Protein AF-0000000072977551 (afdb_homodimer)

Secondary structure (DSSP, 8-state):
--EE-GGGB--HHHHHHHHHHGGGS---B-SS-TTSB-EEHHHHHHHHHHHHHHHEEE------SS---SEEHHHHHHHHH-BSSHHHHHHHHHHHHHT----GGGTPPPS--TTSEEEE--HHHHS--HHHHHHHHIIIII--SS-HHHHHHHHHHTTTGGG-B-TT--BSEEEE-TT-GGG-EEEEEE--SHHHHHHHHH-HHHHHSPPPGGG----SS--TTS-EEEEESSHHHHHHHH-PPTT-EEEEEEEEESS-EEEEEGGGGSS--S---TTSTTHHHHHHHHHHHHHHHHHHHSPPPTT--TTTTHHHHHHHHHHHHT--EEETTEEE---EEEEE-SSSTT-EEEEEEGGGGPBTT-STTTT-SSS-----EEEPTT--EEEE-------------------------------/--EE-GGGB--HHHHHHHHHHGGGS---B-SS-TTSB-EEHHHHHHHHHHHHHHHEEE------SS---SEEHHHHHHHHH-BSSHHHHHHHHHHHHHT----GGGTPPPS--TT-EEEE--HHHHS--HHHHHHHHIIIII-SSS-HHHHHHHHHHTTTGGG-B-TT--BSEEEE-TT-GGG-EEEEEE--SHHHHHHHHH-HHHHHSPPPGGGPPP-SS--TTS-EEEEESSHHHHHHHH-PPTT-EEEEEEEEESS-EEEEEGGGGSSPPS---TTSTTHHHHHHHHHHHHHHHHHHTSPPPTT--TTTTHHHHHHHHHHHHT--EEETTEEE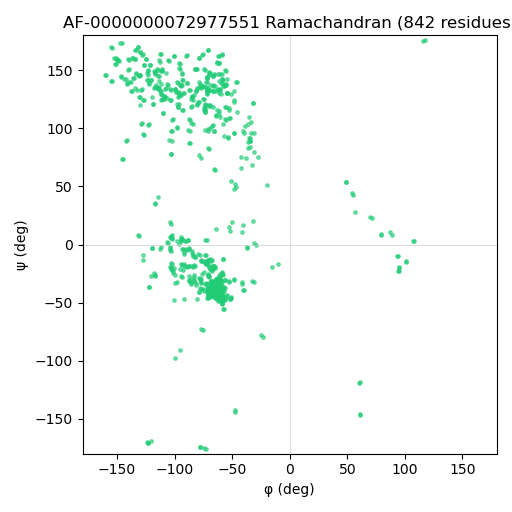---EEEEE-SSSTT-EEEEEEGGGGPBTT-STTTT-SS------EEEPTT--EEEE-------------------------------

Structure (mmCIF, N/CA/C/O backbone):
data_AF-0000000072977551-model_v1
#
loop_
_entity.id
_entity.type
_entity.pdbx_description
1 polymer 'RES domain-containing protein'
#
loop_
_atom_site.group_PDB
_atom_site.id
_atom_site.type_symbol
_atom_site.label_atom_id
_atom_site.label_alt_id
_atom_site.label_comp_id
_atom_site.label_asym_id
_atom_site.label_entity_id
_atom_site.label_seq_id
_atom_site.pdbx_PDB_ins_code
_atom_site.Cartn_x
_atom_site.Cartn_y
_atom_site.Cartn_z
_atom_site.occupancy
_atom_site.B_iso_or_equiv
_atom_site.auth_seq_id
_atom_site.auth_comp_id
_atom_site.auth_asym_id
_atom_site.auth_atom_id
_atom_site.pdbx_PDB_model_num
ATOM 1 N N . MET A 1 1 ? -33.906 -23.906 -32.969 1 82.44 1 MET A N 1
ATOM 2 C CA . MET A 1 1 ? -32.969 -24.016 -31.859 1 82.44 1 MET A CA 1
ATOM 3 C C . MET A 1 1 ? -32.594 -25.469 -31.609 1 82.44 1 MET A C 1
ATOM 5 O O . MET A 1 1 ? -33.469 -26.344 -31.594 1 82.44 1 MET A O 1
ATOM 9 N N . THR A 1 2 ? -31.266 -25.828 -31.797 1 93.75 2 THR A N 1
ATOM 10 C CA . THR A 1 2 ? -30.812 -27.203 -31.641 1 93.75 2 THR A CA 1
ATOM 11 C C . THR A 1 2 ? -30.875 -27.625 -30.172 1 93.75 2 THR A C 1
ATOM 13 O O . THR A 1 2 ? -30.359 -26.922 -29.297 1 93.75 2 THR A O 1
ATOM 16 N N . LEU A 1 3 ? -31.656 -28.641 -29.922 1 96.56 3 LEU A N 1
ATOM 17 C CA . LEU A 1 3 ? -31.766 -29.188 -28.562 1 96.56 3 LEU A CA 1
ATOM 18 C C . LEU A 1 3 ? -30.906 -30.438 -28.422 1 96.56 3 LEU A C 1
ATOM 20 O O . LEU A 1 3 ? -30.922 -31.312 -29.297 1 96.56 3 LEU A O 1
ATOM 24 N N . VAL A 1 4 ? -30.156 -30.438 -27.281 1 97 4 VAL A N 1
ATOM 25 C CA . VAL A 1 4 ? -29.266 -31.562 -27.047 1 97 4 VAL A CA 1
ATOM 26 C C . VAL A 1 4 ? -29.516 -32.156 -25.656 1 97 4 VAL A C 1
ATOM 28 O O . VAL A 1 4 ? -30.219 -31.531 -24.844 1 97 4 VAL A O 1
ATOM 31 N N . CYS A 1 5 ? -29.031 -33.375 -25.391 1 96.19 5 CYS A N 1
ATOM 32 C CA . CYS A 1 5 ? -29.188 -34.062 -24.109 1 96.19 5 CYS A CA 1
ATOM 33 C C . CYS A 1 5 ? -27.859 -34.625 -23.641 1 96.19 5 CYS A C 1
ATOM 35 O O . CYS A 1 5 ? -26.859 -34.531 -24.344 1 96.19 5 CYS A O 1
ATOM 37 N N . PRO A 1 6 ? -27.766 -35.094 -22.422 1 95.88 6 PRO A N 1
ATOM 38 C CA . PRO A 1 6 ? -26.5 -35.625 -21.891 1 95.88 6 PRO A CA 1
ATOM 39 C C . PRO A 1 6 ? -25.922 -36.75 -22.75 1 95.88 6 PRO A C 1
ATOM 41 O O . PRO A 1 6 ? -24.703 -36.875 -22.859 1 95.88 6 PRO A O 1
ATOM 44 N N . GLU A 1 7 ? -26.734 -37.5 -23.391 1 95.25 7 GLU A N 1
ATOM 45 C CA . GLU A 1 7 ? -26.281 -38.656 -24.172 1 95.25 7 GLU A CA 1
ATOM 46 C C . GLU A 1 7 ? -25.656 -38.188 -25.484 1 95.25 7 GLU A C 1
ATOM 48 O O . GLU A 1 7 ? -24.984 -39 -26.172 1 95.25 7 GLU A O 1
ATOM 53 N N . CYS A 1 8 ? -25.875 -36.969 -25.812 1 96.69 8 CYS A N 1
ATOM 54 C CA . CYS A 1 8 ? -25.25 -36.438 -27 1 96.69 8 CYS A CA 1
ATOM 55 C C . CYS A 1 8 ? -23.75 -36.25 -26.812 1 96.69 8 CYS A C 1
ATOM 57 O O . CYS A 1 8 ? -23.016 -36 -27.766 1 96.69 8 CYS A O 1
ATOM 59 N N . PHE A 1 9 ? -23.266 -36.312 -25.594 1 96.44 9 PHE A N 1
ATOM 60 C CA . PHE A 1 9 ? -21.859 -36.094 -25.25 1 96.44 9 PHE A CA 1
ATOM 61 C C . PHE A 1 9 ? -21.281 -37.281 -24.516 1 96.44 9 PHE A C 1
ATOM 63 O O . PHE A 1 9 ? -21.984 -37.969 -23.766 1 96.44 9 PHE A O 1
ATOM 70 N N . GLY A 1 10 ? -20.016 -37.531 -24.766 1 92.94 10 GLY A N 1
ATOM 71 C CA . GLY A 1 10 ? -19.359 -38.656 -24.141 1 92.94 10 GLY A CA 1
ATOM 72 C C . GLY A 1 10 ? -18.656 -38.312 -22.844 1 92.94 10 GLY A C 1
ATOM 73 O O . GLY A 1 10 ? -18.375 -39.188 -22.031 1 92.94 10 GLY A O 1
ATOM 74 N N . ASP A 1 11 ? -18.344 -37.125 -22.641 1 91.69 11 ASP A N 1
ATOM 75 C CA . ASP A 1 11 ? -17.641 -36.719 -21.422 1 91.69 11 ASP A CA 1
ATOM 76 C C . ASP A 1 11 ? -18.547 -36.812 -20.203 1 91.69 11 ASP A C 1
ATOM 78 O O . ASP A 1 11 ? -19.578 -36.125 -20.141 1 91.69 11 ASP A O 1
ATOM 82 N N . PRO A 1 12 ? -18.172 -37.594 -19.297 1 90.12 12 PRO A N 1
ATOM 83 C CA . PRO A 1 12 ? -19.078 -37.844 -18.156 1 90.12 12 PRO A CA 1
ATOM 84 C C . PRO A 1 12 ? -19.328 -36.562 -17.344 1 90.12 12 PRO A C 1
ATOM 86 O O . PRO A 1 12 ? -20.422 -36.375 -16.812 1 90.12 12 PRO A O 1
ATOM 89 N N . ASP A 1 13 ? -18.438 -35.75 -17.234 1 88.75 13 ASP A N 1
ATOM 90 C CA . ASP A 1 13 ? -18.594 -34.531 -16.453 1 88.75 13 ASP A CA 1
ATOM 91 C C . ASP A 1 13 ? -19.531 -33.562 -17.141 1 88.75 13 ASP A C 1
ATOM 93 O O . ASP A 1 13 ? -20.328 -32.875 -16.5 1 88.75 13 ASP A O 1
ATOM 97 N N . LEU A 1 14 ? -19.375 -33.438 -18.438 1 93.12 14 LEU A N 1
ATOM 98 C CA . LEU A 1 14 ? -20.297 -32.594 -19.188 1 93.12 14 LEU A CA 1
ATOM 99 C C . LEU A 1 14 ? -21.719 -33.125 -19.109 1 93.12 14 LEU A C 1
ATOM 101 O O . LEU A 1 14 ? -22.672 -32.375 -18.969 1 93.12 14 LEU A O 1
ATOM 105 N N . GLN A 1 15 ? -21.812 -34.438 -19.109 1 94.19 15 GLN A N 1
ATOM 106 C CA . GLN A 1 15 ? -23.109 -35.062 -18.953 1 94.19 15 GLN A CA 1
ATOM 107 C C . GLN A 1 15 ? -23.766 -34.688 -17.625 1 94.19 15 GLN A C 1
ATOM 109 O O . GLN A 1 15 ? -24.938 -34.312 -17.594 1 94.19 15 GLN A O 1
ATOM 114 N N . ARG A 1 16 ? -22.984 -34.812 -16.672 1 91.75 16 ARG A N 1
ATOM 115 C CA . ARG A 1 16 ? -23.484 -34.469 -15.328 1 91.75 16 ARG A CA 1
ATOM 116 C C . ARG A 1 16 ? -23.938 -33.031 -15.266 1 91.75 16 ARG A C 1
ATOM 118 O O . ARG A 1 16 ? -24.984 -32.719 -14.672 1 91.75 16 ARG A O 1
ATOM 125 N N . ARG A 1 17 ? -23.188 -32.156 -15.828 1 92.06 17 ARG A N 1
ATOM 126 C CA . ARG A 1 17 ? -23.516 -30.734 -15.82 1 92.06 17 ARG A CA 1
ATOM 127 C C . ARG A 1 17 ? -24.812 -30.469 -16.562 1 92.06 17 ARG A C 1
ATOM 129 O O . ARG A 1 17 ? -25.609 -29.641 -16.156 1 92.06 17 ARG A O 1
ATOM 136 N N . ILE A 1 18 ? -25.016 -31.109 -17.672 1 94.06 18 ILE A N 1
ATOM 137 C CA . ILE A 1 18 ? -26.234 -30.953 -18.453 1 94.06 18 ILE A CA 1
ATOM 138 C C . ILE A 1 18 ? -27.438 -31.453 -17.672 1 94.06 18 ILE A C 1
ATOM 140 O O . ILE A 1 18 ? -28.5 -30.828 -17.672 1 94.06 18 ILE A O 1
ATOM 144 N N . LYS A 1 19 ? -27.219 -32.562 -16.984 1 94.06 19 LYS A N 1
ATOM 145 C CA . LYS A 1 19 ? -28.281 -33.094 -16.156 1 94.06 19 LYS A CA 1
ATOM 146 C C . LYS A 1 19 ? -28.703 -32.125 -15.078 1 94.06 19 LYS A C 1
ATOM 148 O O . LYS A 1 19 ? -29.875 -32.031 -14.727 1 94.06 19 LYS A O 1
ATOM 153 N N . GLU A 1 20 ? -27.766 -31.422 -14.578 1 92.62 20 GLU A N 1
ATOM 154 C CA . GLU A 1 20 ? -28.031 -30.438 -13.523 1 92.62 20 GLU A CA 1
ATOM 155 C C . GLU A 1 20 ? -28.844 -29.266 -14.039 1 92.62 20 GLU A C 1
ATOM 157 O O . GLU A 1 20 ? -29.703 -28.734 -13.328 1 92.62 20 GLU A O 1
ATOM 162 N N . VAL A 1 21 ? -28.609 -28.844 -15.281 1 92.19 21 VAL A N 1
ATOM 163 C CA . VAL A 1 21 ? -29.25 -27.641 -15.797 1 92.19 21 VAL A CA 1
ATOM 164 C C . VAL A 1 21 ? -30.547 -28.016 -16.531 1 92.19 21 VAL A C 1
ATOM 166 O O . VAL A 1 21 ? -31.453 -27.188 -16.672 1 92.19 21 VAL A O 1
ATOM 169 N N . ARG A 1 22 ? -30.703 -29.219 -16.891 1 93.06 22 ARG A N 1
ATOM 170 C CA . ARG A 1 22 ? -31.75 -29.734 -17.766 1 93.06 22 ARG A CA 1
ATOM 171 C C . ARG A 1 22 ? -33.125 -29.469 -17.188 1 93.06 22 ARG A C 1
ATOM 173 O O . ARG A 1 22 ? -34.062 -29.078 -17.906 1 93.06 22 ARG A O 1
ATOM 180 N N . PRO A 1 23 ? -33.281 -29.547 -15.867 1 92.38 23 PRO A N 1
ATOM 181 C CA . PRO A 1 23 ? -34.594 -29.359 -15.289 1 92.38 23 PRO A CA 1
ATOM 182 C C . PRO A 1 23 ? -35.125 -27.938 -15.492 1 92.38 23 PRO A C 1
ATOM 184 O O . PRO A 1 23 ? -36.344 -27.719 -15.445 1 92.38 23 PRO A O 1
ATOM 187 N N . LYS A 1 24 ? -34.344 -26.984 -15.781 1 92.94 24 LYS A N 1
ATOM 188 C CA . LYS A 1 24 ? -34.719 -25.578 -15.898 1 92.94 24 LYS A CA 1
ATOM 189 C C . LYS A 1 24 ? -35.375 -25.297 -17.25 1 92.94 24 LYS A C 1
ATOM 191 O O . LYS A 1 24 ? -35.969 -24.25 -17.453 1 92.94 24 LYS A O 1
ATOM 196 N N . PHE A 1 25 ? -35.344 -26.266 -18.125 1 92.81 25 PHE A N 1
ATOM 197 C CA . PHE A 1 25 ? -35.781 -26.031 -19.484 1 92.81 25 PHE A CA 1
ATOM 198 C C . PHE A 1 25 ? -37.062 -26.812 -19.781 1 92.81 25 PHE A C 1
ATOM 200 O O . PHE A 1 25 ? -37.375 -27.781 -19.094 1 92.81 25 PHE A O 1
ATOM 207 N N . PRO A 1 26 ? -37.812 -26.328 -20.797 1 91.75 26 PRO A N 1
ATOM 208 C CA . PRO A 1 26 ? -39.062 -27.016 -21.156 1 91.75 26 PRO A CA 1
ATOM 209 C C . PRO A 1 26 ? -38.812 -28.453 -21.609 1 91.75 26 PRO A C 1
ATOM 211 O O . PRO A 1 26 ? -37.688 -28.797 -22.031 1 91.75 26 PRO A O 1
ATOM 214 N N . ASN A 1 27 ? -39.906 -29.25 -21.453 1 90.94 27 ASN A N 1
ATOM 215 C CA . ASN A 1 27 ? -39.844 -30.656 -21.844 1 90.94 27 ASN A CA 1
ATOM 216 C C . ASN A 1 27 ? -39.938 -30.828 -23.344 1 90.94 27 ASN A C 1
ATOM 218 O O . ASN A 1 27 ? -41 -31.172 -23.859 1 90.94 27 ASN A O 1
ATOM 222 N N . GLU A 1 28 ? -38.969 -30.547 -24 1 94.44 28 GLU A N 1
ATOM 223 C CA . GLU A 1 28 ? -38.812 -30.766 -25.438 1 94.44 28 GLU A CA 1
ATOM 224 C C . GLU A 1 28 ? -37.781 -31.828 -25.75 1 94.44 28 GLU A C 1
ATOM 226 O O . GLU A 1 28 ? -36.75 -31.891 -25.062 1 94.44 28 GLU A O 1
ATOM 231 N N . PRO A 1 29 ? -38.125 -32.656 -26.719 1 94.94 29 PRO A N 1
ATOM 232 C CA . PRO A 1 29 ? -37.188 -33.75 -26.969 1 94.94 29 PRO A CA 1
ATOM 233 C C . PRO A 1 29 ? -35.875 -33.281 -27.594 1 94.94 29 PRO A C 1
ATOM 235 O O . PRO A 1 29 ? -35.875 -32.312 -28.375 1 94.94 29 PRO A O 1
ATOM 238 N N . CYS A 1 30 ? -34.812 -33.906 -27.266 1 96.19 30 CYS A N 1
ATOM 239 C CA . CYS A 1 30 ? -33.531 -33.75 -27.938 1 96.19 30 CYS A CA 1
ATOM 240 C C . CYS A 1 30 ? -33.656 -34 -29.438 1 96.19 30 CYS A C 1
ATOM 242 O O . CYS A 1 30 ? -34.406 -34.875 -29.859 1 96.19 30 CYS A O 1
ATOM 244 N N . ASN A 1 31 ? -32.938 -33.25 -30.203 1 96.06 31 ASN A N 1
ATOM 245 C CA . ASN A 1 31 ? -33 -33.406 -31.641 1 96.06 31 ASN A CA 1
ATOM 246 C C . ASN A 1 31 ? -32.312 -34.688 -32.094 1 96.06 31 ASN A C 1
ATOM 248 O O . ASN A 1 31 ? -32.562 -35.156 -33.219 1 96.06 31 ASN A O 1
ATOM 252 N N . PHE A 1 32 ? -31.516 -35.312 -31.297 1 95.06 32 PHE A N 1
ATOM 253 C CA . PHE A 1 32 ? -30.688 -36.438 -31.703 1 95.06 32 PHE A CA 1
ATOM 254 C C . PHE A 1 32 ? -31.078 -37.688 -30.938 1 95.06 32 PHE A C 1
ATOM 256 O O . PHE A 1 32 ? -30.766 -38.812 -31.344 1 95.06 32 PHE A O 1
ATOM 263 N N . HIS A 1 33 ? -31.625 -37.5 -29.766 1 94.5 33 HIS A N 1
ATOM 264 C CA . HIS A 1 33 ? -32.188 -38.562 -28.938 1 94.5 33 HIS A CA 1
ATOM 265 C C . HIS A 1 33 ? -33.625 -38.25 -28.531 1 94.5 33 HIS A C 1
ATOM 267 O O . HIS A 1 33 ? -33.875 -37.719 -27.438 1 94.5 33 HIS A O 1
ATOM 273 N N . LEU A 1 34 ? -34.531 -38.75 -29.281 1 92.94 34 LEU A N 1
ATOM 274 C CA . LEU A 1 34 ? -35.906 -38.312 -29.203 1 92.94 34 LEU A CA 1
ATOM 275 C C . LEU A 1 34 ? -36.562 -38.75 -27.891 1 92.94 34 LEU A C 1
ATOM 277 O O . LEU A 1 34 ? -37.562 -38.156 -27.469 1 92.94 34 LEU A O 1
ATOM 281 N N . SER A 1 35 ? -36.031 -39.719 -27.266 1 93.94 35 SER A N 1
ATOM 282 C CA . SER A 1 35 ? -36.594 -40.219 -26.016 1 93.94 35 SER A CA 1
ATOM 283 C C . SER A 1 35 ? -36.094 -39.406 -24.812 1 93.94 35 SER A C 1
ATOM 285 O O . SER A 1 35 ? -36.562 -39.625 -23.688 1 93.94 35 SER A O 1
ATOM 287 N N . LYS A 1 36 ? -35.188 -38.531 -25 1 94.94 36 LYS A N 1
ATOM 288 C CA . LYS A 1 36 ? -34.594 -37.781 -23.906 1 94.94 36 LYS A CA 1
ATOM 289 C C . LYS A 1 36 ? -35 -36.312 -23.969 1 94.94 36 LYS A C 1
ATOM 291 O O . LYS A 1 36 ? -35.219 -35.75 -25.047 1 94.94 36 LYS A O 1
ATOM 296 N N . LYS A 1 37 ? -35.094 -35.688 -22.828 1 95.12 37 LYS A N 1
ATOM 297 C CA . LYS A 1 37 ? -35.406 -34.25 -22.734 1 95.12 37 LYS A CA 1
ATOM 298 C C . LYS A 1 37 ? -34.219 -33.438 -23.25 1 95.12 37 LYS A C 1
ATOM 300 O O . LYS A 1 37 ? -33.062 -33.688 -22.891 1 95.12 37 LYS A O 1
ATOM 305 N N . GLY A 1 38 ? -34.562 -32.469 -24.109 1 95.19 38 GLY A N 1
ATOM 306 C CA . GLY A 1 38 ? -33.531 -31.656 -24.734 1 95.19 38 GLY A CA 1
ATOM 307 C C . GLY A 1 38 ? -33.25 -30.375 -23.984 1 95.19 38 GLY A C 1
ATOM 308 O O . GLY A 1 38 ? -34.125 -29.859 -23.281 1 95.19 38 GLY A O 1
ATOM 309 N N . VAL A 1 39 ? -31.953 -29.875 -24.016 1 96.44 39 VAL A N 1
ATOM 310 C CA . VAL A 1 39 ? -31.484 -28.562 -23.547 1 96.44 39 VAL A CA 1
ATOM 311 C C . VAL A 1 39 ? -30.953 -27.766 -24.734 1 96.44 39 VAL A C 1
ATOM 313 O O . VAL A 1 39 ? -30.297 -28.312 -25.625 1 96.44 39 VAL A O 1
ATOM 316 N N . PRO A 1 40 ? -31.312 -26.5 -24.75 1 96.44 40 PRO A N 1
ATOM 317 C CA . PRO A 1 40 ? -30.797 -25.703 -25.875 1 96.44 40 PRO A CA 1
ATOM 318 C C . PRO A 1 40 ? -29.266 -25.75 -25.953 1 96.44 40 PRO A C 1
ATOM 320 O O . PRO A 1 40 ? -28.578 -25.641 -24.938 1 96.44 40 PRO A O 1
ATOM 323 N N . ILE A 1 41 ? -28.734 -25.891 -27.156 1 96.5 41 ILE A N 1
ATOM 324 C CA . ILE A 1 41 ? -27.297 -26 -27.391 1 96.5 41 ILE A CA 1
ATOM 325 C C . ILE A 1 41 ? -26.594 -24.734 -26.891 1 96.5 41 ILE A C 1
ATOM 327 O O . ILE A 1 41 ? -25.422 -24.781 -26.516 1 96.5 41 ILE A O 1
ATOM 331 N N . SER A 1 42 ? -27.281 -23.609 -26.859 1 95.44 42 SER A N 1
ATOM 332 C CA . SER A 1 42 ? -26.703 -22.344 -26.375 1 95.44 42 SER A CA 1
ATOM 333 C C . SER A 1 42 ? -26.328 -22.438 -24.891 1 95.44 42 SER A C 1
ATOM 335 O O . SER A 1 42 ? -25.359 -21.812 -24.453 1 95.44 42 SER A O 1
ATOM 337 N N . GLU A 1 43 ? -27.047 -23.234 -24.172 1 94.5 43 GLU A N 1
ATOM 338 C CA . GLU A 1 43 ? -26.734 -23.422 -22.766 1 94.5 43 GLU A CA 1
ATOM 339 C C . GLU A 1 43 ? -25.453 -24.25 -22.594 1 94.5 43 GLU A C 1
ATOM 341 O O . GLU A 1 43 ? -24.688 -24.031 -21.656 1 94.5 43 GLU A O 1
ATOM 346 N N . ILE A 1 44 ? -25.328 -25.203 -23.484 1 94.75 44 ILE A N 1
ATOM 347 C CA . ILE A 1 44 ? -24.109 -26 -23.453 1 94.75 44 ILE A CA 1
ATOM 348 C C . ILE A 1 44 ? -22.906 -25.141 -23.828 1 94.75 44 ILE A C 1
ATOM 350 O O . ILE A 1 44 ? -21.828 -25.281 -23.25 1 94.75 44 ILE A O 1
ATOM 354 N N . ALA A 1 45 ? -23.109 -24.266 -24.781 1 94.94 45 ALA A N 1
ATOM 355 C CA . ALA A 1 45 ? -22.047 -23.344 -25.172 1 94.94 45 ALA A CA 1
ATOM 356 C C . ALA A 1 45 ? -21.594 -22.484 -24 1 94.94 45 ALA A C 1
ATOM 358 O O . ALA A 1 45 ? -20.406 -22.234 -23.828 1 94.94 45 ALA A O 1
ATOM 359 N N . LYS A 1 46 ? -22.516 -22.125 -23.172 1 91.62 46 LYS A N 1
ATOM 360 C CA . LYS A 1 46 ? -22.203 -21.328 -21.984 1 91.62 46 LYS A CA 1
ATOM 361 C C . LYS A 1 46 ? -21.344 -22.125 -21 1 91.62 46 LYS A C 1
ATOM 363 O O . LYS A 1 46 ? -20.484 -21.562 -20.328 1 91.62 46 LYS A O 1
ATOM 368 N N . ILE A 1 47 ? -21.594 -23.375 -20.969 1 91.12 47 ILE A N 1
ATOM 369 C CA . ILE A 1 47 ? -20.844 -24.266 -20.094 1 91.12 47 ILE A CA 1
ATOM 370 C C . ILE A 1 47 ? -19.438 -24.5 -20.656 1 91.12 47 ILE A C 1
ATOM 372 O O . ILE A 1 47 ? -18.453 -24.484 -19.922 1 91.12 47 ILE A O 1
ATOM 376 N N . VAL A 1 48 ? -19.344 -24.641 -21.953 1 92.69 48 VAL A N 1
ATOM 377 C CA . VAL A 1 48 ? -18.109 -25.062 -22.609 1 92.69 48 VAL A CA 1
ATOM 378 C C . VAL A 1 48 ? -17.188 -23.859 -22.812 1 92.69 48 VAL A C 1
ATOM 380 O O . VAL A 1 48 ? -15.961 -23.984 -22.75 1 92.69 48 VAL A O 1
ATOM 383 N N . ASP A 1 49 ? -17.734 -22.719 -22.906 1 90.12 49 ASP A N 1
ATOM 384 C CA . ASP A 1 49 ? -16.984 -21.516 -23.266 1 90.12 49 ASP A CA 1
ATOM 385 C C . ASP A 1 49 ? -15.836 -21.266 -22.297 1 90.12 49 ASP A C 1
ATOM 387 O O . ASP A 1 49 ? -14.672 -21.234 -22.688 1 90.12 49 ASP A O 1
ATOM 391 N N . PRO A 1 50 ? -16.156 -21.188 -21.031 1 83.44 50 PRO A N 1
ATOM 392 C CA . PRO A 1 50 ? -15.047 -20.906 -20.109 1 83.44 50 PRO A CA 1
ATOM 393 C C . PRO A 1 50 ? -14 -22.016 -20.078 1 83.44 50 PRO A C 1
ATOM 395 O O . PRO A 1 50 ? -12.812 -21.734 -19.875 1 83.44 50 PRO A O 1
ATOM 398 N N . VAL A 1 51 ? -14.445 -23.203 -20.328 1 84.69 51 VAL A N 1
ATOM 399 C CA . VAL A 1 51 ? -13.531 -24.344 -20.328 1 84.69 51 VAL A CA 1
ATOM 400 C C . VAL A 1 51 ? -12.617 -24.281 -21.547 1 84.69 51 VAL A C 1
ATOM 402 O O . VAL A 1 51 ? -11.398 -24.438 -21.422 1 84.69 51 VAL A O 1
ATOM 405 N N . PHE A 1 52 ? -13.211 -24.016 -22.641 1 88.12 52 PHE A N 1
ATOM 406 C CA . PHE A 1 52 ? -12.461 -23.969 -23.891 1 88.12 52 PHE A CA 1
ATOM 407 C C . PHE A 1 52 ? -11.438 -22.844 -23.875 1 88.12 52 PHE A C 1
ATOM 409 O O . PHE A 1 52 ? -10.266 -23.047 -24.203 1 88.12 52 PHE A O 1
ATOM 416 N N . ARG A 1 53 ? -11.75 -21.703 -23.406 1 80.5 53 ARG A N 1
ATOM 417 C CA . ARG A 1 53 ? -10.883 -20.531 -23.375 1 80.5 53 ARG A CA 1
ATOM 418 C C . ARG A 1 53 ? -9.703 -20.734 -22.422 1 80.5 53 ARG A C 1
ATOM 420 O O . ARG A 1 53 ? -8.617 -20.219 -22.656 1 80.5 53 ARG A O 1
ATOM 427 N N . ASN A 1 54 ? -9.984 -21.469 -21.469 1 75.69 54 ASN A N 1
ATOM 428 C CA . ASN A 1 54 ? -8.93 -21.734 -20.5 1 75.69 54 ASN A CA 1
ATOM 429 C C . ASN A 1 54 ? -7.938 -22.766 -21.016 1 75.69 54 ASN A C 1
ATOM 431 O O . ASN A 1 54 ? -6.75 -22.703 -20.703 1 75.69 54 ASN A O 1
ATOM 435 N N . GLN A 1 55 ? -8.406 -23.625 -21.828 1 78.38 55 GLN A N 1
ATOM 436 C CA . GLN A 1 55 ? -7.59 -24.781 -22.188 1 78.38 55 GLN A CA 1
ATOM 437 C C . GLN A 1 55 ? -6.941 -24.609 -23.547 1 78.38 55 GLN A C 1
ATOM 439 O O . GLN A 1 55 ? -5.938 -25.25 -23.859 1 78.38 55 GLN A O 1
ATOM 444 N N . TYR A 1 56 ? -7.605 -23.719 -24.328 1 80.69 56 TYR A N 1
ATOM 445 C CA . TYR A 1 56 ? -7.133 -23.688 -25.719 1 80.69 56 TYR A CA 1
ATOM 446 C C . TYR A 1 56 ? -6.859 -22.25 -26.156 1 80.69 56 TYR A C 1
ATOM 448 O O . TYR A 1 56 ? -7.41 -21.312 -25.594 1 80.69 56 TYR A O 1
ATOM 456 N N . THR A 1 57 ? -5.871 -22.078 -26.984 1 81.5 57 THR A N 1
ATOM 457 C CA . THR A 1 57 ? -5.555 -20.812 -27.656 1 81.5 57 THR A CA 1
ATOM 458 C C . THR A 1 57 ? -5.281 -21.047 -29.141 1 81.5 57 THR A C 1
ATOM 460 O O . THR A 1 57 ? -5.246 -22.203 -29.609 1 81.5 57 THR A O 1
ATOM 463 N N . PHE A 1 58 ? -5.273 -19.859 -29.812 1 80.25 58 PHE A N 1
ATOM 464 C CA . PHE A 1 58 ? -4.973 -19.969 -31.234 1 80.25 58 PHE A CA 1
ATOM 465 C C . PHE A 1 58 ? -3.592 -20.578 -31.438 1 80.25 58 PHE A C 1
ATOM 467 O O . PHE A 1 58 ? -2.646 -20.266 -30.719 1 80.25 58 PHE A O 1
ATOM 474 N N . ALA A 1 59 ? -3.51 -21.438 -32.25 1 76.69 59 ALA A N 1
ATOM 475 C CA . ALA A 1 59 ? -2.197 -21.922 -32.688 1 76.69 59 ALA A CA 1
ATOM 476 C C . ALA A 1 59 ? -1.396 -20.812 -33.344 1 76.69 59 ALA A C 1
ATOM 478 O O . ALA A 1 59 ? -1.952 -20.016 -34.094 1 76.69 59 ALA A O 1
ATOM 479 N N . ASN A 1 60 ? -0.21 -20.359 -32.75 1 63.44 60 ASN A N 1
ATOM 480 C CA . ASN A 1 60 ? 0.646 -19.359 -33.375 1 63.44 60 ASN A CA 1
ATOM 481 C C . ASN A 1 60 ? 1.009 -19.734 -34.812 1 63.44 60 ASN A C 1
ATOM 483 O O . ASN A 1 60 ? 1.196 -20.922 -35.094 1 63.44 60 ASN A O 1
ATOM 487 N N . ASN A 1 61 ? 0.529 -18.859 -35.781 1 51.91 61 ASN A N 1
ATOM 488 C CA . ASN A 1 61 ? 0.931 -19.062 -37.156 1 51.91 61 ASN A CA 1
ATOM 489 C C . ASN A 1 61 ? 2.447 -19.172 -37.312 1 51.91 61 ASN A C 1
ATOM 491 O O . ASN A 1 61 ? 3.113 -18.188 -37.625 1 51.91 61 ASN A O 1
ATOM 495 N N . HIS A 1 62 ? 3.275 -19.312 -36.344 1 46.28 62 HIS A N 1
ATOM 496 C CA . HIS A 1 62 ? 4.621 -19.406 -36.906 1 46.28 62 HIS A CA 1
ATOM 497 C C . HIS A 1 62 ? 4.668 -20.406 -38.062 1 46.28 62 HIS A C 1
ATOM 499 O O . HIS A 1 62 ? 4.219 -21.547 -37.938 1 46.28 62 HIS A O 1
ATOM 505 N N . PHE A 1 63 ? 4.551 -19.812 -39.219 1 40 63 PHE A N 1
ATOM 506 C CA . PHE A 1 63 ? 4.793 -20.453 -40.531 1 40 63 PHE A CA 1
ATOM 507 C C . PHE A 1 63 ? 5.973 -21.422 -40.438 1 40 63 PHE A C 1
ATOM 509 O O . PHE A 1 63 ? 6.895 -21.359 -41.25 1 40 63 PHE A O 1
ATOM 516 N N . LEU A 1 64 ? 6.711 -21.641 -39.438 1 39.31 64 LEU A N 1
ATOM 517 C CA . LEU A 1 64 ? 7.68 -22.578 -40 1 39.31 64 LEU A CA 1
ATOM 518 C C . LEU A 1 64 ? 6.984 -23.672 -40.781 1 39.31 64 LEU A C 1
ATOM 520 O O . LEU A 1 64 ? 6.047 -23.406 -41.531 1 39.31 64 LEU A O 1
ATOM 524 N N . ASP A 1 65 ? 7.637 -25.078 -40.625 1 39.28 65 ASP A N 1
ATOM 525 C CA . ASP A 1 65 ? 7.391 -26.234 -41.5 1 39.28 65 ASP A CA 1
ATOM 526 C C . ASP A 1 65 ? 5.922 -26.656 -41.438 1 39.28 65 ASP A C 1
ATOM 528 O O . ASP A 1 65 ? 5.223 -26.375 -40.469 1 39.28 65 ASP A O 1
ATOM 532 N N . ASP A 1 66 ? 5.285 -27.172 -42.531 1 40.69 66 ASP A N 1
ATOM 533 C CA . ASP A 1 66 ? 4.102 -27.828 -43.094 1 40.69 66 ASP A CA 1
ATOM 534 C C . ASP A 1 66 ? 3.244 -28.422 -41.969 1 40.69 66 ASP A C 1
ATOM 536 O O . ASP A 1 66 ? 2.328 -29.203 -42.25 1 40.69 66 ASP A O 1
ATOM 540 N N . GLU A 1 67 ? 3.73 -28.656 -40.781 1 46.38 67 GLU A N 1
ATOM 541 C CA . GLU A 1 67 ? 2.93 -29.453 -39.844 1 46.38 67 GLU A CA 1
ATOM 542 C C . GLU A 1 67 ? 1.95 -28.562 -39.062 1 46.38 67 GLU A C 1
ATOM 544 O O . GLU A 1 67 ? 2.357 -27.609 -38.406 1 46.38 67 GLU A O 1
ATOM 549 N N . PHE A 1 68 ? 0.8 -28.312 -39.562 1 52.19 68 PHE A N 1
ATOM 550 C CA . PHE A 1 68 ? -0.353 -27.641 -38.969 1 52.19 68 PHE A CA 1
ATOM 551 C C . PHE A 1 68 ? -0.458 -27.953 -37.469 1 52.19 68 PHE A C 1
ATOM 553 O O . PHE A 1 68 ? -0.599 -29.125 -37.094 1 52.19 68 PHE A O 1
ATOM 560 N N . MET A 1 69 ? 0.147 -27.203 -36.594 1 67.44 69 MET A N 1
ATOM 561 C CA . MET A 1 69 ? 0.025 -27.422 -35.156 1 67.44 69 MET A CA 1
ATOM 562 C C . MET A 1 69 ? -1.345 -26.984 -34.625 1 67.44 69 MET A C 1
ATOM 564 O O . MET A 1 69 ? -1.853 -25.938 -35.031 1 67.44 69 MET A O 1
ATOM 568 N N . GLY A 1 70 ? -2.195 -27.953 -34.094 1 78.56 70 GLY A N 1
ATOM 569 C CA . GLY A 1 70 ? -3.475 -27.75 -33.438 1 78.56 70 GLY A CA 1
ATOM 570 C C . GLY A 1 70 ? -4.633 -28.406 -34.188 1 78.56 70 GLY A C 1
ATOM 571 O O . GLY A 1 70 ? -4.426 -29.141 -35.156 1 78.56 70 GLY A O 1
ATOM 572 N N . ASP A 1 71 ? -5.762 -28.391 -33.719 1 87.75 71 ASP A N 1
ATOM 573 C CA . ASP A 1 71 ? -6.992 -28.938 -34.281 1 87.75 71 ASP A CA 1
ATOM 574 C C . ASP A 1 71 ? -7.992 -27.828 -34.594 1 87.75 71 ASP A C 1
ATOM 576 O O . ASP A 1 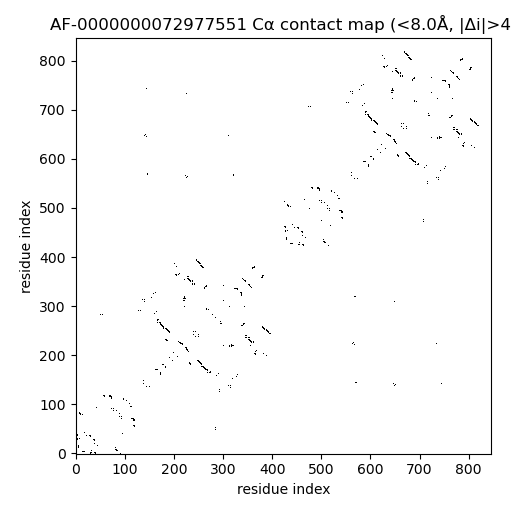71 ? -7.906 -26.734 -34.062 1 87.75 71 ASP A O 1
ATOM 580 N N . THR A 1 72 ? -8.789 -28.125 -35.594 1 90.38 72 THR A N 1
ATOM 581 C CA . THR A 1 72 ? -9.859 -27.188 -35.906 1 90.38 72 THR A CA 1
ATOM 582 C C . THR A 1 72 ? -10.781 -26.984 -34.719 1 90.38 72 THR A C 1
ATOM 584 O O . THR A 1 72 ? -10.711 -27.734 -33.719 1 90.38 72 THR A O 1
ATOM 587 N N . LEU A 1 73 ? -11.539 -25.938 -34.781 1 93.62 73 LEU A N 1
ATOM 588 C CA . LEU A 1 73 ? -12.5 -25.672 -33.719 1 93.62 73 LEU A CA 1
ATOM 589 C C . LEU A 1 73 ? -13.367 -26.906 -33.469 1 93.62 73 LEU A C 1
ATOM 591 O O . LEU A 1 73 ? -13.516 -27.328 -32.312 1 93.62 73 LEU A O 1
ATOM 595 N N . SER A 1 74 ? -13.867 -27.5 -34.562 1 92.94 74 SER A N 1
ATOM 596 C CA . SER A 1 74 ? -14.719 -28.672 -34.438 1 92.94 74 SER A CA 1
ATOM 597 C C . SER A 1 74 ? -13.961 -29.844 -33.844 1 92.94 74 SER A C 1
ATOM 599 O O . SER A 1 74 ? -14.484 -30.562 -32.969 1 92.94 74 SER A O 1
ATOM 601 N N . GLY A 1 75 ? -12.758 -29.969 -34.344 1 92.25 75 GLY A N 1
ATOM 602 C CA . GLY A 1 75 ? -11.938 -31.047 -33.812 1 92.25 75 GLY A CA 1
ATOM 603 C C . GLY A 1 75 ? -11.656 -30.891 -32.312 1 92.25 75 GLY A C 1
ATOM 604 O O . GLY A 1 75 ? -11.75 -31.859 -31.562 1 92.25 75 GLY A O 1
ATOM 605 N N . THR A 1 76 ? -11.359 -29.75 -31.906 1 93.31 76 THR A N 1
ATOM 606 C CA . THR A 1 76 ? -11.047 -29.469 -30.516 1 93.31 76 THR A CA 1
ATOM 607 C C . THR A 1 76 ? -12.281 -29.672 -29.641 1 93.31 76 THR A C 1
ATOM 609 O O . THR A 1 76 ? -12.188 -30.219 -28.547 1 93.31 76 THR A O 1
ATOM 612 N N . LEU A 1 77 ? -13.383 -29.234 -30.141 1 94.81 77 LEU A N 1
ATOM 613 C CA . LEU A 1 77 ? -14.633 -29.375 -29.406 1 94.81 77 LEU A CA 1
ATOM 614 C C . LEU A 1 77 ? -15.023 -30.844 -29.281 1 94.81 77 LEU A C 1
ATOM 616 O O . LEU A 1 77 ? -15.57 -31.266 -28.25 1 94.81 77 LEU A O 1
ATOM 620 N N . TYR A 1 78 ? -14.766 -31.547 -30.359 1 93.44 78 TYR A N 1
ATOM 621 C CA . TYR A 1 78 ? -15.047 -32.969 -30.312 1 93.44 78 TYR A CA 1
ATOM 622 C C . TYR A 1 78 ? -14.242 -33.656 -29.219 1 93.44 78 TYR A C 1
ATOM 624 O O . TYR A 1 78 ? -14.797 -34.438 -28.422 1 93.44 78 TYR A O 1
ATOM 632 N N . ASP A 1 79 ? -13.023 -33.344 -29.172 1 91.38 79 ASP A N 1
ATOM 633 C CA . ASP A 1 79 ? -12.141 -33.938 -28.156 1 91.38 79 ASP A CA 1
ATOM 634 C C . ASP A 1 79 ? -12.547 -33.5 -26.75 1 91.38 79 ASP A C 1
ATOM 636 O O . ASP A 1 79 ? -12.523 -34.312 -25.828 1 91.38 79 ASP A O 1
ATOM 640 N N . LEU A 1 80 ? -12.906 -32.281 -26.609 1 91.19 80 LEU A N 1
ATOM 641 C CA . LEU A 1 80 ? -13.242 -31.703 -25.312 1 91.19 80 LEU A CA 1
ATOM 642 C C . LEU A 1 80 ? -14.547 -32.281 -24.781 1 91.19 80 LEU A C 1
ATOM 644 O O . LEU A 1 80 ? -14.664 -32.594 -23.594 1 91.19 80 LEU A O 1
ATOM 648 N N . THR A 1 81 ? -15.57 -32.469 -25.688 1 94.12 81 THR A N 1
ATOM 649 C CA . THR A 1 81 ? -16.922 -32.844 -25.25 1 94.12 81 THR A CA 1
ATOM 650 C C . THR A 1 81 ? -17.188 -34.312 -25.5 1 94.12 81 THR A C 1
ATOM 652 O O . THR A 1 81 ? -18.141 -34.875 -24.953 1 94.12 81 THR A O 1
ATOM 655 N N . GLU A 1 82 ? -16.406 -34.906 -26.375 1 93.38 82 GLU A N 1
ATOM 656 C CA . GLU A 1 82 ? -16.625 -36.281 -26.812 1 93.38 82 GLU A CA 1
ATOM 657 C C . GLU A 1 82 ? -18.031 -36.469 -27.359 1 93.38 82 GLU A C 1
ATOM 659 O O . GLU A 1 82 ? -18.734 -37.406 -26.969 1 93.38 82 GLU A O 1
ATOM 664 N N . ALA A 1 83 ? -18.406 -35.5 -28.125 1 93.44 83 ALA A N 1
ATOM 665 C CA . ALA A 1 83 ? -19.75 -35.562 -28.703 1 93.44 83 ALA A CA 1
ATOM 666 C C . ALA A 1 83 ? -19.906 -36.844 -29.562 1 93.44 83 ALA A C 1
ATOM 668 O O . ALA A 1 83 ? -18.938 -37.312 -30.172 1 93.44 83 ALA A O 1
ATOM 669 N N . ASP A 1 84 ? -21.078 -37.406 -29.594 1 88.56 84 ASP A N 1
ATOM 670 C CA . ASP A 1 84 ? -21.328 -38.656 -30.281 1 88.56 84 ASP A CA 1
ATOM 671 C C . ASP A 1 84 ? -21.672 -38.438 -31.75 1 88.56 84 ASP A C 1
ATOM 673 O O . ASP A 1 84 ? -21.656 -39.375 -32.531 1 88.56 84 ASP A O 1
ATOM 677 N N . ASP A 1 85 ? -22.062 -37.219 -32.094 1 90.94 85 ASP A N 1
ATOM 678 C CA . ASP A 1 85 ? -22.531 -36.875 -33.438 1 90.94 85 ASP A CA 1
ATOM 679 C C . ASP A 1 85 ? -21.875 -35.562 -33.906 1 90.94 85 ASP A C 1
ATOM 681 O O . ASP A 1 85 ? -21.766 -34.594 -33.156 1 90.94 85 ASP A O 1
ATOM 685 N N . ASP A 1 86 ? -21.391 -35.531 -35.156 1 92.62 86 ASP A N 1
ATOM 686 C CA . ASP A 1 86 ? -20.734 -34.375 -35.75 1 92.62 86 ASP A CA 1
ATOM 687 C C . ASP A 1 86 ? -21.672 -33.188 -35.781 1 92.62 86 ASP A C 1
ATOM 689 O O . ASP A 1 86 ? -21.234 -32.031 -35.656 1 92.62 86 ASP A O 1
ATOM 693 N N . ARG A 1 87 ? -22.906 -33.438 -35.906 1 95 87 ARG A N 1
ATOM 694 C CA . ARG A 1 87 ? -23.906 -32.344 -35.969 1 95 87 ARG A CA 1
ATOM 695 C C . ARG A 1 87 ? -23.984 -31.625 -34.625 1 95 87 ARG A C 1
ATOM 697 O O . ARG A 1 87 ? -24.281 -30.422 -34.594 1 95 87 ARG A O 1
ATOM 704 N N . VAL A 1 88 ? -23.781 -32.375 -33.594 1 96.06 88 VAL A N 1
ATOM 705 C CA . VAL A 1 88 ? -23.797 -31.781 -32.25 1 96.06 88 VAL A CA 1
ATOM 706 C C . VAL A 1 88 ? -22.625 -30.828 -32.094 1 96.06 88 VAL A C 1
ATOM 708 O O . VAL A 1 88 ? -22.797 -29.703 -31.609 1 96.06 88 VAL A O 1
ATOM 711 N N . VAL A 1 89 ? -21.453 -31.219 -32.531 1 95.75 89 VAL A N 1
ATOM 712 C CA . VAL A 1 89 ? -20.234 -30.406 -32.438 1 95.75 89 VAL A CA 1
ATOM 713 C C . VAL A 1 89 ? -20.391 -29.156 -33.312 1 95.75 89 VAL A C 1
ATOM 715 O O . VAL A 1 89 ? -19.984 -28.062 -32.906 1 95.75 89 VAL A O 1
ATOM 718 N N . THR A 1 90 ? -20.922 -29.391 -34.5 1 94.81 90 THR A N 1
ATOM 719 C CA . THR A 1 90 ? -21.125 -28.25 -35.406 1 94.81 90 THR A CA 1
ATOM 720 C C . THR A 1 90 ? -22.094 -27.25 -34.781 1 94.81 90 THR A C 1
ATOM 722 O O . THR A 1 90 ? -21.844 -26.031 -34.812 1 94.81 90 THR A O 1
ATOM 725 N N . ALA A 1 91 ? -23.172 -27.781 -34.25 1 95.94 91 ALA A N 1
ATOM 726 C CA . ALA A 1 91 ? -24.125 -26.922 -33.594 1 95.94 91 ALA A CA 1
ATOM 727 C C . ALA A 1 91 ? -23.484 -26.172 -32.438 1 95.94 91 ALA A C 1
ATOM 729 O O . ALA A 1 91 ? -23.766 -24.984 -32.219 1 95.94 91 ALA A O 1
ATOM 730 N N . LEU A 1 92 ? -22.703 -26.875 -31.656 1 96.62 92 LEU A N 1
ATOM 731 C CA . LEU A 1 92 ? -22 -26.281 -30.516 1 96.62 92 LEU A CA 1
ATOM 732 C C . LEU A 1 92 ? -21.047 -25.188 -30.984 1 96.62 92 LEU A C 1
ATOM 734 O O . LEU A 1 92 ? -20.969 -24.109 -30.391 1 96.62 92 LEU A O 1
ATOM 738 N N . ALA A 1 93 ? -20.281 -25.422 -31.969 1 95.75 93 ALA A N 1
ATOM 739 C CA . ALA A 1 93 ? -19.359 -24.438 -32.531 1 95.75 93 ALA A CA 1
ATOM 740 C C . ALA A 1 93 ? -20.094 -23.172 -33 1 95.75 93 ALA A C 1
ATOM 742 O O . ALA A 1 93 ? -19.656 -22.062 -32.688 1 95.75 93 ALA A O 1
ATOM 743 N N . GLU A 1 94 ? -21.156 -23.422 -33.656 1 94.81 94 GLU A N 1
ATOM 744 C CA . GLU A 1 94 ? -21.969 -22.297 -34.125 1 94.81 94 GLU A CA 1
ATOM 745 C C . GLU A 1 94 ? -22.5 -21.484 -32.969 1 94.81 94 GLU A C 1
ATOM 747 O O . GLU A 1 94 ? -22.531 -20.25 -33.031 1 94.81 94 GLU A O 1
ATOM 752 N N . ALA A 1 95 ? -22.922 -22.188 -31.984 1 95.5 95 ALA A N 1
ATOM 753 C CA . ALA A 1 95 ? -23.438 -21.5 -30.797 1 95.5 95 ALA A CA 1
ATOM 754 C C . ALA A 1 95 ? -22.344 -20.688 -30.125 1 95.5 95 ALA A C 1
ATOM 756 O O . ALA A 1 95 ? -22.594 -19.562 -29.672 1 95.5 95 ALA A O 1
ATOM 757 N N . LEU A 1 96 ? -21.141 -21.203 -29.984 1 94.69 96 LEU A N 1
ATOM 758 C CA . LEU A 1 96 ? -20 -20.5 -29.406 1 94.69 96 LEU A CA 1
ATOM 759 C C . LEU A 1 96 ? -19.625 -19.281 -30.234 1 94.69 96 LEU A C 1
ATOM 761 O O . LEU A 1 96 ? -19.344 -18.219 -29.688 1 94.69 96 LEU A O 1
ATOM 765 N N . ILE A 1 97 ? -19.688 -19.391 -31.516 1 91.75 97 ILE A N 1
ATOM 766 C CA . ILE A 1 97 ? -19.375 -18.281 -32.438 1 91.75 97 ILE A CA 1
ATOM 767 C C . ILE A 1 97 ? -20.422 -17.188 -32.281 1 91.75 97 ILE A C 1
ATOM 769 O O . ILE A 1 97 ? -20.094 -16 -32.219 1 91.75 97 ILE A O 1
ATOM 773 N N . ALA A 1 98 ? -21.625 -17.594 -32.188 1 90.06 98 ALA A N 1
ATOM 774 C CA . ALA A 1 98 ? -22.734 -16.656 -32.094 1 90.06 98 ALA A CA 1
ATOM 775 C C . ALA A 1 98 ? -22.672 -15.883 -30.766 1 90.06 98 ALA A C 1
ATOM 777 O O . ALA A 1 98 ? -23.078 -14.719 -30.703 1 90.06 98 ALA A O 1
ATOM 778 N N . SER A 1 99 ? -22.203 -16.547 -29.797 1 89 99 SER A N 1
ATOM 779 C CA . SER A 1 99 ? -22.203 -15.945 -28.469 1 89 99 SER A CA 1
ATOM 780 C C . SER A 1 99 ? -20.859 -15.305 -28.141 1 89 99 SER A C 1
ATOM 782 O O . SER A 1 99 ? -20.641 -14.805 -27.047 1 89 99 SER A O 1
ATOM 784 N N . ASP A 1 100 ? -19.953 -15.398 -29.109 1 85.81 100 ASP A N 1
ATOM 785 C CA . ASP A 1 100 ? -18.625 -14.844 -28.891 1 85.81 100 ASP A CA 1
ATOM 786 C C . ASP A 1 100 ? -18.672 -13.32 -28.766 1 85.81 100 ASP A C 1
ATOM 788 O O . ASP A 1 100 ? -19.109 -12.641 -29.703 1 85.81 100 ASP A O 1
ATOM 792 N N . GLU A 1 101 ? -18.578 -12.812 -27.609 1 72.56 101 GLU A N 1
ATOM 793 C CA . GLU A 1 101 ? -18.578 -11.367 -27.406 1 72.56 101 GLU A CA 1
ATOM 794 C C . GLU A 1 101 ? -17.172 -10.789 -27.562 1 72.56 101 GLU A C 1
ATOM 796 O O . GLU A 1 101 ? -16.266 -11.148 -26.828 1 72.56 101 GLU A O 1
ATOM 801 N N . TYR A 1 102 ? -16.922 -10.172 -28.625 1 64.19 102 TYR A N 1
ATOM 802 C CA . TYR A 1 102 ? -15.68 -9.438 -28.844 1 64.19 102 TYR A CA 1
ATOM 803 C C . TYR A 1 102 ? -15.953 -8.078 -29.484 1 64.19 102 TYR A C 1
ATOM 805 O O . TYR A 1 102 ? -17.047 -7.836 -29.984 1 64.19 102 TYR A O 1
ATOM 813 N N . TRP A 1 103 ? -15.109 -7.02 -29.031 1 56.38 103 TRP A N 1
ATOM 814 C CA . TRP A 1 103 ? -15.258 -5.652 -29.516 1 56.38 103 TRP A CA 1
ATOM 815 C C . TRP A 1 103 ? -14.18 -5.32 -30.547 1 56.38 103 TRP A C 1
ATOM 817 O O . TRP A 1 103 ? -13.078 -4.895 -30.172 1 56.38 103 TRP A O 1
ATOM 827 N N . PRO A 1 104 ? -14.539 -5.43 -31.797 1 53.81 104 PRO A N 1
ATOM 828 C CA . PRO A 1 104 ? -13.539 -5.242 -32.844 1 53.81 104 PRO A CA 1
ATOM 829 C C . PRO A 1 104 ? -12.883 -3.863 -32.812 1 53.81 104 PRO A C 1
ATOM 831 O O . PRO A 1 104 ? -11.664 -3.746 -33 1 53.81 104 PRO A O 1
ATOM 834 N N . PRO A 1 105 ? -13.641 -2.871 -32.562 1 49.75 105 PRO A N 1
ATOM 835 C CA . PRO A 1 105 ? -12.984 -1.563 -32.562 1 49.75 105 PRO A CA 1
ATOM 836 C C . PRO A 1 105 ? -11.844 -1.462 -31.547 1 49.75 105 PRO A C 1
ATOM 838 O O . PRO A 1 105 ? -10.906 -0.686 -31.75 1 49.75 105 PRO A O 1
ATOM 841 N N . ASP A 1 106 ? -11.953 -2.27 -30.594 1 47.84 106 ASP A N 1
ATOM 842 C CA . ASP A 1 106 ? -10.891 -2.252 -29.578 1 47.84 106 ASP A CA 1
ATOM 843 C C . ASP A 1 106 ? -9.758 -3.197 -29.969 1 47.84 106 ASP A C 1
ATOM 845 O O . ASP A 1 106 ? -8.844 -3.436 -29.172 1 47.84 106 ASP A O 1
ATOM 849 N N . GLY A 1 107 ? -9.922 -3.777 -31.188 1 54.66 107 GLY A N 1
ATOM 850 C CA . GLY A 1 107 ? -8.891 -4.664 -31.703 1 54.66 107 GLY A CA 1
ATOM 851 C C . GLY A 1 107 ? -9.062 -6.105 -31.25 1 54.66 107 GLY A C 1
ATOM 852 O O . GLY A 1 107 ? -8.148 -6.918 -31.391 1 54.66 107 GLY A O 1
ATOM 853 N N . GLU A 1 108 ? -10.156 -6.305 -30.703 1 61.06 108 GLU A N 1
ATOM 854 C CA . GLU A 1 108 ? -10.375 -7.68 -30.266 1 61.06 108 GLU A CA 1
ATOM 855 C C . GLU A 1 108 ? -10.844 -8.562 -31.422 1 61.06 108 GLU A C 1
ATOM 857 O O . GLU A 1 108 ? -11.602 -8.109 -32.281 1 61.06 108 GLU A O 1
ATOM 862 N N . ASP A 1 109 ? -10.195 -9.719 -31.547 1 69.81 109 ASP A N 1
ATOM 863 C CA . ASP A 1 109 ? -10.625 -10.703 -32.531 1 69.81 109 ASP A CA 1
ATOM 864 C C . ASP A 1 109 ? -11.555 -11.742 -31.906 1 69.81 109 ASP A C 1
ATOM 866 O O . ASP A 1 109 ? -11.57 -11.906 -30.688 1 69.81 109 ASP A O 1
ATOM 870 N N . ALA A 1 110 ? -12.336 -12.258 -32.875 1 81.5 110 ALA A N 1
ATOM 871 C CA . ALA A 1 110 ? -13.164 -13.383 -32.438 1 81.5 110 ALA A CA 1
ATOM 872 C C . ALA A 1 110 ? -12.305 -14.523 -31.891 1 81.5 110 ALA A C 1
ATOM 874 O O . ALA A 1 110 ? -11.242 -14.82 -32.438 1 81.5 110 ALA A O 1
ATOM 875 N N . PHE A 1 111 ? -12.75 -15.094 -30.859 1 86.88 111 PHE A N 1
ATOM 876 C CA . PHE A 1 111 ? -12.008 -16.219 -30.297 1 86.88 111 PHE A CA 1
ATOM 877 C C . PHE A 1 111 ? -12.398 -17.516 -30.984 1 86.88 111 PHE A C 1
ATOM 879 O O . PHE A 1 111 ? -11.562 -18.406 -31.172 1 86.88 111 PHE A O 1
ATOM 886 N N . TYR A 1 112 ? -13.641 -17.656 -31.391 1 91.62 112 TYR A N 1
ATOM 887 C CA . TYR A 1 112 ? -14.125 -18.875 -32.031 1 91.62 112 TYR A CA 1
ATOM 888 C C . TYR A 1 112 ? -14.227 -18.672 -33.562 1 91.62 112 TYR A C 1
ATOM 890 O O . TYR A 1 112 ? -15.07 -17.906 -34.031 1 91.62 112 TYR A O 1
ATOM 898 N N . ILE A 1 113 ? -13.383 -19.25 -34.219 1 88.38 113 ILE A N 1
ATOM 899 C CA . ILE A 1 113 ? -13.328 -19.203 -35.688 1 88.38 113 ILE A CA 1
ATOM 900 C C . ILE A 1 113 ? -13.211 -20.609 -36.25 1 88.38 113 ILE A C 1
ATOM 902 O O . ILE A 1 113 ? -12.32 -21.375 -35.844 1 88.38 113 ILE A O 1
ATOM 906 N N . PHE A 1 114 ? -14.094 -20.969 -37.156 1 88 114 PHE A N 1
ATOM 907 C CA . PHE A 1 114 ? -14.164 -22.328 -37.656 1 88 114 PHE A CA 1
ATOM 908 C C . PHE A 1 114 ? -12.844 -22.719 -38.312 1 88 114 PHE A C 1
ATOM 910 O O . PHE A 1 114 ? -12.383 -23.859 -38.156 1 88 114 PHE A O 1
ATOM 917 N N . GLU A 1 115 ? -12.164 -21.75 -38.969 1 82.12 115 GLU A N 1
ATOM 918 C CA . GLU A 1 115 ? -11.016 -22.078 -39.812 1 82.12 115 GLU A CA 1
ATOM 919 C C . GLU A 1 115 ? -9.711 -21.938 -39.031 1 82.12 115 GLU A C 1
ATOM 921 O O . GLU A 1 115 ? -8.633 -22.219 -39.562 1 82.12 115 GLU A O 1
ATOM 926 N N . ARG A 1 116 ? -9.828 -21.625 -37.812 1 84.69 116 ARG A N 1
ATOM 927 C CA . ARG A 1 116 ? -8.609 -21.453 -37.031 1 84.69 116 ARG A CA 1
ATOM 928 C C . ARG A 1 116 ? -8.266 -22.734 -36.281 1 84.69 116 ARG A C 1
ATOM 930 O O . ARG A 1 116 ? -9.141 -23.578 -36.031 1 84.69 116 ARG A O 1
ATOM 937 N N . SER A 1 117 ? -6.984 -22.906 -36.062 1 88.31 117 SER A N 1
ATOM 938 C CA . SER A 1 117 ? -6.516 -24.031 -35.281 1 88.31 117 SER A CA 1
ATOM 939 C C . SER A 1 117 ? -6.27 -23.641 -33.844 1 88.31 117 SER A C 1
ATOM 941 O O . SER A 1 117 ? -5.824 -22.516 -33.562 1 88.31 117 SER A O 1
ATOM 943 N N . TYR A 1 118 ? -6.691 -24.562 -33.031 1 88.56 118 TYR A N 1
ATOM 944 C CA . TYR A 1 118 ? -6.531 -24.359 -31.578 1 88.56 118 TYR A CA 1
ATOM 945 C C . TYR A 1 118 ? -5.547 -25.359 -31 1 88.56 118 TYR A C 1
ATOM 947 O O . TYR A 1 118 ? -5.488 -26.516 -31.438 1 88.56 118 TYR A O 1
ATOM 955 N N . VAL A 1 119 ? -4.609 -24.922 -30.141 1 84.69 119 VAL A N 1
ATOM 956 C CA . VAL A 1 119 ? -3.691 -25.766 -29.391 1 84.69 119 VAL A CA 1
ATOM 957 C C . VAL A 1 119 ? -3.951 -25.594 -27.891 1 84.69 119 VAL A C 1
ATOM 959 O O . VAL A 1 119 ? -4.523 -24.594 -27.469 1 84.69 119 VAL A O 1
ATOM 962 N N . GLU A 1 120 ? -3.678 -26.766 -27.203 1 75.94 120 GLU A N 1
ATOM 963 C CA . GLU A 1 120 ? -3.787 -26.656 -25.75 1 75.94 120 GLU A CA 1
ATOM 964 C C . GLU A 1 120 ? -2.904 -25.531 -25.219 1 75.94 120 GLU A C 1
ATOM 966 O O . GLU A 1 120 ? -1.77 -25.359 -25.672 1 75.94 120 GLU A O 1
ATOM 971 N N . ASN A 1 121 ? -3.5 -24.672 -24.672 1 64.94 121 ASN A N 1
ATOM 972 C CA . ASN A 1 121 ? -2.768 -23.562 -24.094 1 64.94 121 ASN A CA 1
ATOM 973 C C . ASN A 1 121 ? -1.889 -24.031 -2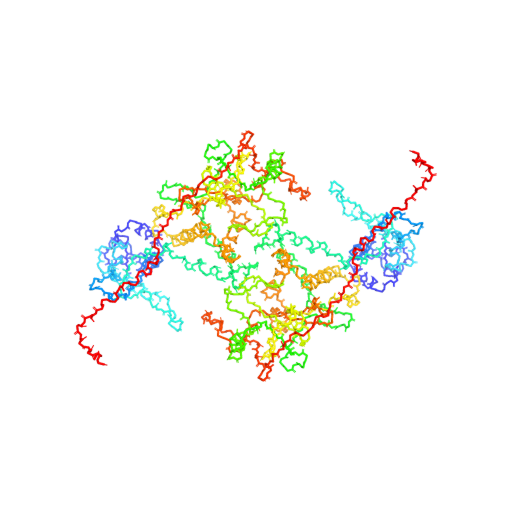2.922 1 64.94 121 ASN A C 1
ATOM 975 O O . ASN A 1 121 ? -2.328 -24.047 -21.781 1 64.94 121 ASN A O 1
ATOM 979 N N . ASP A 1 122 ? -0.868 -24.891 -23.234 1 53.72 122 ASP A N 1
ATOM 980 C CA . ASP A 1 122 ? 0.069 -25.297 -22.188 1 53.72 122 ASP A CA 1
ATOM 981 C C . ASP A 1 122 ? 0.751 -24.078 -21.562 1 53.72 122 ASP A C 1
ATOM 983 O O . ASP A 1 122 ? 1.229 -24.141 -20.422 1 53.72 122 ASP A O 1
ATOM 987 N N . SER A 1 123 ? 1.05 -23.188 -22.469 1 49.34 123 SER A N 1
ATOM 988 C CA . SER A 1 123 ? 1.792 -22.016 -22.031 1 49.34 123 SER A CA 1
ATOM 989 C C . SER A 1 123 ? 1.043 -21.266 -20.938 1 49.34 123 SER A C 1
ATOM 991 O O . SER A 1 123 ? 1.562 -20.297 -20.375 1 49.34 123 SER A O 1
ATOM 993 N N . GLY A 1 124 ? -0.064 -21.641 -20.828 1 46.53 124 GLY A N 1
ATOM 994 C CA . GLY A 1 124 ? -0.96 -20.906 -19.953 1 46.53 124 GLY A CA 1
ATOM 995 C C . GLY A 1 124 ? -0.493 -20.891 -18.5 1 46.53 124 GLY A C 1
ATOM 996 O O . GLY A 1 124 ? -0.892 -20.016 -17.734 1 46.53 124 GLY A O 1
ATOM 997 N N . TYR A 1 125 ? 0.19 -22.078 -18.141 1 46.38 125 TYR A N 1
ATOM 998 C CA . TYR A 1 125 ? 0.694 -22.094 -16.781 1 46.38 125 TYR A CA 1
ATOM 999 C C . TYR A 1 125 ? 1.953 -21.25 -16.656 1 46.38 125 TYR A C 1
ATOM 1001 O O . TYR A 1 125 ? 2.293 -20.797 -15.555 1 46.38 125 TYR A O 1
ATOM 1009 N N . GLU A 1 126 ? 2.73 -21.25 -17.781 1 45.09 126 GLU A N 1
ATOM 1010 C CA . GLU A 1 126 ? 4.008 -20.562 -17.656 1 45.09 126 GLU A CA 1
ATOM 1011 C C . GLU A 1 126 ? 3.828 -19.047 -17.766 1 45.09 126 GLU A C 1
ATOM 1013 O O . GLU A 1 126 ? 4.621 -18.281 -17.219 1 45.09 126 GLU A O 1
ATOM 1018 N N . GLU A 1 127 ? 3.037 -18.641 -18.609 1 49 127 GL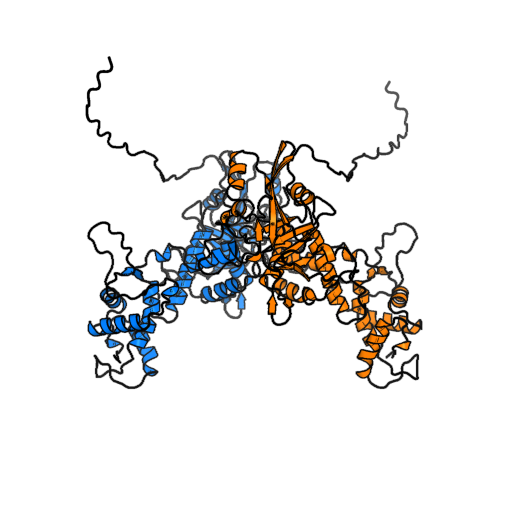U A N 1
ATOM 1019 C CA . GLU A 1 127 ? 2.902 -17.188 -18.766 1 49 127 GLU A CA 1
ATOM 1020 C C . GLU A 1 127 ? 2.131 -16.578 -17.609 1 49 127 GLU A C 1
ATOM 1022 O O . GLU A 1 127 ? 1.155 -17.156 -17.125 1 49 127 GLU A O 1
ATOM 1027 N N . HIS A 1 128 ? 2.902 -15.68 -17 1 55 128 HIS A N 1
ATOM 1028 C CA . HIS A 1 128 ? 2.148 -14.945 -15.984 1 55 128 HIS A CA 1
ATOM 1029 C C . HIS A 1 128 ? 0.689 -14.789 -16.391 1 55 128 HIS A C 1
ATOM 1031 O O . HIS A 1 128 ? 0.397 -14.445 -17.547 1 55 128 HIS A O 1
ATOM 1037 N N . SER A 1 129 ? -0.081 -15.281 -15.547 1 66.06 129 SER A N 1
ATOM 1038 C CA . SER A 1 129 ? -1.508 -15.102 -15.797 1 66.06 129 SER A CA 1
ATOM 1039 C C . SER A 1 129 ? -1.826 -13.648 -16.141 1 66.06 129 SER A C 1
ATOM 1041 O O . SER A 1 129 ? -1.128 -12.734 -15.703 1 66.06 129 SER A O 1
ATOM 1043 N N . HIS A 1 130 ? -2.414 -13.438 -17.219 1 69.62 130 HIS A N 1
ATOM 1044 C CA . HIS A 1 130 ? -2.932 -12.117 -17.547 1 69.62 130 HIS A CA 1
ATOM 1045 C C . HIS A 1 130 ? -3.391 -11.375 -16.297 1 69.62 130 HIS A C 1
ATOM 1047 O O . HIS A 1 130 ? -3.156 -10.172 -16.156 1 69.62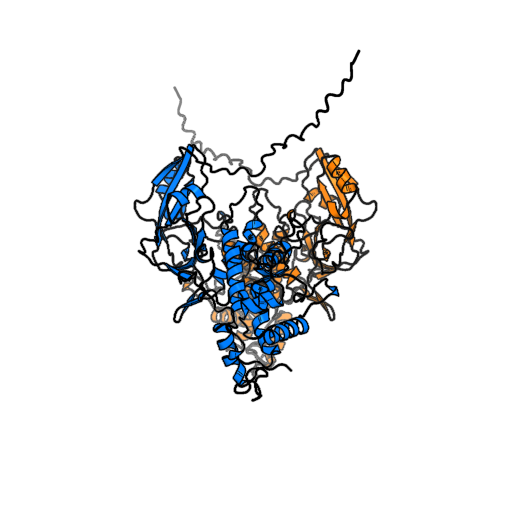 130 HIS A O 1
ATOM 1053 N N . THR A 1 131 ? -3.816 -12.188 -15.445 1 76.94 131 THR A N 1
ATOM 1054 C CA . THR A 1 131 ? -4.316 -11.609 -14.203 1 76.94 131 THR A CA 1
ATOM 1055 C C . THR A 1 131 ? -3.17 -11.062 -13.359 1 76.94 131 THR A C 1
ATOM 1057 O O . THR A 1 131 ? -3.266 -9.969 -12.805 1 76.94 131 THR A O 1
ATOM 1060 N N . TRP A 1 132 ? -2.084 -11.773 -13.328 1 84.5 132 TRP A N 1
ATOM 1061 C CA . TRP A 1 132 ? -0.928 -11.328 -12.555 1 84.5 132 TRP A CA 1
ATOM 1062 C C . TRP A 1 132 ? -0.295 -10.094 -13.188 1 84.5 132 TRP A C 1
ATOM 1064 O O . TRP A 1 132 ? 0.061 -9.148 -12.477 1 84.5 132 TRP A O 1
ATOM 1074 N N . ARG A 1 133 ? -0.204 -10.125 -14.461 1 82.12 133 ARG A N 1
ATOM 1075 C CA . ARG A 1 133 ? 0.405 -9 -15.164 1 82.12 133 ARG A CA 1
ATOM 1076 C C . ARG A 1 133 ? -0.386 -7.719 -14.938 1 82.12 133 ARG A C 1
ATOM 1078 O O . ARG A 1 133 ? 0.197 -6.66 -14.695 1 82.12 133 ARG A O 1
ATOM 1085 N N . HIS A 1 134 ? -1.637 -7.863 -14.992 1 82 134 HIS A N 1
ATOM 1086 C CA . HIS A 1 134 ? -2.496 -6.711 -14.75 1 82 134 HIS A CA 1
ATOM 1087 C C . HIS A 1 134 ? -2.385 -6.234 -13.305 1 82 134 HIS A C 1
ATOM 1089 O O . HIS A 1 134 ? -2.285 -5.031 -13.047 1 82 134 HIS A O 1
ATOM 1095 N N . PHE A 1 135 ? -2.395 -7.188 -12.508 1 89.06 135 PHE A N 1
ATOM 1096 C CA . PHE A 1 135 ? -2.248 -6.879 -11.086 1 89.06 135 PHE A CA 1
ATOM 1097 C C . PHE A 1 135 ? -0.938 -6.148 -10.828 1 89.06 135 PHE A C 1
ATOM 1099 O O . PHE A 1 135 ? -0.921 -5.109 -10.164 1 89.06 135 PHE A O 1
ATOM 1106 N N . ARG A 1 136 ? 0.087 -6.719 -11.328 1 89.5 136 ARG A N 1
ATOM 1107 C CA . ARG A 1 136 ? 1.42 -6.145 -11.172 1 89.5 136 ARG A CA 1
ATOM 1108 C C . ARG A 1 136 ? 1.47 -4.719 -11.703 1 89.5 136 ARG A C 1
ATOM 1110 O O . ARG A 1 136 ? 1.981 -3.816 -11.039 1 89.5 136 ARG A O 1
ATOM 1117 N N . SER A 1 137 ? 0.965 -4.488 -12.805 1 87.44 137 SER A N 1
ATOM 1118 C CA . SER A 1 137 ? 0.979 -3.17 -13.43 1 87.44 137 SER A CA 1
ATOM 1119 C C . SER A 1 137 ? 0.201 -2.158 -12.594 1 87.44 137 SER A C 1
ATOM 1121 O O . SER A 1 137 ? 0.653 -1.027 -12.398 1 87.44 137 SER A O 1
ATOM 1123 N N . GLU A 1 138 ? -0.933 -2.596 -12.117 1 89.69 138 GLU A N 1
ATOM 1124 C CA . GLU A 1 138 ? -1.783 -1.718 -11.32 1 89.69 138 GLU A CA 1
ATOM 1125 C C . GLU A 1 138 ? -1.082 -1.29 -10.031 1 89.69 138 GLU A C 1
ATOM 1127 O O . GLU A 1 138 ? -1.121 -0.116 -9.656 1 89.69 138 GLU A O 1
ATOM 1132 N N . ILE A 1 139 ? -0.412 -2.189 -9.43 1 93.69 139 ILE A N 1
ATOM 1133 C CA . ILE A 1 139 ? 0.216 -1.941 -8.133 1 93.69 139 ILE A CA 1
ATOM 1134 C C . ILE A 1 139 ? 1.502 -1.142 -8.328 1 93.69 139 ILE A C 1
ATOM 1136 O O . ILE A 1 139 ? 1.82 -0.26 -7.527 1 93.69 139 ILE A O 1
ATOM 1140 N N . LEU A 1 140 ? 2.266 -1.392 -9.367 1 92.31 140 LEU A N 1
ATOM 1141 C CA . LEU A 1 140 ? 3.582 -0.79 -9.555 1 92.31 140 LEU A CA 1
ATOM 1142 C C . LEU A 1 140 ? 3.465 0.595 -10.18 1 92.31 140 LEU A C 1
ATOM 1144 O O . LEU A 1 140 ? 4.258 1.488 -9.875 1 92.31 140 LEU A O 1
ATOM 1148 N N . HIS A 1 141 ? 2.43 0.756 -11.008 1 90.38 141 HIS A N 1
ATOM 1149 C CA . HIS A 1 141 ? 2.445 1.974 -11.812 1 90.38 141 HIS A CA 1
ATOM 1150 C C . HIS A 1 141 ? 1.137 2.744 -11.664 1 90.38 141 HIS A C 1
ATOM 1152 O O . HIS A 1 141 ? 1.032 3.887 -12.117 1 90.38 141 HIS A O 1
ATOM 1158 N N . GLY A 1 142 ? 0.143 2.154 -11.109 1 91.81 142 GLY A N 1
ATOM 1159 C CA . GLY A 1 142 ? -1.122 2.822 -10.844 1 91.81 142 GLY A CA 1
ATOM 1160 C C . GLY A 1 142 ? -1.22 3.385 -9.438 1 91.81 142 GLY A C 1
ATOM 1161 O O . GLY A 1 142 ? -0.749 4.492 -9.172 1 91.81 142 GLY A O 1
ATOM 1162 N N . GLN A 1 143 ? -1.701 2.598 -8.602 1 94.25 143 GLN A N 1
ATOM 1163 C CA . GLN A 1 143 ? -1.864 2.977 -7.199 1 94.25 143 GLN A CA 1
ATOM 1164 C C . GLN A 1 143 ? -1.273 1.919 -6.27 1 94.25 143 GLN A C 1
ATOM 1166 O O . GLN A 1 143 ? -1.72 0.77 -6.266 1 94.25 143 GLN A O 1
ATOM 1171 N N . ARG A 1 144 ? -0.324 2.314 -5.5 1 95.88 144 ARG A N 1
ATOM 1172 C CA . ARG A 1 144 ? 0.418 1.39 -4.648 1 95.88 144 ARG A CA 1
ATOM 1173 C C . ARG A 1 144 ? -0.36 1.072 -3.375 1 95.88 144 ARG A C 1
ATOM 1175 O O . ARG A 1 144 ? -0.498 -0.094 -3 1 95.88 144 ARG A O 1
ATOM 1182 N N . PHE A 1 145 ? -0.867 2.123 -2.771 1 96.44 145 PHE A N 1
ATOM 1183 C CA . PHE A 1 145 ? -1.494 2.004 -1.461 1 96.44 145 PHE A CA 1
ATOM 1184 C C . PHE A 1 145 ? -3.008 2.15 -1.569 1 96.44 145 PHE A C 1
ATOM 1186 O O . PHE A 1 145 ? -3.504 2.904 -2.408 1 96.44 145 PHE A O 1
ATOM 1193 N N . PHE A 1 146 ? -3.744 1.483 -0.728 1 95.12 146 PHE A N 1
ATOM 1194 C CA . PHE A 1 146 ? -5.195 1.581 -0.616 1 95.12 146 PHE A CA 1
ATOM 1195 C C . PHE A 1 146 ? -5.863 1.267 -1.948 1 95.12 146 PHE A C 1
ATOM 1197 O O . PHE A 1 146 ? -6.895 1.853 -2.287 1 95.12 146 PHE A O 1
ATOM 1204 N N . ASN A 1 147 ? -5.254 0.46 -2.775 1 94.81 147 ASN A N 1
ATOM 1205 C CA . ASN A 1 147 ? -5.812 0.136 -4.086 1 94.81 147 ASN A CA 1
ATOM 1206 C C . ASN A 1 147 ? -7.043 -0.758 -3.963 1 94.81 147 ASN A C 1
ATOM 1208 O O . ASN A 1 147 ? -6.918 -1.98 -3.867 1 94.81 147 ASN A O 1
ATOM 1212 N N . GLN A 1 148 ? -8.188 -0.137 -4.062 1 90.88 148 GLN A N 1
ATOM 1213 C CA . GLN A 1 148 ? -9.438 -0.85 -3.84 1 90.88 148 GLN A CA 1
ATOM 1214 C C . GLN A 1 148 ? -9.734 -1.817 -4.98 1 90.88 148 GLN A C 1
ATOM 1216 O O . GLN A 1 148 ? -10.312 -2.881 -4.766 1 90.88 148 GLN A O 1
ATOM 1221 N N . GLY A 1 149 ? -9.352 -1.416 -6.176 1 89.94 149 GLY A N 1
ATOM 1222 C CA . GLY A 1 149 ? -9.516 -2.314 -7.309 1 89.94 149 GLY A CA 1
ATOM 1223 C C . GLY A 1 149 ? -8.711 -3.594 -7.172 1 89.94 149 GLY A C 1
ATOM 1224 O O . GLY A 1 149 ? -9.25 -4.691 -7.336 1 89.94 149 GLY A O 1
ATOM 1225 N N . ALA A 1 150 ? -7.48 -3.42 -6.84 1 91.31 150 ALA A N 1
ATOM 1226 C CA . ALA A 1 150 ? -6.609 -4.578 -6.645 1 91.31 150 ALA A CA 1
ATOM 1227 C C . ALA A 1 150 ? -7.094 -5.441 -5.484 1 91.31 150 ALA A C 1
ATOM 1229 O O . ALA A 1 150 ? -7.074 -6.672 -5.566 1 91.31 150 ALA A O 1
ATOM 1230 N N . LEU A 1 151 ? -7.508 -4.793 -4.395 1 94.06 151 LEU A N 1
ATOM 1231 C CA . LEU A 1 151 ? -8.023 -5.523 -3.242 1 94.06 151 LEU A CA 1
ATOM 1232 C C . LEU A 1 151 ? -9.234 -6.363 -3.629 1 94.06 151 LEU A C 1
ATOM 1234 O O . LEU A 1 151 ? -9.32 -7.539 -3.266 1 94.06 151 LEU A O 1
ATOM 1238 N N . GLY A 1 152 ? -10.156 -5.73 -4.379 1 91.31 152 GLY A N 1
ATOM 1239 C CA . GLY A 1 152 ? -11.328 -6.453 -4.852 1 91.31 152 GLY A CA 1
ATOM 1240 C C . GLY A 1 152 ? -10.984 -7.645 -5.727 1 91.31 152 GLY A C 1
ATOM 1241 O O . GLY A 1 152 ? -11.57 -8.719 -5.582 1 91.31 152 GLY A O 1
ATOM 1242 N N . ARG A 1 153 ? -10.031 -7.457 -6.551 1 86.88 153 ARG A N 1
ATOM 1243 C CA . ARG A 1 153 ? -9.602 -8.531 -7.441 1 86.88 153 ARG A CA 1
ATOM 1244 C C . ARG A 1 153 ? -8.969 -9.672 -6.66 1 86.88 153 ARG A C 1
ATOM 1246 O O . ARG A 1 153 ? -9.211 -10.844 -6.961 1 86.88 153 ARG A O 1
ATOM 1253 N N . LEU A 1 154 ? -8.133 -9.391 -5.664 1 92.06 154 LEU A N 1
ATOM 1254 C CA . LEU A 1 154 ? -7.527 -10.43 -4.84 1 92.06 154 LEU A CA 1
ATOM 1255 C C . LEU A 1 154 ? -8.586 -11.211 -4.078 1 92.06 154 LEU A C 1
ATOM 1257 O O . LEU A 1 154 ? -8.516 -12.438 -3.986 1 92.06 154 LEU A O 1
ATOM 1261 N N . ARG A 1 155 ? -9.57 -10.5 -3.59 1 91.81 155 ARG A N 1
ATOM 1262 C CA . ARG A 1 155 ? -10.664 -11.148 -2.877 1 91.81 155 ARG A CA 1
ATOM 1263 C C . ARG A 1 155 ? -11.383 -12.156 -3.773 1 91.81 155 ARG A C 1
ATOM 1265 O O . ARG A 1 155 ? -11.68 -13.273 -3.348 1 91.81 155 ARG A O 1
ATOM 1272 N N . GLU A 1 156 ? -11.57 -11.719 -4.977 1 85.19 156 GLU A N 1
ATOM 1273 C CA . GLU A 1 156 ? -12.258 -12.578 -5.934 1 85.19 156 GLU A CA 1
ATOM 1274 C C . GLU A 1 156 ? -11.406 -13.781 -6.316 1 85.19 156 GLU A C 1
ATOM 1276 O O . GLU A 1 156 ? -11.898 -14.914 -6.34 1 85.19 156 GLU A O 1
ATOM 1281 N N . ILE A 1 157 ? -10.203 -13.523 -6.578 1 84.12 157 ILE A N 1
ATOM 1282 C CA . ILE A 1 157 ? -9.305 -14.562 -7.062 1 84.12 157 ILE A CA 1
ATOM 1283 C C . ILE A 1 157 ? -9.047 -15.586 -5.953 1 84.12 157 ILE A C 1
ATOM 1285 O O . ILE A 1 157 ? -9.031 -16.797 -6.203 1 84.12 157 ILE A O 1
ATOM 1289 N N . PHE A 1 158 ? -8.93 -15.156 -4.73 1 91.31 158 PHE A N 1
ATOM 1290 C CA . PHE A 1 158 ? -8.484 -16.047 -3.664 1 91.31 158 PHE A CA 1
ATOM 1291 C C . PHE A 1 158 ? -9.664 -16.734 -3 1 91.31 158 PHE A C 1
ATOM 1293 O O . PHE A 1 158 ? -9.492 -17.5 -2.051 1 91.31 158 PHE A O 1
ATOM 1300 N N . ASP A 1 159 ? -10.781 -16.344 -3.666 1 87 159 ASP A N 1
ATOM 1301 C CA . ASP A 1 159 ? -11.953 -17.062 -3.18 1 87 159 ASP A CA 1
ATOM 1302 C C . ASP A 1 159 ? -11.844 -18.562 -3.459 1 87 159 ASP A C 1
ATOM 1304 O O . ASP A 1 159 ? -11.648 -18.969 -4.605 1 87 159 ASP A O 1
ATOM 1308 N N . GLY A 1 160 ? -11.695 -19.422 -2.576 1 87.06 160 GLY A N 1
ATOM 1309 C CA . GLY A 1 160 ? -11.602 -20.859 -2.742 1 87.06 160 GLY A CA 1
ATOM 1310 C C . GLY A 1 160 ? -10.195 -21.391 -2.527 1 87.06 160 GLY A C 1
ATOM 1311 O O . GLY A 1 160 ? -9.945 -22.594 -2.717 1 87.06 160 GLY A O 1
ATOM 1312 N N . LEU A 1 161 ? -9.328 -20.562 -2.182 1 90.25 161 LEU A N 1
ATOM 1313 C CA . LEU A 1 161 ? -7.949 -20.969 -1.955 1 90.25 161 LEU A CA 1
ATOM 1314 C C . LEU A 1 161 ? -7.879 -22.125 -0.974 1 90.25 161 LEU A C 1
ATOM 1316 O O . LEU A 1 161 ? -7.07 -23.047 -1.147 1 90.25 161 LEU A O 1
ATOM 1320 N N . HIS A 1 162 ? -8.812 -22.156 -0.068 1 87.94 162 HIS A N 1
ATOM 1321 C CA . HIS A 1 162 ? -8.781 -23.125 1.016 1 87.94 162 HIS A CA 1
ATOM 1322 C C . HIS A 1 162 ? -9.141 -24.531 0.513 1 87.94 162 HIS A C 1
ATOM 1324 O O . HIS A 1 162 ? -8.883 -25.516 1.193 1 87.94 162 HIS A O 1
ATOM 1330 N N . ILE A 1 163 ? -9.711 -24.656 -0.703 1 84.31 163 ILE A N 1
ATOM 1331 C CA . ILE A 1 163 ? -10.172 -25.969 -1.175 1 84.31 163 ILE A CA 1
ATOM 1332 C C . ILE A 1 163 ? -9.188 -26.516 -2.199 1 84.31 163 ILE A C 1
ATOM 1334 O O . ILE A 1 163 ? -9.328 -27.656 -2.652 1 84.31 163 ILE A O 1
ATOM 1338 N N . LEU A 1 164 ? -8.188 -25.797 -2.52 1 87.06 164 LEU A N 1
ATOM 1339 C CA . LEU A 1 164 ? -7.266 -26.234 -3.555 1 87.06 164 LEU A CA 1
ATOM 1340 C C . LEU A 1 164 ? -6.34 -27.328 -3.025 1 87.06 164 LEU A C 1
ATOM 1342 O O . LEU A 1 164 ? -5.891 -27.266 -1.879 1 87.06 164 LEU A O 1
ATOM 1346 N N . ARG A 1 165 ? -6.188 -28.297 -3.855 1 88.12 165 ARG A N 1
ATOM 1347 C CA . ARG A 1 165 ? -5.312 -29.438 -3.578 1 88.12 165 ARG A CA 1
ATOM 1348 C C . ARG A 1 165 ? -4.434 -29.75 -4.781 1 88.12 165 ARG A C 1
ATOM 1350 O O . ARG A 1 165 ? -4.84 -29.547 -5.926 1 88.12 165 ARG A O 1
ATOM 1357 N N . ASP A 1 166 ? -3.252 -30.219 -4.445 1 88.44 166 ASP A N 1
ATOM 1358 C CA . ASP A 1 166 ? -2.365 -30.594 -5.539 1 88.44 166 ASP A CA 1
ATOM 1359 C C . ASP A 1 166 ? -2.76 -31.953 -6.117 1 88.44 166 ASP A C 1
ATOM 1361 O O . ASP A 1 166 ? -3.814 -32.5 -5.777 1 88.44 166 ASP A O 1
ATOM 1365 N N . ASP A 1 167 ? -1.925 -32.438 -7.047 1 83.62 167 ASP A N 1
ATOM 1366 C CA . ASP A 1 167 ? -2.242 -33.688 -7.77 1 83.62 167 ASP A CA 1
ATOM 1367 C C . ASP A 1 167 ? -2.215 -34.875 -6.836 1 83.62 167 ASP A C 1
ATOM 1369 O O . ASP A 1 167 ? -2.779 -35.938 -7.156 1 83.62 167 ASP A O 1
ATOM 1373 N N . THR A 1 168 ? -1.588 -34.781 -5.664 1 86.5 168 THR A N 1
ATOM 1374 C CA . THR A 1 168 ? -1.558 -35.844 -4.676 1 86.5 168 THR A CA 1
ATOM 1375 C C . THR A 1 168 ? -2.674 -35.656 -3.65 1 86.5 168 THR A C 1
ATOM 1377 O O . THR A 1 168 ? -2.699 -36.344 -2.627 1 86.5 168 THR A O 1
ATOM 1380 N N . ASN A 1 169 ? -3.498 -34.719 -3.879 1 88.12 169 ASN A N 1
ATOM 1381 C CA . ASN A 1 169 ? -4.645 -34.406 -3.033 1 88.12 169 ASN A CA 1
ATOM 1382 C C . ASN A 1 169 ? -4.215 -33.812 -1.697 1 88.12 169 ASN A C 1
ATOM 1384 O O . ASN A 1 169 ? -4.902 -33.969 -0.688 1 88.12 169 ASN A O 1
ATOM 1388 N N . SER A 1 170 ? -3.078 -33.25 -1.644 1 91.56 170 SER A N 1
ATOM 1389 C CA . SER A 1 170 ? -2.604 -32.531 -0.462 1 91.56 170 SER A CA 1
ATOM 1390 C C . SER A 1 170 ? -3.057 -31.094 -0.477 1 91.56 170 SER A C 1
ATOM 1392 O O . SER A 1 170 ? -2.936 -30.406 -1.497 1 91.56 170 SER A O 1
ATOM 1394 N N . PRO A 1 171 ? -3.574 -30.688 0.668 1 92.75 171 PRO A N 1
ATOM 1395 C CA . PRO A 1 171 ? -4.059 -29.312 0.701 1 92.75 171 PRO A CA 1
ATOM 1396 C C . PRO A 1 171 ? -2.928 -28.297 0.656 1 92.75 171 PRO A C 1
ATOM 1398 O O . PRO A 1 171 ? -1.843 -28.531 1.188 1 92.75 171 PRO A O 1
ATOM 1401 N N . ALA A 1 172 ? -3.25 -27.172 0.049 1 94 172 ALA A N 1
ATOM 1402 C CA . ALA A 1 172 ? -2.264 -26.109 -0.023 1 94 172 ALA A CA 1
ATOM 1403 C C . ALA A 1 172 ? -2.184 -25.344 1.297 1 94 172 ALA A C 1
ATOM 1405 O O . ALA A 1 172 ? -1.159 -24.734 1.607 1 94 172 ALA A O 1
ATOM 1406 N N . ILE A 1 173 ? -3.295 -25.297 2.02 1 95.5 173 ILE A N 1
ATOM 1407 C CA . ILE A 1 173 ? -3.354 -24.641 3.318 1 95.5 173 ILE A CA 1
ATOM 1408 C C . ILE A 1 173 ? -3.525 -25.688 4.422 1 95.5 173 ILE A C 1
ATOM 1410 O O . ILE A 1 173 ? -4.441 -26.5 4.367 1 95.5 173 ILE A O 1
ATOM 1414 N N . TYR A 1 174 ? -2.617 -25.656 5.395 1 94.06 174 TYR A N 1
ATOM 1415 C CA . TYR A 1 174 ? -2.682 -26.625 6.484 1 94.06 174 TYR A CA 1
ATOM 1416 C C . TYR A 1 174 ? -2.006 -26.078 7.738 1 94.06 174 TYR A C 1
ATOM 1418 O O . TYR A 1 174 ? -1.352 -25.031 7.691 1 94.06 174 TYR A O 1
ATOM 1426 N N . MET A 1 175 ? -2.184 -26.797 8.875 1 94.06 175 MET A N 1
ATOM 1427 C CA . MET A 1 175 ? -1.593 -26.406 10.148 1 94.06 175 MET A CA 1
ATOM 1428 C C . MET A 1 175 ? -0.236 -27.078 10.352 1 94.06 175 MET A C 1
ATOM 1430 O O . MET A 1 175 ? -0.085 -28.266 10.094 1 94.06 175 MET A O 1
ATOM 1434 N N . LEU A 1 176 ? 0.735 -26.266 10.703 1 94.31 176 LEU A N 1
ATOM 1435 C CA . LEU A 1 176 ? 1.99 -26.797 11.227 1 94.31 176 LEU A CA 1
ATOM 1436 C C . LEU A 1 176 ? 1.977 -26.828 12.75 1 94.31 176 LEU A C 1
ATOM 1438 O O . LEU A 1 176 ? 1.675 -25.812 13.391 1 94.31 176 LEU A O 1
ATOM 1442 N N . GLU A 1 177 ? 2.303 -27.953 13.219 1 93.94 177 GLU A N 1
ATOM 1443 C CA . GLU A 1 177 ? 2.197 -28.156 14.664 1 93.94 177 GLU A CA 1
ATOM 1444 C C . GLU A 1 177 ? 3.576 -28.281 15.305 1 93.94 177 GLU A C 1
ATOM 1446 O O . GLU A 1 177 ? 4.52 -28.75 14.672 1 93.94 177 GLU A O 1
ATOM 1451 N N . PRO A 1 178 ? 3.529 -27.828 16.609 1 92.56 178 PRO A N 1
ATOM 1452 C CA . PRO A 1 178 ? 4.77 -28.078 17.344 1 92.56 178 PRO A CA 1
ATOM 1453 C C . PRO A 1 178 ? 5.137 -29.562 17.375 1 92.56 178 PRO A C 1
ATOM 1455 O O . PRO A 1 178 ? 4.262 -30.422 17.547 1 92.56 178 PRO A O 1
ATOM 1458 N N . GLY A 1 179 ? 6.371 -29.891 17.172 1 84.56 179 GLY A N 1
ATOM 1459 C CA . GLY A 1 179 ? 6.82 -31.266 17.266 1 84.56 179 GLY A CA 1
ATOM 1460 C C . GLY A 1 179 ? 6.84 -31.984 15.93 1 84.56 179 GLY A C 1
ATOM 1461 O O . GLY A 1 179 ? 7.395 -33.094 15.812 1 84.56 179 GLY A O 1
ATOM 1462 N N . ASP A 1 180 ? 6.082 -31.422 15.008 1 78.31 180 ASP A N 1
ATOM 1463 C CA . ASP A 1 180 ? 6.141 -32.031 13.688 1 78.31 180 ASP A CA 1
ATOM 1464 C C . ASP A 1 180 ? 7.578 -32.094 13.18 1 78.31 180 ASP A C 1
ATOM 1466 O O . ASP A 1 180 ? 8.32 -31.125 13.266 1 78.31 180 ASP A O 1
ATOM 1470 N N . GLN A 1 181 ? 8.188 -33.25 13.148 1 62.81 181 GLN A N 1
ATOM 1471 C CA . GLN A 1 181 ? 9.578 -33.438 12.742 1 62.81 181 GLN A CA 1
ATOM 1472 C C . GLN A 1 181 ? 9.922 -32.594 11.523 1 62.81 181 GLN A C 1
ATOM 1474 O O . GLN A 1 181 ? 11.062 -32.125 11.383 1 62.81 181 GLN A O 1
ATOM 1479 N N . ALA A 1 182 ? 8.922 -32.469 10.703 1 60.5 182 ALA A N 1
ATOM 1480 C CA . ALA A 1 182 ? 9.133 -31.734 9.453 1 60.5 182 ALA A CA 1
ATOM 1481 C C . ALA A 1 182 ? 9.273 -30.234 9.703 1 60.5 182 ALA A C 1
ATOM 1483 O O . ALA A 1 182 ? 9.633 -29.469 8.797 1 60.5 182 ALA A O 1
ATOM 1484 N N . VAL A 1 183 ? 9.25 -29.938 11.031 1 73 183 VAL A N 1
ATOM 1485 C CA . VAL A 1 183 ? 9.047 -28.5 11.203 1 73 183 VAL A CA 1
ATOM 1486 C C . VAL A 1 183 ? 10.266 -27.891 11.891 1 73 183 VAL A C 1
ATOM 1488 O O . VAL A 1 183 ? 10.125 -26.953 12.672 1 73 183 VAL A O 1
ATOM 1491 N N . GLN A 1 184 ? 11.406 -28.344 11.648 1 87.12 184 GLN A N 1
ATOM 1492 C CA . GLN A 1 184 ? 12.562 -27.594 12.109 1 87.12 184 GLN A CA 1
ATOM 1493 C C . GLN A 1 184 ? 12.914 -26.469 11.125 1 87.12 184 GLN A C 1
ATOM 1495 O O . GLN A 1 184 ? 13.055 -26.719 9.922 1 87.12 184 GLN A O 1
ATOM 1500 N N . ILE A 1 185 ? 13.031 -25.312 11.695 1 95.81 185 ILE A N 1
ATOM 1501 C CA . ILE A 1 185 ? 13.32 -24.125 10.883 1 95.81 185 ILE A CA 1
ATOM 1502 C C . ILE A 1 185 ? 14.727 -23.625 11.195 1 95.81 185 ILE A C 1
ATOM 1504 O O . ILE A 1 185 ? 15.102 -23.516 12.367 1 95.81 185 ILE A O 1
ATOM 1508 N N . TYR A 1 186 ? 15.461 -23.422 10.188 1 95.56 186 TYR A N 1
ATOM 1509 C CA . TYR A 1 186 ? 16.828 -22.922 10.328 1 95.56 186 TYR A CA 1
ATOM 1510 C C . TYR A 1 186 ? 16.906 -21.469 9.898 1 95.56 186 TYR A C 1
ATOM 1512 O O . TYR A 1 186 ? 16.312 -21.062 8.898 1 95.56 186 TYR A O 1
ATOM 1520 N N . ARG A 1 187 ? 17.609 -20.688 10.609 1 96.56 187 ARG A N 1
ATOM 1521 C CA . ARG A 1 187 ? 17.922 -19.328 10.219 1 96.56 187 ARG A CA 1
ATOM 1522 C C . ARG A 1 187 ? 19.375 -18.984 10.562 1 96.56 187 ARG A C 1
ATOM 1524 O O . ARG A 1 187 ? 19.891 -19.422 11.594 1 96.56 187 ARG A O 1
ATOM 1531 N N . ALA A 1 188 ? 20.016 -18.266 9.641 1 94.88 188 ALA A N 1
ATOM 1532 C CA . ALA A 1 188 ? 21.438 -17.969 9.773 1 94.88 188 ALA A CA 1
ATOM 1533 C C . ALA A 1 188 ? 21.719 -16.516 9.414 1 94.88 188 ALA A C 1
ATOM 1535 O O . ALA A 1 188 ? 20.875 -15.836 8.805 1 94.88 188 ALA A O 1
ATOM 1536 N N . ARG A 1 189 ? 22.812 -16.031 9.844 1 94.25 189 ARG A N 1
ATOM 1537 C CA . ARG A 1 189 ? 23.344 -14.719 9.508 1 94.25 189 ARG A CA 1
ATOM 1538 C C . ARG A 1 189 ? 24.859 -14.766 9.297 1 94.25 189 ARG A C 1
ATOM 1540 O O . ARG A 1 189 ? 25.531 -15.609 9.875 1 94.25 189 ARG A O 1
ATOM 1547 N N . LYS A 1 190 ? 25.297 -13.875 8.469 1 93.5 190 LYS A N 1
ATOM 1548 C CA . LYS A 1 190 ? 26.75 -13.703 8.352 1 93.5 190 LYS A CA 1
ATOM 1549 C C . LYS A 1 190 ? 27.312 -13.031 9.594 1 93.5 190 LYS A C 1
ATOM 1551 O O . LYS A 1 190 ? 26.719 -12.102 10.133 1 93.5 190 LYS A O 1
ATOM 1556 N N . ALA A 1 191 ? 28.328 -13.562 10.086 1 93.62 191 ALA A N 1
ATOM 1557 C CA . ALA A 1 191 ? 29.016 -13.039 11.266 1 93.62 191 ALA A CA 1
ATOM 1558 C C . ALA A 1 191 ? 30.531 -13.18 11.133 1 93.62 191 ALA A C 1
ATOM 1560 O O . ALA A 1 191 ? 31.125 -14.078 11.727 1 93.62 191 ALA A O 1
ATOM 1561 N N . ASN A 1 192 ? 31.078 -12.203 10.594 1 91.38 192 ASN A N 1
ATOM 1562 C CA . ASN A 1 192 ? 32.469 -12.305 10.219 1 91.38 192 ASN A CA 1
ATOM 1563 C C . ASN A 1 192 ? 33.406 -11.875 11.359 1 91.38 192 ASN A C 1
ATOM 1565 O O . ASN A 1 192 ? 34.562 -12.258 11.398 1 91.38 192 ASN A O 1
ATOM 1569 N N . THR A 1 193 ? 32.906 -11.141 12.305 1 92.56 193 THR A N 1
ATOM 1570 C CA . THR A 1 193 ? 33.75 -10.703 13.43 1 92.56 193 THR A CA 1
ATOM 1571 C C . THR A 1 193 ? 33.406 -11.508 14.688 1 92.56 193 THR A C 1
ATOM 1573 O O . THR A 1 193 ? 32.312 -12.039 14.82 1 92.56 193 THR A O 1
ATOM 1576 N N . ILE A 1 194 ? 34.375 -11.492 15.539 1 90.75 194 ILE A N 1
ATOM 1577 C CA . ILE A 1 194 ? 34.219 -12.203 16.797 1 90.75 194 ILE A CA 1
ATOM 1578 C C . ILE A 1 194 ? 33.125 -11.523 17.625 1 90.75 194 ILE A C 1
ATOM 1580 O O . ILE A 1 194 ? 32.312 -12.195 18.281 1 90.75 194 ILE A O 1
ATOM 1584 N N . ARG A 1 195 ? 33.125 -10.281 17.562 1 93 195 ARG A N 1
ATOM 1585 C CA . ARG A 1 195 ? 32.156 -9.508 18.328 1 93 195 ARG A CA 1
ATOM 1586 C C . ARG A 1 195 ? 30.719 -9.836 17.875 1 93 195 ARG A C 1
ATOM 1588 O O . ARG A 1 195 ? 29.828 -10.008 18.703 1 93 195 ARG A O 1
ATOM 1595 N N . GLU A 1 196 ? 30.594 -9.891 16.625 1 92.38 196 GLU A N 1
ATOM 1596 C CA . GLU A 1 196 ? 29.281 -10.234 16.094 1 92.38 196 GLU A CA 1
ATOM 1597 C C . GLU A 1 196 ? 28.844 -11.625 16.547 1 92.38 196 GLU A C 1
ATOM 1599 O O . GLU A 1 196 ? 27.703 -11.812 16.953 1 92.38 196 GLU A O 1
ATOM 1604 N N . ARG A 1 197 ? 29.703 -12.516 16.547 1 92.5 197 ARG A N 1
ATOM 1605 C CA . ARG A 1 197 ? 29.391 -13.891 16.922 1 92.5 197 ARG A CA 1
ATOM 1606 C C . ARG A 1 197 ? 29.078 -13.984 18.406 1 92.5 197 ARG A C 1
ATOM 1608 O O . ARG A 1 197 ? 28.141 -14.695 18.812 1 92.5 197 ARG A O 1
ATOM 1615 N N . GLU A 1 198 ? 29.781 -13.297 19.172 1 92.69 198 GLU A N 1
ATOM 1616 C CA . GLU A 1 198 ? 29.547 -13.289 20.625 1 92.69 198 GLU A CA 1
ATOM 1617 C C . GLU A 1 198 ? 28.188 -12.695 20.953 1 92.69 198 GLU A C 1
ATOM 1619 O O . GLU A 1 198 ? 27.484 -13.203 21.828 1 92.69 198 GLU A O 1
ATOM 1624 N N . SER A 1 199 ? 27.906 -11.711 20.234 1 93.19 199 SER A N 1
ATOM 1625 C CA . SER A 1 199 ? 26.609 -11.086 20.453 1 93.19 199 SER A CA 1
ATOM 1626 C C . SER A 1 199 ? 25.469 -12.047 20.125 1 93.19 199 SER A C 1
ATOM 1628 O O . SER A 1 199 ? 24.453 -12.078 20.812 1 93.19 199 SER A O 1
ATOM 1630 N N . ILE A 1 200 ? 25.641 -12.781 19.125 1 93.38 200 ILE A N 1
ATOM 1631 C CA . ILE A 1 200 ? 24.625 -13.727 18.688 1 93.38 200 ILE A CA 1
ATOM 1632 C C . ILE A 1 200 ? 24.5 -14.867 19.703 1 93.38 200 ILE A C 1
ATOM 1634 O O . ILE A 1 200 ? 23.391 -15.281 20.047 1 93.38 200 ILE A O 1
ATOM 1638 N N . VAL A 1 201 ? 25.609 -15.266 20.188 1 92.31 201 VAL A N 1
ATOM 1639 C CA . VAL A 1 201 ? 25.641 -16.359 21.156 1 92.31 201 VAL A CA 1
ATOM 1640 C C . VAL A 1 201 ? 24.969 -15.938 22.453 1 92.31 201 VAL A C 1
ATOM 1642 O O . VAL A 1 201 ? 24.281 -16.719 23.094 1 92.31 201 VAL A O 1
ATOM 1645 N N . GLN A 1 202 ? 25.141 -14.734 22.781 1 92.56 202 GLN A N 1
ATOM 1646 C CA . GLN A 1 202 ? 24.609 -14.219 24.031 1 92.56 202 GLN A CA 1
ATOM 1647 C C . GLN A 1 202 ? 23.094 -14.07 23.969 1 92.56 202 GLN A C 1
ATOM 1649 O O . GLN A 1 202 ? 22.406 -14.227 24.984 1 92.56 202 GLN A O 1
ATOM 1654 N N . ASP A 1 203 ? 22.609 -13.75 22.812 1 93.88 203 ASP A N 1
ATOM 1655 C CA . ASP A 1 203 ? 21.172 -13.531 22.656 1 93.88 203 ASP A CA 1
ATOM 1656 C C . ASP A 1 203 ? 20.688 -13.984 21.281 1 93.88 203 ASP A C 1
ATOM 1658 O O . ASP A 1 203 ? 20.266 -13.164 20.453 1 93.88 203 ASP A O 1
ATOM 1662 N N . PRO A 1 204 ? 20.625 -15.297 21.109 1 93.88 204 PRO A N 1
ATOM 1663 C CA . PRO A 1 204 ? 20.25 -15.82 19.797 1 93.88 204 PRO A CA 1
ATOM 1664 C C . PRO A 1 204 ? 18.828 -15.43 19.391 1 93.88 204 PRO A C 1
ATOM 1666 O O . PRO A 1 204 ? 18.578 -15.195 18.203 1 93.88 204 PRO A O 1
ATOM 1669 N N . ALA A 1 205 ? 17.938 -15.367 20.312 1 93.94 205 ALA A N 1
ATOM 1670 C CA . ALA A 1 205 ? 16.547 -15.047 20 1 93.94 205 ALA A CA 1
ATOM 1671 C C . ALA A 1 205 ? 16.438 -13.664 19.359 1 93.94 205 ALA A C 1
ATOM 1673 O O . ALA A 1 205 ? 15.773 -13.5 18.328 1 93.94 205 ALA A O 1
ATOM 1674 N N . SER A 1 206 ? 17.125 -12.688 19.859 1 91.75 206 SER A N 1
ATOM 1675 C CA . SER A 1 206 ? 17.062 -11.32 19.359 1 91.75 206 SER A CA 1
ATOM 1676 C C . SER A 1 206 ? 17.953 -11.133 18.125 1 91.75 206 SER A C 1
ATOM 1678 O O . SER A 1 206 ? 17.625 -10.336 17.234 1 91.75 206 SER A O 1
ATOM 1680 N N . GLN A 1 207 ? 19.031 -11.867 18.141 1 92.94 207 GLN A N 1
ATOM 1681 C CA . GLN A 1 207 ? 20.047 -11.609 17.125 1 92.94 207 GLN A CA 1
ATOM 1682 C C . GLN A 1 207 ? 19.766 -12.414 15.852 1 92.94 207 GLN A C 1
ATOM 1684 O O . GLN A 1 207 ? 20.109 -11.977 14.75 1 92.94 207 GLN A O 1
ATOM 1689 N N . LEU A 1 208 ? 19.172 -13.57 16.031 1 94.56 208 LEU A N 1
ATOM 1690 C CA . LEU A 1 208 ? 18.844 -14.391 14.859 1 94.56 208 LEU A CA 1
ATOM 1691 C C . LEU A 1 208 ? 17.359 -14.289 14.516 1 94.56 208 LEU A C 1
ATOM 1693 O O . LEU A 1 208 ? 16.953 -14.688 13.43 1 94.56 208 LEU A O 1
ATOM 1697 N N . GLY A 1 209 ? 16.594 -13.805 15.469 1 93.69 209 GLY A N 1
ATOM 1698 C CA . GLY A 1 209 ? 15.203 -13.5 15.172 1 93.69 209 GLY A CA 1
ATOM 1699 C C . GLY A 1 209 ? 15.039 -12.258 14.312 1 93.69 209 GLY A C 1
ATOM 1700 O O . GLY A 1 209 ? 16.016 -11.703 13.812 1 93.69 209 GLY A O 1
ATOM 1701 N N . PRO A 1 210 ? 13.789 -11.883 14.086 1 92.12 210 PRO A N 1
ATOM 1702 C CA . PRO A 1 210 ? 13.57 -10.664 13.312 1 92.12 210 PRO A CA 1
ATOM 1703 C C . PRO A 1 210 ? 14.227 -9.438 13.945 1 92.12 210 PRO A C 1
ATOM 1705 O O . PRO A 1 210 ? 14.234 -9.297 15.172 1 92.12 210 PRO A O 1
ATOM 1708 N N . PRO A 1 211 ? 14.781 -8.547 13.141 1 89.56 211 PRO A N 1
ATOM 1709 C CA . PRO A 1 211 ? 15.438 -7.348 13.664 1 89.56 211 PRO A CA 1
ATOM 1710 C C . PRO A 1 211 ? 14.445 -6.336 14.234 1 89.56 211 PRO A C 1
ATOM 1712 O O . PRO A 1 211 ? 13.234 -6.473 14.039 1 89.56 211 PRO A O 1
ATOM 1715 N N . PRO A 1 212 ? 14.992 -5.367 14.953 1 86.31 212 PRO A N 1
ATOM 1716 C CA . PRO A 1 212 ? 14.133 -4.27 15.406 1 86.31 212 PRO A CA 1
ATOM 1717 C C . PRO A 1 212 ? 13.508 -3.494 14.25 1 86.31 212 PRO A C 1
ATOM 1719 O O . PRO A 1 212 ? 14 -3.561 13.117 1 86.31 212 PRO A O 1
ATOM 1722 N N . LYS A 1 213 ? 12.5 -2.777 14.523 1 83.19 213 LYS A N 1
ATOM 1723 C CA . LYS A 1 213 ? 11.602 -2.15 13.555 1 83.19 213 LYS A CA 1
ATOM 1724 C C . LYS A 1 213 ? 12.391 -1.366 12.508 1 83.19 213 LYS A C 1
ATOM 1726 O O . LYS A 1 213 ? 12.195 -1.565 11.305 1 83.19 213 LYS A O 1
ATOM 1731 N N . LYS A 1 214 ? 13.344 -0.588 12.898 1 77.25 214 LYS A N 1
ATOM 1732 C CA . LYS A 1 214 ? 14.031 0.339 12 1 77.25 214 LYS A CA 1
ATOM 1733 C C . LYS A 1 214 ? 15.039 -0.392 11.117 1 77.25 214 LYS A C 1
ATOM 1735 O O . LYS A 1 214 ? 15.484 0.144 10.102 1 77.25 214 LYS A O 1
ATOM 1740 N N . LEU A 1 215 ? 15.32 -1.653 11.508 1 84 215 LEU A N 1
ATOM 1741 C CA . LEU A 1 215 ? 16.359 -2.391 10.789 1 84 215 LEU A CA 1
ATOM 1742 C C . LEU A 1 215 ? 15.734 -3.463 9.898 1 84 215 LEU A C 1
ATOM 1744 O O . LEU A 1 215 ? 16.453 -4.203 9.219 1 84 215 LEU A O 1
ATOM 1748 N N . ARG A 1 216 ? 14.461 -3.492 9.906 1 88.44 216 ARG A N 1
ATOM 1749 C CA . ARG A 1 216 ? 13.781 -4.496 9.094 1 88.44 216 ARG A CA 1
ATOM 1750 C C . ARG A 1 216 ? 13.844 -4.133 7.613 1 88.44 216 ARG A C 1
ATOM 1752 O O . ARG A 1 216 ? 13.25 -3.143 7.184 1 88.44 216 ARG A O 1
ATOM 1759 N N . ARG A 1 217 ? 14.5 -4.934 6.871 1 88 217 ARG A N 1
ATOM 1760 C CA . ARG A 1 217 ? 14.648 -4.715 5.434 1 88 217 ARG A CA 1
ATOM 1761 C C . ARG A 1 217 ? 13.508 -5.375 4.66 1 88 217 ARG A C 1
ATOM 1763 O O . ARG A 1 217 ? 12.82 -6.254 5.184 1 88 217 ARG A O 1
ATOM 1770 N N . ALA A 1 218 ? 13.414 -4.895 3.43 1 89.81 218 ALA A N 1
ATOM 1771 C CA . ALA A 1 218 ? 12.422 -5.504 2.553 1 89.81 218 ALA A CA 1
ATOM 1772 C C . ALA A 1 218 ? 12.859 -6.902 2.119 1 89.81 218 ALA A C 1
ATOM 1774 O O . ALA A 1 218 ? 14.047 -7.145 1.889 1 89.81 218 ALA A O 1
ATOM 1775 N N . GLY A 1 219 ? 11.914 -7.781 2.094 1 90.5 219 GLY A N 1
ATOM 1776 C CA . GLY A 1 219 ? 12.086 -9.117 1.542 1 90.5 219 GLY A CA 1
ATOM 1777 C C . GLY A 1 219 ? 11.102 -9.438 0.436 1 90.5 219 GLY A C 1
ATOM 1778 O O . GLY A 1 219 ? 10.375 -8.562 -0.031 1 90.5 219 GLY A O 1
ATOM 1779 N N . ARG A 1 220 ? 11.109 -10.633 0.065 1 90.31 220 ARG A N 1
ATOM 1780 C CA . ARG A 1 220 ? 10.234 -11.125 -1 1 90.31 220 ARG A CA 1
ATOM 1781 C C . ARG A 1 220 ? 8.766 -10.922 -0.64 1 90.31 220 ARG A C 1
ATOM 1783 O O . ARG A 1 220 ? 7.926 -10.766 -1.524 1 90.31 220 ARG A O 1
ATOM 1790 N N . MET A 1 221 ? 8.5 -10.961 0.617 1 95.06 221 MET A N 1
ATOM 1791 C CA . MET A 1 221 ? 7.09 -11.023 0.983 1 95.06 221 MET A CA 1
ATOM 1792 C C . MET A 1 221 ? 6.762 -10 2.061 1 95.06 221 MET A C 1
ATOM 1794 O O . MET A 1 221 ? 5.688 -10.039 2.66 1 95.06 221 MET A O 1
ATOM 1798 N N . ASN A 1 222 ? 7.703 -9.141 2.371 1 94.38 222 ASN A N 1
ATOM 1799 C CA . ASN A 1 222 ? 7.445 -8.047 3.305 1 94.38 222 ASN A CA 1
ATOM 1800 C C . ASN A 1 222 ? 8.141 -6.762 2.871 1 94.38 222 ASN A C 1
ATOM 1802 O O . ASN A 1 222 ? 9.289 -6.797 2.42 1 94.38 222 ASN A O 1
ATOM 1806 N N . PRO A 1 223 ? 7.441 -5.672 3.004 1 92.94 223 PRO A N 1
ATOM 1807 C CA . PRO A 1 223 ? 8.141 -4.402 2.801 1 92.94 223 PRO A CA 1
ATOM 1808 C C . PRO A 1 223 ? 9.031 -4.023 3.984 1 92.94 223 PRO A C 1
ATOM 1810 O O . PRO A 1 223 ? 8.93 -4.625 5.059 1 92.94 223 PRO A O 1
ATOM 1813 N N . SER A 1 224 ? 9.914 -3.09 3.709 1 91.12 224 SER A N 1
ATOM 1814 C CA . SER A 1 224 ? 10.789 -2.617 4.777 1 91.12 224 SER A CA 1
ATOM 1815 C C . SER A 1 224 ? 9.984 -2.113 5.969 1 91.12 224 SER A C 1
ATOM 1817 O O . SER A 1 224 ? 8.93 -1.491 5.797 1 91.12 224 SER A O 1
ATOM 1819 N N . GLY A 1 225 ? 10.453 -2.48 7.172 1 91 225 GLY A N 1
ATOM 1820 C CA . GLY A 1 225 ? 9.828 -2.025 8.398 1 91 225 GLY A CA 1
ATOM 1821 C C . GLY A 1 225 ? 8.812 -3.01 8.945 1 91 225 GLY A C 1
ATOM 1822 O O . GLY A 1 225 ? 8.422 -2.926 10.117 1 91 225 GLY A O 1
ATOM 1823 N N . VAL A 1 226 ? 8.273 -3.879 8.102 1 93.25 226 VAL A N 1
ATOM 1824 C CA . VAL A 1 226 ? 7.266 -4.84 8.531 1 93.25 226 VAL A CA 1
ATOM 1825 C C . VAL A 1 226 ? 7.941 -6.121 9.016 1 93.25 226 VAL A C 1
ATOM 1827 O O . VAL A 1 226 ? 8.891 -6.602 8.383 1 93.25 226 VAL A O 1
ATOM 1830 N N . LEU A 1 227 ? 7.438 -6.645 10.062 1 93.94 227 LEU A N 1
ATOM 1831 C CA . LEU A 1 227 ? 8.023 -7.805 10.727 1 93.94 227 LEU A CA 1
ATOM 1832 C C . LEU A 1 227 ? 7.82 -9.062 9.898 1 93.94 227 LEU A C 1
ATOM 1834 O O . LEU A 1 227 ? 6.707 -9.344 9.445 1 93.94 227 LEU A O 1
ATOM 1838 N N . ALA A 1 228 ? 8.922 -9.812 9.695 1 96.44 228 ALA A N 1
ATOM 1839 C CA . ALA A 1 228 ? 8.898 -11.117 9.047 1 96.44 228 ALA A CA 1
ATOM 1840 C C . ALA A 1 228 ? 10.086 -11.969 9.477 1 96.44 228 ALA A C 1
ATOM 1842 O O . ALA A 1 228 ? 11.18 -11.445 9.711 1 96.44 228 ALA A O 1
ATOM 1843 N N . PHE A 1 229 ? 9.852 -13.211 9.664 1 96.94 229 PHE A N 1
ATOM 1844 C CA . PHE A 1 229 ? 10.875 -14.203 9.961 1 96.94 229 PHE A CA 1
ATOM 1845 C C . PHE A 1 229 ? 11.07 -15.148 8.781 1 96.94 229 PHE A C 1
ATOM 1847 O O . PHE A 1 229 ? 10.172 -15.922 8.445 1 96.94 229 PHE A O 1
ATOM 1854 N N . TYR A 1 230 ? 12.25 -15.047 8.188 1 96.19 230 TYR A N 1
ATOM 1855 C CA . TYR A 1 230 ? 12.594 -15.961 7.105 1 96.19 230 TYR A CA 1
ATOM 1856 C C . TYR A 1 230 ? 13.469 -17.109 7.613 1 96.19 230 TYR A C 1
ATOM 1858 O O . TYR A 1 230 ? 14.422 -16.875 8.367 1 96.19 230 TYR A O 1
ATOM 1866 N N . GLY A 1 231 ? 13.094 -18.297 7.227 1 96.12 231 GLY A N 1
ATOM 1867 C CA . GLY A 1 231 ? 13.875 -19.469 7.551 1 96.12 231 GLY A CA 1
ATOM 1868 C C . GLY A 1 231 ? 13.812 -20.547 6.477 1 96.12 231 GLY A C 1
ATOM 1869 O O . GLY A 1 231 ? 13.148 -20.359 5.453 1 96.12 231 GLY A O 1
ATOM 1870 N N . ALA A 1 232 ? 14.633 -21.578 6.703 1 95.44 232 ALA A N 1
ATOM 1871 C CA . ALA A 1 232 ? 14.664 -22.734 5.809 1 95.44 232 ALA A CA 1
ATOM 1872 C C . ALA A 1 232 ? 14.414 -24.031 6.578 1 95.44 232 ALA A C 1
ATOM 1874 O O . ALA A 1 232 ? 14.633 -24.094 7.793 1 95.44 232 ALA A O 1
ATOM 1875 N N . PHE A 1 233 ? 14 -25.078 5.848 1 94.81 233 PHE A N 1
ATOM 1876 C CA . PHE A 1 233 ? 13.648 -26.328 6.504 1 94.81 233 PHE A CA 1
ATOM 1877 C C . PHE A 1 233 ? 14.867 -27.234 6.609 1 94.81 233 PHE A C 1
ATOM 1879 O O . PHE A 1 233 ? 14.781 -28.328 7.168 1 94.81 233 PHE A O 1
ATOM 1886 N N . ASP A 1 234 ? 15.961 -26.781 6.039 1 91.88 234 ASP A N 1
ATOM 1887 C CA . ASP A 1 234 ? 17.188 -27.547 6.195 1 91.88 234 ASP A CA 1
ATOM 1888 C C . ASP A 1 234 ? 18.422 -26.625 6.16 1 91.88 234 ASP A C 1
ATOM 1890 O O . ASP A 1 234 ? 18.344 -25.516 5.641 1 91.88 234 ASP A O 1
ATOM 1894 N N . LEU A 1 235 ? 19.484 -27.156 6.707 1 90.25 235 LEU A N 1
ATOM 1895 C CA . LEU A 1 235 ? 20.719 -26.391 6.91 1 90.25 235 LEU A CA 1
ATOM 1896 C C . LEU A 1 235 ? 21.312 -25.969 5.574 1 90.25 235 LEU A C 1
ATOM 1898 O O . LEU A 1 235 ? 21.766 -24.828 5.426 1 90.25 235 LEU A O 1
ATOM 1902 N N . ARG A 1 236 ? 21.375 -26.859 4.676 1 89.69 236 ARG A N 1
ATOM 1903 C CA . ARG A 1 236 ? 21.984 -26.594 3.379 1 89.69 236 ARG A CA 1
ATOM 1904 C C . ARG A 1 236 ? 21.281 -25.453 2.658 1 89.69 236 ARG A C 1
ATOM 1906 O O . ARG A 1 236 ? 21.938 -24.547 2.139 1 89.69 236 ARG A O 1
ATOM 1913 N N . THR A 1 237 ? 19.969 -25.5 2.652 1 92.31 237 THR A N 1
ATOM 1914 C CA . THR A 1 237 ? 19.188 -24.438 2.027 1 92.31 237 THR A CA 1
ATOM 1915 C C . THR A 1 237 ? 19.391 -23.109 2.744 1 92.31 237 THR A C 1
ATOM 1917 O O . THR A 1 237 ? 19.578 -22.078 2.102 1 92.31 237 THR A O 1
ATOM 1920 N N . CYS A 1 238 ? 19.406 -23.156 4.031 1 93.44 238 CYS A N 1
ATOM 1921 C CA . CYS A 1 238 ? 19.562 -21.969 4.855 1 93.44 238 CYS A CA 1
ATOM 1922 C C . CYS A 1 238 ? 20.875 -21.25 4.516 1 93.44 238 CYS A C 1
ATOM 1924 O O . CYS A 1 238 ? 20.875 -20.047 4.273 1 93.44 238 CYS A O 1
ATOM 1926 N N . VAL A 1 239 ? 21.922 -21.953 4.414 1 90.94 239 VAL A N 1
ATOM 1927 C CA . VAL A 1 239 ? 23.234 -21.375 4.133 1 90.94 239 VAL A CA 1
ATOM 1928 C C . VAL A 1 239 ? 23.281 -20.891 2.686 1 90.94 239 VAL A C 1
ATOM 1930 O O . VAL A 1 239 ? 23.797 -19.812 2.406 1 90.94 239 VAL A O 1
ATOM 1933 N N . ALA A 1 240 ? 22.766 -21.703 1.785 1 88.81 240 ALA A N 1
ATOM 1934 C CA . ALA A 1 240 ? 22.766 -21.359 0.369 1 88.81 240 ALA A CA 1
ATOM 1935 C C . ALA A 1 240 ? 22.047 -20.031 0.137 1 88.81 240 ALA A C 1
ATOM 1937 O O . ALA A 1 240 ? 22.484 -19.219 -0.685 1 88.81 240 ALA A O 1
ATOM 1938 N N . GLU A 1 241 ? 20.969 -19.75 0.882 1 88.88 241 GLU A N 1
ATOM 1939 C CA . GLU A 1 241 ? 20.156 -18.547 0.708 1 88.88 241 GLU A CA 1
ATOM 1940 C C . GLU A 1 241 ? 20.906 -17.297 1.144 1 88.88 241 GLU A C 1
ATOM 1942 O O . GLU A 1 241 ? 20.562 -16.188 0.732 1 88.88 241 GLU A O 1
ATOM 1947 N N . LEU A 1 242 ? 21.938 -17.453 1.941 1 88.88 242 LEU A N 1
ATOM 1948 C CA . LEU A 1 242 ? 22.734 -16.312 2.391 1 88.88 242 LEU A CA 1
ATOM 1949 C C . LEU A 1 242 ? 23.781 -15.922 1.341 1 88.88 242 LEU A C 1
ATOM 1951 O O . LEU A 1 242 ? 24.344 -14.828 1.396 1 88.88 242 LEU A O 1
ATOM 1955 N N . ARG A 1 243 ? 24.078 -16.75 0.444 1 86.19 243 ARG A N 1
ATOM 1956 C CA . ARG A 1 243 ? 25.078 -16.562 -0.603 1 86.19 243 ARG A CA 1
ATOM 1957 C C . ARG A 1 243 ? 26.391 -16.062 -0.018 1 86.19 243 ARG A C 1
ATOM 1959 O O . ARG A 1 243 ? 26.938 -15.055 -0.48 1 86.19 243 ARG A O 1
ATOM 1966 N N . PRO A 1 244 ? 26.875 -16.797 0.967 1 86.75 244 PRO A N 1
ATOM 1967 C CA . PRO A 1 244 ? 28.125 -16.344 1.562 1 86.75 244 PRO A CA 1
ATOM 1968 C C . PRO A 1 244 ? 29.328 -16.562 0.639 1 86.75 244 PRO A C 1
ATOM 1970 O O . PRO A 1 244 ? 29.375 -17.547 -0.102 1 86.75 244 PRO A O 1
ATOM 1973 N N . ALA A 1 245 ? 30.234 -15.641 0.672 1 86.12 245 ALA A N 1
ATOM 1974 C CA . ALA A 1 245 ? 31.484 -15.789 -0.065 1 86.12 245 ALA A CA 1
ATOM 1975 C C . ALA A 1 245 ? 32.469 -16.703 0.672 1 86.12 245 ALA A C 1
ATOM 1977 O O . ALA A 1 245 ? 32.312 -16.953 1.871 1 86.12 245 ALA A O 1
ATOM 1978 N N . VAL A 1 246 ? 33.375 -17.156 -0.169 1 85.62 246 VAL A N 1
ATOM 1979 C CA . VAL A 1 246 ? 34.438 -17.969 0.441 1 85.62 246 VAL A CA 1
ATOM 1980 C C . VAL A 1 246 ? 35.188 -17.141 1.482 1 85.62 246 VAL A C 1
ATOM 1982 O O . VAL A 1 246 ? 35.5 -15.977 1.238 1 85.62 246 VAL A O 1
ATOM 1985 N N . GLY A 1 247 ? 35.281 -17.75 2.613 1 87.56 247 GLY A N 1
ATOM 1986 C CA . GLY A 1 247 ? 36 -17.062 3.689 1 87.56 247 GLY A CA 1
ATOM 1987 C C . GLY A 1 247 ? 35.062 -16.422 4.691 1 87.56 247 GLY A C 1
ATOM 1988 O O . GLY A 1 247 ? 35.469 -16.078 5.801 1 87.56 247 GLY A O 1
ATOM 1989 N N . GLU A 1 248 ? 33.812 -16.297 4.367 1 91.25 248 GLU A N 1
ATOM 1990 C CA . GLU A 1 248 ? 32.844 -15.719 5.293 1 91.25 248 GLU A CA 1
ATOM 1991 C C . GLU A 1 248 ? 32.344 -16.75 6.305 1 91.25 248 GLU A C 1
ATOM 1993 O O . GLU A 1 248 ? 32.375 -17.953 6.039 1 91.25 248 GLU A O 1
ATOM 1998 N N . THR A 1 249 ? 31.984 -16.219 7.457 1 92.56 249 THR A N 1
ATOM 1999 C CA . THR A 1 249 ? 31.453 -17.062 8.523 1 92.56 249 THR A CA 1
ATOM 2000 C C . THR A 1 249 ? 29.953 -16.844 8.711 1 92.56 249 THR A C 1
ATOM 2002 O O . THR A 1 249 ? 29.5 -15.703 8.711 1 92.56 249 THR A O 1
ATOM 2005 N N . VAL A 1 250 ? 29.266 -18.016 8.812 1 93.81 250 VAL A N 1
ATOM 2006 C CA . VAL A 1 250 ? 27.828 -17.953 9.055 1 93.81 250 VAL A CA 1
ATOM 2007 C C . VAL A 1 250 ? 27.5 -18.609 10.398 1 93.81 250 VAL A C 1
ATOM 2009 O O . VAL A 1 250 ? 28.094 -19.625 10.766 1 93.81 250 VAL A O 1
ATOM 2012 N N . ILE A 1 251 ? 26.672 -17.953 11.148 1 93.75 251 ILE A N 1
ATOM 2013 C CA . ILE A 1 251 ? 26.172 -18.516 12.398 1 93.75 251 ILE A CA 1
ATOM 2014 C C . ILE A 1 251 ? 24.672 -18.797 12.273 1 93.75 251 ILE A C 1
ATOM 2016 O O . ILE A 1 251 ? 23.922 -17.984 11.703 1 93.75 251 ILE A O 1
ATOM 2020 N N . LEU A 1 252 ? 24.297 -20.031 12.703 1 94.62 252 LEU A N 1
ATOM 2021 C CA . LEU A 1 252 ? 22.906 -20.422 12.531 1 94.62 252 LEU A CA 1
ATOM 2022 C C . LEU A 1 252 ? 22.359 -21.062 13.797 1 94.62 252 LEU A C 1
ATOM 2024 O O . LEU A 1 252 ? 23.125 -21.453 14.68 1 94.62 252 LEU A O 1
ATOM 2028 N N . ALA A 1 253 ? 21.031 -21.062 13.883 1 95.44 253 ALA A N 1
ATOM 2029 C CA . ALA A 1 253 ? 20.312 -21.781 14.93 1 95.44 253 ALA A CA 1
ATOM 2030 C C . ALA A 1 253 ? 19.062 -22.453 14.375 1 95.44 253 ALA A C 1
ATOM 2032 O O . ALA A 1 253 ? 18.625 -22.125 13.273 1 95.44 253 ALA A O 1
ATOM 2033 N N . LYS A 1 254 ? 18.672 -23.422 15.133 1 95.12 254 LYS A N 1
ATOM 2034 C CA . LYS A 1 254 ? 17.391 -24.047 14.867 1 95.12 254 LYS A CA 1
ATOM 2035 C C . LYS A 1 254 ? 16.266 -23.406 15.672 1 95.12 254 LYS A C 1
ATOM 2037 O O . LYS A 1 254 ? 16.484 -23 16.828 1 95.12 254 LYS A O 1
ATOM 2042 N N . PHE A 1 255 ? 15.125 -23.281 15.023 1 95.94 255 PHE A N 1
ATOM 2043 C CA . PHE A 1 255 ? 13.93 -22.766 15.672 1 95.94 255 PHE A CA 1
ATOM 2044 C C . PHE A 1 255 ? 12.797 -23.781 15.625 1 95.94 255 PHE A C 1
ATOM 2046 O O . PHE A 1 255 ? 12.656 -24.516 14.648 1 95.94 255 PHE A O 1
ATOM 2053 N N . GLU A 1 256 ? 12.086 -23.844 16.672 1 94.62 256 GLU A N 1
ATOM 2054 C CA . GLU A 1 256 ? 10.93 -24.734 16.734 1 94.62 256 GLU A CA 1
ATOM 2055 C C . GLU A 1 256 ? 9.648 -23.953 17.016 1 94.62 256 GLU A C 1
ATOM 2057 O O . GLU A 1 256 ? 9.695 -22.859 17.594 1 94.62 256 GLU A O 1
ATOM 2062 N N . LEU A 1 257 ? 8.562 -24.516 16.594 1 95.31 257 LEU A N 1
ATOM 2063 C CA . LEU A 1 257 ? 7.258 -23.938 16.875 1 95.31 257 LEU A CA 1
ATOM 2064 C C . LEU A 1 257 ? 6.816 -24.234 18.297 1 95.31 257 LEU A C 1
ATOM 2066 O O . LEU A 1 257 ? 7.004 -25.344 18.781 1 95.31 257 LEU A O 1
ATOM 2070 N N . ILE A 1 258 ? 6.242 -23.234 18.953 1 93.81 258 ILE A N 1
ATOM 2071 C CA . ILE A 1 258 ? 5.746 -23.453 20.297 1 93.81 258 ILE A CA 1
ATOM 2072 C C . ILE A 1 258 ? 4.223 -23.375 20.312 1 93.81 258 ILE A C 1
ATOM 2074 O O . ILE A 1 258 ? 3.59 -23.562 21.359 1 93.81 258 ILE A O 1
ATOM 2078 N N . ARG A 1 259 ? 3.588 -23.094 19.203 1 93.75 259 ARG A N 1
ATOM 2079 C CA . ARG A 1 259 ? 2.15 -23.172 18.953 1 93.75 259 ARG A CA 1
ATOM 2080 C C . ARG A 1 259 ? 1.86 -23.422 17.484 1 93.75 259 ARG A C 1
ATOM 2082 O O . ARG A 1 259 ? 2.713 -23.172 16.625 1 93.75 259 ARG A O 1
ATOM 2089 N N . PRO A 1 260 ? 0.698 -23.891 17.219 1 93.94 260 PRO A N 1
ATOM 2090 C CA . PRO A 1 260 ? 0.366 -24.141 15.812 1 93.94 260 PRO A CA 1
ATOM 2091 C C . PRO A 1 260 ? 0.266 -22.859 14.992 1 93.94 260 PRO A C 1
ATOM 2093 O O . PRO A 1 260 ? -0.156 -21.828 15.516 1 93.94 260 PRO A O 1
ATOM 2096 N N . ILE A 1 261 ? 0.675 -22.969 13.75 1 95.12 261 ILE A N 1
ATOM 2097 C CA . ILE A 1 261 ? 0.507 -21.844 12.828 1 95.12 261 ILE A CA 1
ATOM 2098 C C . ILE A 1 261 ? -0.127 -22.344 11.531 1 95.12 261 ILE A C 1
ATOM 2100 O O . ILE A 1 261 ? 0.078 -23.484 11.125 1 95.12 261 ILE A O 1
ATOM 2104 N N . LEU A 1 262 ? -0.954 -21.5 10.93 1 96.06 262 LEU A N 1
ATOM 2105 C CA . LEU A 1 262 ? -1.586 -21.797 9.648 1 96.06 262 LEU A CA 1
ATOM 2106 C C . LEU A 1 262 ? -0.672 -21.422 8.492 1 96.06 262 LEU A C 1
ATOM 2108 O O . LEU A 1 262 ? -0.232 -20.266 8.398 1 96.06 262 LEU A O 1
ATOM 2112 N N . VAL A 1 263 ? -0.442 -22.406 7.57 1 96.5 263 VAL A N 1
ATOM 2113 C CA . VAL A 1 263 ? 0.555 -22.156 6.531 1 96.5 263 VAL A CA 1
ATOM 2114 C C . VAL A 1 263 ? -0.081 -22.312 5.156 1 96.5 263 VAL A C 1
ATOM 2116 O O . VAL A 1 263 ? -0.983 -23.141 4.973 1 96.5 263 VAL A O 1
ATOM 2119 N N . LEU A 1 264 ? 0.296 -21.469 4.25 1 97.38 264 LEU A N 1
ATOM 2120 C CA . LEU A 1 264 ? 0.101 -21.672 2.82 1 97.38 264 LEU A CA 1
ATOM 2121 C C . LEU A 1 264 ? 1.364 -22.234 2.174 1 97.38 264 LEU A C 1
ATOM 2123 O O . LEU A 1 264 ? 2.422 -21.609 2.221 1 97.38 264 LEU A O 1
ATOM 2127 N N . ASP A 1 265 ? 1.309 -23.391 1.614 1 96.56 265 ASP A N 1
ATOM 2128 C CA . ASP A 1 265 ? 2.43 -24.031 0.936 1 96.56 265 ASP A CA 1
ATOM 2129 C C . ASP A 1 265 ? 2.348 -23.828 -0.575 1 96.56 265 ASP A C 1
ATOM 2131 O O . ASP A 1 265 ? 1.67 -24.578 -1.274 1 96.56 265 ASP A O 1
ATOM 2135 N N . THR A 1 266 ? 3.156 -22.859 -1.047 1 96 266 THR A N 1
ATOM 2136 C CA . THR A 1 266 ? 3.066 -22.516 -2.461 1 96 266 THR A CA 1
ATOM 2137 C C . THR A 1 266 ? 3.688 -23.609 -3.326 1 96 266 THR A C 1
ATOM 2139 O O . THR A 1 266 ? 3.438 -23.672 -4.531 1 96 266 THR A O 1
ATOM 2142 N N . THR A 1 267 ? 4.473 -24.469 -2.75 1 93.81 267 THR A N 1
ATOM 2143 C CA . THR A 1 267 ? 5.125 -25.531 -3.521 1 93.81 267 THR A CA 1
ATOM 2144 C C . THR A 1 267 ? 4.105 -26.531 -4.031 1 93.81 267 THR A C 1
ATOM 2146 O O . THR A 1 267 ? 4.414 -27.359 -4.902 1 93.81 267 THR A O 1
ATOM 2149 N N . LYS A 1 268 ? 2.926 -26.469 -3.529 1 93 268 LYS A N 1
ATOM 2150 C CA . LYS A 1 268 ? 1.855 -27.359 -3.973 1 93 268 LYS A CA 1
ATOM 2151 C C . LYS A 1 268 ? 1.349 -26.953 -5.355 1 93 268 LYS A C 1
ATOM 2153 O O . LYS A 1 268 ? 0.629 -27.719 -6.004 1 93 268 LYS A O 1
ATOM 2158 N N . PHE A 1 269 ? 1.765 -25.828 -5.852 1 90.81 269 PHE A N 1
ATOM 2159 C CA . PHE A 1 269 ? 1.221 -25.312 -7.102 1 90.81 269 PHE A CA 1
ATOM 2160 C C . PHE A 1 269 ? 2.188 -25.562 -8.25 1 90.81 269 PHE A C 1
ATOM 2162 O O . PHE A 1 269 ? 2.082 -24.938 -9.305 1 90.81 269 PHE A O 1
ATOM 2169 N N . THR A 1 270 ? 3.262 -26.297 -8.109 1 85.06 270 THR A N 1
ATOM 2170 C CA . THR A 1 270 ? 4.242 -26.609 -9.141 1 85.06 270 THR A CA 1
ATOM 2171 C C . THR A 1 270 ? 3.596 -27.406 -10.273 1 85.06 270 THR A C 1
ATOM 2173 O O . THR A 1 270 ? 3.947 -27.234 -11.438 1 85.06 270 THR A O 1
ATOM 2176 N N . GLY A 1 271 ? 2.637 -28.188 -10.078 1 78.38 271 GLY A N 1
ATOM 2177 C CA . GLY A 1 271 ? 2.037 -29.047 -11.086 1 78.38 271 GLY A CA 1
ATOM 2178 C C . GLY A 1 271 ? 0.56 -28.766 -11.305 1 78.38 271 GLY A C 1
ATOM 2179 O O . GLY A 1 271 ? 0.083 -27.656 -11.031 1 78.38 271 GLY A O 1
ATOM 2180 N N . ARG A 1 272 ? -0.029 -29.609 -11.984 1 75.44 272 ARG A N 1
ATOM 2181 C CA . ARG A 1 272 ? -1.459 -29.5 -12.258 1 75.44 272 ARG A CA 1
ATOM 2182 C C . ARG A 1 272 ? -2.275 -29.797 -11 1 75.44 272 ARG A C 1
ATOM 2184 O O . ARG A 1 272 ? -1.839 -30.547 -10.125 1 75.44 272 ARG A O 1
ATOM 2191 N N . PRO A 1 273 ? -3.348 -29.031 -10.945 1 78.12 273 PRO A N 1
ATOM 2192 C CA . PRO A 1 273 ? -4.234 -29.359 -9.828 1 78.12 273 PRO A CA 1
ATOM 2193 C C . PRO A 1 273 ? -4.812 -30.766 -9.938 1 78.12 273 PRO A C 1
ATOM 2195 O O . PRO A 1 273 ? -4.719 -31.406 -10.992 1 78.12 273 PRO A O 1
ATOM 2198 N N . LYS A 1 274 ? -5.184 -31.234 -8.734 1 72.25 274 LYS A N 1
ATOM 2199 C CA . LYS A 1 274 ? -5.953 -32.469 -8.773 1 72.25 274 LYS A CA 1
ATOM 2200 C C . LYS A 1 274 ? -7.055 -32.406 -9.836 1 72.25 274 LYS A C 1
ATOM 2202 O O . LYS A 1 274 ? -7.629 -31.344 -10.07 1 72.25 274 LYS A O 1
ATOM 2207 N N . ALA A 1 275 ? -7.191 -33.469 -10.469 1 63.38 275 ALA A N 1
ATOM 2208 C CA . ALA A 1 275 ? -8.133 -33.594 -11.578 1 63.38 275 ALA A CA 1
ATOM 2209 C C . ALA A 1 275 ? -9.438 -32.875 -11.273 1 63.38 275 ALA A C 1
ATOM 2211 O O . ALA A 1 275 ? -10.086 -33.156 -10.266 1 63.38 275 ALA A O 1
ATOM 2212 N N . ILE A 1 276 ? -9.508 -31.672 -11.797 1 64.44 276 ILE A N 1
ATOM 2213 C CA . ILE A 1 276 ? -10.727 -30.875 -11.648 1 64.44 276 ILE A CA 1
ATOM 2214 C C . ILE A 1 276 ? -11.711 -31.234 -12.758 1 64.44 276 ILE A C 1
ATOM 2216 O O . ILE A 1 276 ? -11.312 -31.422 -13.914 1 64.44 276 ILE A O 1
ATOM 2220 N N . ASN A 1 277 ? -12.938 -31.609 -12.289 1 72 277 ASN A N 1
ATOM 2221 C CA . ASN A 1 277 ? -14 -31.656 -13.297 1 72 277 ASN A CA 1
ATOM 2222 C C . ASN A 1 277 ? -14.094 -30.344 -14.07 1 72 277 ASN A C 1
ATOM 2224 O O . ASN A 1 277 ? -14.469 -29.312 -13.508 1 72 277 ASN A O 1
ATOM 2228 N N . ILE A 1 278 ? -13.695 -30.359 -15.297 1 77.25 278 ILE A N 1
ATOM 2229 C CA . ILE A 1 278 ? -13.508 -29.156 -16.094 1 77.25 278 ILE A CA 1
ATOM 2230 C C . ILE A 1 278 ? -14.867 -28.516 -16.391 1 77.25 278 ILE A C 1
ATOM 2232 O O . ILE A 1 278 ? -14.938 -27.359 -16.797 1 77.25 278 ILE A O 1
ATOM 2236 N N . PHE A 1 279 ? -15.883 -29.25 -16.141 1 81.19 279 PHE A N 1
ATOM 2237 C CA . PHE A 1 279 ? -17.188 -28.703 -16.5 1 81.19 279 PHE A CA 1
ATOM 2238 C C . PHE A 1 279 ? -17.922 -28.203 -15.266 1 81.19 279 PHE A C 1
ATOM 2240 O O . PHE A 1 279 ? -19.078 -27.781 -15.352 1 81.19 279 PHE A O 1
ATOM 2247 N N . THR A 1 280 ? -17.25 -28.234 -14.109 1 78.38 280 THR A N 1
ATOM 2248 C CA . THR A 1 280 ? -17.859 -27.609 -12.938 1 78.38 280 THR A CA 1
ATOM 2249 C C . THR A 1 280 ? -17.969 -26.094 -13.133 1 78.38 280 THR A C 1
ATOM 2251 O O . THR A 1 280 ? -17.125 -25.484 -13.781 1 78.38 280 THR A O 1
ATOM 2254 N N . PRO A 1 281 ? -19.062 -25.5 -12.547 1 75.88 281 PRO A N 1
ATOM 2255 C CA . PRO A 1 281 ? -19.25 -24.062 -12.711 1 75.88 281 PRO A CA 1
ATOM 2256 C C . PRO A 1 281 ? -18.062 -23.25 -12.172 1 75.88 281 PRO A C 1
ATOM 2258 O O . PRO A 1 281 ? -17.828 -22.141 -12.625 1 75.88 281 PRO A O 1
ATOM 2261 N N . THR A 1 282 ? -17.359 -23.844 -11.219 1 77.69 282 THR A N 1
ATOM 2262 C CA . THR A 1 282 ? -16.297 -23.094 -10.57 1 77.69 282 THR A CA 1
ATOM 2263 C C . THR A 1 282 ? -14.945 -23.375 -11.242 1 77.69 282 THR A C 1
ATOM 2265 O O . THR A 1 282 ? -13.914 -22.859 -10.805 1 77.69 282 THR A O 1
ATOM 2268 N N . TYR A 1 283 ? -14.977 -24.141 -12.32 1 78.31 283 TYR A N 1
ATOM 2269 C CA . TYR A 1 283 ? -13.734 -24.594 -12.938 1 78.31 283 TYR A CA 1
ATOM 2270 C C . TYR A 1 283 ? -12.875 -23.406 -13.359 1 78.31 283 TYR A C 1
ATOM 2272 O O . TYR A 1 283 ? -11.688 -23.344 -13.023 1 78.31 283 TYR A O 1
ATOM 2280 N N . ALA A 1 284 ? -13.5 -22.484 -14.07 1 73.69 284 ALA A N 1
ATOM 2281 C CA . ALA A 1 284 ? -12.75 -21.359 -14.594 1 73.69 284 ALA A CA 1
ATOM 2282 C C . ALA A 1 284 ? -12.125 -20.531 -13.461 1 73.69 284 ALA A C 1
ATOM 2284 O O . ALA A 1 284 ? -10.961 -20.141 -13.547 1 73.69 284 ALA A O 1
ATOM 2285 N N . THR A 1 285 ? -12.906 -20.391 -12.43 1 78.81 285 THR A N 1
ATOM 2286 C CA . THR A 1 285 ? -12.438 -19.594 -11.297 1 78.81 285 THR A CA 1
ATOM 2287 C C . THR A 1 285 ? -11.312 -20.312 -10.562 1 78.81 285 THR A C 1
ATOM 2289 O O . THR A 1 285 ? -10.32 -19.703 -10.172 1 78.81 285 THR A O 1
ATOM 2292 N N . ARG A 1 286 ? -11.461 -21.578 -10.492 1 81.75 286 ARG A N 1
ATOM 2293 C CA . ARG A 1 286 ? -10.453 -22.359 -9.797 1 81.75 286 ARG A CA 1
ATOM 2294 C C . ARG A 1 286 ? -9.156 -22.422 -10.594 1 81.75 286 ARG A C 1
ATOM 2296 O O . ARG A 1 286 ? -8.062 -22.359 -10.016 1 81.75 286 ARG A O 1
ATOM 2303 N N . MET A 1 287 ? -9.336 -22.531 -11.844 1 81 287 MET A N 1
ATOM 2304 C CA . MET A 1 287 ? -8.156 -22.594 -12.688 1 81 287 MET A CA 1
ATOM 2305 C C . MET A 1 287 ? -7.43 -21.25 -12.711 1 81 287 MET A C 1
ATOM 2307 O O . MET A 1 287 ? -6.199 -21.203 -12.719 1 81 287 MET A O 1
ATOM 2311 N N . ARG A 1 288 ? -8.219 -20.234 -12.742 1 79.81 288 ARG A N 1
ATOM 2312 C CA . ARG A 1 288 ? -7.621 -18.906 -12.672 1 79.81 288 ARG A CA 1
ATOM 2313 C C . ARG A 1 288 ? -6.836 -18.719 -11.375 1 79.81 288 ARG A C 1
ATOM 2315 O O . ARG A 1 288 ? -5.719 -18.203 -11.391 1 79.81 288 ARG A O 1
ATOM 2322 N N . LEU A 1 289 ? -7.426 -19.156 -10.328 1 87 289 LEU A N 1
ATOM 2323 C CA . LEU A 1 289 ? -6.762 -19.094 -9.031 1 87 289 LEU A CA 1
ATOM 2324 C C . LEU A 1 289 ? -5.492 -19.938 -9.031 1 87 289 LEU A C 1
ATOM 2326 O O . LEU A 1 289 ? -4.445 -19.484 -8.562 1 87 289 LEU A O 1
ATOM 2330 N N . TRP A 1 290 ? -5.613 -21.109 -9.625 1 87.56 290 TRP A N 1
ATOM 2331 C CA . TRP A 1 290 ? -4.457 -22 -9.672 1 87.56 290 TRP A CA 1
ATOM 2332 C C . TRP A 1 290 ? -3.314 -21.359 -10.461 1 87.56 290 TRP A C 1
ATOM 2334 O O . TRP A 1 290 ? -2.164 -21.375 -10.016 1 87.56 290 TRP A O 1
ATOM 2344 N N . LYS A 1 291 ? -3.674 -20.844 -11.539 1 84.38 291 LYS A N 1
ATOM 2345 C CA . LYS A 1 291 ? -2.666 -20.203 -12.375 1 84.38 291 LYS A CA 1
ATOM 2346 C C . LYS A 1 291 ? -2.051 -18.984 -11.672 1 84.38 291 LYS A C 1
ATOM 2348 O O . LYS A 1 291 ? -0.845 -18.75 -11.773 1 84.38 291 LYS A O 1
ATOM 2353 N N . PHE A 1 292 ? -2.855 -18.234 -11.047 1 88.69 292 PHE A N 1
ATOM 2354 C CA . PHE A 1 292 ? -2.365 -17.109 -10.273 1 88.69 292 PHE A CA 1
ATOM 2355 C C . PHE A 1 292 ? -1.381 -17.562 -9.203 1 88.69 292 PHE A C 1
ATOM 2357 O O . PHE A 1 292 ? -0.3 -17 -9.062 1 88.69 292 PHE A O 1
ATOM 2364 N N . MET A 1 293 ? -1.731 -18.609 -8.539 1 91.69 293 MET A N 1
ATOM 2365 C CA . MET A 1 293 ? -0.895 -19.109 -7.457 1 91.69 293 MET A CA 1
ATOM 2366 C C . MET A 1 293 ? 0.412 -19.672 -7.996 1 91.69 293 MET A C 1
ATOM 2368 O O . MET A 1 293 ? 1.46 -19.547 -7.363 1 91.69 293 MET A O 1
ATOM 2372 N N . THR A 1 294 ? 0.286 -20.281 -9.125 1 89.69 294 THR A N 1
ATOM 2373 C CA . THR A 1 294 ? 1.496 -20.781 -9.766 1 89.69 294 THR A CA 1
ATOM 2374 C C . THR A 1 294 ? 2.447 -19.641 -10.094 1 89.69 294 THR A C 1
ATOM 2376 O O . THR A 1 294 ? 3.65 -19.734 -9.836 1 89.69 294 THR A O 1
ATOM 2379 N N . THR A 1 295 ? 1.89 -18.625 -10.633 1 89 295 THR A N 1
ATOM 2380 C CA . THR A 1 295 ? 2.695 -17.453 -10.945 1 89 295 THR A CA 1
ATOM 2381 C C . THR A 1 295 ? 3.289 -16.859 -9.672 1 89 295 THR A C 1
ATOM 2383 O O . THR A 1 295 ? 4.473 -16.516 -9.633 1 89 295 THR A O 1
ATOM 2386 N N . PHE A 1 296 ? 2.461 -16.734 -8.695 1 91.94 296 PHE A N 1
ATOM 2387 C CA . PHE A 1 296 ? 2.914 -16.234 -7.406 1 91.94 296 PHE A CA 1
ATOM 2388 C C . PHE A 1 296 ? 4.062 -17.078 -6.863 1 91.94 296 PHE A C 1
ATOM 2390 O O . PHE A 1 296 ? 5.086 -16.531 -6.438 1 91.94 296 PHE A O 1
ATOM 2397 N N . MET A 1 297 ? 3.887 -18.344 -6.895 1 91.69 297 MET A N 1
ATOM 2398 C CA . MET A 1 297 ? 4.914 -19.281 -6.457 1 91.69 297 MET A CA 1
ATOM 2399 C C . MET A 1 297 ? 6.223 -19.031 -7.195 1 91.69 297 MET A C 1
ATOM 2401 O O . MET A 1 297 ? 7.285 -18.953 -6.574 1 91.69 297 MET A O 1
ATOM 2405 N N . ASN A 1 298 ? 6.129 -18.844 -8.43 1 89.19 298 ASN A N 1
ATOM 2406 C CA . ASN A 1 298 ? 7.316 -18.641 -9.25 1 89.19 298 ASN A CA 1
ATOM 2407 C C . ASN A 1 298 ? 7.977 -17.297 -8.961 1 89.19 298 ASN A C 1
ATOM 2409 O O . ASN A 1 298 ? 9.203 -17.203 -8.906 1 89.19 298 ASN A O 1
ATOM 2413 N N . GLU A 1 299 ? 7.168 -16.312 -8.781 1 89.12 299 GLU A N 1
ATOM 2414 C CA . GLU A 1 299 ? 7.68 -14.969 -8.531 1 89.12 299 GLU A CA 1
ATOM 2415 C C . GLU A 1 299 ? 8.422 -14.898 -7.203 1 89.12 299 GLU A C 1
ATOM 2417 O O . GLU A 1 299 ? 9.492 -14.297 -7.117 1 89.12 299 GLU A O 1
ATOM 2422 N N . ILE A 1 300 ? 7.891 -15.492 -6.184 1 90.62 300 ILE A N 1
ATOM 2423 C CA . ILE A 1 300 ? 8.5 -15.406 -4.859 1 90.62 300 ILE A CA 1
ATOM 2424 C C . ILE A 1 300 ? 9.797 -16.203 -4.844 1 90.62 300 ILE A C 1
ATOM 2426 O O . ILE A 1 300 ? 10.727 -15.883 -4.098 1 90.62 300 ILE A O 1
ATOM 2430 N N . ALA A 1 301 ? 9.883 -17.188 -5.684 1 87.94 301 ALA A N 1
ATOM 2431 C CA . ALA A 1 301 ? 11.039 -18.078 -5.695 1 87.94 301 ALA A CA 1
ATOM 2432 C C . ALA A 1 301 ? 12.141 -17.531 -6.594 1 87.94 301 ALA A C 1
ATOM 2434 O O . ALA A 1 301 ? 13.25 -18.078 -6.625 1 87.94 301 ALA A O 1
ATOM 2435 N N . ARG A 1 302 ? 11.859 -16.438 -7.258 1 83.25 302 ARG A N 1
ATOM 2436 C CA . ARG A 1 302 ? 12.844 -15.867 -8.18 1 83.25 302 ARG A CA 1
ATOM 2437 C C . ARG A 1 302 ? 13.992 -15.219 -7.414 1 83.25 302 ARG A C 1
ATOM 2439 O O . ARG A 1 302 ? 13.773 -14.547 -6.402 1 83.25 302 ARG A O 1
ATOM 2446 N N . PRO A 1 303 ? 15.25 -15.5 -7.902 1 76.94 303 PRO A N 1
ATOM 2447 C CA . PRO A 1 303 ? 16.391 -14.852 -7.242 1 76.94 303 PRO A CA 1
ATOM 2448 C C . PRO A 1 303 ? 16.406 -13.344 -7.434 1 76.94 303 PRO A C 1
ATOM 2450 O O . PRO A 1 303 ? 15.992 -12.844 -8.484 1 76.94 303 PRO A O 1
ATOM 2453 N N . CYS A 1 304 ? 16.688 -12.648 -6.395 1 64.88 304 CYS A N 1
ATOM 2454 C CA . CYS A 1 304 ? 16.812 -11.195 -6.48 1 64.88 304 CYS A CA 1
ATOM 2455 C C . CYS A 1 304 ? 18.172 -10.789 -7.016 1 64.88 304 CYS A C 1
ATOM 2457 O O . CYS A 1 304 ? 19.203 -11.273 -6.535 1 64.88 304 CYS A O 1
ATOM 2459 N N . LEU A 1 305 ? 18.141 -10.07 -8.156 1 60.47 305 LEU A N 1
ATOM 2460 C CA . LEU A 1 305 ? 19.406 -9.508 -8.617 1 60.47 305 LEU A CA 1
ATOM 2461 C C . LEU A 1 305 ? 19.734 -8.219 -7.863 1 60.47 305 LEU A C 1
ATOM 2463 O O . LEU A 1 305 ? 18.828 -7.473 -7.477 1 60.47 305 LEU A O 1
ATOM 2467 N N . PRO A 1 306 ? 21.047 -8.18 -7.441 1 57.22 306 PRO A N 1
ATOM 2468 C CA . PRO A 1 306 ? 21.469 -7.008 -6.664 1 57.22 306 PRO A CA 1
ATOM 2469 C C . PRO A 1 306 ? 20.875 -5.703 -7.199 1 57.22 306 PRO A C 1
ATOM 2471 O O . PRO A 1 306 ? 20.547 -4.805 -6.418 1 57.22 306 PRO A O 1
ATOM 2474 N N . ASP A 1 307 ? 20.859 -5.699 -8.57 1 53.59 307 ASP A N 1
ATOM 2475 C CA . ASP A 1 307 ? 20.391 -4.453 -9.164 1 53.59 307 ASP A CA 1
ATOM 2476 C C . ASP A 1 307 ? 18.875 -4.422 -9.242 1 53.59 307 ASP A C 1
ATOM 2478 O O . ASP A 1 307 ? 18.281 -3.453 -9.734 1 53.59 307 ASP A O 1
ATOM 2482 N N . ASP A 1 308 ? 18.422 -5.656 -8.938 1 55.31 308 ASP A N 1
ATOM 2483 C CA . ASP A 1 308 ? 16.969 -5.73 -9.078 1 55.31 308 ASP A CA 1
ATOM 2484 C C . ASP A 1 308 ? 16.281 -4.754 -8.133 1 55.31 308 ASP A C 1
ATOM 2486 O O . ASP A 1 308 ? 16.562 -4.727 -6.938 1 55.31 308 ASP A O 1
ATOM 2490 N N . GLU A 1 309 ? 15.773 -3.809 -8.797 1 55.81 309 GLU A N 1
ATOM 2491 C CA . GLU A 1 309 ? 15.078 -2.635 -8.273 1 55.81 309 GLU A CA 1
ATOM 2492 C C . GLU A 1 309 ? 14.031 -3.029 -7.238 1 55.81 309 GLU A C 1
ATOM 2494 O O . GLU A 1 309 ? 13.445 -4.113 -7.316 1 55.81 309 GLU A O 1
ATOM 2499 N N . HIS A 1 310 ? 13.984 -2.385 -6.094 1 62.62 310 HIS A N 1
ATOM 2500 C CA . HIS A 1 310 ? 13.039 -2.355 -4.984 1 62.62 310 HIS A CA 1
ATOM 2501 C C . HIS A 1 310 ? 11.609 -2.602 -5.473 1 62.62 310 HIS A C 1
ATOM 2503 O O . HIS A 1 310 ? 10.766 -3.074 -4.715 1 62.62 310 HIS A O 1
ATOM 2509 N N . LEU A 1 311 ? 11.469 -2.834 -6.855 1 77.38 311 LEU A N 1
ATOM 2510 C CA . LEU A 1 311 ? 10.094 -2.859 -7.348 1 77.38 311 LEU A CA 1
ATOM 2511 C C . LEU A 1 311 ? 9.625 -4.293 -7.59 1 77.38 311 LEU A C 1
ATOM 2513 O O . LEU A 1 311 ? 8.43 -4.578 -7.535 1 77.38 311 LEU A O 1
ATOM 2517 N N . ASP A 1 312 ? 10.578 -5.207 -7.75 1 81.25 312 ASP A N 1
ATOM 2518 C CA . ASP A 1 312 ? 10.219 -6.539 -8.219 1 81.25 312 ASP A CA 1
ATOM 2519 C C . ASP A 1 312 ? 9.453 -7.312 -7.148 1 81.25 312 ASP A C 1
ATOM 2521 O O . ASP A 1 312 ? 8.594 -8.141 -7.461 1 81.25 312 ASP A O 1
ATOM 2525 N N . TYR A 1 313 ? 9.758 -6.934 -5.941 1 88.12 313 TYR A N 1
ATOM 2526 C CA . TYR A 1 313 ? 9.156 -7.715 -4.871 1 88.12 313 TYR A CA 1
ATOM 2527 C C . TYR A 1 313 ? 7.848 -7.086 -4.406 1 88.12 313 TYR A C 1
ATOM 2529 O O . TYR A 1 313 ? 7.09 -7.695 -3.646 1 88.12 313 TYR A O 1
ATOM 2537 N N . VAL A 1 314 ? 7.531 -5.965 -4.961 1 92.56 314 VAL A N 1
ATOM 2538 C CA . VAL A 1 314 ? 6.367 -5.238 -4.457 1 92.56 314 VAL A CA 1
ATOM 2539 C C . VAL A 1 314 ? 5.102 -6.062 -4.695 1 92.56 314 VAL A C 1
ATOM 2541 O O . VAL A 1 314 ? 4.301 -6.258 -3.781 1 92.56 314 VAL A O 1
ATOM 2544 N N . PRO A 1 315 ? 4.926 -6.648 -5.855 1 93.19 315 PRO A N 1
ATOM 2545 C CA . PRO A 1 315 ? 3.693 -7.41 -6.07 1 93.19 315 PRO A CA 1
ATOM 2546 C C . PRO A 1 315 ? 3.555 -8.594 -5.117 1 93.19 315 PRO A C 1
ATOM 2548 O O . PRO A 1 315 ? 2.471 -8.836 -4.582 1 93.19 315 PRO A O 1
ATOM 2551 N N . THR A 1 316 ? 4.637 -9.328 -4.914 1 95.12 316 THR A N 1
ATOM 2552 C CA . THR A 1 316 ? 4.566 -10.469 -4 1 95.12 316 THR A CA 1
ATOM 2553 C C . THR A 1 316 ? 4.352 -10 -2.566 1 95.12 316 THR A C 1
ATOM 2555 O O . THR A 1 316 ? 3.693 -10.68 -1.776 1 95.12 316 THR A O 1
ATOM 2558 N N . GLN A 1 317 ? 4.902 -8.836 -2.215 1 96.25 317 GLN A N 1
ATOM 2559 C CA . GLN A 1 317 ? 4.672 -8.258 -0.896 1 96.25 317 GLN A CA 1
ATOM 2560 C C . GLN A 1 317 ? 3.195 -7.918 -0.693 1 96.25 317 GLN A C 1
ATOM 2562 O O . GLN A 1 317 ? 2.635 -8.172 0.374 1 96.25 317 GLN A O 1
ATOM 2567 N N . VAL A 1 318 ? 2.596 -7.387 -1.703 1 97.19 318 VAL A N 1
ATOM 2568 C CA . VAL A 1 318 ? 1.193 -6.992 -1.642 1 97.19 318 VAL A CA 1
ATOM 2569 C C . VAL A 1 318 ? 0.315 -8.227 -1.457 1 97.19 318 VAL A C 1
ATOM 2571 O O . VAL A 1 318 ? -0.575 -8.242 -0.604 1 97.19 318 VAL A O 1
ATOM 2574 N N . VAL A 1 319 ? 0.555 -9.234 -2.195 1 96.75 319 VAL A N 1
ATOM 2575 C CA . VAL A 1 319 ? -0.22 -10.469 -2.102 1 96.75 319 VAL A CA 1
ATOM 2576 C C . VAL A 1 319 ? -0.036 -11.094 -0.72 1 96.75 319 VAL A C 1
ATOM 2578 O O . VAL A 1 319 ? -1.006 -11.523 -0.091 1 96.75 319 VAL A O 1
ATOM 2581 N N . SER A 1 320 ? 1.173 -11.109 -0.252 1 97.38 320 SER A N 1
ATOM 2582 C CA . SER A 1 320 ? 1.464 -11.68 1.061 1 97.38 320 SER A CA 1
ATOM 2583 C C . SER A 1 320 ? 0.728 -10.93 2.164 1 97.38 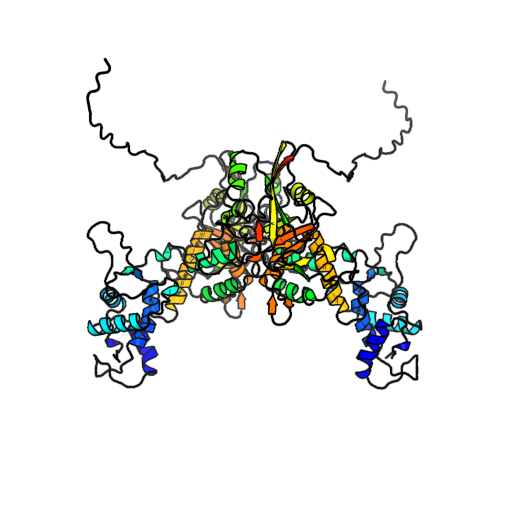320 SER A C 1
ATOM 2585 O O . SER A 1 320 ? 0.168 -11.539 3.074 1 97.38 320 SER A O 1
ATOM 2587 N N . GLU A 1 321 ? 0.798 -9.633 2.057 1 97.12 321 GLU A N 1
ATOM 2588 C CA . GLU A 1 321 ? 0.083 -8.844 3.053 1 97.12 321 GLU A CA 1
ATOM 2589 C C . GLU A 1 321 ? -1.412 -9.148 3.035 1 97.12 321 GLU A C 1
ATOM 2591 O O . GLU A 1 321 ? -2.041 -9.258 4.09 1 97.12 321 GLU A O 1
ATOM 2596 N N . TYR A 1 322 ? -2.021 -9.297 1.887 1 97.19 322 TYR A N 1
ATOM 2597 C CA . TYR A 1 322 ? -3.432 -9.648 1.776 1 97.19 322 TYR A CA 1
ATOM 2598 C C . TYR A 1 322 ? -3.711 -10.992 2.445 1 97.19 322 TYR A C 1
ATOM 2600 O O . TYR A 1 322 ? -4.664 -11.117 3.219 1 97.19 322 TYR A O 1
ATOM 2608 N N . LEU A 1 323 ? -2.92 -11.938 2.141 1 96.75 323 LEU A N 1
ATOM 2609 C CA . LEU A 1 323 ? -3.115 -13.289 2.637 1 96.75 323 LEU A CA 1
ATOM 2610 C C . LEU A 1 323 ? -2.955 -13.344 4.152 1 96.75 323 LEU A C 1
ATOM 2612 O O . LEU A 1 323 ? -3.682 -14.07 4.832 1 96.75 323 LEU A O 1
ATOM 2616 N N . THR A 1 324 ? -2.053 -12.555 4.715 1 96 324 THR A N 1
ATOM 2617 C CA . THR A 1 324 ? -1.683 -12.68 6.117 1 96 324 THR A CA 1
ATOM 2618 C C . THR A 1 324 ? -2.531 -11.766 6.988 1 96 324 THR A C 1
ATOM 2620 O O . THR A 1 324 ? -2.617 -11.953 8.203 1 96 324 THR A O 1
ATOM 2623 N N . HIS A 1 325 ? -3.219 -10.75 6.395 1 94.62 325 HIS A N 1
ATOM 2624 C CA . HIS A 1 325 ? -3.943 -9.797 7.223 1 94.62 325 HIS A CA 1
ATOM 2625 C C . HIS A 1 325 ? -5.434 -9.797 6.891 1 94.62 325 HIS A C 1
ATOM 2627 O O . HIS A 1 325 ? -6.266 -9.5 7.754 1 94.62 325 HIS A O 1
ATOM 2633 N N . LEU A 1 326 ? -5.789 -10.164 5.652 1 94.25 326 LEU A N 1
ATOM 2634 C CA . LEU A 1 326 ? -7.16 -9.867 5.246 1 94.25 326 LEU A CA 1
ATOM 2635 C C . LEU A 1 326 ? -7.887 -11.141 4.832 1 94.25 326 LEU A C 1
ATOM 2637 O O . LEU A 1 326 ? -9.094 -11.266 5.047 1 94.25 326 LEU A O 1
ATOM 2641 N N . HIS A 1 327 ? -7.191 -12.039 4.199 1 95.06 327 HIS A N 1
ATOM 2642 C CA . HIS A 1 327 ? -7.84 -13.258 3.732 1 95.06 327 HIS A CA 1
ATOM 2643 C C . HIS A 1 327 ? -8.148 -14.195 4.895 1 95.06 327 HIS A C 1
ATOM 2645 O O . HIS A 1 327 ? -7.242 -14.789 5.484 1 95.06 327 HIS A O 1
ATOM 2651 N N . LYS A 1 328 ? -9.383 -14.383 5.117 1 93.38 328 LYS A N 1
ATOM 2652 C CA . LYS A 1 328 ? -9.797 -15.234 6.227 1 93.38 328 LYS A CA 1
ATOM 2653 C C . LYS A 1 328 ? -10.102 -16.656 5.746 1 93.38 328 LYS A C 1
ATOM 2655 O O . LYS A 1 328 ? -10.766 -16.844 4.727 1 93.38 328 LYS A O 1
ATOM 2660 N N . VAL A 1 329 ? -9.523 -17.578 6.449 1 92 329 VAL A N 1
ATOM 2661 C CA . VAL A 1 329 ? -9.766 -19 6.203 1 92 329 VAL A CA 1
ATOM 2662 C C . VAL A 1 329 ? -10.578 -19.594 7.352 1 92 329 VAL A C 1
ATOM 2664 O O . VAL A 1 329 ? -10.234 -19.406 8.523 1 92 329 VAL A O 1
ATOM 2667 N N . LYS A 1 330 ? -11.641 -20.234 6.953 1 87.81 330 LYS A N 1
ATOM 2668 C CA . LYS A 1 330 ? -12.484 -20.859 7.969 1 87.81 330 LYS A CA 1
ATOM 2669 C C . LYS A 1 330 ? -11.898 -22.172 8.445 1 87.81 330 LYS A C 1
ATOM 2671 O O . LYS A 1 330 ? -11.562 -23.047 7.633 1 87.81 330 LYS A O 1
ATOM 2676 N N . ARG A 1 331 ? -11.68 -22.266 9.664 1 84 331 ARG A N 1
ATOM 2677 C CA . ARG A 1 331 ? -11.258 -23.5 10.32 1 84 331 ARG A CA 1
ATOM 2678 C C . ARG A 1 331 ? -12.156 -23.812 11.516 1 84 331 ARG A C 1
ATOM 2680 O O . ARG A 1 331 ? -11.984 -23.234 12.594 1 84 331 ARG A O 1
ATOM 2687 N N . GLY A 1 332 ? -13 -24.797 11.227 1 81.94 332 GLY A N 1
ATOM 2688 C CA . GLY A 1 332 ? -14.008 -25.016 12.25 1 81.94 332 GLY A CA 1
ATOM 2689 C C . GLY A 1 332 ? -14.875 -23.812 12.5 1 81.94 332 GLY A C 1
ATOM 2690 O O . GLY A 1 332 ? -15.492 -23.281 11.578 1 81.94 332 GLY A O 1
ATOM 2691 N N . ASP A 1 333 ? -14.844 -23.281 13.75 1 84.62 333 ASP A N 1
ATOM 2692 C CA . ASP A 1 333 ? -15.672 -22.141 14.125 1 84.62 333 ASP A CA 1
ATOM 2693 C C . ASP A 1 333 ? -14.859 -20.859 14.164 1 84.62 333 ASP A C 1
ATOM 2695 O O . ASP A 1 333 ? -15.383 -19.797 14.516 1 84.62 333 ASP A O 1
ATOM 2699 N N . LYS A 1 334 ? -13.648 -20.984 13.75 1 88.12 334 LYS A N 1
ATOM 2700 C CA . LYS A 1 334 ? -12.789 -19.812 13.836 1 88.12 334 LYS A CA 1
ATOM 2701 C C . LYS A 1 334 ? -12.344 -19.359 12.445 1 88.12 334 LYS A C 1
ATOM 2703 O O . LYS A 1 334 ? -12.289 -20.156 11.516 1 88.12 334 LYS A O 1
ATOM 2708 N N . GLN A 1 335 ? -12.195 -18.062 12.312 1 91.25 335 GLN A N 1
ATOM 2709 C CA . GLN A 1 335 ? -11.594 -17.469 11.125 1 91.25 335 GLN A CA 1
ATOM 2710 C C . GLN A 1 335 ? -10.156 -17.031 11.398 1 91.25 335 GLN A C 1
ATOM 2712 O O . GLN A 1 335 ? -9.898 -16.312 12.367 1 91.25 335 GLN A O 1
ATOM 2717 N N . MET A 1 336 ? -9.305 -17.562 10.57 1 92.44 336 MET A N 1
ATOM 2718 C CA . MET A 1 336 ? -7.887 -17.266 10.75 1 92.44 336 MET A CA 1
ATOM 2719 C C . MET A 1 336 ? -7.285 -16.734 9.453 1 92.44 336 MET A C 1
ATOM 2721 O O . MET A 1 336 ? -7.797 -17 8.367 1 92.44 336 MET A O 1
ATOM 2725 N N . THR A 1 337 ? -6.211 -15.953 9.656 1 93.88 337 THR A N 1
ATOM 2726 C CA . THR A 1 337 ? -5.391 -15.578 8.508 1 93.88 337 THR A CA 1
ATOM 2727 C C . THR A 1 337 ? -4.137 -16.438 8.43 1 93.88 337 THR A C 1
ATOM 2729 O O . THR A 1 337 ? -3.801 -17.141 9.391 1 93.88 337 THR A O 1
ATOM 2732 N N . ILE A 1 338 ? -3.553 -16.453 7.328 1 96.75 338 ILE A N 1
ATOM 2733 C CA . ILE A 1 338 ? -2.328 -17.219 7.109 1 96.75 338 ILE A CA 1
ATOM 2734 C C . ILE A 1 338 ? -1.193 -16.625 7.938 1 96.75 338 ILE A C 1
ATOM 2736 O O . ILE A 1 338 ? -0.986 -15.414 7.938 1 96.75 338 ILE A O 1
ATOM 2740 N N . ASP A 1 339 ? -0.464 -17.5 8.648 1 97.19 339 ASP A N 1
ATOM 2741 C CA . ASP A 1 339 ? 0.641 -17.047 9.492 1 97.19 339 ASP A CA 1
ATOM 2742 C C . ASP A 1 339 ? 1.967 -17.109 8.734 1 97.19 339 ASP A C 1
ATOM 2744 O O . ASP A 1 339 ? 2.92 -16.406 9.078 1 97.19 339 ASP A O 1
ATOM 2748 N N . ALA A 1 340 ? 1.977 -18.047 7.797 1 97.88 340 ALA A N 1
ATOM 2749 C CA . ALA A 1 340 ? 3.264 -18.297 7.148 1 97.88 340 ALA A CA 1
ATOM 2750 C C . ALA A 1 340 ? 3.072 -18.781 5.719 1 97.88 340 ALA A C 1
ATOM 2752 O O . ALA A 1 340 ? 2.033 -19.359 5.383 1 97.88 340 ALA A O 1
ATOM 2753 N N . ILE A 1 341 ? 4.07 -18.562 4.926 1 97.94 341 ILE A N 1
ATOM 2754 C CA . ILE A 1 341 ? 4.078 -19 3.535 1 97.94 341 ILE A CA 1
ATOM 2755 C C . ILE A 1 341 ? 5.344 -19.812 3.256 1 97.94 341 ILE A C 1
ATOM 2757 O O . ILE A 1 341 ? 6.457 -19.344 3.512 1 97.94 341 ILE A O 1
ATOM 2761 N N . ILE A 1 342 ? 5.133 -20.984 2.787 1 96.88 342 ILE A N 1
ATOM 2762 C CA . ILE A 1 342 ? 6.23 -21.859 2.377 1 96.88 342 ILE A CA 1
ATOM 2763 C C . ILE A 1 342 ? 6.484 -21.703 0.879 1 96.88 342 ILE A C 1
ATOM 2765 O O . ILE A 1 342 ? 5.539 -21.641 0.087 1 96.88 342 ILE A O 1
ATOM 2769 N N . TYR A 1 343 ? 7.754 -21.641 0.496 1 96.06 343 TYR A N 1
ATOM 2770 C CA . TYR A 1 343 ? 8.117 -21.422 -0.902 1 96.06 343 TYR A CA 1
ATOM 2771 C C . TYR A 1 343 ? 9.438 -22.109 -1.238 1 96.06 343 TYR A C 1
ATOM 2773 O O . TYR A 1 343 ? 10.219 -22.422 -0.344 1 96.06 343 TYR A O 1
ATOM 2781 N N . GLY A 1 344 ? 9.641 -22.344 -2.479 1 94.19 344 GLY A N 1
ATOM 2782 C CA . GLY A 1 344 ? 10.852 -23.016 -2.926 1 94.19 344 GLY A CA 1
ATOM 2783 C C . GLY A 1 344 ? 12.078 -22.125 -2.877 1 94.19 344 GLY A C 1
ATOM 2784 O O . GLY A 1 344 ? 11.969 -20.906 -3.043 1 94.19 344 GLY A O 1
ATOM 2785 N N . SER A 1 345 ? 13.203 -22.766 -2.68 1 91.38 345 SER A N 1
ATOM 2786 C CA . SER A 1 345 ? 14.469 -22.031 -2.619 1 91.38 345 SER A CA 1
ATOM 2787 C C . SER A 1 345 ? 14.945 -21.641 -4.012 1 91.38 345 SER A C 1
ATOM 2789 O O . SER A 1 345 ? 14.859 -22.422 -4.953 1 91.38 345 SER A O 1
ATOM 2791 N N . ALA A 1 346 ? 15.383 -20.438 -4.129 1 80.88 346 ALA A N 1
ATOM 2792 C CA . ALA A 1 346 ? 15.969 -19.953 -5.379 1 80.88 346 ALA A CA 1
ATOM 2793 C C . ALA A 1 346 ? 17.375 -20.516 -5.582 1 80.88 346 ALA A C 1
ATOM 2795 O O . ALA A 1 346 ? 17.859 -20.594 -6.715 1 80.88 346 ALA A O 1
ATOM 2796 N N . GLN A 1 347 ? 18.031 -20.891 -4.535 1 79.94 347 GLN A N 1
ATOM 2797 C CA . GLN A 1 347 ? 19.438 -21.266 -4.574 1 79.94 347 GLN A CA 1
ATOM 2798 C C . GLN A 1 347 ? 19.594 -22.781 -4.605 1 79.94 347 GLN A C 1
ATOM 2800 O O . GLN A 1 347 ? 20.578 -23.297 -5.145 1 79.94 347 GLN A O 1
ATOM 2805 N N . ASN A 1 348 ? 18.703 -23.422 -3.963 1 81.19 348 ASN A N 1
ATOM 2806 C CA . ASN A 1 348 ? 18.703 -24.875 -3.881 1 81.19 348 ASN A CA 1
ATOM 2807 C C . ASN A 1 348 ? 17.391 -25.469 -4.414 1 81.19 348 ASN A C 1
ATOM 2809 O O . ASN A 1 348 ? 16.359 -25.422 -3.742 1 81.19 348 ASN A O 1
ATOM 2813 N N . GLY A 1 349 ? 17.406 -26 -5.574 1 80.19 349 GLY A N 1
ATOM 2814 C CA . GLY A 1 349 ? 16.234 -26.469 -6.305 1 80.19 349 GLY A CA 1
ATOM 2815 C C . GLY A 1 349 ? 15.32 -27.344 -5.477 1 80.19 349 GLY A C 1
ATOM 2816 O O . GLY A 1 349 ? 14.102 -27.359 -5.684 1 80.19 349 GLY A O 1
ATOM 2817 N N . LYS A 1 350 ? 15.742 -28.094 -4.535 1 85.5 350 LYS A N 1
ATOM 2818 C CA . LYS A 1 350 ? 14.914 -29 -3.748 1 85.5 350 LYS A CA 1
ATOM 2819 C C . LYS A 1 350 ? 14.625 -28.422 -2.365 1 85.5 350 LYS A C 1
ATOM 2821 O O . LYS A 1 350 ? 13.883 -29 -1.579 1 85.5 350 LYS A O 1
ATOM 2826 N N . GLY A 1 351 ? 15.211 -27.344 -2.084 1 92.06 351 GLY A N 1
ATOM 2827 C CA . GLY A 1 351 ? 15.062 -26.734 -0.77 1 92.06 351 GLY A CA 1
ATOM 2828 C C . GLY A 1 351 ? 13.781 -25.953 -0.614 1 92.06 351 GLY A C 1
ATOM 2829 O O . GLY A 1 351 ? 13.234 -25.438 -1.598 1 92.06 351 GLY A O 1
ATOM 2830 N N . LYS A 1 352 ? 13.273 -25.891 0.644 1 94 352 LYS A N 1
ATOM 2831 C CA . LYS A 1 352 ? 12.078 -25.125 0.966 1 94 352 LYS A CA 1
ATOM 2832 C C . LYS A 1 352 ? 12.375 -24.078 2.041 1 94 352 LYS A C 1
ATOM 2834 O O . LYS A 1 352 ? 13.133 -24.344 2.975 1 94 352 LYS A O 1
ATOM 2839 N N . ASN A 1 353 ? 11.828 -22.969 1.833 1 95.75 353 ASN A N 1
ATOM 2840 C CA . ASN A 1 353 ? 11.898 -21.859 2.787 1 95.75 353 ASN A CA 1
ATOM 2841 C C . ASN A 1 353 ? 10.531 -21.562 3.402 1 95.75 353 ASN A C 1
ATOM 2843 O O . ASN A 1 353 ? 9.508 -22.047 2.922 1 95.75 353 ASN A O 1
ATOM 2847 N N . ILE A 1 354 ? 10.586 -20.828 4.473 1 96.62 354 ILE A N 1
ATOM 2848 C CA . ILE A 1 354 ? 9.359 -20.391 5.133 1 96.62 354 ILE A CA 1
ATOM 2849 C C . ILE A 1 354 ? 9.484 -18.938 5.555 1 96.62 354 ILE A C 1
ATOM 2851 O O . ILE A 1 354 ? 10.531 -18.516 6.039 1 96.62 354 ILE A O 1
ATOM 2855 N N . ALA A 1 355 ? 8.508 -18.172 5.262 1 97.44 355 ALA A N 1
ATOM 2856 C CA . ALA A 1 355 ? 8.359 -16.812 5.793 1 97.44 355 ALA A CA 1
ATOM 2857 C C . ALA A 1 355 ? 7.199 -16.734 6.781 1 97.44 355 ALA A C 1
ATOM 2859 O O . ALA A 1 355 ? 6.066 -17.094 6.449 1 97.44 355 ALA A O 1
ATOM 2860 N N . ILE A 1 356 ? 7.461 -16.266 7.961 1 97.44 356 ILE A N 1
ATOM 2861 C CA . ILE A 1 356 ? 6.469 -16.188 9.023 1 97.44 356 ILE A CA 1
ATOM 2862 C C . ILE A 1 356 ? 6.18 -14.727 9.359 1 97.44 356 ILE A C 1
ATOM 2864 O O . ILE A 1 356 ? 7.094 -13.891 9.383 1 97.44 356 ILE A O 1
ATOM 2868 N N . PHE A 1 357 ? 4.918 -14.484 9.688 1 97.06 357 PHE A N 1
ATOM 2869 C CA . PHE A 1 357 ? 4.492 -13.094 9.773 1 97.06 357 PHE A CA 1
ATOM 2870 C C . PHE A 1 357 ? 3.766 -12.828 11.086 1 97.06 357 PHE A C 1
ATOM 2872 O O . PHE A 1 357 ? 3.406 -13.766 11.805 1 97.06 357 PHE A O 1
ATOM 2879 N N . GLY A 1 358 ? 3.602 -11.57 11.406 1 92.88 358 GLY A N 1
ATOM 2880 C CA . GLY A 1 358 ? 2.826 -11.164 12.57 1 92.88 358 GLY A CA 1
ATOM 2881 C C . GLY A 1 358 ? 3.391 -11.695 13.875 1 92.88 358 GLY A C 1
ATOM 2882 O O . GLY A 1 358 ? 4.609 -11.805 14.039 1 92.88 358 GLY A O 1
ATOM 2883 N N . ASP A 1 359 ? 2.484 -11.961 14.742 1 91.25 359 ASP A N 1
ATOM 2884 C CA . ASP A 1 359 ? 2.871 -12.453 16.062 1 91.25 359 ASP A CA 1
ATOM 2885 C C . ASP A 1 359 ? 3.613 -13.789 15.953 1 91.25 359 ASP A C 1
ATOM 2887 O O . ASP A 1 359 ? 4.465 -14.102 16.781 1 91.25 359 ASP A O 1
ATOM 2891 N N . ALA A 1 360 ? 3.248 -14.484 14.922 1 95.38 360 ALA A N 1
ATOM 2892 C CA . ALA A 1 360 ? 3.863 -15.797 14.75 1 95.38 360 ALA A CA 1
ATOM 2893 C C . ALA A 1 360 ? 5.352 -15.664 14.43 1 95.38 360 ALA A C 1
ATOM 2895 O O . ALA A 1 360 ? 6.117 -16.609 14.617 1 95.38 360 ALA A O 1
ATOM 2896 N N . ALA A 1 361 ? 5.754 -14.523 13.945 1 95.94 361 ALA A N 1
ATOM 2897 C CA . ALA A 1 361 ? 7.145 -14.312 13.547 1 95.94 361 ALA A CA 1
ATOM 2898 C C . ALA A 1 361 ? 8.008 -13.961 14.75 1 95.94 361 ALA A C 1
ATOM 2900 O O . ALA A 1 361 ? 9.242 -13.961 14.664 1 95.94 361 ALA A O 1
ATOM 2901 N N . VAL A 1 362 ? 7.391 -13.695 15.859 1 93.38 362 VAL A N 1
ATOM 2902 C CA . VAL A 1 362 ? 8.102 -13.289 17.062 1 93.38 362 VAL A CA 1
ATOM 2903 C C . VAL A 1 362 ? 8.742 -14.508 17.719 1 93.38 362 VAL A C 1
ATOM 2905 O O . VAL A 1 362 ? 8.117 -15.57 17.812 1 93.38 362 VAL A O 1
ATOM 2908 N N . VAL A 1 363 ? 9.992 -14.312 18.109 1 94.81 363 VAL A N 1
ATOM 2909 C CA . VAL A 1 363 ? 10.719 -15.375 18.797 1 94.81 363 VAL A CA 1
ATOM 2910 C C . VAL A 1 363 ? 10.625 -15.172 20.312 1 94.81 363 VAL A C 1
ATOM 2912 O O . VAL A 1 363 ? 10.898 -14.078 20.812 1 94.81 363 VAL A O 1
ATOM 2915 N N . GLU A 1 364 ? 10.219 -16.188 20.969 1 92.62 364 GLU A N 1
ATOM 2916 C CA . GLU A 1 364 ? 10.133 -16.125 22.422 1 92.62 364 GLU A CA 1
ATOM 2917 C C . GLU A 1 364 ? 11.469 -15.711 23.031 1 92.62 364 GLU A C 1
ATOM 2919 O O . GLU A 1 364 ? 12.516 -16.25 22.672 1 92.62 364 GLU A O 1
ATOM 2924 N N . GLY A 1 365 ? 11.375 -14.734 23.891 1 86.88 365 GLY A N 1
ATOM 2925 C CA . GLY A 1 365 ? 12.57 -14.281 24.578 1 86.88 365 GLY A CA 1
ATOM 2926 C C . GLY A 1 365 ? 13.258 -13.125 23.891 1 86.88 365 GLY A C 1
ATOM 2927 O O . GLY A 1 365 ? 14.219 -12.555 24.406 1 86.88 365 GLY A O 1
ATOM 2928 N N . SER A 1 366 ? 12.82 -12.812 22.672 1 86.19 366 SER A N 1
ATOM 2929 C CA . SER A 1 366 ? 13.422 -11.695 21.969 1 86.19 366 SER A CA 1
ATOM 2930 C C . SER A 1 366 ? 13.039 -10.359 22.594 1 86.19 366 SER A C 1
ATOM 2932 O O . SER A 1 366 ? 11.898 -10.188 23.031 1 86.19 366 SER A O 1
ATOM 2934 N N . LYS A 1 367 ? 13.953 -9.398 22.844 1 68.62 367 LYS A N 1
ATOM 2935 C CA . LYS A 1 367 ? 13.734 -8.078 23.422 1 68.62 367 LYS A CA 1
ATOM 2936 C C . LYS A 1 367 ? 13.305 -7.074 22.344 1 68.62 367 LYS A C 1
ATOM 2938 O O . LYS A 1 367 ? 12.906 -5.953 22.672 1 68.62 367 LYS A O 1
ATOM 2943 N N . SER A 1 368 ? 13.539 -7.359 21.203 1 57.06 368 SER A N 1
ATOM 2944 C CA . SER A 1 368 ? 13.43 -6.398 20.109 1 57.06 368 SER A CA 1
ATOM 2945 C C . SER A 1 368 ? 11.992 -5.945 19.922 1 57.06 368 SER A C 1
ATOM 2947 O O . SER A 1 368 ? 11.742 -4.891 19.328 1 57.06 368 SER A O 1
ATOM 2949 N N . ASN A 1 369 ? 10.977 -6.672 20.391 1 53.16 369 ASN A N 1
ATOM 2950 C CA . ASN A 1 369 ? 9.625 -6.32 19.969 1 53.16 369 ASN A CA 1
ATOM 2951 C C . ASN A 1 369 ? 8.867 -5.57 21.047 1 53.16 369 ASN A C 1
ATOM 2953 O O . ASN A 1 369 ? 7.637 -5.535 21.047 1 53.16 369 ASN A O 1
ATOM 2957 N N . PHE A 1 370 ? 9.539 -5.02 22.031 1 43.28 370 PHE A N 1
ATOM 2958 C CA . PHE A 1 370 ? 8.852 -4.625 23.25 1 43.28 370 PHE A CA 1
ATOM 2959 C C . PHE A 1 370 ? 7.898 -3.465 22.984 1 43.28 370 PHE A C 1
ATOM 2961 O O . PHE A 1 370 ? 7.25 -2.967 23.906 1 43.28 370 PHE A O 1
ATOM 2968 N N . ASN A 1 371 ? 8.07 -2.768 21.938 1 42.44 371 ASN A N 1
ATOM 2969 C CA . ASN A 1 371 ? 7.375 -1.514 22.219 1 42.44 371 ASN A CA 1
ATOM 2970 C C . ASN A 1 371 ? 5.863 -1.711 22.266 1 42.44 371 ASN A C 1
ATOM 2972 O O . ASN A 1 371 ? 5.105 -0.739 22.312 1 42.44 371 ASN A O 1
ATOM 2976 N N . TYR A 1 372 ? 5.359 -2.613 21.5 1 39.31 372 TYR A N 1
ATOM 2977 C CA . TYR A 1 372 ? 3.93 -2.328 21.531 1 39.31 372 TYR A CA 1
ATOM 2978 C C . TYR A 1 372 ? 3.346 -2.66 22.906 1 39.31 372 TYR A C 1
ATOM 2980 O O . TYR A 1 372 ? 3.537 -3.766 23.406 1 39.31 372 TYR A O 1
ATOM 2988 N N . ILE A 1 373 ? 3.15 -1.741 23.719 1 37.66 373 ILE A N 1
ATOM 2989 C CA . ILE A 1 373 ? 2.562 -1.758 25.047 1 37.66 373 ILE A CA 1
ATOM 2990 C C . ILE A 1 373 ? 1.623 -2.955 25.188 1 37.66 373 ILE A C 1
ATOM 2992 O O . ILE A 1 373 ? 1.687 -3.693 26.172 1 37.66 373 ILE A O 1
ATOM 2996 N N . ASN A 1 374 ? 0.357 -2.828 24.594 1 38.59 374 ASN A N 1
ATOM 2997 C CA . ASN A 1 374 ? -0.816 -3.582 25.016 1 38.59 374 ASN A CA 1
ATOM 2998 C C . ASN A 1 374 ? -0.883 -4.945 24.344 1 38.59 374 ASN A C 1
ATOM 3000 O O . ASN A 1 374 ? -1.825 -5.711 24.562 1 38.59 374 ASN A O 1
ATOM 3004 N N . SER A 1 375 ? -0.386 -5.121 23.172 1 45.66 375 SER A N 1
ATOM 3005 C CA . SER A 1 375 ? -0.846 -6.367 22.578 1 45.66 375 SER A CA 1
ATOM 3006 C C . SER A 1 375 ? 0.042 -7.539 22.984 1 45.66 375 SER A C 1
ATOM 3008 O O . SER A 1 375 ? 1.27 -7.449 22.906 1 45.66 375 SER A O 1
ATOM 3010 N N . ILE A 1 376 ? -0.385 -8.227 23.938 1 49.53 376 ILE A N 1
ATOM 3011 C CA . ILE A 1 376 ? 0.205 -9.516 24.297 1 49.53 376 ILE A CA 1
ATOM 3012 C C . ILE A 1 376 ? 0.673 -10.234 23.031 1 49.53 376 ILE A C 1
ATOM 3014 O O . ILE A 1 376 ? -0.144 -10.656 22.203 1 49.53 376 ILE A O 1
ATOM 3018 N N . GLU A 1 377 ? 1.928 -10.023 22.656 1 63.28 377 GLU A N 1
ATOM 3019 C CA . GLU A 1 377 ? 2.471 -10.836 21.578 1 63.28 377 GLU A CA 1
ATOM 3020 C C . GLU A 1 377 ? 2.32 -12.328 21.875 1 63.28 377 GLU A C 1
ATOM 3022 O O . GLU A 1 377 ? 2.365 -12.734 23.047 1 63.28 377 GLU A O 1
ATOM 3027 N N . LYS A 1 378 ? 1.798 -13.062 20.938 1 83.06 378 LYS A N 1
ATOM 3028 C CA . LYS A 1 378 ? 1.73 -14.523 21 1 83.06 378 LYS A CA 1
ATOM 3029 C C . LYS A 1 378 ? 2.799 -15.156 20.109 1 83.06 378 LYS A C 1
ATOM 3031 O O . LYS A 1 378 ? 2.498 -15.664 19.031 1 83.06 378 LYS A O 1
ATOM 3036 N N . PRO A 1 379 ? 4.082 -15.148 20.672 1 89.5 379 PRO A N 1
ATOM 3037 C CA . PRO A 1 379 ? 5.16 -15.727 19.859 1 89.5 379 PRO A CA 1
ATOM 3038 C C . PRO A 1 379 ? 4.871 -17.172 19.438 1 89.5 379 PRO A C 1
ATOM 3040 O O . PRO A 1 379 ? 4.16 -17.891 20.141 1 89.5 379 PRO A O 1
ATOM 3043 N N . ALA A 1 380 ? 5.438 -17.5 18.266 1 94.38 380 ALA A N 1
ATOM 3044 C CA . ALA A 1 380 ? 5.23 -18.859 17.812 1 94.38 380 ALA A CA 1
ATOM 3045 C C . ALA A 1 380 ? 6.559 -19.594 17.656 1 94.38 380 ALA A C 1
ATOM 3047 O O . ALA A 1 380 ? 6.582 -20.797 17.344 1 94.38 380 ALA A O 1
ATOM 3048 N N . LEU A 1 381 ? 7.645 -18.922 17.875 1 95.5 381 LEU A N 1
ATOM 3049 C CA . LEU A 1 381 ? 8.961 -19.516 17.625 1 95.5 381 LEU A CA 1
ATOM 3050 C C . LEU A 1 381 ? 9.812 -19.484 18.891 1 95.5 381 LEU A C 1
ATOM 3052 O O . LEU A 1 381 ? 9.688 -18.578 19.703 1 95.5 381 LEU A O 1
ATOM 3056 N N . LYS A 1 382 ? 10.656 -20.438 18.984 1 95 382 LYS A N 1
ATOM 3057 C CA . LYS A 1 382 ? 11.648 -20.516 20.047 1 95 382 LYS A CA 1
ATOM 3058 C C . LYS A 1 382 ? 12.969 -21.094 19.531 1 95 382 LYS A C 1
ATOM 3060 O O . LYS A 1 382 ? 12.969 -22.016 18.719 1 95 382 LYS A O 1
ATOM 3065 N N . VAL A 1 383 ? 14.047 -20.547 20.047 1 95.12 383 VAL A N 1
ATOM 3066 C CA . VAL A 1 383 ? 15.352 -21.094 19.688 1 95.12 383 VAL A CA 1
ATOM 3067 C C . VAL A 1 383 ? 15.555 -22.453 20.344 1 95.12 383 VAL A C 1
ATOM 3069 O O . VAL A 1 383 ? 15.273 -22.609 21.531 1 95.12 383 VAL A O 1
ATOM 3072 N N . VAL A 1 384 ? 15.992 -23.375 19.547 1 93.94 384 VAL A N 1
ATOM 3073 C CA . VAL A 1 384 ? 16.297 -24.688 20.109 1 93.94 384 VAL A CA 1
ATOM 3074 C C . VAL A 1 384 ? 17.609 -24.625 20.891 1 93.94 384 VAL A C 1
ATOM 3076 O O . VAL A 1 384 ? 18.656 -24.328 20.328 1 93.94 384 VAL A O 1
ATOM 3079 N N . GLU A 1 385 ? 17.516 -25.031 22.109 1 91.31 385 GLU A N 1
ATOM 3080 C CA . GLU A 1 385 ? 18.688 -24.984 22.969 1 91.31 385 GLU A CA 1
ATOM 3081 C C . GLU A 1 385 ? 19.812 -25.859 22.422 1 91.31 385 GLU A C 1
ATOM 3083 O O . GLU A 1 385 ? 19.562 -27 22.016 1 91.31 385 GLU A O 1
ATOM 3088 N N . GLY A 1 386 ? 21.016 -25.312 22.391 1 91.69 386 GLY A N 1
ATOM 3089 C CA . GLY A 1 386 ? 22.188 -26.062 21.969 1 91.69 386 GLY A CA 1
ATOM 3090 C C . GLY A 1 386 ? 22.297 -26.188 20.453 1 91.69 386 GLY A C 1
ATOM 3091 O O . GLY A 1 386 ? 23.172 -26.906 19.953 1 91.69 386 GLY A O 1
ATOM 3092 N N . SER A 1 387 ? 21.469 -25.484 19.766 1 92.62 387 SER A N 1
ATOM 3093 C CA . SER A 1 387 ? 21.438 -25.656 18.312 1 92.62 387 SER A CA 1
ATOM 3094 C C . SER A 1 387 ? 22.375 -24.688 17.609 1 92.62 387 SER A C 1
ATOM 3096 O O . SER A 1 387 ? 22.609 -24.797 16.406 1 92.62 387 SER A O 1
ATOM 3098 N N . LEU A 1 388 ? 22.938 -23.766 18.281 1 94.19 388 LEU A N 1
ATOM 3099 C CA . LEU A 1 388 ? 23.797 -22.766 17.672 1 94.19 388 LEU A CA 1
ATOM 3100 C C . LEU A 1 388 ? 25.031 -23.406 17.062 1 94.19 388 LEU A C 1
ATOM 3102 O O . LEU A 1 388 ? 25.641 -24.297 17.672 1 94.19 388 LEU A O 1
ATOM 3106 N N . ALA A 1 389 ? 25.312 -23.016 15.859 1 91.75 389 ALA A N 1
ATOM 3107 C CA . ALA A 1 389 ? 26.5 -23.516 15.164 1 91.75 389 ALA A CA 1
ATOM 3108 C C . ALA A 1 389 ? 27.094 -22.453 14.242 1 91.75 389 ALA A C 1
ATOM 3110 O O . ALA A 1 389 ? 26.359 -21.625 13.703 1 91.75 389 ALA A O 1
ATOM 3111 N N . SER A 1 390 ? 28.375 -22.469 14.164 1 91.31 390 SER A N 1
ATOM 3112 C CA . SER A 1 390 ? 29.094 -21.578 13.258 1 91.31 390 SER A CA 1
ATOM 3113 C C . SER A 1 390 ? 29.812 -22.359 12.164 1 91.31 390 SER A C 1
ATOM 3115 O O . SER A 1 390 ? 30.391 -23.406 12.43 1 91.31 390 SER A O 1
ATOM 3117 N N . HIS A 1 391 ? 29.672 -21.891 10.961 1 88.75 391 HIS A N 1
ATOM 3118 C CA . HIS A 1 391 ? 30.312 -22.547 9.82 1 88.75 391 HIS A CA 1
ATOM 3119 C C . HIS A 1 391 ? 31.109 -21.531 8.992 1 88.75 391 HIS A C 1
ATOM 3121 O O . HIS A 1 391 ? 30.625 -20.453 8.695 1 88.75 391 HIS A O 1
ATOM 3127 N N . GLU A 1 392 ? 32.25 -21.844 8.656 1 88.94 392 GLU A N 1
ATOM 3128 C CA . GLU A 1 392 ? 33.031 -21.078 7.691 1 88.94 392 GLU A CA 1
ATOM 3129 C C . GLU A 1 392 ? 32.906 -21.656 6.289 1 88.94 392 GLU A C 1
ATOM 3131 O O . GLU A 1 392 ? 32.969 -22.875 6.105 1 88.94 392 GLU A O 1
ATOM 3136 N N . VAL A 1 393 ? 32.75 -20.766 5.312 1 83.44 393 VAL A N 1
ATOM 3137 C CA . VAL A 1 393 ? 32.531 -21.219 3.941 1 83.44 393 VAL A CA 1
ATOM 3138 C C . VAL A 1 393 ? 33.875 -21.484 3.283 1 83.44 393 VAL A C 1
ATOM 3140 O O . VAL A 1 393 ? 34.719 -20.562 3.154 1 83.44 393 VAL A O 1
ATOM 3143 N N . SER A 1 394 ? 34.062 -22.672 2.92 1 83.19 394 SER A N 1
ATOM 3144 C CA . SER A 1 394 ? 35.344 -23.062 2.338 1 83.19 394 SER A CA 1
ATOM 3145 C C . SER A 1 394 ? 35.25 -23.125 0.816 1 83.19 394 SER A C 1
ATOM 3147 O O . SER A 1 394 ? 36.281 -23.016 0.129 1 83.19 394 SER A O 1
ATOM 3149 N N . GLY A 1 395 ? 34.125 -23.359 0.18 1 73.5 395 GLY A N 1
ATOM 3150 C CA . GLY A 1 395 ? 33.906 -23.422 -1.26 1 73.5 395 GLY A CA 1
ATOM 3151 C C . GLY A 1 395 ? 32.469 -23.219 -1.677 1 73.5 395 GLY A C 1
ATOM 3152 O O . GLY A 1 395 ? 31.562 -23.391 -0.872 1 73.5 395 GLY A O 1
ATOM 3153 N N . VAL A 1 396 ? 32.344 -22.578 -2.834 1 69.94 396 VAL A N 1
ATOM 3154 C CA . VAL A 1 396 ? 31.031 -22.391 -3.402 1 69.94 396 VAL A CA 1
ATOM 3155 C C . VAL A 1 396 ? 30.938 -23.078 -4.762 1 69.94 396 VAL A C 1
ATOM 3157 O O . VAL A 1 396 ? 31.828 -22.922 -5.602 1 69.94 396 VAL A O 1
ATOM 3160 N N . ARG A 1 397 ? 30.031 -23.984 -4.852 1 62.91 397 ARG A N 1
ATOM 3161 C CA . ARG A 1 397 ? 29.812 -24.656 -6.133 1 62.91 397 ARG A CA 1
ATOM 3162 C C . ARG A 1 397 ? 28.719 -23.953 -6.93 1 62.91 397 ARG A C 1
ATOM 3164 O O . ARG A 1 397 ? 27.609 -23.766 -6.438 1 62.91 397 ARG A O 1
ATOM 3171 N N . HIS A 1 398 ? 29.141 -23.344 -8.188 1 59.75 398 HIS A N 1
ATOM 3172 C CA . HIS A 1 398 ? 28.188 -22.688 -9.078 1 59.75 398 HIS A CA 1
ATOM 3173 C C . HIS A 1 398 ? 27.75 -23.625 -10.195 1 59.75 398 HIS A C 1
ATOM 3175 O O . HIS A 1 398 ? 28.562 -24.375 -10.75 1 59.75 398 HIS A O 1
ATOM 3181 N N . VAL A 1 399 ? 26.484 -23.906 -10.305 1 53.03 399 VAL A N 1
ATOM 3182 C CA . VAL A 1 399 ? 25.969 -24.594 -11.477 1 53.03 399 VAL A CA 1
ATOM 3183 C C . VAL A 1 399 ? 25.625 -23.578 -12.57 1 53.03 399 VAL A C 1
ATOM 3185 O O . VAL A 1 399 ? 24.797 -22.703 -12.352 1 53.03 399 VAL A O 1
ATOM 3188 N N . THR A 1 400 ? 26.422 -23.469 -13.719 1 52.81 400 THR A N 1
ATOM 3189 C CA . THR A 1 400 ? 26.266 -22.469 -14.781 1 52.81 400 THR A CA 1
ATOM 3190 C C . THR A 1 400 ? 25.719 -23.125 -16.047 1 52.81 400 THR A C 1
ATOM 3192 O O . THR A 1 400 ? 25.906 -24.312 -16.281 1 52.81 400 THR A O 1
ATOM 3195 N N . TYR A 1 401 ? 24.672 -22.609 -16.562 1 50.12 401 TYR A N 1
ATOM 3196 C CA . TYR A 1 401 ? 24.266 -23.016 -17.906 1 50.12 401 TYR A CA 1
ATOM 3197 C C . TYR A 1 401 ? 24.609 -21.938 -18.922 1 50.12 401 TYR A C 1
ATOM 3199 O O . TYR A 1 401 ? 24.562 -20.734 -18.609 1 50.12 401 TYR A O 1
ATOM 3207 N N . GLU A 1 402 ? 25.203 -22.344 -20.062 1 44.28 402 GLU A N 1
ATOM 3208 C CA . GLU A 1 402 ? 25.609 -21.438 -21.109 1 44.28 402 GLU A CA 1
ATOM 3209 C C . GLU A 1 402 ? 24.406 -20.766 -21.766 1 44.28 402 GLU A C 1
ATOM 3211 O O . GLU A 1 402 ? 23.469 -21.438 -22.188 1 44.28 402 GLU A O 1
ATOM 3216 N N . VAL A 1 403 ? 24.031 -19.547 -21.391 1 49.03 403 VAL A N 1
ATOM 3217 C CA . VAL A 1 403 ? 22.906 -18.906 -22.062 1 49.03 403 VAL A CA 1
ATOM 3218 C C . VAL A 1 403 ? 23.359 -18.391 -23.422 1 49.03 403 VAL A C 1
ATOM 3220 O O . VAL A 1 403 ? 22.625 -18.531 -24.422 1 49.03 403 VAL A O 1
ATOM 3223 N N . TYR A 1 404 ? 24.125 -17.375 -23.609 1 40.69 404 TYR A N 1
ATOM 3224 C CA . TYR A 1 404 ? 24.562 -16.828 -24.891 1 40.69 404 TYR A CA 1
ATOM 3225 C C . TYR A 1 404 ? 26.016 -17.203 -25.172 1 40.69 404 TYR A C 1
ATOM 3227 O O . TYR A 1 404 ? 26.859 -17.109 -24.281 1 40.69 404 TYR A O 1
ATOM 3235 N N . THR A 1 405 ? 26.203 -18.344 -25.828 1 35.56 405 THR A N 1
ATOM 3236 C CA . THR A 1 405 ? 27.547 -18.5 -26.359 1 35.56 405 THR A CA 1
ATOM 3237 C C . THR A 1 405 ? 27.781 -17.547 -27.516 1 35.56 405 THR A C 1
ATOM 323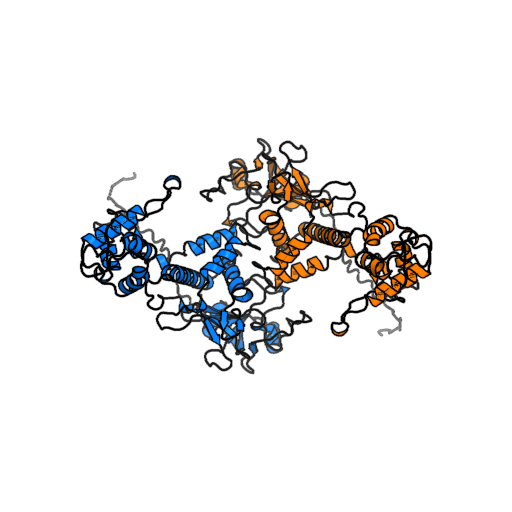9 O O . THR A 1 405 ? 26.984 -17.484 -28.453 1 35.56 405 THR A O 1
ATOM 3242 N N . SER A 1 406 ? 28.125 -16.359 -27.219 1 35.75 406 SER A N 1
ATOM 3243 C CA . SER A 1 406 ? 28.516 -15.508 -28.328 1 35.75 406 SER A CA 1
ATOM 3244 C C . SER A 1 406 ? 29.391 -16.281 -29.328 1 35.75 406 SER A C 1
ATOM 3246 O O . SER A 1 406 ? 30.281 -15.703 -29.938 1 35.75 406 SER A O 1
ATOM 3248 N N . ASN A 1 407 ? 29.516 -17.641 -29.234 1 31.86 407 ASN A N 1
ATOM 3249 C CA . ASN A 1 407 ? 30.344 -18.031 -30.375 1 31.86 407 ASN A CA 1
ATOM 3250 C C . ASN A 1 407 ? 29.719 -17.562 -31.703 1 31.86 407 ASN A C 1
ATOM 3252 O O . ASN A 1 407 ? 28.578 -17.938 -32.031 1 31.86 407 ASN A O 1
ATOM 3256 N N . PRO A 1 408 ? 30.125 -16.344 -32.219 1 34.12 408 PRO A N 1
ATOM 3257 C CA . PRO A 1 408 ? 29.75 -16.109 -33.625 1 34.12 408 PRO A CA 1
ATOM 3258 C C . PRO A 1 408 ? 29.812 -17.375 -34.469 1 34.12 408 PRO A C 1
ATOM 3260 O O . PRO A 1 408 ? 30.766 -18.156 -34.344 1 34.12 408 PRO A O 1
ATOM 3263 N N . GLU A 1 409 ? 28.812 -18.062 -34.5 1 30.81 409 GLU A N 1
ATOM 3264 C CA . GLU A 1 409 ? 29 -19.031 -35.562 1 30.81 409 GLU A CA 1
ATOM 3265 C C . GLU A 1 409 ? 29.781 -18.422 -36.719 1 30.81 409 GLU A C 1
ATOM 3267 O O . GLU A 1 409 ? 29.516 -17.281 -37.125 1 30.81 409 GLU A O 1
ATOM 3272 N N . PRO A 1 410 ? 31.031 -18.797 -36.969 1 28.89 410 PRO A N 1
ATOM 3273 C CA . PRO A 1 410 ? 31.75 -18.312 -38.125 1 28.89 410 PRO A CA 1
ATOM 3274 C C . PRO A 1 410 ? 30.844 -18.203 -39.375 1 28.89 410 PRO A C 1
ATOM 3276 O O . PRO A 1 410 ? 29.938 -19.016 -39.531 1 28.89 410 PRO A O 1
ATOM 3279 N N . GLU A 1 411 ? 30.406 -16.938 -39.688 1 28.83 411 GLU A N 1
ATOM 3280 C CA . GLU A 1 411 ? 30.031 -16.844 -41.094 1 28.83 411 GLU A CA 1
ATOM 3281 C C . GLU A 1 411 ? 30.859 -17.781 -41.969 1 28.83 411 GLU A C 1
ATOM 3283 O O . GLU A 1 411 ? 32.094 -17.828 -41.844 1 28.83 411 GLU A O 1
ATOM 3288 N N . ALA A 1 412 ? 30.328 -18.891 -42.219 1 28.95 412 ALA A N 1
ATOM 3289 C CA . ALA A 1 412 ? 30.844 -19.656 -43.344 1 28.95 412 ALA A CA 1
ATOM 3290 C C . ALA A 1 412 ? 31.438 -18.75 -44.406 1 28.95 412 ALA A C 1
ATOM 3292 O O . ALA A 1 412 ? 30.734 -17.953 -45 1 28.95 412 ALA A O 1
ATOM 3293 N N . LEU A 1 413 ? 32.75 -18.156 -44.125 1 24.83 413 LEU A N 1
ATOM 3294 C CA . LEU A 1 413 ? 33.594 -17.562 -45.156 1 24.83 413 LEU A CA 1
ATOM 3295 C C . LEU A 1 413 ? 33.438 -18.328 -46.469 1 24.83 413 LEU A C 1
ATOM 3297 O O . LEU A 1 413 ? 33.656 -19.531 -46.531 1 24.83 413 LEU A O 1
ATOM 3301 N N . ASN A 1 414 ? 32.406 -17.984 -47.25 1 20.7 414 ASN A N 1
ATOM 3302 C CA . ASN A 1 414 ? 32.656 -18.266 -48.656 1 20.7 414 ASN A CA 1
ATOM 3303 C C . ASN A 1 414 ? 34.031 -17.734 -49.094 1 20.7 414 ASN A C 1
ATOM 3305 O O . ASN A 1 414 ? 34.219 -16.531 -49.25 1 20.7 414 ASN A O 1
ATOM 3309 N N . LYS A 1 415 ? 35.125 -18.031 -48.281 1 23.2 415 LYS A N 1
ATOM 3310 C CA . LYS A 1 415 ? 36.406 -18 -48.969 1 23.2 415 LYS A CA 1
ATOM 3311 C C . LYS A 1 415 ? 36.312 -18.672 -50.344 1 23.2 415 LYS A C 1
ATOM 3313 O O . LYS A 1 415 ? 36.281 -19.906 -50.438 1 23.2 415 LYS A O 1
ATOM 3318 N N . ASP A 1 416 ? 35.531 -18.062 -51.25 1 19.62 416 ASP A N 1
ATOM 3319 C CA . ASP A 1 416 ? 36.094 -17.969 -52.594 1 19.62 416 ASP A CA 1
ATOM 3320 C C . ASP A 1 416 ? 37.531 -17.5 -52.531 1 19.62 416 ASP A C 1
ATOM 3322 O O . ASP A 1 416 ? 37.906 -16.688 -51.688 1 19.62 416 ASP A O 1
ATOM 3326 N N . ASN A 1 417 ? 38.594 -18.281 -52.906 1 21.84 417 ASN A N 1
ATOM 3327 C CA . ASN A 1 417 ? 39.969 -18.188 -53.406 1 21.84 417 ASN A CA 1
ATOM 3328 C C . ASN A 1 417 ? 40.156 -16.969 -54.281 1 21.84 417 ASN A C 1
ATOM 3330 O O . ASN A 1 417 ? 40.719 -17.047 -55.375 1 21.84 417 ASN A O 1
ATOM 3334 N N . ASN A 1 418 ? 39.344 -15.844 -54.281 1 21.25 418 ASN A N 1
ATOM 3335 C CA . ASN A 1 418 ? 39.906 -14.945 -55.281 1 21.25 418 ASN A CA 1
ATOM 3336 C C . ASN A 1 418 ? 41.25 -14.383 -54.844 1 21.25 418 ASN A C 1
ATOM 3338 O O . ASN A 1 418 ? 41.438 -14.133 -53.656 1 21.25 418 ASN A O 1
ATOM 3342 N N . ASP A 1 419 ? 42.344 -14.273 -55.719 1 20.48 419 ASP A N 1
ATOM 3343 C CA . ASP A 1 419 ? 43.656 -13.922 -56.25 1 20.48 419 ASP A CA 1
ATOM 3344 C C . ASP A 1 419 ? 43.938 -12.43 -56.062 1 20.48 419 ASP A C 1
ATOM 3346 O O . ASP A 1 419 ? 45 -11.945 -56.438 1 20.48 419 ASP A O 1
ATOM 3350 N N . ILE A 1 420 ? 43.438 -11.391 -55.25 1 23.39 420 ILE A N 1
ATOM 3351 C CA . ILE A 1 420 ? 44.156 -10.188 -55.656 1 23.39 420 ILE A CA 1
ATOM 3352 C C . ILE A 1 420 ? 45.594 -10.242 -55.125 1 23.39 420 ILE A C 1
ATOM 3354 O O . ILE A 1 420 ? 45.812 -10.586 -53.938 1 23.39 420 ILE A O 1
ATOM 3358 N N . SER A 1 421 ? 46.719 -10.219 -56.031 1 21.02 421 SER A N 1
ATOM 3359 C CA . SER A 1 421 ? 48.125 -9.93 -56.344 1 21.02 421 SER A CA 1
ATOM 3360 C C . SER A 1 421 ? 48.5 -8.539 -55.875 1 21.02 421 SER A C 1
ATOM 3362 O O . SER A 1 421 ? 47.938 -7.539 -56.312 1 21.02 421 SER A O 1
ATOM 3364 N N . PHE A 1 422 ? 48.312 -8.031 -54.625 1 19.61 422 PHE A N 1
ATOM 3365 C CA . PHE A 1 422 ? 49.062 -6.789 -54.406 1 19.61 422 PHE A CA 1
ATOM 3366 C C . PHE A 1 422 ? 50.562 -7.008 -54.625 1 19.61 422 PHE A C 1
ATOM 3368 O O . PHE A 1 422 ? 51.125 -7.957 -54.062 1 19.61 422 PHE A O 1
ATOM 3375 N N . PHE A 1 423 ? 51 -6.496 -55.844 1 19.84 423 PHE A N 1
ATOM 3376 C CA . PHE A 1 423 ? 52.156 -5.656 -56.219 1 19.84 423 PHE A CA 1
ATOM 3377 C C . PHE A 1 423 ? 52.125 -4.352 -55.438 1 19.84 423 PHE A C 1
ATOM 3379 O O . PHE A 1 423 ? 51.062 -3.848 -55.062 1 19.84 423 PHE A O 1
ATOM 3386 N N . MET B 1 1 ? -28.188 19.484 40.344 1 82.75 1 MET B N 1
ATOM 3387 C CA . MET B 1 1 ? -27.594 19.719 39.031 1 82.75 1 MET B CA 1
ATOM 3388 C C . MET B 1 1 ? -27.5 21.219 38.719 1 82.75 1 MET B C 1
ATOM 3390 O O . MET B 1 1 ? -28.453 21.953 38.938 1 82.75 1 MET B O 1
ATOM 3394 N N . THR B 1 2 ? -26.219 21.75 38.594 1 93.94 2 THR B N 1
ATOM 3395 C CA . THR B 1 2 ? -26.016 23.172 38.344 1 93.94 2 THR B CA 1
ATOM 3396 C C . THR B 1 2 ? -26.469 23.562 36.938 1 93.94 2 THR B C 1
ATOM 3398 O O . THR B 1 2 ? -26.078 22.922 35.969 1 93.94 2 THR B O 1
ATOM 3401 N N . LEU B 1 3 ? -27.422 24.453 36.906 1 96.56 3 LEU B N 1
ATOM 3402 C CA . LEU B 1 3 ? -27.922 24.953 35.625 1 96.56 3 LEU B CA 1
ATOM 3403 C C . LEU B 1 3 ? -27.312 26.312 35.281 1 96.56 3 LEU B C 1
ATOM 3405 O O . LEU B 1 3 ? -27.234 27.188 36.156 1 96.56 3 LEU B O 1
ATOM 3409 N N . VAL B 1 4 ? -26.859 26.406 34 1 97 4 VAL B N 1
ATOM 3410 C CA . VAL B 1 4 ? -26.203 27.641 33.594 1 97 4 VAL B CA 1
ATOM 3411 C C . VAL B 1 4 ? -26.844 28.156 32.312 1 97 4 VAL B C 1
ATOM 3413 O O . VAL B 1 4 ? -27.625 27.438 31.656 1 97 4 VAL B O 1
ATOM 3416 N N . CYS B 1 5 ? -26.625 29.422 31.969 1 96.19 5 CYS B N 1
ATOM 3417 C CA . CYS B 1 5 ? -27.172 30.047 30.766 1 96.19 5 CYS B CA 1
ATOM 3418 C C . CYS B 1 5 ? -26.078 30.797 30 1 96.19 5 CYS B C 1
ATOM 3420 O O . CYS B 1 5 ? -24.938 30.875 30.453 1 96.19 5 CYS B O 1
ATOM 3422 N N . PRO B 1 6 ? -26.344 31.266 28.781 1 95.94 6 PRO B N 1
ATOM 3423 C CA . PRO B 1 6 ? -25.328 31.953 27.984 1 95.94 6 PRO B CA 1
ATOM 3424 C C . PRO B 1 6 ? -24.719 33.156 28.703 1 95.94 6 PRO B C 1
ATOM 3426 O O . PRO B 1 6 ? -23.547 33.438 28.516 1 95.94 6 PRO B O 1
ATOM 3429 N N . GLU B 1 7 ? -25.469 33.812 29.547 1 95.31 7 GLU B N 1
ATOM 3430 C CA . GLU B 1 7 ? -25.016 35 30.219 1 95.31 7 GLU B CA 1
ATOM 3431 C C . GLU B 1 7 ? -24.031 34.688 31.328 1 95.31 7 GLU B C 1
ATOM 3433 O O . GLU B 1 7 ? -23.344 35.562 31.844 1 95.31 7 GLU B O 1
ATOM 3438 N N . CYS B 1 8 ? -24 33.438 31.672 1 96.75 8 CYS B N 1
ATOM 3439 C CA . CYS B 1 8 ? -23.047 33 32.688 1 96.75 8 CYS B CA 1
ATOM 3440 C C . CYS B 1 8 ? -21.609 33.031 32.125 1 96.75 8 CYS B C 1
ATOM 3442 O O . CYS B 1 8 ? -20.656 32.938 32.906 1 96.75 8 CYS B O 1
ATOM 3444 N N . PHE B 1 9 ? -21.453 33.156 30.859 1 96.5 9 PHE B N 1
ATOM 3445 C CA . PHE B 1 9 ? -20.156 33.125 30.188 1 96.5 9 PHE B CA 1
ATOM 3446 C C . PHE B 1 9 ? -19.938 34.375 29.359 1 96.5 9 PHE B C 1
ATOM 3448 O O . PHE B 1 9 ? -20.875 34.938 28.797 1 96.5 9 PHE B O 1
ATOM 3455 N N . GLY B 1 10 ? -18.688 34.781 29.281 1 93.06 10 GLY B N 1
ATOM 3456 C CA . GLY B 1 10 ? -18.359 36 28.547 1 93.06 10 GLY B CA 1
ATOM 3457 C C . GLY B 1 10 ? -17.938 35.75 27.125 1 93.06 10 GLY B C 1
ATOM 3458 O O . GLY B 1 10 ? -17.984 36.625 26.281 1 93.06 10 GLY B O 1
ATOM 3459 N N . ASP B 1 11 ? -17.516 34.594 26.844 1 91.88 11 ASP B N 1
ATOM 3460 C CA . ASP B 1 11 ? -17.062 34.281 25.484 1 91.88 11 ASP B CA 1
ATOM 3461 C C . ASP B 1 11 ? -18.234 34.219 24.516 1 91.88 11 ASP B C 1
ATOM 3463 O O . ASP B 1 11 ? -19.141 33.375 24.688 1 91.88 11 ASP B O 1
ATOM 3467 N N . PRO B 1 12 ? -18.203 35.031 23.562 1 90.5 12 PRO B N 1
ATOM 3468 C CA . PRO B 1 12 ? -19.359 35.094 22.656 1 90.5 12 PRO B CA 1
ATOM 3469 C C . PRO B 1 12 ? -19.609 33.812 21.906 1 90.5 12 PRO B C 1
ATOM 3471 O O . PRO B 1 12 ? -20.766 33.469 21.641 1 90.5 12 PRO B O 1
ATOM 3474 N N . ASP B 1 13 ? -18.656 33.125 21.578 1 89.06 13 ASP B N 1
ATOM 3475 C CA . ASP B 1 13 ? -18.828 31.891 20.844 1 89.06 13 ASP B CA 1
ATOM 3476 C C . ASP B 1 13 ? -19.422 30.797 21.719 1 89.06 13 ASP B C 1
ATOM 3478 O O . ASP B 1 13 ? -20.25 30 21.266 1 89.06 13 ASP B O 1
ATOM 3482 N N . LEU B 1 14 ? -18.969 30.719 22.938 1 93.38 14 LEU B N 1
ATOM 3483 C CA . LEU B 1 14 ? -19.562 29.766 23.875 1 93.38 14 LEU B CA 1
ATOM 3484 C C . LEU B 1 14 ? -21.031 30.109 24.125 1 93.38 14 LEU B C 1
ATOM 3486 O O . LEU B 1 14 ? -21.875 29.203 24.203 1 93.38 14 LEU B O 1
ATOM 3490 N N . GLN B 1 15 ? -21.297 31.406 24.156 1 94.31 15 GLN B N 1
ATOM 3491 C CA . GLN B 1 15 ? -22.672 31.828 24.328 1 94.31 15 GLN B CA 1
ATOM 3492 C C . GLN B 1 15 ? -23.547 31.328 23.188 1 94.31 15 GLN B C 1
ATOM 3494 O O . GLN B 1 15 ? -24.641 30.797 23.422 1 94.31 15 GLN B O 1
ATOM 3499 N N . ARG B 1 16 ? -23.047 31.547 22.078 1 92 16 ARG B N 1
ATOM 3500 C CA . ARG B 1 16 ? -23.781 31.125 20.891 1 92 16 ARG B CA 1
ATOM 3501 C C . ARG B 1 16 ? -24.047 29.625 20.906 1 92 16 ARG B C 1
ATOM 3503 O O . ARG B 1 16 ? -25.141 29.172 20.578 1 92 16 ARG B O 1
ATOM 3510 N N . ARG B 1 17 ? -23.062 28.875 21.25 1 92.38 17 ARG B N 1
ATOM 3511 C CA . ARG B 1 17 ? -23.172 27.422 21.297 1 92.38 17 ARG B CA 1
ATOM 3512 C C . ARG B 1 17 ? -24.219 26.984 22.328 1 92.38 17 ARG B C 1
ATOM 3514 O O . ARG B 1 17 ? -24.969 26.047 22.094 1 92.38 17 ARG B O 1
ATOM 3521 N N . ILE B 1 18 ? -24.25 27.609 23.469 1 94.19 18 ILE B N 1
ATOM 3522 C CA . ILE B 1 18 ? -25.219 27.297 24.516 1 94.19 18 ILE B CA 1
ATOM 3523 C C . ILE B 1 18 ? -26.625 27.625 24.031 1 94.19 18 ILE B C 1
ATOM 3525 O O . ILE B 1 18 ? -27.562 26.859 24.297 1 94.19 18 ILE B O 1
ATOM 3529 N N . LYS B 1 19 ? -26.719 28.734 23.328 1 94.19 19 LYS B N 1
ATOM 3530 C CA . LYS B 1 19 ? -28.016 29.109 22.797 1 94.19 19 LYS B CA 1
ATOM 3531 C C . LYS B 1 19 ? -28.531 28.047 21.812 1 94.19 19 LYS B C 1
ATOM 3533 O O . LYS B 1 19 ? -29.75 27.797 21.75 1 94.19 19 LYS B O 1
ATOM 3538 N N . GLU B 1 20 ? -27.672 27.469 21.109 1 92.75 20 GLU B N 1
ATOM 3539 C CA . GLU B 1 20 ? -28.016 26.453 20.125 1 92.75 20 GLU B CA 1
ATOM 3540 C C . GLU B 1 20 ? -28.516 25.188 20.797 1 92.75 20 GLU B C 1
ATOM 3542 O O . GLU B 1 20 ? -29.438 24.531 20.297 1 92.75 20 GLU B O 1
ATOM 3547 N N . VAL B 1 21 ? -27.953 24.828 21.938 1 92.38 21 VAL B N 1
ATOM 3548 C CA . VAL B 1 21 ? -28.281 23.547 22.562 1 92.38 21 VAL B CA 1
ATOM 3549 C C . VAL B 1 21 ? -29.391 23.75 23.594 1 92.38 21 VAL B C 1
ATOM 3551 O O . VAL B 1 21 ? -30.125 22.812 23.922 1 92.38 21 VAL B O 1
ATOM 3554 N N . ARG B 1 22 ? -29.625 24.938 24 1 93.12 22 ARG B N 1
ATOM 3555 C CA . ARG B 1 22 ? -30.5 25.297 25.109 1 93.12 22 ARG B CA 1
ATOM 3556 C C . ARG B 1 22 ? -31.938 24.844 24.859 1 93.12 22 ARG B C 1
ATOM 3558 O O . ARG B 1 22 ? -32.594 24.344 25.766 1 93.12 22 ARG B O 1
ATOM 3565 N N . PRO B 1 23 ? -32.375 24.875 23.609 1 92.44 23 PRO B N 1
ATOM 3566 C CA . PRO B 1 23 ? -33.781 24.484 23.359 1 92.44 23 PRO B CA 1
ATOM 3567 C C . PRO B 1 23 ? -34.062 23.016 23.672 1 92.44 23 PRO B C 1
ATOM 3569 O O . PRO B 1 23 ? -35.188 22.625 23.906 1 92.44 23 PRO B O 1
ATOM 3572 N N . LYS B 1 24 ? -33.094 22.188 23.734 1 93 24 LYS B N 1
ATOM 3573 C CA . LYS B 1 24 ? -33.219 20.75 23.922 1 93 24 LYS B CA 1
ATOM 3574 C C . LYS B 1 24 ? -33.5 20.406 25.391 1 93 24 LYS B C 1
ATOM 3576 O O . LYS B 1 24 ? -33.875 19.281 25.703 1 93 24 LYS B O 1
ATOM 3581 N N . PHE B 1 25 ? -33.406 21.391 26.234 1 92.81 25 PHE B N 1
ATOM 3582 C CA . PHE B 1 25 ? -33.469 21.094 27.656 1 92.81 25 PHE B CA 1
ATOM 3583 C C . PHE B 1 25 ? -34.75 21.703 28.266 1 92.81 25 PHE B C 1
ATOM 3585 O O . PHE B 1 25 ? -35.344 22.609 27.688 1 92.81 25 PHE B O 1
ATOM 3592 N N . PRO B 1 26 ? -35.156 21.156 29.406 1 91.69 26 PRO B N 1
ATOM 3593 C CA . PRO B 1 26 ? -36.344 21.672 30.062 1 91.69 26 PRO B CA 1
ATOM 3594 C C . PRO B 1 26 ? -36.219 23.141 30.469 1 91.69 26 PRO B C 1
ATOM 3596 O O . PRO B 1 26 ? -35.125 23.641 30.641 1 91.69 26 PRO B O 1
ATOM 3599 N N . ASN B 1 27 ? -37.438 23.75 30.594 1 90.88 27 ASN B N 1
ATOM 3600 C CA . ASN B 1 27 ? -37.469 25.172 30.969 1 90.88 27 ASN B CA 1
ATOM 3601 C C . ASN B 1 27 ? -37.25 25.344 32.469 1 90.88 27 ASN B C 1
ATOM 3603 O O . ASN B 1 27 ? -38.219 25.547 33.219 1 90.88 27 ASN B O 1
ATOM 3607 N N . GLU B 1 28 ? -36.094 25.219 32.875 1 94.5 28 GLU B N 1
ATOM 3608 C CA . GLU B 1 28 ? -35.688 25.484 34.25 1 94.5 28 GLU B CA 1
ATOM 3609 C C . GLU B 1 28 ? -34.75 26.688 34.312 1 94.5 28 GLU B C 1
ATOM 3611 O O . GLU B 1 28 ? -33.906 26.891 33.406 1 94.5 28 GLU B O 1
ATOM 3616 N N . PRO B 1 29 ? -34.969 27.453 35.344 1 94.94 29 PRO B N 1
ATOM 3617 C CA . PRO B 1 29 ? -34.156 28.672 35.406 1 94.94 29 PRO B CA 1
ATOM 3618 C C . PRO B 1 29 ? -32.688 28.406 35.688 1 94.94 29 PRO B C 1
ATOM 3620 O O . PRO B 1 29 ? -32.375 27.469 36.438 1 94.94 29 PRO B O 1
ATOM 3623 N N . CYS B 1 30 ? -31.844 29.203 35.156 1 96.19 30 CYS B N 1
ATOM 3624 C CA . CYS B 1 30 ? -30.422 29.219 35.5 1 96.19 30 CYS B CA 1
ATOM 3625 C C . CYS B 1 30 ? -30.219 29.484 36.969 1 96.19 30 CYS B C 1
ATOM 3627 O O . CYS B 1 30 ? -30.969 30.25 37.594 1 96.19 30 CYS B O 1
ATOM 3629 N N . ASN B 1 31 ? -29.266 28.859 37.562 1 96.12 31 ASN B N 1
ATOM 3630 C CA . ASN B 1 31 ? -29 29.016 38.969 1 96.12 31 ASN B CA 1
ATOM 3631 C C . ASN B 1 31 ? -28.406 30.391 39.281 1 96.12 31 ASN B C 1
ATOM 3633 O O . ASN B 1 31 ? -28.438 30.859 40.406 1 96.12 31 ASN B O 1
ATOM 3637 N N . PHE B 1 32 ? -27.906 31.094 38.312 1 95.06 32 PHE B N 1
ATOM 3638 C CA . PHE B 1 32 ? -27.188 32.344 38.531 1 95.06 32 PHE B CA 1
ATOM 3639 C C . PHE B 1 32 ? -27.906 33.5 37.875 1 95.06 32 PHE B C 1
ATOM 3641 O O . PHE B 1 32 ? -27.672 34.656 38.25 1 95.06 32 PHE B O 1
ATOM 3648 N N . HIS B 1 33 ? -28.688 33.219 36.875 1 94.5 33 HIS B N 1
ATOM 3649 C CA . HIS B 1 33 ? -29.578 34.188 36.219 1 94.5 33 HIS B CA 1
ATOM 3650 C C . HIS B 1 33 ? -31 33.656 36.156 1 94.5 33 HIS B C 1
ATOM 3652 O O . HIS B 1 33 ? -31.422 33.094 35.125 1 94.5 33 HIS B O 1
ATOM 3658 N N . LEU B 1 34 ? -31.75 34.031 37.094 1 92.88 34 LEU B N 1
ATOM 3659 C CA . LEU B 1 34 ? -33.031 33.406 37.344 1 92.88 34 LEU B CA 1
ATOM 3660 C C . LEU B 1 34 ? -34.031 33.719 36.219 1 92.88 34 LEU B C 1
ATOM 3662 O O . LEU B 1 34 ? -35 33 36.031 1 92.88 34 LEU B O 1
ATOM 3666 N N . SER B 1 35 ? -33.812 34.75 35.5 1 93.94 35 SER B N 1
ATOM 3667 C CA . SER B 1 35 ? -34.719 35.156 34.438 1 93.94 35 SER B CA 1
ATOM 3668 C C . SER B 1 35 ? -34.406 34.406 33.125 1 93.94 35 SER B C 1
ATOM 3670 O O . SER B 1 35 ? -35.125 34.531 32.156 1 93.94 35 SER B O 1
ATOM 3672 N N . LYS B 1 36 ? -33.375 33.656 33.094 1 94.88 36 LYS B N 1
ATOM 3673 C CA . LYS B 1 36 ? -32.938 32.969 31.875 1 94.88 36 LYS B CA 1
ATOM 3674 C C . LYS B 1 36 ? -33.125 31.469 32 1 94.88 36 LYS B C 1
ATOM 3676 O O . LYS B 1 36 ? -33 30.922 33.094 1 94.88 36 LYS B O 1
ATOM 3681 N N . LYS B 1 37 ? -33.375 30.812 30.906 1 95.12 37 LYS B N 1
ATOM 3682 C CA . LYS B 1 37 ? -33.5 29.359 30.875 1 95.12 37 LYS B CA 1
ATOM 3683 C C . LYS B 1 37 ? -32.125 28.703 31.078 1 95.12 37 LYS B C 1
ATOM 3685 O O . LYS B 1 37 ? -31.125 29.109 30.469 1 95.12 37 LYS B O 1
ATOM 3690 N N . GLY B 1 38 ? -32.125 27.734 31.969 1 95.19 38 GLY B N 1
ATOM 3691 C CA . GLY B 1 38 ? -30.875 27.078 32.344 1 95.19 38 GLY B CA 1
ATOM 3692 C C . GLY B 1 38 ? -30.594 25.828 31.531 1 95.19 38 GLY B C 1
ATOM 3693 O O . GLY B 1 38 ? -31.516 25.188 31.031 1 95.19 38 GLY B O 1
ATOM 3694 N N . VAL B 1 39 ? -29.266 25.516 31.25 1 96.44 39 VAL B N 1
ATOM 3695 C CA . VAL B 1 39 ? -28.734 24.281 30.672 1 96.44 39 VAL B CA 1
ATOM 3696 C C . VAL B 1 39 ? -27.828 23.594 31.672 1 96.44 39 VAL B C 1
ATOM 3698 O O . VAL B 1 39 ? -27.062 24.234 32.406 1 96.44 39 VAL B O 1
ATOM 3701 N N . PRO B 1 40 ? -28.016 22.281 31.766 1 96.5 40 PRO B N 1
ATOM 3702 C CA . PRO B 1 40 ? -27.125 21.594 32.719 1 96.5 40 PRO B CA 1
ATOM 3703 C C . PRO B 1 40 ? -25.656 21.844 32.438 1 96.5 40 PRO B C 1
ATOM 3705 O O . PRO B 1 40 ? -25.219 21.812 31.281 1 96.5 40 PRO B O 1
ATOM 3708 N N . ILE B 1 41 ? -24.875 22.078 33.469 1 96.5 41 ILE B N 1
ATOM 3709 C CA . ILE B 1 41 ? -23.453 22.391 33.375 1 96.5 41 ILE B CA 1
ATOM 3710 C C . ILE B 1 41 ? -22.703 21.234 32.719 1 96.5 41 ILE B C 1
ATOM 3712 O O . ILE B 1 41 ? -21.672 21.438 32.062 1 96.5 41 ILE B O 1
ATOM 3716 N N . SER B 1 42 ? -23.219 20.031 32.812 1 95.5 42 SER B N 1
ATOM 3717 C CA . SER B 1 42 ? -22.594 18.859 32.188 1 95.5 42 SER B CA 1
ATOM 3718 C C . SER B 1 42 ? -22.594 18.984 30.672 1 95.5 42 SER B C 1
ATOM 3720 O O . SER B 1 42 ? -21.688 18.484 30 1 95.5 42 SER B O 1
ATOM 3722 N N . GLU B 1 43 ? -23.562 19.641 30.141 1 94.62 43 GLU B N 1
ATOM 3723 C CA . GLU B 1 43 ? -23.625 19.859 28.703 1 94.62 43 GLU B CA 1
ATOM 3724 C C . GLU B 1 43 ? -22.547 20.844 28.25 1 94.62 43 GLU B C 1
ATOM 3726 O O . GLU B 1 43 ? -22 20.719 27.156 1 94.62 43 GLU B O 1
ATOM 3731 N N . ILE B 1 44 ? -22.359 21.812 29.094 1 94.81 44 ILE B N 1
ATOM 3732 C CA . ILE B 1 44 ? -21.312 22.797 28.797 1 94.81 44 ILE B CA 1
ATOM 3733 C C . ILE B 1 44 ? -19.953 22.109 28.875 1 94.81 44 ILE B C 1
ATOM 3735 O O . ILE B 1 44 ? -19.062 22.391 28.062 1 94.81 44 ILE B O 1
ATOM 3739 N N . ALA B 1 45 ? -19.797 21.234 29.828 1 95.06 45 ALA B N 1
ATOM 3740 C CA . ALA B 1 45 ? -18.547 20.484 29.953 1 95.06 45 ALA B CA 1
ATOM 3741 C C . ALA B 1 45 ? -18.281 19.688 28.688 1 95.06 45 ALA B C 1
ATOM 3743 O O . ALA B 1 45 ? -17.125 19.594 28.234 1 95.06 45 ALA B O 1
ATOM 3744 N N . LYS B 1 46 ? -19.297 19.156 28.078 1 91.81 46 LYS B N 1
ATOM 3745 C CA . LYS B 1 46 ? -19.156 18.406 26.844 1 91.81 46 LYS B CA 1
ATOM 3746 C C . LYS B 1 46 ? -18.672 19.297 25.703 1 91.81 46 LYS B C 1
ATOM 3748 O O . LYS B 1 46 ? -17.922 18.844 24.828 1 91.81 46 LYS B O 1
ATOM 3753 N N . ILE B 1 47 ? -19.094 20.516 25.75 1 91.5 47 ILE B N 1
ATOM 3754 C CA . ILE B 1 47 ? -18.703 21.484 24.719 1 91.5 47 ILE B CA 1
ATOM 3755 C C . ILE B 1 47 ? -17.25 21.922 24.953 1 91.5 47 ILE B C 1
ATOM 3757 O O . ILE B 1 47 ? -16.484 22.047 24 1 91.5 47 ILE B O 1
ATOM 3761 N N . VAL B 1 48 ? -16.875 22.078 26.188 1 92.94 48 VAL B N 1
ATOM 3762 C CA . VAL B 1 48 ? -15.602 22.672 26.547 1 92.94 48 VAL B CA 1
ATOM 3763 C C . VAL B 1 48 ? -14.5 21.625 26.5 1 92.94 48 VAL B C 1
ATOM 3765 O O . VAL B 1 48 ? -13.352 21.922 26.172 1 92.94 48 VAL B O 1
ATOM 3768 N N . ASP B 1 49 ? -14.836 20.438 26.719 1 90.44 49 ASP B N 1
ATOM 3769 C CA . ASP B 1 49 ? -13.859 19.359 26.875 1 90.44 49 ASP B CA 1
ATOM 3770 C C . ASP B 1 49 ? -12.953 19.25 25.656 1 90.44 49 ASP B C 1
ATOM 3772 O O . ASP B 1 49 ? -11.727 19.375 25.766 1 90.44 49 ASP B O 1
ATOM 3776 N N . PRO B 1 50 ? -13.523 19.094 24.5 1 83.88 50 PRO B N 1
ATOM 3777 C CA . PRO B 1 50 ? -12.641 18.953 23.344 1 83.88 50 PRO B CA 1
ATOM 3778 C C . PRO B 1 50 ? -11.797 20.188 23.078 1 83.88 50 PRO B C 1
ATOM 3780 O O . PRO B 1 50 ? -10.664 20.094 22.609 1 83.88 50 PRO B O 1
ATOM 3783 N N . VAL B 1 51 ? -12.336 21.328 23.453 1 85.19 51 VAL B N 1
ATOM 3784 C CA . VAL B 1 51 ? -11.617 22.594 23.25 1 85.19 51 VAL B CA 1
ATOM 3785 C C . VAL B 1 51 ? -10.445 22.672 24.234 1 85.19 51 VAL B C 1
ATOM 3787 O O . VAL B 1 51 ? -9.32 22.984 23.828 1 85.19 51 VAL B O 1
ATOM 3790 N N . PHE B 1 52 ? -10.719 22.344 25.438 1 88.5 52 PHE B N 1
ATOM 3791 C CA . PHE B 1 52 ? -9.703 22.422 26.484 1 88.5 52 PHE B CA 1
ATOM 3792 C C . PHE B 1 52 ? -8.562 21.453 26.203 1 88.5 52 PHE B C 1
ATOM 3794 O O . PHE B 1 52 ? -7.391 21.828 26.25 1 88.5 52 PHE B O 1
ATOM 3801 N N . ARG B 1 53 ? -8.812 20.266 25.781 1 80.88 53 ARG B N 1
ATOM 3802 C CA . ARG B 1 53 ? -7.816 19.234 25.531 1 80.88 53 ARG B CA 1
ATOM 3803 C C . ARG B 1 53 ? -6.938 19.594 24.344 1 80.88 53 ARG B C 1
ATOM 3805 O O . ARG B 1 53 ? -5.762 19.219 24.297 1 80.88 53 ARG B O 1
ATOM 3812 N N . ASN B 1 54 ? -7.531 20.25 23.5 1 76.19 54 ASN B N 1
ATOM 3813 C CA . ASN B 1 54 ? -6.777 20.641 22.312 1 76.19 54 ASN B CA 1
ATOM 3814 C C . ASN B 1 54 ? -5.844 21.812 22.594 1 76.19 54 ASN B C 1
ATOM 3816 O O . ASN B 1 54 ? -4.762 21.906 22.016 1 76.19 54 ASN B O 1
ATOM 3820 N N . GLN B 1 55 ? -6.227 22.625 23.516 1 78.62 55 GLN B N 1
ATOM 3821 C CA . GLN B 1 55 ? -5.52 23.891 23.688 1 78.62 55 GLN B CA 1
ATOM 3822 C C . GLN B 1 55 ? -4.559 23.828 24.875 1 78.62 55 GLN B C 1
ATOM 3824 O O . GLN B 1 55 ? -3.609 24.609 24.938 1 78.62 55 GLN B O 1
ATOM 3829 N N . TYR B 1 56 ? -4.875 22.875 25.766 1 81 56 TYR B N 1
ATOM 3830 C CA . TYR B 1 56 ? -4.098 22.922 27 1 81 56 TYR B CA 1
ATOM 3831 C C . TYR B 1 56 ? -3.529 21.562 27.344 1 81 56 TYR B C 1
ATOM 3833 O O . TYR B 1 56 ? -4.059 20.531 26.906 1 81 56 TYR B O 1
ATOM 3841 N N . THR B 1 57 ? -2.367 21.531 27.922 1 81.75 57 THR B N 1
ATOM 3842 C CA . THR B 1 57 ? -1.73 20.344 28.484 1 81.75 57 THR B CA 1
ATOM 3843 C C . THR B 1 57 ? -1.156 20.641 29.875 1 81.75 57 THR B C 1
ATOM 3845 O O . THR B 1 57 ? -1.18 21.781 30.328 1 81.75 57 THR B O 1
ATOM 3848 N N . PHE B 1 58 ? -0.828 19.484 30.5 1 80.69 58 PHE B N 1
ATOM 3849 C CA . PHE B 1 58 ? -0.226 19.656 31.812 1 80.69 58 PHE B CA 1
ATOM 3850 C C . PHE B 1 58 ? 1.065 20.453 31.719 1 80.69 58 PHE B C 1
ATOM 3852 O O . PHE B 1 58 ? 1.854 20.266 30.797 1 80.69 58 PHE B O 1
ATOM 3859 N N . ALA B 1 59 ? 1.203 21.328 32.5 1 77.06 59 ALA B N 1
ATOM 3860 C CA . ALA B 1 59 ? 2.494 22.016 32.625 1 77.06 59 ALA B CA 1
ATOM 3861 C C . ALA B 1 59 ? 3.58 21.047 33.094 1 77.06 59 ALA B C 1
ATOM 3863 O O . ALA B 1 59 ? 3.334 20.172 33.906 1 77.06 59 ALA B O 1
ATOM 3864 N N . ASN B 1 60 ? 4.656 20.766 32.219 1 63.81 60 ASN B N 1
ATOM 3865 C CA . ASN B 1 60 ? 5.77 19.906 32.625 1 63.81 60 ASN B CA 1
ATOM 3866 C C . ASN B 1 60 ? 6.387 20.375 33.938 1 63.81 60 ASN B C 1
ATOM 3868 O O . ASN B 1 60 ? 6.461 21.578 34.188 1 63.81 60 ASN B O 1
ATOM 3872 N N . ASN B 1 61 ? 6.285 19.453 35 1 52.09 61 ASN B N 1
ATOM 3873 C CA . ASN B 1 61 ? 6.953 19.75 36.25 1 52.09 61 ASN B CA 1
ATOM 3874 C C . ASN B 1 61 ? 8.43 20.078 36.031 1 52.09 61 ASN B C 1
ATOM 3876 O O . ASN B 1 61 ? 9.289 19.188 36.125 1 52.09 61 ASN B O 1
ATOM 3880 N N . HIS B 1 62 ? 8.977 20.359 34.938 1 46.5 62 HIS B N 1
ATOM 3881 C CA . HIS B 1 62 ? 10.391 20.656 35.156 1 46.5 62 HIS B CA 1
ATOM 3882 C C . HIS B 1 62 ? 10.555 21.641 36.312 1 46.5 62 HIS B C 1
ATOM 3884 O O . HIS B 1 62 ? 9.914 22.703 36.344 1 46.5 62 HIS B O 1
ATOM 3890 N N . PHE B 1 63 ? 10.805 21.047 37.469 1 40.34 63 PHE B N 1
ATOM 3891 C CA . PHE B 1 63 ? 11.25 21.734 38.688 1 40.34 63 PHE B CA 1
ATOM 3892 C C . PHE B 1 63 ? 12.219 22.859 38.344 1 40.34 63 PHE B C 1
ATOM 3894 O O . PHE B 1 63 ? 12.953 23.328 39.219 1 40.34 63 PHE B O 1
ATOM 3901 N N . LEU B 1 64 ? 12.648 23.172 37.188 1 39.56 64 LEU B N 1
ATOM 3902 C CA . LEU B 1 64 ? 13.578 24.25 37.5 1 39.56 64 LEU B CA 1
ATOM 3903 C C . LEU B 1 64 ? 12.945 25.266 38.469 1 39.56 64 LEU B C 1
ATOM 3905 O O . LEU B 1 64 ? 11.852 25.031 38.969 1 39.56 64 LEU B O 1
ATOM 3909 N N . ASP B 1 65 ? 13.352 26.75 38.219 1 39.59 65 ASP B N 1
ATOM 3910 C CA . ASP B 1 65 ? 13.172 27.875 39.094 1 39.59 65 ASP B CA 1
ATOM 3911 C C . ASP B 1 65 ? 11.695 28.125 39.375 1 39.59 65 ASP B C 1
ATOM 3913 O O . ASP B 1 65 ? 10.836 27.766 38.594 1 39.59 65 ASP B O 1
ATOM 3917 N N . ASP B 1 66 ? 11.234 28.484 40.594 1 41 66 ASP B N 1
ATOM 3918 C CA . ASP B 1 66 ? 10.125 28.969 41.406 1 41 66 ASP B CA 1
ATOM 3919 C C . ASP B 1 66 ? 8.969 29.438 40.531 1 41 66 ASP B C 1
ATOM 3921 O O . ASP B 1 66 ? 8.047 30.109 41.031 1 41 66 ASP B O 1
ATOM 3925 N N . GLU B 1 67 ? 9.117 29.688 39.25 1 46.62 67 GLU B N 1
ATOM 3926 C CA . GLU B 1 67 ? 8.023 30.344 38.531 1 46.62 67 GLU B CA 1
ATOM 3927 C C . GLU B 1 67 ? 7.027 29.312 38 1 46.62 67 GLU B C 1
ATOM 3929 O O . GLU B 1 67 ? 7.402 28.406 37.25 1 46.62 67 GLU B O 1
ATOM 3934 N N . PHE B 1 68 ? 6.059 28.906 38.719 1 52.38 68 PHE B N 1
ATOM 3935 C CA . PHE B 1 68 ? 4.91 28.078 38.438 1 52.38 68 PHE B CA 1
ATOM 3936 C C . PHE B 1 68 ? 4.418 28.328 37 1 52.38 68 PHE B C 1
ATOM 3938 O O . PHE B 1 68 ? 4.031 29.453 36.656 1 52.38 68 PHE B O 1
ATOM 3945 N N . MET B 1 69 ? 4.895 27.625 35.969 1 67.88 69 MET B N 1
ATOM 3946 C CA . MET B 1 69 ? 4.418 27.781 34.625 1 67.88 69 MET B CA 1
ATOM 3947 C C . MET B 1 69 ? 3.041 27.141 34.438 1 67.88 69 MET B C 1
ATOM 3949 O O . MET B 1 69 ? 2.793 26.047 34.938 1 67.88 69 MET B O 1
ATOM 3953 N N . GLY B 1 70 ? 1.971 27.984 34.094 1 78.94 70 GLY B N 1
ATOM 3954 C CA . GLY B 1 70 ? 0.615 27.594 33.75 1 78.94 70 GLY B CA 1
ATOM 3955 C C . GLY B 1 70 ? -0.424 28.094 34.75 1 78.94 70 GLY B C 1
ATOM 3956 O O . GLY B 1 70 ? -0.108 28.875 35.656 1 78.94 70 GLY B O 1
ATOM 3957 N N . ASP B 1 71 ? -1.61 27.906 34.531 1 87.88 71 ASP B N 1
ATOM 3958 C CA . ASP B 1 71 ? -2.744 28.281 35.375 1 87.88 71 ASP B CA 1
ATOM 3959 C C . ASP B 1 71 ? -3.475 27.047 35.906 1 87.88 71 ASP B C 1
ATOM 3961 O O . ASP B 1 71 ? -3.361 25.969 35.312 1 87.88 71 ASP B O 1
ATOM 3965 N N . THR B 1 72 ? -4.039 27.25 37.062 1 90.56 72 THR B N 1
ATOM 3966 C CA . THR B 1 72 ? -4.859 26.172 37.594 1 90.56 72 THR B CA 1
ATOM 3967 C C . THR B 1 72 ? -5.992 25.812 36.656 1 90.56 72 THR B C 1
ATOM 3969 O O . THR B 1 72 ? -6.262 26.547 35.688 1 90.56 72 THR B O 1
ATOM 3972 N N . LEU B 1 73 ? -6.566 24.672 36.875 1 93.69 73 LEU B N 1
ATOM 3973 C CA . LEU B 1 73 ? -7.707 24.266 36.062 1 93.69 73 LEU B CA 1
ATOM 3974 C C . LEU B 1 73 ? -8.766 25.359 36.031 1 93.69 73 LEU B C 1
ATOM 3976 O O . LEU B 1 73 ? -9.242 25.734 34.969 1 93.69 73 LEU B O 1
ATOM 3980 N N . SER B 1 74 ? -9.086 25.906 37.25 1 93 74 SER B N 1
ATOM 3981 C CA . SER B 1 74 ? -10.102 26.938 37.344 1 93 74 SER B CA 1
ATOM 3982 C C . SER B 1 74 ? -9.68 28.203 36.594 1 93 74 SER B C 1
ATOM 3984 O O . SER B 1 74 ? -10.484 28.828 35.906 1 93 74 SER B O 1
ATOM 3986 N N . GLY B 1 75 ? -8.414 28.5 36.812 1 92.38 75 GLY B N 1
ATOM 3987 C CA . GLY B 1 75 ? -7.902 29.672 36.125 1 92.38 75 GLY B CA 1
ATOM 3988 C C . GLY B 1 75 ? -7.953 29.531 34.594 1 92.38 75 GLY B C 1
ATOM 3989 O O . GLY B 1 75 ? -8.359 30.469 33.906 1 92.38 75 GLY B O 1
ATOM 3990 N N . THR B 1 76 ? -7.598 28.438 34.125 1 93.38 76 THR B N 1
ATOM 3991 C CA . THR B 1 76 ? -7.586 28.172 32.688 1 93.38 76 THR B CA 1
ATOM 3992 C C . THR B 1 76 ? -9.008 28.172 32.125 1 93.38 76 THR B C 1
ATOM 3994 O O . THR B 1 76 ? -9.25 28.719 31.031 1 93.38 76 THR B O 1
ATOM 3997 N N . LEU B 1 77 ? -9.891 27.609 32.844 1 94.94 77 LEU B N 1
ATOM 3998 C CA . LEU B 1 77 ? -11.281 27.562 32.406 1 94.94 77 LEU B CA 1
ATOM 3999 C C . LEU B 1 77 ? -11.891 28.953 32.406 1 94.94 77 LEU B C 1
ATOM 4001 O O . LEU B 1 77 ? -12.719 29.281 31.547 1 94.94 77 LEU B O 1
ATOM 4005 N N . TYR B 1 78 ? -11.5 29.719 33.406 1 93.62 78 TYR B N 1
ATOM 4006 C CA . TYR B 1 78 ? -11.977 31.094 33.469 1 93.62 78 TYR B CA 1
ATOM 4007 C C . TYR B 1 78 ? -11.555 31.859 32.219 1 93.62 78 TYR B C 1
ATOM 4009 O O . TYR B 1 78 ? -12.383 32.531 31.578 1 93.62 78 TYR B O 1
ATOM 4017 N N . ASP B 1 79 ? -10.336 31.703 31.875 1 91.56 79 ASP B N 1
ATOM 4018 C CA . ASP B 1 79 ? -9.805 32.406 30.703 1 91.56 79 ASP B CA 1
ATOM 4019 C C . ASP B 1 79 ? -10.461 31.891 29.422 1 91.56 79 ASP B C 1
ATOM 4021 O O . ASP B 1 79 ? -10.773 32.688 28.531 1 91.56 79 ASP B O 1
ATOM 4025 N N . LEU B 1 80 ? -10.68 30.641 29.344 1 91.38 80 LEU B N 1
ATOM 4026 C CA . LEU B 1 80 ? -11.227 30 28.156 1 91.38 80 LEU B CA 1
ATOM 4027 C C . LEU B 1 80 ? -12.688 30.391 27.953 1 91.38 80 LEU B C 1
ATOM 4029 O O . LEU B 1 80 ? -13.117 30.641 26.828 1 91.38 80 LEU B O 1
ATOM 4033 N N . THR B 1 81 ? -13.484 30.453 29.078 1 94.25 81 THR B N 1
ATOM 4034 C CA . THR B 1 81 ? -14.93 30.609 28.984 1 94.25 81 THR B CA 1
ATOM 4035 C C . THR B 1 81 ? -15.344 32.031 29.312 1 94.25 81 THR B C 1
ATOM 4037 O O . THR B 1 81 ? -16.469 32.469 29.016 1 94.25 81 THR B O 1
ATOM 4040 N N . GLU B 1 82 ? -14.469 32.75 29.984 1 93.56 82 GLU B N 1
ATOM 4041 C CA . GLU B 1 82 ? -14.766 34.062 30.484 1 93.56 82 GLU B CA 1
ATOM 4042 C C . GLU B 1 82 ? -16.031 34.062 31.344 1 93.56 82 GLU B C 1
ATOM 4044 O O . GLU B 1 82 ? -16.922 34.906 31.156 1 93.56 82 GLU B O 1
ATOM 4049 N N . ALA B 1 83 ? -16.062 33.094 32.156 1 93.5 83 ALA B N 1
ATOM 4050 C CA . ALA B 1 83 ? -17.219 32.969 33.031 1 93.5 83 ALA B CA 1
ATOM 4051 C C . ALA B 1 83 ? -17.344 34.219 33.938 1 93.5 83 ALA B C 1
ATOM 4053 O O . ALA B 1 83 ? -16.344 34.812 34.312 1 93.5 83 ALA B O 1
ATOM 4054 N N . ASP B 1 84 ? -18.562 34.594 34.25 1 88.69 84 ASP B N 1
ATOM 4055 C CA . ASP B 1 84 ? -18.828 35.844 35 1 88.69 84 ASP B CA 1
ATOM 4056 C C . ASP B 1 84 ? -18.781 35.594 36.5 1 88.69 84 ASP B C 1
ATOM 4058 O O . ASP B 1 84 ? -18.719 36.531 37.281 1 88.69 84 ASP B O 1
ATOM 4062 N N . ASP B 1 85 ? -18.906 34.344 36.906 1 90.88 85 ASP B N 1
ATOM 4063 C CA . ASP B 1 85 ? -18.984 33.906 38.312 1 90.88 85 ASP B CA 1
ATOM 4064 C C . ASP B 1 85 ? -18.062 32.75 38.594 1 90.88 85 ASP B C 1
ATOM 4066 O O . ASP B 1 85 ? -18.016 31.781 37.812 1 90.88 85 ASP B O 1
ATOM 4070 N N . ASP B 1 86 ? -17.297 32.812 39.688 1 92.75 86 ASP B N 1
ATOM 4071 C CA . ASP B 1 86 ? -16.375 31.75 40.094 1 92.75 86 ASP B CA 1
ATOM 4072 C C . ASP B 1 86 ? -17.109 30.438 40.312 1 92.75 86 ASP B C 1
ATOM 4074 O O . ASP B 1 86 ? -16.547 29.359 40.094 1 92.75 86 ASP B O 1
ATOM 4078 N N . ARG B 1 87 ? -18.297 30.516 40.75 1 95 87 ARG B N 1
ATOM 4079 C CA . ARG B 1 87 ? -19.094 29.312 41.031 1 95 87 ARG B CA 1
ATOM 4080 C C . ARG B 1 87 ? -19.391 28.547 39.719 1 95 87 ARG B C 1
ATOM 4082 O O . ARG B 1 87 ? -19.5 27.312 39.75 1 95 87 ARG B O 1
ATOM 4089 N N . VAL B 1 88 ? -19.531 29.328 38.688 1 96.12 88 VAL B N 1
ATOM 4090 C CA . VAL B 1 88 ? -19.781 28.703 37.375 1 96.12 88 VAL B CA 1
ATOM 4091 C C . VAL B 1 88 ? -18.547 27.906 36.938 1 96.12 88 VAL B C 1
ATOM 4093 O O . VAL B 1 88 ? -18.656 26.766 36.5 1 96.12 88 VAL B O 1
ATOM 4096 N N . VAL B 1 89 ? -17.375 28.469 37.094 1 95.81 89 VAL B N 1
ATOM 4097 C CA . VAL B 1 89 ? -16.109 27.844 36.719 1 95.81 89 VAL B CA 1
ATOM 4098 C C . VAL B 1 89 ? -15.875 26.594 37.562 1 95.81 89 VAL B C 1
ATOM 4100 O O . VAL B 1 89 ? -15.43 25.562 37.062 1 95.81 89 VAL B O 1
ATOM 4103 N N . THR B 1 90 ? -16.141 26.766 38.844 1 94.88 90 THR B N 1
ATOM 4104 C CA . THR B 1 90 ? -15.977 25.641 39.75 1 94.88 90 THR B CA 1
ATOM 4105 C C . THR B 1 90 ? -16.906 24.484 39.344 1 94.88 90 THR B C 1
ATOM 4107 O O . THR B 1 90 ? -16.484 23.328 39.312 1 94.88 90 THR B O 1
ATOM 4110 N N . ALA B 1 91 ? -18.141 24.859 39.125 1 96 91 ALA B N 1
ATOM 4111 C CA . ALA B 1 91 ? -19.094 23.859 38.688 1 96 91 ALA B CA 1
ATOM 4112 C C . ALA B 1 91 ? -18.641 23.188 37.375 1 96 91 ALA B C 1
ATOM 4114 O O . ALA B 1 91 ? -18.797 21.984 37.219 1 96 91 ALA B O 1
ATOM 4115 N N . LEU B 1 92 ? -18.172 23.984 36.469 1 96.62 92 LEU B N 1
ATOM 4116 C CA . LEU B 1 92 ? -17.672 23.469 35.188 1 96.62 92 LEU B CA 1
ATOM 4117 C C . LEU B 1 92 ? -16.484 22.547 35.406 1 96.62 92 LEU B C 1
ATOM 4119 O O . LEU B 1 92 ? -16.406 21.469 34.781 1 96.62 92 LEU B O 1
ATOM 4123 N N . ALA B 1 93 ? -15.547 22.891 36.188 1 95.81 93 ALA B N 1
ATOM 4124 C CA . ALA B 1 93 ? -14.391 22.062 36.5 1 95.81 93 ALA B CA 1
ATOM 4125 C C . ALA B 1 93 ? -14.82 20.719 37.094 1 95.81 93 ALA B C 1
ATOM 4127 O O . ALA B 1 93 ? -14.312 19.672 36.688 1 95.81 93 ALA B O 1
ATOM 4128 N N . GLU B 1 94 ? -15.727 20.812 38 1 94.81 94 GLU B N 1
ATOM 4129 C CA . GLU B 1 94 ? -16.234 19.594 38.625 1 94.81 94 GLU B CA 1
ATOM 4130 C C . GLU B 1 94 ? -16.906 18.688 37.594 1 94.81 94 GLU B C 1
ATOM 4132 O O . GLU B 1 94 ? -16.75 17.469 37.625 1 94.81 94 GLU B O 1
ATOM 4137 N N . ALA B 1 95 ? -17.641 19.312 36.75 1 95.5 95 ALA B N 1
ATOM 4138 C CA . ALA B 1 95 ? -18.312 18.547 35.719 1 95.5 95 ALA B CA 1
ATOM 4139 C C . ALA B 1 95 ? -17.297 17.875 34.781 1 95.5 95 ALA B C 1
ATOM 4141 O O . ALA B 1 95 ? -17.484 16.734 34.375 1 95.5 95 ALA B O 1
ATOM 4142 N N . LEU B 1 96 ? -16.25 18.562 34.375 1 94.81 96 LEU B N 1
ATOM 4143 C CA . LEU B 1 96 ? -15.195 18.016 33.531 1 94.81 96 LEU B CA 1
ATOM 4144 C C . LEU B 1 96 ? -14.469 16.875 34.219 1 94.81 96 LEU B C 1
ATOM 4146 O O . LEU B 1 96 ? -14.164 15.852 33.625 1 94.81 96 LEU B O 1
ATOM 4150 N N . ILE B 1 97 ? -14.25 16.984 35.5 1 91.88 97 ILE B N 1
ATOM 4151 C CA . ILE B 1 97 ? -13.586 15.953 36.281 1 91.88 97 ILE B CA 1
ATOM 4152 C C . ILE B 1 97 ? -14.477 14.719 36.375 1 91.88 97 ILE B C 1
ATOM 4154 O O . ILE B 1 97 ? -13.992 13.594 36.188 1 91.88 97 ILE B O 1
ATOM 4158 N N . ALA B 1 98 ? -15.695 14.953 36.562 1 90.19 98 ALA B N 1
ATOM 4159 C CA . ALA B 1 98 ? -16.641 13.859 36.719 1 90.19 98 ALA B CA 1
ATOM 4160 C C . ALA B 1 98 ? -16.797 13.086 35.406 1 90.19 98 ALA B C 1
ATOM 4162 O O . ALA B 1 98 ? -17.031 11.875 35.406 1 90.19 98 ALA B O 1
ATOM 4163 N N . SER B 1 99 ? -16.656 13.797 34.344 1 89.31 99 SER B N 1
ATOM 4164 C CA . SER B 1 99 ? -16.891 13.172 33.062 1 89.31 99 SER B CA 1
ATOM 4165 C C . SER B 1 99 ? -15.57 12.727 32.406 1 89.31 99 SER B C 1
ATOM 4167 O O . SER B 1 99 ? -15.555 12.25 31.281 1 89.31 99 SER B O 1
ATOM 4169 N N . ASP B 1 100 ? -14.5 12.945 33.156 1 86.06 100 ASP B N 1
ATOM 4170 C CA . ASP B 1 100 ? -13.188 12.594 32.625 1 86.06 100 ASP B CA 1
ATOM 4171 C C . ASP B 1 100 ? -13.039 11.078 32.469 1 86.06 100 ASP B C 1
ATOM 4173 O O . ASP B 1 100 ? -13.156 10.344 33.469 1 86.06 100 ASP B O 1
ATOM 4177 N N . GLU B 1 101 ? -13.164 10.578 31.312 1 73.19 101 GLU B N 1
ATOM 4178 C CA . GLU B 1 101 ? -13.008 9.148 31.078 1 73.19 101 GLU B CA 1
ATOM 4179 C C . GLU B 1 101 ? -11.539 8.766 30.906 1 73.19 101 GLU B C 1
ATOM 4181 O O . GLU B 1 101 ? -10.875 9.242 29.969 1 73.19 101 GLU B O 1
ATOM 4186 N N . TYR B 1 102 ? -10.961 8.203 31.875 1 64.44 102 TYR B N 1
ATOM 4187 C CA . TYR B 1 102 ? -9.617 7.652 31.781 1 64.44 102 TYR B CA 1
ATOM 4188 C C . TYR B 1 102 ? -9.547 6.277 32.438 1 64.44 102 TYR B C 1
ATOM 4190 O O . TYR B 1 102 ? -10.453 5.891 33.188 1 64.44 102 TYR B O 1
ATOM 4198 N N . TRP B 1 103 ? -8.688 5.344 31.766 1 57.03 103 TRP B N 1
ATOM 4199 C CA . TRP B 1 103 ? -8.531 3.979 32.25 1 57.03 103 TRP B CA 1
ATOM 4200 C C . TRP B 1 103 ? -7.203 3.812 33 1 57.03 103 TRP B C 1
ATOM 4202 O O . TRP B 1 103 ? -6.18 3.525 32.375 1 57.03 103 TRP B O 1
ATOM 4212 N N . PRO B 1 104 ? -7.266 3.893 34.312 1 54.03 104 PRO B N 1
ATOM 4213 C CA . PRO B 1 104 ? -6.027 3.861 35.094 1 54.03 104 PRO B CA 1
ATOM 4214 C C . PRO B 1 104 ? -5.223 2.582 34.875 1 54.03 104 PRO B C 1
ATOM 4216 O O . PRO B 1 104 ? -3.994 2.633 34.75 1 54.03 104 PRO B O 1
ATOM 4219 N N . PRO B 1 105 ? -5.879 1.504 34.781 1 49.97 105 PRO B N 1
ATOM 4220 C CA . PRO B 1 105 ? -5.066 0.297 34.594 1 49.97 105 PRO B CA 1
ATOM 4221 C C . PRO B 1 105 ? -4.199 0.335 33.344 1 49.97 105 PRO B C 1
ATOM 4223 O O . PRO B 1 105 ? -3.148 -0.308 33.281 1 49.97 105 PRO B O 1
ATOM 4226 N N . ASP B 1 106 ? -4.641 1.112 32.438 1 48.06 106 ASP B N 1
ATOM 4227 C CA . ASP B 1 106 ? -3.857 1.225 31.219 1 48.06 106 ASP B CA 1
ATOM 4228 C C . ASP B 1 106 ? -2.801 2.32 31.344 1 48.06 106 ASP B C 1
ATOM 4230 O O . ASP B 1 106 ? -2.145 2.668 30.359 1 48.06 106 ASP B O 1
ATOM 4234 N N . GLY B 1 107 ? -2.762 2.891 32.594 1 55.09 107 GLY B N 1
ATOM 4235 C CA . GLY B 1 107 ? -1.77 3.92 32.844 1 55.09 107 GLY B CA 1
ATOM 4236 C C . GLY B 1 107 ? -2.242 5.316 32.5 1 55.09 107 GLY B C 1
ATOM 4237 O O . GLY B 1 107 ? -1.44 6.25 32.438 1 55.09 107 GLY B O 1
ATOM 4238 N N . GLU B 1 108 ? -3.451 5.352 32.219 1 61.5 108 GLU B N 1
ATOM 4239 C CA . GLU B 1 108 ? -3.953 6.676 31.875 1 61.5 108 GLU B CA 1
ATOM 4240 C C . GLU B 1 108 ? -4.254 7.496 33.125 1 61.5 108 GLU B C 1
ATOM 4242 O O . GLU B 1 108 ? -4.727 6.953 34.125 1 61.5 108 GLU B O 1
ATOM 4247 N N . ASP B 1 109 ? -3.768 8.727 33.125 1 70.25 109 ASP B N 1
ATOM 4248 C CA . ASP B 1 109 ? -4.086 9.648 34.219 1 70.25 109 ASP B CA 1
ATOM 4249 C C . ASP B 1 109 ? -5.262 10.547 33.844 1 70.25 109 ASP B C 1
ATOM 4251 O O . ASP B 1 109 ? -5.594 10.695 32.656 1 70.25 109 ASP B O 1
ATOM 4255 N N . ALA B 1 110 ? -5.867 10.984 34.969 1 81.69 110 ALA B N 1
ATOM 4256 C CA . ALA B 1 110 ? -6.918 11.977 34.75 1 81.69 110 ALA B CA 1
ATOM 4257 C C . ALA B 1 110 ? -6.367 13.211 34.062 1 81.69 110 ALA B C 1
ATOM 4259 O O . ALA B 1 110 ? -5.254 13.656 34.344 1 81.69 110 ALA B O 1
ATOM 4260 N N . PHE B 1 111 ? -7.117 13.711 33.156 1 86.94 111 PHE B N 1
ATOM 4261 C CA . PHE B 1 111 ? -6.691 14.922 32.469 1 86.94 111 PHE B CA 1
ATOM 4262 C C . PHE B 1 111 ? -7.098 16.156 33.25 1 86.94 111 PHE B C 1
ATOM 4264 O O . PHE B 1 111 ? -6.371 17.156 33.281 1 86.94 111 PHE B O 1
ATOM 4271 N N . TYR B 1 112 ? -8.219 16.125 33.938 1 91.81 112 TYR B N 1
ATOM 4272 C CA . TYR B 1 112 ? -8.711 17.266 34.719 1 91.81 112 TYR B CA 1
ATOM 4273 C C . TYR B 1 112 ? -8.43 17.078 36.188 1 91.81 112 TYR B C 1
ATOM 4275 O O . TYR B 1 112 ? -9.016 16.203 36.844 1 91.81 112 TYR B O 1
ATOM 4283 N N . ILE B 1 113 ? -7.547 17.797 36.656 1 88.5 113 ILE B N 1
ATOM 4284 C CA . ILE B 1 113 ? -7.141 17.781 38.062 1 88.5 113 ILE B CA 1
ATOM 4285 C C . ILE B 1 113 ? -7.105 19.203 38.594 1 88.5 113 ILE B C 1
ATOM 4287 O O . ILE B 1 113 ? -6.441 20.078 38.031 1 88.5 113 ILE B O 1
ATOM 4291 N N . PHE B 1 114 ? -7.797 19.438 39.688 1 88.19 114 PHE B N 1
ATOM 4292 C CA . PHE B 1 114 ? -7.938 20.766 40.25 1 88.19 114 PHE B CA 1
ATOM 4293 C C . PHE B 1 114 ? -6.57 21.375 40.562 1 88.19 114 PHE B C 1
ATOM 4295 O O . PHE B 1 114 ? -6.328 22.547 40.312 1 88.19 114 PHE B O 1
ATOM 4302 N N . GLU B 1 115 ? -5.629 20.516 41.031 1 82.38 115 GLU B N 1
ATOM 4303 C CA . GLU B 1 115 ? -4.375 21.016 41.562 1 82.38 115 GLU B CA 1
ATOM 4304 C C . GLU B 1 115 ? -3.275 21.047 40.531 1 82.38 115 GLU B C 1
ATOM 4306 O O . GLU B 1 115 ? -2.154 21.484 40.781 1 82.38 115 GLU B O 1
ATOM 4311 N N . ARG B 1 116 ? -3.627 20.703 39.344 1 84.94 116 ARG B N 1
ATOM 4312 C CA . ARG B 1 116 ? -2.611 20.703 38.312 1 84.94 116 ARG B CA 1
ATOM 4313 C C . ARG B 1 116 ? -2.635 22 37.531 1 84.94 116 ARG B C 1
ATOM 4315 O O . ARG B 1 116 ? -3.65 22.703 37.5 1 84.94 116 ARG B O 1
ATOM 4322 N N . SER B 1 117 ? -1.468 22.328 37.031 1 88.44 117 SER B N 1
ATOM 4323 C CA . SER B 1 117 ? -1.354 23.516 36.188 1 88.44 117 SER B CA 1
ATOM 4324 C C . SER B 1 117 ? -1.396 23.125 34.719 1 88.44 117 SER B C 1
ATOM 4326 O O . SER B 1 117 ? -0.866 22.094 34.312 1 88.44 117 SER B O 1
ATOM 4328 N N . TYR B 1 118 ? -2.105 23.969 34.031 1 88.69 118 TYR B N 1
ATOM 4329 C CA . TYR B 1 118 ? -2.254 23.766 32.594 1 88.69 118 TYR B CA 1
ATOM 4330 C C . TYR B 1 118 ? -1.586 24.891 31.797 1 88.69 118 TYR B C 1
ATOM 4332 O O . TYR B 1 118 ? -1.586 26.047 32.25 1 88.69 118 TYR B O 1
ATOM 4340 N N . VAL B 1 119 ? -0.826 24.578 30.734 1 84.94 119 VAL B N 1
ATOM 4341 C CA . VAL B 1 119 ? -0.238 25.531 29.812 1 84.94 119 VAL B CA 1
ATOM 4342 C C . VAL B 1 119 ? -0.809 25.297 28.406 1 84.94 119 VAL B C 1
ATOM 4344 O O . VAL B 1 119 ? -1.318 24.219 28.109 1 84.94 119 VAL B O 1
ATOM 4347 N N . GLU B 1 120 ? -0.853 26.469 27.688 1 76.56 120 GLU B N 1
ATOM 4348 C CA . GLU B 1 120 ? -1.277 26.328 26.312 1 76.56 120 GLU B CA 1
ATOM 4349 C C . GLU B 1 120 ? -0.393 25.328 25.562 1 76.56 120 GLU B C 1
ATOM 4351 O O . GLU B 1 120 ? 0.827 25.312 25.734 1 76.56 120 GLU B O 1
ATOM 4356 N N . ASN B 1 121 ? -0.975 24.391 25.156 1 65.56 121 ASN B N 1
ATOM 4357 C CA . ASN B 1 121 ? -0.251 23.375 24.391 1 65.56 121 ASN B CA 1
ATOM 4358 C C . ASN B 1 121 ? 0.266 23.938 23.078 1 65.56 121 ASN B C 1
ATOM 4360 O O . ASN B 1 121 ? -0.423 23.875 22.047 1 65.56 121 ASN B O 1
ATOM 4364 N N . ASP B 1 122 ? 1.203 24.938 23.141 1 53.97 122 ASP B N 1
ATOM 4365 C CA . ASP B 1 122 ? 1.808 25.453 21.922 1 53.97 122 ASP B CA 1
ATOM 4366 C C . ASP B 1 122 ? 2.492 24.344 21.125 1 53.97 122 ASP B C 1
ATOM 4368 O O . ASP B 1 122 ? 2.688 24.453 19.922 1 53.97 122 ASP B O 1
ATOM 4372 N N . SER B 1 123 ? 3.111 23.531 21.906 1 49.41 123 SER B N 1
ATOM 4373 C CA . SER B 1 123 ? 3.891 22.469 21.297 1 49.41 123 SER B CA 1
ATOM 4374 C C . SER B 1 123 ? 3.018 21.594 20.391 1 49.41 123 SER B C 1
ATOM 4376 O O . SER B 1 123 ? 3.518 20.688 19.719 1 49.41 123 SER B O 1
ATOM 4378 N N . GLY B 1 124 ? 1.875 21.812 20.547 1 46.81 124 GLY B N 1
ATOM 4379 C CA . GLY B 1 124 ? 0.907 20.938 19.906 1 46.81 124 GLY B CA 1
ATOM 4380 C C . GLY B 1 124 ? 1.01 20.938 18.391 1 46.81 124 GLY B C 1
ATOM 4381 O O . GLY B 1 124 ? 0.562 20 17.734 1 46.81 124 GLY B O 1
ATOM 4382 N N . TYR B 1 125 ? 1.409 22.188 17.891 1 47 125 TYR B N 1
ATOM 4383 C CA . TYR B 1 125 ? 1.55 22.234 16.438 1 47 125 TYR B CA 1
ATOM 4384 C C . TYR B 1 125 ? 2.85 21.562 16 1 47 125 TYR B C 1
ATOM 4386 O O . TYR B 1 125 ? 2.98 21.141 14.844 1 47 125 TYR B O 1
ATOM 4394 N N . GLU B 1 126 ? 3.861 21.703 16.906 1 45.53 126 GLU B N 1
ATOM 4395 C CA . GLU B 1 126 ? 5.156 21.188 16.469 1 45.53 126 GLU B CA 1
ATOM 4396 C C . GLU B 1 126 ? 5.223 19.672 16.609 1 45.53 126 GLU B C 1
ATOM 4398 O O . GLU B 1 126 ? 5.953 19 15.867 1 45.53 126 GLU B O 1
ATOM 4403 N N . GLU B 1 127 ? 4.73 19.172 17.609 1 49.31 127 GLU B N 1
ATOM 4404 C CA . GLU B 1 127 ? 4.844 17.734 17.781 1 49.31 127 GLU B CA 1
ATOM 4405 C C . GLU B 1 127 ? 3.914 16.984 16.828 1 49.31 127 GLU B C 1
ATOM 4407 O O . GLU B 1 127 ? 2.783 17.406 16.594 1 49.31 127 GLU B O 1
ATOM 4412 N N . HIS B 1 128 ? 4.633 16.188 16.031 1 54.97 128 HIS B N 1
ATOM 4413 C CA . HIS B 1 128 ? 3.775 15.328 15.227 1 54.97 128 HIS B CA 1
ATOM 4414 C C . HIS B 1 128 ? 2.494 14.969 15.977 1 54.97 128 HIS B C 1
ATOM 4416 O O . HIS B 1 128 ? 2.533 14.625 17.156 1 54.97 128 HIS B O 1
ATOM 4422 N N . SER B 1 129 ? 1.494 15.336 15.32 1 66.12 129 SER B N 1
ATOM 4423 C CA . SER B 1 129 ? 0.207 14.961 15.898 1 66.12 129 SER B CA 1
ATOM 4424 C C . SER B 1 129 ? 0.183 13.492 16.297 1 66.12 129 SER B C 1
ATOM 4426 O O . SER B 1 129 ? 0.878 12.672 15.695 1 66.12 129 SER B O 1
ATOM 4428 N N . HIS B 1 130 ? -0.083 13.227 17.5 1 69.94 130 HIS B N 1
ATOM 4429 C CA . HIS B 1 130 ? -0.329 11.859 17.922 1 69.94 130 HIS B CA 1
ATOM 4430 C C . HIS B 1 130 ? -0.966 11.039 16.797 1 69.94 130 HIS B C 1
ATOM 4432 O O . HIS B 1 130 ? -0.608 9.883 16.594 1 69.94 130 HIS B O 1
ATOM 4438 N N . THR B 1 131 ? -1.688 11.773 16.094 1 77.19 131 THR B N 1
ATOM 4439 C CA . THR B 1 131 ? -2.385 11.109 14.992 1 77.19 131 THR B CA 1
ATOM 4440 C C . THR B 1 131 ? -1.403 10.711 13.891 1 77.19 131 THR B C 1
ATOM 4442 O O . THR B 1 131 ? -1.478 9.594 13.359 1 77.19 131 THR B O 1
ATOM 4445 N N . TRP B 1 132 ? -0.464 11.555 13.617 1 84.44 132 TRP B N 1
ATOM 4446 C CA . TRP B 1 132 ? 0.525 11.258 12.586 1 84.44 132 TRP B CA 1
ATOM 4447 C C . TRP B 1 132 ? 1.45 10.125 13.023 1 84.44 132 TRP B C 1
ATOM 4449 O O . TRP B 1 132 ? 1.754 9.227 12.242 1 84.44 132 TRP B O 1
ATOM 4459 N N . ARG B 1 133 ? 1.838 10.203 14.25 1 81.94 133 ARG B N 1
ATOM 4460 C CA . ARG B 1 133 ? 2.74 9.18 14.773 1 81.94 133 ARG B CA 1
ATOM 4461 C C . ARG B 1 133 ? 2.096 7.801 14.719 1 81.94 133 ARG B C 1
ATOM 4463 O O . ARG B 1 133 ? 2.74 6.824 14.336 1 81.94 133 ARG B O 1
ATOM 4470 N N . HIS B 1 134 ? 0.889 7.781 15.078 1 82.06 134 HIS B N 1
ATOM 4471 C CA . HIS B 1 134 ? 0.157 6.52 15.031 1 82.06 134 HIS B CA 1
ATOM 4472 C C . HIS B 1 134 ? -0.016 6.039 13.594 1 82.06 134 HIS B C 1
ATOM 4474 O O . HIS B 1 134 ? 0.18 4.855 13.305 1 82.06 134 HIS B O 1
ATOM 4480 N N . PHE B 1 135 ? -0.34 6.961 12.828 1 89.06 135 PHE B N 1
ATOM 4481 C CA . PHE B 1 135 ? -0.494 6.648 11.414 1 89.06 135 PHE B CA 1
ATOM 4482 C C . PHE B 1 135 ? 0.802 6.09 10.836 1 89.06 135 PHE B C 1
ATOM 4484 O O . PHE B 1 135 ? 0.796 5.051 10.18 1 89.06 135 PHE B O 1
ATOM 4491 N N . ARG B 1 136 ? 1.83 6.801 11.094 1 89.44 136 ARG B N 1
ATOM 4492 C CA . ARG B 1 136 ? 3.15 6.406 10.609 1 89.44 136 ARG B CA 1
ATOM 4493 C C . ARG B 1 136 ? 3.51 5.004 11.094 1 89.44 136 ARG B C 1
ATOM 4495 O O . ARG B 1 136 ? 3.963 4.168 10.312 1 89.44 136 ARG B O 1
ATOM 4502 N N . SER B 1 137 ? 3.311 4.738 12.281 1 87.19 137 SER B N 1
ATOM 4503 C CA . SER B 1 137 ? 3.646 3.441 12.859 1 87.19 137 SER B CA 1
ATOM 4504 C C . SER B 1 137 ? 2.834 2.322 12.219 1 87.19 137 SER B C 1
ATOM 4506 O O . SER B 1 137 ? 3.375 1.261 11.898 1 87.19 137 SER B O 1
ATOM 4508 N N . GLU B 1 138 ? 1.574 2.588 12.023 1 89.62 138 GLU B N 1
ATOM 4509 C CA . GLU B 1 138 ? 0.688 1.59 11.438 1 89.62 138 GLU B CA 1
ATOM 4510 C C . GLU B 1 138 ? 1.111 1.246 10.008 1 89.62 138 GLU B C 1
ATOM 4512 O O . GLU B 1 138 ? 1.129 0.074 9.625 1 89.62 138 GLU B O 1
ATOM 4517 N N . ILE B 1 139 ? 1.491 2.227 9.297 1 93.62 139 ILE B N 1
ATOM 4518 C CA . ILE B 1 139 ? 1.827 2.051 7.887 1 93.62 139 ILE B CA 1
ATOM 4519 C C . ILE B 1 139 ? 3.213 1.423 7.762 1 93.62 139 ILE B C 1
ATOM 4521 O O . ILE B 1 139 ? 3.439 0.569 6.898 1 93.62 139 ILE B O 1
ATOM 4525 N N . LEU B 1 140 ? 4.156 1.788 8.586 1 92.19 140 LEU B N 1
ATOM 4526 C CA . LEU B 1 140 ? 5.547 1.363 8.438 1 92.19 140 LEU B CA 1
ATOM 4527 C C . LEU B 1 140 ? 5.754 -0.023 9.039 1 92.19 140 LEU B C 1
ATOM 4529 O O . LEU B 1 140 ? 6.559 -0.81 8.539 1 92.19 140 LEU B O 1
ATOM 4533 N N . HIS B 1 141 ? 4.977 -0.32 10.07 1 90.25 141 HIS B N 1
ATOM 4534 C CA . HIS B 1 141 ? 5.328 -1.523 10.812 1 90.25 141 HIS B CA 1
ATOM 4535 C C . HIS B 1 141 ? 4.133 -2.461 10.945 1 90.25 141 HIS B C 1
ATOM 4537 O O . HIS B 1 141 ? 4.277 -3.594 11.414 1 90.25 141 HIS B O 1
ATOM 4543 N N . GLY B 1 142 ? 2.98 -2.037 10.586 1 91.56 142 GLY B N 1
ATOM 4544 C CA . GLY B 1 142 ? 1.784 -2.863 10.586 1 91.56 142 GLY B CA 1
ATOM 4545 C C . GLY B 1 142 ? 1.427 -3.404 9.219 1 91.56 142 GLY B C 1
ATOM 4546 O O . GLY B 1 142 ? 2.045 -4.359 8.742 1 91.56 142 GLY B O 1
ATOM 4547 N N . GLN B 1 143 ? 0.513 -2.701 8.594 1 94.38 143 GLN B N 1
ATOM 4548 C CA . GLN B 1 143 ? 0.069 -3.049 7.25 1 94.38 143 GLN B CA 1
ATOM 4549 C C . GLN B 1 143 ? 0.344 -1.913 6.27 1 94.38 143 GLN B C 1
ATOM 4551 O O . GLN B 1 143 ? -0.089 -0.78 6.488 1 94.38 143 GLN B O 1
ATOM 4556 N N . ARG B 1 144 ? 0.999 -2.256 5.211 1 95.56 144 ARG B N 1
ATOM 4557 C CA . ARG B 1 144 ? 1.514 -1.23 4.309 1 95.56 144 ARG B CA 1
ATOM 4558 C C . ARG B 1 144 ? 0.506 -0.912 3.209 1 95.56 144 ARG B C 1
ATOM 4560 O O . ARG B 1 144 ? 0.147 0.249 3.006 1 95.56 144 ARG B O 1
ATOM 4567 N N . PHE B 1 145 ? -0.071 -1.914 2.576 1 96.94 145 PHE B N 1
ATOM 4568 C CA . PHE B 1 145 ? -0.679 -1.72 1.265 1 96.94 145 PHE B CA 1
ATOM 4569 C C . PHE B 1 145 ? -2.191 -1.585 1.385 1 96.94 145 PHE B C 1
ATOM 4571 O O . PHE B 1 145 ? -2.797 -0.723 0.744 1 96.94 145 PHE B O 1
ATOM 4578 N N . PHE B 1 146 ? -2.797 -2.492 2.135 1 95.5 146 PHE B N 1
ATOM 4579 C CA . PHE B 1 146 ? -4.25 -2.547 2.207 1 95.5 146 PHE B CA 1
ATOM 4580 C C . PHE B 1 146 ? -4.738 -2.215 3.613 1 95.5 146 PHE B C 1
ATOM 4582 O O . PHE B 1 146 ? -5.664 -2.846 4.121 1 95.5 146 PHE B O 1
ATOM 4589 N N . ASN B 1 147 ? -4.176 -1.274 4.242 1 94.31 147 ASN B N 1
ATOM 4590 C CA . ASN B 1 147 ? -4.504 -0.927 5.621 1 94.31 147 ASN B CA 1
ATOM 4591 C C . ASN B 1 147 ? -5.852 -0.218 5.711 1 94.31 147 ASN B C 1
ATOM 4593 O O . ASN B 1 147 ? -5.926 1.005 5.586 1 94.31 147 ASN B O 1
ATOM 4597 N N . GLN B 1 148 ? -6.883 -0.997 6.051 1 90.69 148 GLN B N 1
ATOM 4598 C CA . GLN B 1 148 ? -8.242 -0.462 6.086 1 90.69 148 GLN B CA 1
ATOM 4599 C C . GLN B 1 148 ? -8.43 0.487 7.266 1 90.69 148 GLN B C 1
ATOM 4601 O O . GLN B 1 148 ? -9.188 1.455 7.172 1 90.69 148 GLN B O 1
ATOM 4606 N N . GLY B 1 149 ? -7.742 0.167 8.352 1 89.56 149 GLY B N 1
ATOM 4607 C CA . GLY B 1 149 ? -7.785 1.067 9.492 1 89.56 149 GLY B CA 1
ATOM 4608 C C . GLY B 1 149 ? -7.219 2.443 9.195 1 89.56 149 GLY B C 1
ATOM 4609 O O . GLY B 1 149 ? -7.859 3.459 9.477 1 89.56 149 GLY B O 1
ATOM 4610 N N . ALA B 1 150 ? -6.098 2.438 8.602 1 91.19 150 ALA B N 1
ATOM 4611 C CA . ALA B 1 150 ? -5.461 3.699 8.234 1 91.19 150 ALA B CA 1
ATOM 4612 C C . ALA B 1 150 ? -6.297 4.449 7.199 1 91.19 150 ALA B C 1
ATOM 4614 O O . ALA B 1 150 ? -6.43 5.676 7.273 1 91.19 150 ALA B O 1
ATOM 4615 N N . LEU B 1 151 ? -6.844 3.713 6.219 1 94 151 LEU B N 1
ATOM 4616 C CA . LEU B 1 151 ? -7.695 4.328 5.211 1 94 151 LEU B CA 1
ATOM 4617 C C . LEU B 1 151 ? -8.898 5.016 5.855 1 94 151 LEU B C 1
ATOM 4619 O O . LEU B 1 151 ? -9.219 6.156 5.523 1 94 151 LEU B O 1
ATOM 4623 N N . GLY B 1 152 ? -9.539 4.301 6.785 1 91 152 GLY B N 1
ATOM 4624 C CA . GLY B 1 152 ? -10.664 4.875 7.508 1 91 152 GLY B CA 1
ATOM 4625 C C . GLY B 1 152 ? -10.297 6.121 8.289 1 91 152 GLY B C 1
ATOM 4626 O O . GLY B 1 152 ? -11.039 7.105 8.281 1 91 152 GLY B O 1
ATOM 4627 N N . ARG B 1 153 ? -9.172 6.09 8.875 1 86.44 153 ARG B N 1
ATOM 4628 C CA . ARG B 1 153 ? -8.703 7.23 9.656 1 86.44 153 ARG B CA 1
ATOM 4629 C C . ARG B 1 153 ? -8.414 8.43 8.758 1 86.44 153 ARG B C 1
ATOM 4631 O O . ARG B 1 153 ? -8.734 9.562 9.109 1 86.44 153 ARG B O 1
ATOM 4638 N N . LEU B 1 154 ? -7.801 8.219 7.59 1 91.81 154 LEU B N 1
ATOM 4639 C CA . LEU B 1 154 ? -7.539 9.312 6.656 1 91.81 154 LEU B CA 1
ATOM 4640 C C . LEU B 1 154 ? -8.844 9.93 6.16 1 91.81 154 LEU B C 1
ATOM 4642 O O . LEU B 1 154 ? -8.961 11.148 6.062 1 91.81 154 LEU B O 1
ATOM 4646 N N . ARG B 1 155 ? -9.812 9.078 5.914 1 91.5 155 ARG B N 1
ATOM 4647 C CA . ARG B 1 155 ? -11.117 9.562 5.473 1 91.5 155 ARG B CA 1
ATOM 4648 C C . ARG B 1 155 ? -11.734 10.484 6.512 1 91.5 155 ARG B C 1
ATOM 4650 O O . ARG B 1 155 ? -12.273 11.547 6.172 1 91.5 155 ARG B O 1
ATOM 4657 N N . GLU B 1 156 ? -11.578 10.078 7.715 1 84.88 156 GLU B N 1
ATOM 4658 C CA . GLU B 1 156 ? -12.148 10.852 8.812 1 84.88 156 GLU B CA 1
ATOM 4659 C C . GLU B 1 156 ? -11.398 12.172 9 1 84.88 156 GLU B C 1
ATOM 4661 O O . GLU B 1 156 ? -12.016 13.227 9.148 1 84.88 156 GLU B O 1
ATOM 4666 N N . ILE B 1 157 ? -10.148 12.07 8.977 1 83.75 157 ILE B N 1
ATOM 4667 C CA . ILE B 1 157 ? -9.312 13.234 9.25 1 83.75 157 ILE B CA 1
ATOM 4668 C C . ILE B 1 157 ? -9.461 14.25 8.117 1 83.75 157 ILE B C 1
ATOM 4670 O O . ILE B 1 157 ? -9.547 15.453 8.367 1 83.75 157 ILE B O 1
ATOM 4674 N N . PHE B 1 158 ? -9.57 13.805 6.898 1 91.06 158 PHE B N 1
ATOM 4675 C CA . PHE B 1 158 ? -9.508 14.727 5.766 1 91.06 158 PHE B CA 1
ATOM 4676 C C . PHE B 1 158 ? -10.898 15.234 5.398 1 91.06 158 PHE B C 1
ATOM 4678 O O . PHE B 1 158 ? -11.055 16 4.449 1 91.06 158 PHE B O 1
ATOM 4685 N N . ASP B 1 159 ? -11.758 14.703 6.301 1 86.81 159 ASP B N 1
ATOM 4686 C CA . ASP B 1 159 ? -13.102 15.234 6.105 1 86.81 159 ASP B CA 1
ATOM 4687 C C . ASP B 1 159 ? -13.141 16.734 6.375 1 86.81 159 ASP B C 1
ATOM 4689 O O . ASP B 1 159 ? -12.75 17.203 7.449 1 86.81 159 ASP B O 1
ATOM 4693 N N . GLY B 1 160 ? -13.305 17.609 5.496 1 87.06 160 GLY B N 1
ATOM 4694 C CA . GLY B 1 160 ? -13.367 19.047 5.652 1 87.06 160 GLY B CA 1
ATOM 4695 C C . GLY B 1 160 ? -12.141 19.766 5.125 1 87.06 160 GLY B C 1
ATOM 4696 O O . GLY B 1 160 ? -12.016 20.984 5.262 1 87.06 160 GLY B O 1
ATOM 4697 N N . LEU B 1 161 ? -11.273 19.047 4.578 1 90.19 161 LEU B N 1
ATOM 4698 C CA . LEU B 1 161 ? -10.055 19.625 4.039 1 90.19 161 LEU B CA 1
ATOM 4699 C C . LEU B 1 161 ? -10.375 20.766 3.08 1 90.19 161 LEU B C 1
ATOM 4701 O O . LEU B 1 161 ? -9.68 21.797 3.072 1 90.19 161 LEU B O 1
ATOM 4705 N N . HIS B 1 162 ? -11.492 20.641 2.41 1 88 162 HIS B N 1
ATOM 4706 C CA . HIS B 1 162 ? -11.844 21.594 1.36 1 88 162 HIS B CA 1
ATOM 4707 C C . HIS B 1 162 ? -12.266 22.938 1.95 1 88 162 HIS B C 1
ATOM 4709 O O . HIS B 1 162 ? -12.32 23.938 1.24 1 88 162 HIS B O 1
ATOM 4715 N N . ILE B 1 163 ? -12.555 23.016 3.273 1 84.44 163 ILE B N 1
ATOM 4716 C CA . ILE B 1 163 ? -13.07 24.25 3.857 1 84.44 163 ILE B CA 1
ATOM 4717 C C . ILE B 1 163 ? -11.953 24.953 4.633 1 84.44 163 ILE B C 1
ATOM 4719 O O . ILE B 1 163 ? -12.148 26.062 5.133 1 84.44 163 ILE B O 1
ATOM 4723 N N . LEU B 1 164 ? -10.828 24.375 4.703 1 87.19 164 LEU B N 1
ATOM 4724 C CA . LEU B 1 164 ? -9.758 24.969 5.5 1 87.19 164 LEU B CA 1
ATOM 4725 C C . LEU B 1 164 ? -9.141 26.172 4.785 1 87.19 164 LEU B C 1
ATOM 4727 O O . LEU B 1 164 ? -8.961 26.141 3.564 1 87.19 164 LEU B O 1
ATOM 4731 N N . ARG B 1 165 ? -8.938 27.156 5.57 1 88.19 165 ARG B N 1
ATOM 4732 C CA . ARG B 1 165 ? -8.32 28.391 5.113 1 88.19 165 ARG B CA 1
ATOM 4733 C C . ARG B 1 165 ? -7.23 28.859 6.078 1 88.19 165 ARG B C 1
ATOM 4735 O O . ARG B 1 165 ? -7.328 28.625 7.285 1 88.19 165 ARG B O 1
ATOM 4742 N N . ASP B 1 166 ? -6.23 29.469 5.48 1 88.25 166 ASP B N 1
ATOM 4743 C CA . ASP B 1 166 ? -5.176 29.984 6.348 1 88.25 166 ASP B CA 1
ATOM 4744 C C . ASP B 1 166 ? -5.605 31.297 7.02 1 88.25 166 ASP B C 1
ATOM 4746 O O . ASP B 1 166 ? -6.773 31.672 6.945 1 88.25 166 ASP B O 1
ATOM 4750 N N . ASP B 1 167 ? -4.656 31.906 7.738 1 83.69 167 ASP B N 1
ATOM 4751 C CA . ASP B 1 167 ? -4.961 33.094 8.531 1 83.69 167 ASP B CA 1
ATOM 4752 C C . ASP B 1 167 ? -5.312 34.281 7.637 1 83.69 167 ASP B C 1
ATOM 4754 O O . ASP B 1 167 ? -5.934 35.25 8.086 1 83.69 167 ASP B O 1
ATOM 4758 N N . THR B 1 168 ? -4.965 34.25 6.352 1 86.44 168 THR B N 1
ATOM 4759 C CA . THR B 1 168 ? -5.312 35.281 5.395 1 86.44 168 THR B CA 1
ATOM 4760 C C . THR B 1 168 ? -6.602 34.938 4.656 1 86.44 168 THR B C 1
ATOM 4762 O O . THR B 1 168 ? -6.957 35.594 3.678 1 86.44 168 THR B O 1
ATOM 4765 N N . ASN B 1 169 ? -7.211 33.875 5.059 1 88.06 169 ASN B N 1
ATOM 4766 C CA . ASN B 1 169 ? -8.469 33.406 4.5 1 88.06 169 ASN B CA 1
ATOM 4767 C C . ASN B 1 169 ? -8.289 32.844 3.092 1 88.06 169 ASN B C 1
ATOM 4769 O O . ASN B 1 169 ? -9.211 32.906 2.277 1 88.06 169 ASN B O 1
ATOM 4773 N N . SER B 1 170 ? -7.137 32.438 2.775 1 91.5 170 SER B N 1
ATOM 4774 C CA . SER B 1 170 ? -6.859 31.781 1.506 1 91.5 170 SER B CA 1
ATOM 4775 C C . SER B 1 170 ? -7.09 30.281 1.609 1 91.5 170 SER B C 1
ATOM 4777 O O . SER B 1 170 ? -6.641 29.641 2.562 1 91.5 170 SER B O 1
ATOM 4779 N N . PRO B 1 171 ? -7.805 29.797 0.596 1 92.75 171 PRO B N 1
ATOM 4780 C CA . PRO B 1 171 ? -8.086 28.359 0.66 1 92.75 171 PRO B CA 1
ATOM 4781 C C . PRO B 1 171 ? -6.84 27.5 0.426 1 92.75 171 PRO B C 1
ATOM 4783 O O . PRO B 1 171 ? -5.961 27.891 -0.347 1 92.75 171 PRO B O 1
ATOM 4786 N N . ALA B 1 172 ? -6.852 26.375 1.083 1 94.06 172 ALA B N 1
ATOM 4787 C CA . ALA B 1 172 ? -5.738 25.438 0.907 1 94.06 172 ALA B CA 1
ATOM 4788 C C . ALA B 1 172 ? -5.867 24.672 -0.406 1 94.06 172 ALA B C 1
ATOM 4790 O O . ALA B 1 172 ? -4.867 24.203 -0.958 1 94.06 172 ALA B O 1
ATOM 4791 N N . ILE B 1 173 ? -7.098 24.469 -0.858 1 95.5 173 ILE B N 1
ATOM 4792 C CA . ILE B 1 173 ? -7.367 23.781 -2.115 1 95.5 173 ILE B CA 1
ATOM 4793 C C . ILE B 1 173 ? -7.938 24.766 -3.133 1 95.5 173 ILE B C 1
ATOM 4795 O O . ILE B 1 173 ? -8.922 25.453 -2.852 1 95.5 173 ILE B O 1
ATOM 4799 N N . TYR B 1 174 ? -7.289 24.844 -4.281 1 94.06 174 TYR B N 1
ATOM 4800 C CA . TYR B 1 174 ? -7.742 25.781 -5.316 1 94.06 174 TYR B CA 1
ATOM 4801 C C . TYR B 1 174 ? -7.309 25.312 -6.699 1 94.06 174 TYR B C 1
ATOM 4803 O O . TYR B 1 174 ? -6.52 24.359 -6.82 1 94.06 174 TYR B O 1
ATOM 4811 N N . MET B 1 175 ? -7.852 25.969 -7.758 1 94.06 175 MET B N 1
ATOM 4812 C CA . MET B 1 175 ? -7.52 25.641 -9.141 1 94.06 175 MET B CA 1
ATOM 4813 C C . MET B 1 175 ? -6.355 26.484 -9.641 1 94.06 175 MET B C 1
ATOM 4815 O O . MET B 1 175 ? -6.316 27.688 -9.414 1 94.06 175 MET B O 1
ATOM 4819 N N . LEU B 1 176 ? -5.387 25.797 -10.219 1 94.31 176 LEU B N 1
ATOM 4820 C CA . LEU B 1 176 ? -4.367 26.484 -11 1 94.31 176 LEU B CA 1
ATOM 4821 C C . LEU B 1 176 ? -4.738 26.484 -12.484 1 94.31 176 LEU B C 1
ATOM 4823 O O . LEU B 1 176 ? -5.035 25.438 -13.055 1 94.31 176 LEU B O 1
ATOM 4827 N N . GLU B 1 177 ? -4.691 27.641 -13.008 1 93.94 177 GLU B N 1
ATOM 4828 C CA . GLU B 1 177 ? -5.152 27.797 -14.383 1 93.94 177 GLU B CA 1
ATOM 4829 C C . GLU B 1 177 ? -3.992 28.109 -15.328 1 93.94 177 GLU B C 1
ATOM 4831 O O . GLU B 1 177 ? -3.006 28.719 -14.922 1 93.94 177 GLU B O 1
ATOM 4836 N N . PRO B 1 178 ? -4.273 27.609 -16.578 1 92.62 178 PRO B N 1
ATOM 4837 C CA . PRO B 1 178 ? -3.287 28.031 -17.578 1 92.62 178 PRO B CA 1
ATOM 4838 C C . PRO B 1 178 ? -3.152 29.547 -17.688 1 92.62 178 PRO B C 1
ATOM 4840 O O . PRO B 1 178 ? -4.156 30.266 -17.625 1 92.62 178 PRO B O 1
ATOM 4843 N N . GLY B 1 179 ? -1.962 30.062 -17.766 1 84.56 179 GLY B N 1
ATOM 4844 C CA . GLY B 1 179 ? -1.744 31.484 -17.953 1 84.56 179 GLY B CA 1
ATOM 4845 C C . GLY B 1 179 ? -1.523 32.219 -16.641 1 84.56 179 GLY B C 1
ATOM 4846 O O . GLY B 1 179 ? -1.121 33.375 -16.641 1 84.56 179 GLY B O 1
ATOM 4847 N N . ASP B 1 180 ? -1.954 31.562 -15.57 1 78.38 180 ASP B N 1
ATOM 4848 C CA . ASP B 1 180 ? -1.685 32.219 -14.289 1 78.38 180 ASP B CA 1
ATOM 4849 C C . ASP B 1 180 ? -0.195 32.5 -14.117 1 78.38 180 ASP B C 1
ATOM 4851 O O . ASP B 1 180 ? 0.645 31.641 -14.406 1 78.38 180 ASP B O 1
ATOM 4855 N N . GLN B 1 181 ? 0.233 33.719 -14.203 1 62.88 181 GLN B N 1
ATOM 4856 C CA . GLN B 1 181 ? 1.629 34.125 -14.125 1 62.88 181 GLN B CA 1
ATOM 4857 C C . GLN B 1 181 ? 2.373 33.375 -13.039 1 62.88 181 GLN B C 1
ATOM 4859 O O . GLN B 1 181 ? 3.566 33.062 -13.18 1 62.88 181 GLN B O 1
ATOM 4864 N N . ALA B 1 182 ? 1.617 33.062 -12.008 1 60.47 182 ALA B N 1
ATOM 4865 C CA . ALA B 1 182 ? 2.219 32.375 -10.859 1 60.47 182 ALA B CA 1
ATOM 4866 C C . ALA B 1 182 ? 2.51 30.922 -11.188 1 60.47 182 ALA B C 1
ATOM 4868 O O . ALA B 1 182 ? 3.172 30.219 -10.414 1 60.47 182 ALA B O 1
ATOM 4869 N N . VAL B 1 183 ? 2.223 30.625 -12.484 1 72.88 183 VAL B N 1
ATOM 4870 C CA . VAL B 1 183 ? 2.178 29.172 -12.648 1 72.88 183 VAL B CA 1
ATOM 4871 C C . VAL B 1 183 ? 3.279 28.734 -13.609 1 72.88 183 VAL B C 1
ATOM 4873 O O . VAL B 1 183 ? 3.084 27.797 -14.398 1 72.88 183 VAL B O 1
ATOM 4876 N N . GLN B 1 184 ? 4.375 29.328 -13.602 1 87.06 184 GLN B N 1
ATOM 4877 C CA . GLN B 1 184 ? 5.488 28.734 -14.32 1 87.06 184 GLN B CA 1
ATOM 4878 C C . GLN B 1 184 ? 6.211 27.703 -13.461 1 87.06 184 GLN B C 1
ATOM 4880 O O . GLN B 1 184 ? 6.59 27.984 -12.32 1 87.06 184 GLN B O 1
ATOM 4885 N N . ILE B 1 185 ? 6.352 26.547 -14.062 1 95.75 185 ILE B N 1
ATOM 4886 C CA . ILE B 1 185 ? 6.988 25.438 -13.352 1 95.75 185 ILE B CA 1
ATOM 4887 C C . ILE B 1 185 ? 8.336 25.125 -13.992 1 95.75 185 ILE B C 1
ATOM 4889 O O . ILE B 1 185 ? 8.438 25.031 -15.219 1 95.75 185 ILE B O 1
ATOM 4893 N N . TYR B 1 186 ? 9.305 25.062 -13.18 1 95.44 186 TYR B N 1
ATOM 4894 C CA . TYR B 1 186 ? 10.656 24.75 -13.641 1 95.44 186 TYR B CA 1
ATOM 4895 C C . TYR B 1 186 ? 11.047 23.328 -13.266 1 95.44 186 TYR B C 1
ATOM 4897 O O . TYR B 1 186 ? 10.75 22.875 -12.156 1 95.44 186 TYR B O 1
ATOM 4905 N N . ARG B 1 187 ? 11.648 22.641 -14.141 1 96.5 187 ARG B N 1
ATOM 4906 C CA . ARG B 1 187 ? 12.25 21.344 -13.852 1 96.5 187 ARG B CA 1
ATOM 4907 C C . ARG B 1 187 ? 13.609 21.203 -14.523 1 96.5 187 ARG B C 1
ATOM 4909 O O . ARG B 1 187 ? 13.805 21.672 -15.648 1 96.5 187 ARG B O 1
ATOM 4916 N N . ALA B 1 188 ? 14.531 20.609 -13.781 1 94.75 188 ALA B N 1
ATOM 4917 C CA . ALA B 1 188 ? 15.914 20.5 -14.242 1 94.75 188 ALA B CA 1
ATOM 4918 C C . ALA B 1 188 ? 16.469 19.094 -13.984 1 94.75 188 ALA B C 1
ATOM 4920 O O . ALA B 1 188 ? 15.898 18.328 -13.211 1 94.75 188 ALA B O 1
ATOM 4921 N N . ARG B 1 189 ? 17.5 18.766 -14.672 1 94.19 189 ARG B N 1
ATOM 4922 C CA . ARG B 1 189 ? 18.266 17.547 -14.484 1 94.19 189 ARG B CA 1
ATOM 4923 C C . ARG B 1 189 ? 19.766 17.797 -14.625 1 94.19 189 ARG B C 1
ATOM 4925 O O . ARG B 1 189 ? 20.172 18.719 -15.336 1 94.19 189 ARG B O 1
ATOM 4932 N N . LYS B 1 190 ? 20.5 17.016 -13.93 1 93.38 190 LYS B N 1
ATOM 4933 C CA . LYS B 1 190 ? 21.953 17.047 -14.156 1 93.38 190 LYS B CA 1
ATOM 4934 C C . LYS B 1 190 ? 22.312 16.438 -15.508 1 93.38 190 LYS B C 1
ATOM 4936 O O . LYS B 1 190 ? 21.734 15.422 -15.906 1 93.38 190 LYS B O 1
ATOM 4941 N N . ALA B 1 191 ? 23.094 17.094 -16.219 1 93.5 191 ALA B N 1
ATOM 4942 C CA . ALA B 1 191 ? 23.547 16.641 -17.531 1 93.5 191 ALA B CA 1
ATOM 4943 C C . ALA B 1 191 ? 25.016 17 -17.734 1 93.5 191 ALA B C 1
ATOM 4945 O O . ALA B 1 191 ? 25.328 17.969 -18.438 1 93.5 191 ALA B O 1
ATOM 4946 N N . ASN B 1 192 ? 25.812 16.125 -17.359 1 91.19 192 ASN B N 1
ATOM 4947 C CA . ASN B 1 192 ? 27.234 16.438 -17.312 1 91.19 192 ASN B CA 1
ATOM 4948 C C . ASN B 1 192 ? 27.906 16.109 -18.641 1 91.19 192 ASN B C 1
ATOM 4950 O O . ASN B 1 192 ? 28.969 16.656 -18.953 1 91.19 192 ASN B O 1
ATOM 4954 N N . THR B 1 193 ? 27.328 15.305 -19.469 1 92.38 193 THR B N 1
ATOM 4955 C CA . THR B 1 193 ? 27.922 14.969 -20.75 1 92.38 193 THR B CA 1
ATOM 4956 C C . THR B 1 193 ? 27.203 15.695 -21.891 1 92.38 193 THR B C 1
ATOM 4958 O O . THR B 1 193 ? 26.031 16.062 -21.75 1 92.38 193 THR B O 1
ATOM 4961 N N . ILE B 1 194 ? 27.953 15.781 -22.938 1 90.5 194 ILE B N 1
ATOM 4962 C CA . ILE B 1 194 ? 27.391 16.438 -24.125 1 90.5 194 ILE B CA 1
ATOM 4963 C C . ILE B 1 194 ? 26.25 15.594 -24.688 1 90.5 194 ILE B C 1
ATOM 4965 O O . ILE B 1 194 ? 25.234 16.125 -25.125 1 90.5 194 ILE B O 1
ATOM 4969 N N . ARG B 1 195 ? 26.438 14.367 -24.625 1 92.88 195 ARG B N 1
ATOM 4970 C CA . ARG B 1 195 ? 25.422 13.453 -25.156 1 92.88 195 ARG B CA 1
ATOM 4971 C C . ARG B 1 195 ? 24.125 13.586 -24.391 1 92.88 195 ARG B C 1
ATOM 4973 O O . ARG B 1 195 ? 23.047 13.609 -24.984 1 92.88 195 ARG B O 1
ATOM 4980 N N . GLU B 1 196 ? 24.266 13.641 -23.141 1 92.25 196 GLU B N 1
ATOM 4981 C CA . GLU B 1 196 ? 23.094 13.812 -22.312 1 92.25 196 GLU B CA 1
ATOM 4982 C C . GLU B 1 196 ? 22.359 15.117 -22.625 1 92.25 196 GLU B C 1
ATOM 4984 O O . GLU B 1 196 ? 21.141 15.141 -22.75 1 92.25 196 GLU B O 1
ATOM 4989 N N . ARG B 1 197 ? 23.062 16.125 -22.812 1 92.31 197 ARG B N 1
ATOM 4990 C CA . ARG B 1 197 ? 22.484 17.438 -23.094 1 92.31 197 ARG B CA 1
ATOM 4991 C C . ARG B 1 197 ? 21.812 17.453 -24.469 1 92.31 197 ARG B C 1
ATOM 4993 O O . ARG B 1 197 ? 20.734 18.031 -24.625 1 92.31 197 ARG B O 1
ATOM 5000 N N . GLU B 1 198 ? 22.422 16.844 -25.391 1 92.5 198 GLU B N 1
ATOM 5001 C CA . GLU B 1 198 ? 21.859 16.781 -26.734 1 92.5 198 GLU B CA 1
ATOM 5002 C C . GLU B 1 198 ? 20.547 16 -26.75 1 92.5 198 GLU B C 1
ATOM 5004 O O . GLU B 1 198 ? 19.609 16.375 -27.438 1 92.5 198 GLU B O 1
ATOM 5009 N N . SER B 1 199 ? 20.594 15 -26 1 93.06 199 SER B N 1
ATOM 5010 C CA . SER B 1 199 ? 19.375 14.195 -25.922 1 93.06 199 SER B CA 1
ATOM 5011 C C . SER B 1 199 ? 18.234 14.984 -25.312 1 93.06 199 SER B C 1
ATOM 5013 O O . SER B 1 199 ? 17.078 14.859 -25.75 1 93.06 199 SER B O 1
ATOM 5015 N N . ILE B 1 200 ? 18.531 15.758 -24.375 1 93.38 200 ILE B N 1
ATOM 5016 C CA . ILE B 1 200 ? 17.516 16.562 -23.703 1 93.38 200 ILE B CA 1
ATOM 5017 C C . ILE B 1 200 ? 17 17.656 -24.656 1 93.38 200 ILE B C 1
ATOM 5019 O O . ILE B 1 200 ? 15.797 17.906 -24.734 1 93.38 200 ILE B O 1
ATOM 5023 N N . VAL B 1 201 ? 17.906 18.203 -25.375 1 92.12 201 VAL B N 1
ATOM 5024 C CA . VAL B 1 201 ? 17.547 19.281 -26.297 1 92.12 201 VAL B CA 1
ATOM 5025 C C . VAL B 1 201 ? 16.672 18.734 -27.422 1 92.12 201 VAL B C 1
ATOM 5027 O O . VAL B 1 201 ? 15.742 19.406 -27.875 1 92.12 201 VAL B O 1
ATOM 5030 N N . GLN B 1 202 ? 16.922 17.547 -27.781 1 92.38 202 GLN B N 1
ATOM 5031 C CA . GLN B 1 202 ? 16.188 16.938 -28.891 1 92.38 202 GLN B CA 1
ATOM 5032 C C . GLN B 1 202 ? 14.766 16.594 -28.469 1 92.38 202 GLN B C 1
ATOM 5034 O O . GLN B 1 202 ? 13.852 16.625 -29.297 1 92.38 202 GLN B O 1
ATOM 5039 N N . ASP B 1 203 ? 14.609 16.219 -27.234 1 93.75 203 ASP B N 1
ATOM 5040 C CA . ASP B 1 203 ? 13.297 15.805 -26.75 1 93.75 203 ASP B CA 1
ATOM 5041 C C . ASP B 1 203 ? 13.094 16.219 -25.297 1 93.75 203 ASP B C 1
ATOM 5043 O O . ASP B 1 203 ? 12.984 15.359 -24.406 1 93.75 203 ASP B O 1
ATOM 5047 N N . PRO B 1 204 ? 12.891 17.516 -25.109 1 93.75 204 PRO B N 1
ATOM 5048 C CA . PRO B 1 204 ? 12.766 18 -23.734 1 93.75 204 PRO B CA 1
ATOM 5049 C C . PRO B 1 204 ? 11.555 17.438 -23 1 93.75 204 PRO B C 1
ATOM 5051 O O . PRO B 1 204 ? 11.609 17.188 -21.797 1 93.75 204 PRO B O 1
ATOM 5054 N N . ALA B 1 205 ? 10.484 17.219 -23.703 1 93.88 205 ALA B N 1
ATOM 5055 C CA . ALA B 1 205 ? 9.266 16.719 -23.078 1 93.88 205 ALA B CA 1
ATOM 5056 C C . ALA B 1 205 ? 9.5 15.344 -22.453 1 93.88 205 ALA B C 1
ATOM 5058 O O . ALA B 1 205 ? 9.117 15.109 -21.297 1 93.88 205 ALA B O 1
ATOM 5059 N N . SER B 1 206 ? 10.18 14.469 -23.109 1 91.62 206 SER B N 1
ATOM 5060 C CA . SER B 1 206 ? 10.422 13.109 -22.641 1 91.62 206 SER B CA 1
ATOM 5061 C C . SER B 1 206 ? 11.578 13.078 -21.641 1 91.62 206 SER B C 1
ATOM 5063 O O . SER B 1 206 ? 11.594 12.266 -20.719 1 91.62 206 SER B O 1
ATOM 5065 N N . GLN B 1 207 ? 12.523 13.953 -21.906 1 92.94 207 GLN B N 1
ATOM 5066 C CA . GLN B 1 207 ? 13.766 13.852 -21.141 1 92.94 207 GLN B CA 1
ATOM 5067 C C . GLN B 1 207 ? 13.672 14.633 -19.844 1 92.94 207 GLN B C 1
ATOM 5069 O O . GLN B 1 207 ? 14.32 14.281 -18.844 1 92.94 207 GLN B O 1
ATOM 5074 N N . LEU B 1 208 ? 12.898 15.703 -19.844 1 94.5 208 LEU B N 1
ATOM 5075 C CA . LEU B 1 208 ? 12.75 16.5 -18.625 1 94.5 208 LEU B CA 1
ATOM 5076 C C . LEU B 1 208 ? 11.414 16.203 -17.953 1 94.5 208 LEU B C 1
ATOM 5078 O O . LEU B 1 208 ? 11.203 16.562 -16.797 1 94.5 208 LEU B O 1
ATOM 5082 N N . GLY B 1 209 ? 10.523 15.578 -18.703 1 93.69 209 GLY B N 1
ATOM 5083 C CA . GLY B 1 209 ? 9.297 15.094 -18.094 1 93.69 209 GLY B CA 1
ATOM 5084 C C . GLY B 1 209 ? 9.5 13.859 -17.25 1 93.69 209 GLY B C 1
ATOM 5085 O O . GLY B 1 209 ? 10.641 13.461 -16.984 1 93.69 209 GLY B O 1
ATOM 5086 N N . PRO B 1 210 ? 8.398 13.32 -16.75 1 92.19 210 PRO B N 1
ATOM 5087 C CA . PRO B 1 210 ? 8.539 12.094 -15.961 1 92.19 210 PRO B CA 1
ATOM 5088 C C . PRO B 1 210 ? 9.195 10.961 -16.75 1 92.19 210 PRO B C 1
ATOM 5090 O O . PRO B 1 210 ? 8.938 10.805 -17.938 1 92.19 210 PRO B O 1
ATOM 5093 N N . PRO B 1 211 ? 10.039 10.172 -16.109 1 89.69 211 PRO B N 1
ATOM 5094 C CA . PRO B 1 211 ? 10.719 9.062 -16.781 1 89.69 211 PRO B CA 1
ATOM 5095 C C . PRO B 1 211 ? 9.773 7.914 -17.125 1 89.69 211 PRO B C 1
ATOM 5097 O O . PRO B 1 211 ? 8.633 7.883 -16.641 1 89.69 211 PRO B O 1
ATOM 5100 N N . PRO B 1 212 ? 10.266 7.004 -17.953 1 86.38 212 PRO B N 1
ATOM 5101 C CA . PRO B 1 212 ? 9.484 5.789 -18.219 1 86.38 212 PRO B CA 1
ATOM 5102 C C . PRO B 1 212 ? 9.258 4.957 -16.953 1 86.38 212 PRO B C 1
ATOM 5104 O O . PRO B 1 212 ? 9.984 5.109 -15.969 1 86.38 212 PRO B O 1
ATOM 5107 N N . LYS B 1 213 ? 8.328 4.105 -17 1 83.44 213 LYS B N 1
ATOM 5108 C CA . LYS B 1 213 ? 7.773 3.379 -15.852 1 83.44 213 LYS B CA 1
ATOM 5109 C C . LYS B 1 213 ? 8.875 2.727 -15.023 1 83.44 213 LYS B C 1
ATOM 5111 O O . LYS B 1 213 ? 8.945 2.918 -13.812 1 83.44 213 LYS B O 1
ATOM 5116 N N . LYS B 1 214 ? 9.82 2.078 -15.633 1 77.38 214 LYS B N 1
ATOM 5117 C CA . LYS B 1 214 ? 10.82 1.271 -14.938 1 77.38 214 LYS B CA 1
ATOM 5118 C C . LYS B 1 214 ? 11.891 2.152 -14.305 1 77.38 214 LYS B C 1
ATOM 5120 O O . LYS B 1 214 ? 12.633 1.704 -13.422 1 77.38 214 LYS B O 1
ATOM 5125 N N . LEU B 1 215 ? 11.906 3.438 -14.734 1 84.31 215 LEU B N 1
ATOM 5126 C CA . LEU B 1 215 ? 12.961 4.324 -14.266 1 84.31 215 LEU B CA 1
ATOM 5127 C C . LEU B 1 215 ? 12.422 5.316 -13.234 1 84.31 215 LEU B C 1
ATOM 5129 O O . LEU B 1 215 ? 13.172 6.156 -12.727 1 84.31 215 LEU B O 1
ATOM 5133 N N . ARG B 1 216 ? 11.188 5.176 -12.953 1 88.62 216 ARG B N 1
ATOM 5134 C CA . ARG B 1 216 ? 10.594 6.098 -11.992 1 88.62 216 ARG B CA 1
ATOM 5135 C C . ARG B 1 216 ? 11.047 5.773 -10.578 1 88.62 216 ARG B C 1
ATOM 5137 O O . ARG B 1 216 ? 10.703 4.719 -10.031 1 88.62 216 ARG B O 1
ATOM 5144 N N . ARG B 1 217 ? 11.734 6.68 -9.992 1 88 217 ARG B N 1
ATOM 5145 C CA . ARG B 1 217 ? 12.242 6.508 -8.633 1 88 217 ARG B CA 1
ATOM 5146 C C . ARG B 1 217 ? 11.234 7.02 -7.605 1 88 217 ARG B C 1
ATOM 5148 O O . ARG B 1 217 ? 10.336 7.793 -7.945 1 88 217 ARG B O 1
ATOM 5155 N N . ALA B 1 218 ? 11.477 6.543 -6.395 1 89.69 218 ALA B N 1
ATOM 5156 C CA . ALA B 1 218 ? 10.633 7.027 -5.305 1 89.69 218 ALA B CA 1
ATOM 5157 C C . ALA B 1 218 ? 10.969 8.477 -4.957 1 89.69 218 ALA B C 1
ATOM 5159 O O . ALA B 1 218 ? 12.133 8.883 -5 1 89.69 218 ALA B O 1
ATOM 5160 N N . GLY B 1 219 ? 9.953 9.234 -4.699 1 90.38 219 GLY B N 1
ATOM 5161 C CA . GLY B 1 219 ? 10.07 10.594 -4.184 1 90.38 219 GLY B CA 1
ATOM 5162 C C . GLY B 1 219 ? 9.328 10.805 -2.877 1 90.38 219 GLY B C 1
ATOM 5163 O O . GLY B 1 219 ? 8.844 9.844 -2.271 1 90.38 219 GLY B O 1
ATOM 5164 N N . ARG B 1 220 ? 9.266 11.977 -2.508 1 90.19 220 ARG B N 1
ATOM 5165 C CA . ARG B 1 220 ? 8.602 12.367 -1.266 1 90.19 220 ARG B CA 1
ATOM 5166 C C . ARG B 1 220 ? 7.129 11.961 -1.28 1 90.19 220 ARG B C 1
ATOM 5168 O O . ARG B 1 220 ? 6.539 11.703 -0.229 1 90.19 220 ARG B O 1
ATOM 5175 N N . MET B 1 221 ? 6.582 11.953 -2.439 1 94.94 221 MET B N 1
ATOM 5176 C CA . MET B 1 221 ? 5.129 11.812 -2.471 1 94.94 221 MET B CA 1
ATOM 5177 C C . MET B 1 221 ? 4.707 10.727 -3.457 1 94.94 221 MET B C 1
ATOM 5179 O O . MET B 1 221 ? 3.525 10.609 -3.793 1 94.94 221 MET B O 1
ATOM 5183 N N . ASN B 1 222 ? 5.645 10.008 -3.982 1 94.38 222 ASN B N 1
ATOM 5184 C CA . ASN B 1 222 ? 5.324 8.875 -4.844 1 94.38 222 ASN B CA 1
ATOM 5185 C C . ASN B 1 222 ? 6.27 7.699 -4.602 1 94.38 222 ASN B C 1
ATOM 5187 O O . ASN B 1 222 ? 7.477 7.891 -4.43 1 94.38 222 ASN B O 1
ATOM 5191 N N . PRO B 1 223 ? 5.703 6.52 -4.59 1 92.94 223 PRO B N 1
ATOM 5192 C CA . PRO B 1 223 ? 6.594 5.355 -4.574 1 92.94 223 PRO B CA 1
ATOM 5193 C C . PRO B 1 223 ? 7.23 5.078 -5.93 1 92.94 223 PRO B C 1
ATOM 5195 O O . PRO B 1 223 ? 6.809 5.641 -6.945 1 92.94 223 PRO B O 1
ATOM 5198 N N . SER B 1 224 ? 8.273 4.285 -5.871 1 91.19 224 SER B N 1
ATOM 5199 C CA . SER B 1 224 ? 8.945 3.914 -7.117 1 91.19 224 SER B CA 1
ATOM 5200 C C . SER B 1 224 ? 7.965 3.281 -8.102 1 91.19 224 SER B C 1
ATOM 5202 O O . SER B 1 224 ? 7.074 2.525 -7.699 1 91.19 224 SER B O 1
ATOM 5204 N N . GLY B 1 225 ? 8.102 3.676 -9.375 1 91 225 GLY B N 1
ATOM 5205 C CA . GLY B 1 225 ? 7.277 3.117 -10.43 1 91 225 GLY B CA 1
ATOM 5206 C C . GLY B 1 225 ? 6.035 3.941 -10.719 1 91 225 GLY B C 1
ATOM 5207 O O . GLY B 1 225 ? 5.406 3.787 -11.766 1 91 225 GLY B O 1
ATOM 5208 N N . VAL B 1 226 ? 5.598 4.742 -9.758 1 93.25 226 VAL B N 1
ATOM 5209 C CA . VAL B 1 226 ? 4.395 5.551 -9.93 1 93.25 226 VAL B CA 1
ATOM 5210 C C . VAL B 1 226 ? 4.762 6.902 -10.531 1 93.25 226 VAL B C 1
ATOM 5212 O O . VAL B 1 226 ? 5.75 7.52 -10.141 1 93.25 226 VAL B O 1
ATOM 5215 N N . LEU B 1 227 ? 3.957 7.336 -11.43 1 93.94 227 LEU B N 1
ATOM 5216 C CA . LEU B 1 227 ? 4.207 8.547 -12.195 1 93.94 227 LEU B CA 1
ATOM 5217 C C . LEU B 1 227 ? 4.031 9.789 -11.328 1 93.94 227 LEU B C 1
ATOM 5219 O O . LEU B 1 227 ? 3.025 9.922 -10.625 1 93.94 227 LEU B O 1
ATOM 5223 N N . ALA B 1 228 ? 5.043 10.672 -11.367 1 96.44 228 ALA B N 1
ATOM 5224 C CA . ALA B 1 228 ? 4.988 11.977 -10.711 1 96.44 228 ALA B CA 1
ATOM 5225 C C . ALA B 1 228 ? 5.914 12.977 -11.406 1 96.44 228 ALA B C 1
ATOM 5227 O O . ALA B 1 228 ? 6.98 12.609 -11.898 1 96.44 228 ALA B O 1
ATOM 5228 N N . PHE B 1 229 ? 5.461 14.18 -11.516 1 96.94 229 PHE B N 1
ATOM 5229 C CA . PHE B 1 229 ? 6.242 15.297 -12.031 1 96.94 229 PHE B CA 1
ATOM 5230 C C . PHE B 1 229 ? 6.57 16.281 -10.914 1 96.94 229 PHE B C 1
ATOM 5232 O O . PHE B 1 229 ? 5.676 16.938 -10.367 1 96.94 229 PHE B O 1
ATOM 5239 N N . TYR B 1 230 ? 7.875 16.359 -10.609 1 96.12 230 TYR B N 1
ATOM 5240 C CA . TYR B 1 230 ? 8.328 17.328 -9.625 1 96.12 230 TYR B CA 1
ATOM 5241 C C . TYR B 1 230 ? 8.891 18.578 -10.305 1 96.12 230 TYR B C 1
ATOM 5243 O O . TYR B 1 230 ? 9.664 18.469 -11.258 1 96.12 230 TYR B O 1
ATOM 5251 N N . GLY B 1 231 ? 8.438 19.703 -9.844 1 96.12 231 GLY B N 1
ATOM 5252 C CA . GLY B 1 231 ? 8.945 20.984 -10.328 1 96.12 231 GLY B CA 1
ATOM 5253 C C . GLY B 1 231 ? 8.984 22.047 -9.25 1 96.12 231 GLY B C 1
ATOM 5254 O O . GLY B 1 231 ? 8.609 21.797 -8.102 1 96.12 231 GLY B O 1
ATOM 5255 N N . ALA B 1 232 ? 9.578 23.188 -9.641 1 95.44 232 ALA B N 1
ATOM 5256 C CA . ALA B 1 232 ? 9.648 24.359 -8.758 1 95.44 232 ALA B CA 1
ATOM 5257 C C . ALA B 1 232 ? 9.047 25.594 -9.43 1 95.44 232 ALA B C 1
ATOM 5259 O O . ALA B 1 232 ? 8.969 25.656 -10.656 1 95.44 232 ALA B O 1
ATOM 5260 N N . PHE B 1 233 ? 8.672 26.562 -8.602 1 94.75 233 PHE B N 1
ATOM 5261 C CA . PHE B 1 233 ? 8.016 27.75 -9.141 1 94.75 233 PHE B CA 1
ATOM 5262 C C . PHE B 1 233 ? 9.031 28.812 -9.516 1 94.75 233 PHE B C 1
ATOM 5264 O O . PHE B 1 233 ? 8.664 29.875 -10.023 1 94.75 233 PHE B O 1
ATOM 5271 N N . ASP B 1 234 ? 10.273 28.531 -9.219 1 91.81 234 ASP B N 1
ATOM 5272 C CA . ASP B 1 234 ? 11.32 29.453 -9.641 1 91.81 234 ASP B CA 1
ATOM 5273 C C . ASP B 1 234 ? 12.633 28.719 -9.906 1 91.81 234 ASP B C 1
ATOM 5275 O O . ASP B 1 234 ? 12.844 27.609 -9.398 1 91.81 234 ASP B O 1
ATOM 5279 N N . LEU B 1 235 ? 13.469 29.375 -10.68 1 90.19 235 LEU B N 1
ATOM 5280 C CA . LEU B 1 235 ? 14.711 28.781 -11.172 1 90.19 235 LEU B CA 1
ATOM 5281 C C . LEU B 1 235 ? 15.664 28.484 -10.023 1 90.19 235 LEU B C 1
ATOM 5283 O O . LEU B 1 235 ? 16.297 27.422 -10 1 90.19 235 LEU B O 1
ATOM 5287 N N . ARG B 1 236 ? 15.797 29.406 -9.148 1 89.62 236 ARG B N 1
ATOM 5288 C CA . ARG B 1 236 ? 16.734 29.25 -8.039 1 89.62 236 ARG B CA 1
ATOM 5289 C C . ARG B 1 236 ? 16.375 28.031 -7.188 1 89.62 236 ARG B C 1
ATOM 5291 O O . ARG B 1 236 ? 17.25 27.234 -6.844 1 89.62 236 ARG B O 1
ATOM 5298 N N . THR B 1 237 ? 15.117 27.891 -6.875 1 92.38 237 THR B N 1
ATOM 5299 C CA . THR B 1 237 ? 14.648 26.75 -6.098 1 92.38 237 THR B CA 1
ATOM 5300 C C . THR B 1 237 ? 14.875 25.453 -6.863 1 92.38 237 THR B C 1
ATOM 5302 O O . THR B 1 237 ? 15.344 24.453 -6.293 1 92.38 237 THR B O 1
ATOM 5305 N N . CYS B 1 238 ? 14.562 25.469 -8.117 1 93.44 238 CYS B N 1
ATOM 5306 C CA . CYS B 1 238 ? 14.703 24.297 -8.969 1 93.44 238 CYS B CA 1
ATOM 5307 C C . CYS B 1 238 ? 16.125 23.766 -8.953 1 93.44 238 CYS B C 1
ATOM 5309 O O . CYS B 1 238 ? 16.359 22.578 -8.742 1 93.44 238 CYS B O 1
ATOM 5311 N N . VAL B 1 239 ? 17.062 24.625 -9.086 1 90.88 239 VAL B N 1
ATOM 5312 C CA . VAL B 1 239 ? 18.469 24.25 -9.125 1 90.88 239 VAL B CA 1
ATOM 5313 C C . VAL B 1 239 ? 18.922 23.797 -7.738 1 90.88 239 VAL B C 1
ATOM 5315 O O . VAL B 1 239 ? 19.641 22.812 -7.602 1 90.88 239 VAL B O 1
ATOM 5318 N N . ALA B 1 240 ? 18.531 24.547 -6.73 1 88.88 240 ALA B N 1
ATOM 5319 C CA . ALA B 1 240 ? 18.906 24.219 -5.359 1 88.88 240 ALA B CA 1
ATOM 5320 C C . ALA B 1 240 ? 18.469 22.797 -4.988 1 88.88 240 ALA B C 1
ATOM 5322 O O . ALA B 1 240 ? 19.188 22.078 -4.301 1 88.88 240 ALA B O 1
ATOM 5323 N N . GLU B 1 241 ? 17.297 22.375 -5.473 1 88.88 241 GLU B N 1
ATOM 5324 C CA . GLU B 1 241 ? 16.719 21.078 -5.129 1 88.88 241 GLU B CA 1
ATOM 5325 C C . GLU B 1 241 ? 17.516 19.938 -5.75 1 88.88 241 GLU B C 1
ATOM 5327 O O . GLU B 1 241 ? 17.438 18.797 -5.289 1 88.88 241 GLU B O 1
ATOM 5332 N N . LEU B 1 242 ? 18.297 20.203 -6.758 1 88.94 242 LEU B N 1
ATOM 5333 C CA . LEU B 1 242 ? 19.109 19.188 -7.395 1 88.94 242 LEU B CA 1
ATOM 5334 C C . LEU B 1 242 ? 20.406 18.953 -6.617 1 88.94 242 LEU B C 1
ATOM 5336 O O . LEU B 1 242 ? 21.094 17.953 -6.816 1 88.94 242 LEU B O 1
ATOM 5340 N N . ARG B 1 243 ? 20.781 19.844 -5.809 1 86.19 243 ARG B N 1
ATOM 5341 C CA . ARG B 1 243 ? 22.016 19.812 -5.023 1 86.19 243 ARG B CA 1
ATOM 5342 C C . ARG B 1 243 ? 23.203 19.484 -5.906 1 86.19 243 ARG B C 1
ATOM 5344 O O . ARG B 1 243 ? 23.984 18.578 -5.598 1 86.19 243 ARG B O 1
ATOM 5351 N N . PRO B 1 244 ? 23.344 20.266 -6.957 1 86.56 244 PRO B N 1
ATOM 5352 C CA . PRO B 1 244 ? 24.484 19.984 -7.836 1 86.56 244 PRO B CA 1
ATOM 5353 C C . PRO B 1 244 ? 25.828 20.375 -7.211 1 86.56 244 PRO B C 1
ATOM 5355 O O . PRO B 1 244 ? 25.906 21.375 -6.488 1 86.56 244 PRO B O 1
ATOM 5358 N N . ALA B 1 245 ? 26.828 19.594 -7.473 1 86.06 245 ALA B N 1
ATOM 5359 C CA . ALA B 1 245 ? 28.172 19.922 -7.043 1 86.06 245 ALA B CA 1
ATOM 5360 C C . ALA B 1 245 ? 28.812 20.969 -7.969 1 86.06 245 ALA B C 1
ATOM 5362 O O . ALA B 1 245 ? 28.359 21.156 -9.102 1 86.06 245 ALA B O 1
ATOM 5363 N N . VAL B 1 246 ? 29.828 21.547 -7.352 1 85.44 246 VAL B N 1
ATOM 5364 C CA . VAL B 1 246 ? 30.578 22.5 -8.172 1 85.44 246 VAL B CA 1
ATOM 5365 C C . VAL B 1 246 ? 31.188 21.766 -9.375 1 85.44 246 VAL B C 1
ATOM 5367 O O . VAL B 1 246 ? 31.734 20.672 -9.234 1 85.44 246 VAL B O 1
ATOM 5370 N N . GLY B 1 247 ? 30.938 22.375 -10.492 1 87.31 247 GLY B N 1
ATOM 5371 C CA . GLY B 1 247 ? 31.469 21.766 -11.711 1 87.31 247 GLY B CA 1
ATOM 5372 C C . GLY B 1 247 ? 30.422 20.984 -12.484 1 87.31 247 GLY B C 1
ATOM 5373 O O . GLY B 1 247 ? 30.609 20.672 -13.664 1 87.31 247 GLY B O 1
ATOM 5374 N N . GLU B 1 248 ? 29.312 20.688 -11.875 1 91 248 GLU B N 1
ATOM 5375 C CA . GLU B 1 248 ? 28.25 19.953 -12.562 1 91 248 GLU B CA 1
ATOM 5376 C C . GLU B 1 248 ? 27.391 20.891 -13.414 1 91 248 GLU B C 1
ATOM 5378 O O . GLU B 1 248 ? 27.328 22.094 -13.156 1 91 248 GLU B O 1
ATOM 5383 N N . THR B 1 249 ? 26.859 20.281 -14.461 1 92.38 249 THR B N 1
ATOM 5384 C CA . THR B 1 249 ? 25.984 21.031 -15.359 1 92.38 249 THR B CA 1
ATOM 5385 C C . THR B 1 249 ? 24.531 20.609 -15.195 1 92.38 249 THR B C 1
ATOM 5387 O O . THR B 1 249 ? 24.25 19.406 -15.094 1 92.38 249 THR B O 1
ATOM 5390 N N . VAL B 1 250 ? 23.672 21.672 -15.133 1 93.56 250 VAL B N 1
ATOM 5391 C CA . VAL B 1 250 ? 22.234 21.406 -15.031 1 93.56 250 VAL B CA 1
ATOM 5392 C C . VAL B 1 250 ? 21.516 21.969 -16.25 1 93.56 250 VAL B C 1
ATOM 5394 O O . VAL B 1 250 ? 21.859 23.047 -16.734 1 93.56 250 VAL B O 1
ATOM 5397 N N . ILE B 1 251 ? 20.641 21.203 -16.797 1 93.56 251 ILE B N 1
ATOM 5398 C CA . ILE B 1 251 ? 19.781 21.656 -17.891 1 93.56 251 ILE B CA 1
ATOM 5399 C C . ILE B 1 251 ? 18.344 21.734 -17.406 1 93.56 251 ILE B C 1
ATOM 5401 O O . ILE B 1 251 ? 17.875 20.844 -16.688 1 93.56 251 ILE B O 1
ATOM 5405 N N . LEU B 1 252 ? 17.719 22.875 -17.719 1 94.5 252 LEU B N 1
ATOM 5406 C CA . LEU B 1 252 ? 16.359 23.078 -17.219 1 94.5 252 LEU B CA 1
ATOM 5407 C C . LEU B 1 252 ? 15.445 23.609 -18.328 1 94.5 252 LEU B C 1
ATOM 5409 O O . LEU B 1 252 ? 15.922 24.078 -19.359 1 94.5 252 LEU B O 1
ATOM 5413 N N . ALA B 1 253 ? 14.148 23.422 -18.094 1 95.31 253 ALA B N 1
ATOM 5414 C CA . ALA B 1 253 ? 13.109 24.016 -18.938 1 95.31 253 ALA B CA 1
ATOM 5415 C C . ALA B 1 253 ? 11.945 24.516 -18.094 1 95.31 253 ALA B C 1
ATOM 5417 O O . ALA B 1 253 ? 11.812 24.156 -16.922 1 95.31 253 ALA B O 1
ATOM 5418 N N . LYS B 1 254 ? 11.25 25.391 -18.734 1 95.06 254 LYS B N 1
ATOM 5419 C CA . LYS B 1 254 ? 9.984 25.844 -18.172 1 95.06 254 LYS B CA 1
ATOM 5420 C C . LYS B 1 254 ? 8.812 25.031 -18.703 1 95.06 254 LYS B C 1
ATOM 5422 O O . LYS B 1 254 ? 8.812 24.641 -19.875 1 95.06 254 LYS B O 1
ATOM 5427 N N . PHE B 1 255 ? 7.883 24.766 -17.812 1 95.94 255 PHE B N 1
ATOM 5428 C CA . PHE B 1 255 ? 6.652 24.062 -18.172 1 95.94 255 PHE B CA 1
ATOM 5429 C C . PHE B 1 255 ? 5.434 24.922 -17.859 1 95.94 255 PHE B C 1
ATOM 5431 O O . PHE B 1 255 ? 5.426 25.656 -16.859 1 95.94 255 PHE B O 1
ATOM 5438 N N . GLU B 1 256 ? 4.504 24.859 -18.703 1 94.62 256 GLU B N 1
ATOM 5439 C CA . GLU B 1 256 ? 3.252 25.578 -18.484 1 94.62 256 GLU B CA 1
ATOM 5440 C C . GLU B 1 256 ? 2.061 24.625 -18.469 1 94.62 256 GLU B C 1
ATOM 5442 O O . GLU B 1 256 ? 2.123 23.547 -19.062 1 94.62 256 GLU B O 1
ATOM 5447 N N . LEU B 1 257 ? 1.03 25.047 -17.797 1 95.31 257 LEU B N 1
ATOM 5448 C CA . LEU B 1 257 ? -0.205 24.266 -17.781 1 95.31 257 LEU B CA 1
ATOM 5449 C C . LEU B 1 257 ? -1.005 24.484 -19.062 1 95.31 257 LEU B C 1
ATOM 5451 O O . LEU B 1 257 ? -1.091 25.609 -19.562 1 95.31 257 LEU B O 1
ATOM 5455 N N . ILE B 1 258 ? -1.574 23.422 -19.562 1 93.88 258 ILE B N 1
ATOM 5456 C CA . ILE B 1 258 ? -2.398 23.547 -20.766 1 93.88 258 ILE B CA 1
ATOM 5457 C C . ILE B 1 258 ? -3.857 23.266 -20.422 1 93.88 258 ILE B C 1
ATOM 5459 O O . ILE B 1 258 ? -4.734 23.328 -21.281 1 93.88 258 ILE B O 1
ATOM 5463 N N . ARG B 1 259 ? -4.172 22.891 -19.203 1 93.81 259 ARG B N 1
ATOM 5464 C CA . ARG B 1 259 ? -5.508 22.781 -18.625 1 93.81 259 ARG B CA 1
ATOM 5465 C C . ARG B 1 259 ? -5.48 23.016 -17.125 1 93.81 259 ARG B C 1
ATOM 5467 O O . ARG B 1 259 ? -4.426 22.906 -16.484 1 93.81 259 ARG B O 1
ATOM 5474 N N . PRO B 1 260 ? -6.598 23.328 -16.578 1 94 260 PRO B N 1
ATOM 5475 C CA . PRO B 1 260 ? -6.625 23.547 -15.133 1 94 260 PRO B CA 1
ATOM 5476 C C . PRO B 1 260 ? -6.355 22.281 -14.328 1 94 260 PRO B C 1
ATOM 5478 O O . PRO B 1 260 ? -6.742 21.188 -14.75 1 94 260 PRO B O 1
ATOM 5481 N N . ILE B 1 261 ? -5.688 22.469 -13.219 1 95.12 261 ILE B N 1
ATOM 5482 C CA . ILE B 1 261 ? -5.48 21.359 -12.297 1 95.12 261 ILE B CA 1
ATOM 5483 C C . ILE B 1 261 ? -5.855 21.781 -10.883 1 95.12 261 ILE B C 1
ATOM 5485 O O . ILE B 1 261 ? -5.723 22.953 -10.516 1 95.12 261 ILE B O 1
ATOM 5489 N N . LEU B 1 262 ? -6.395 20.859 -10.117 1 96.06 262 LEU B N 1
ATOM 5490 C CA . LEU B 1 262 ? -6.75 21.078 -8.727 1 96.06 262 LEU B CA 1
ATOM 5491 C C . LEU B 1 262 ? -5.547 20.844 -7.816 1 96.06 262 LEU B C 1
ATOM 5493 O O . LEU B 1 262 ? -4.941 19.781 -7.84 1 96.06 262 LEU B O 1
ATOM 5497 N N . VAL B 1 263 ? -5.246 21.875 -6.949 1 96.44 263 VAL B N 1
ATOM 5498 C CA . VAL B 1 263 ? -4.012 21.781 -6.176 1 96.44 263 VAL B CA 1
ATOM 5499 C C . VAL B 1 263 ? -4.328 21.891 -4.688 1 96.44 263 VAL B C 1
ATOM 5501 O O . VAL B 1 263 ? -5.27 22.578 -4.289 1 96.44 263 VAL B O 1
ATOM 5504 N N . LEU B 1 264 ? -3.631 21.125 -3.906 1 97.31 264 LEU B N 1
ATOM 5505 C CA . LEU B 1 264 ? -3.514 21.328 -2.467 1 97.31 264 LEU B CA 1
ATOM 5506 C C . LEU B 1 264 ? -2.225 22.078 -2.127 1 97.31 264 LEU B C 1
ATOM 5508 O O . LEU B 1 264 ? -1.13 21.594 -2.426 1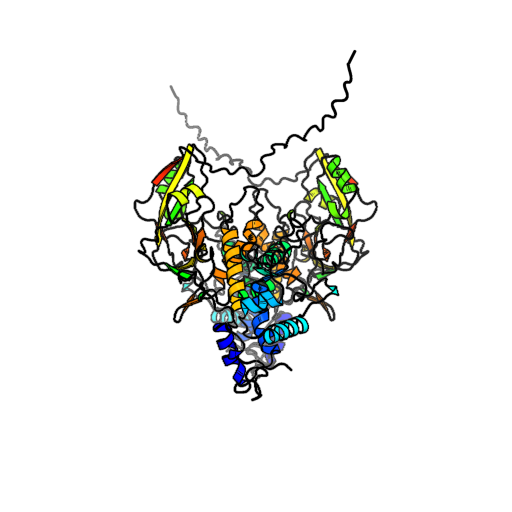 97.31 264 LEU B O 1
ATOM 5512 N N . ASP B 1 265 ? -2.318 23.219 -1.552 1 96.56 265 ASP B N 1
ATOM 5513 C CA . ASP B 1 265 ? -1.172 24.031 -1.143 1 96.56 265 ASP B CA 1
ATOM 5514 C C . ASP B 1 265 ? -0.869 23.844 0.342 1 96.56 265 ASP B C 1
ATOM 5516 O O . ASP B 1 265 ? -1.468 24.5 1.191 1 96.56 265 ASP B O 1
ATOM 5520 N N . THR B 1 266 ? 0.161 23 0.595 1 96.06 266 THR B N 1
ATOM 5521 C CA . THR B 1 266 ? 0.452 22.672 1.987 1 96.06 266 THR B CA 1
ATOM 5522 C C . THR B 1 266 ? 1.099 23.859 2.697 1 96.06 266 THR B C 1
ATOM 5524 O O . THR B 1 266 ? 1.128 23.906 3.928 1 96.06 266 THR B O 1
ATOM 5527 N N . THR B 1 267 ? 1.594 24.812 1.962 1 93.88 267 THR B N 1
ATOM 5528 C CA . THR B 1 267 ? 2.258 25.953 2.574 1 93.88 267 THR B CA 1
ATOM 5529 C C . THR B 1 267 ? 1.253 26.828 3.324 1 93.88 267 THR B C 1
ATOM 5531 O O . THR B 1 267 ? 1.64 27.688 4.117 1 93.88 267 THR B O 1
ATOM 5534 N N . LYS B 1 268 ? 0.013 26.594 3.105 1 93 268 LYS B N 1
ATOM 5535 C CA . LYS B 1 268 ? -1.039 27.328 3.797 1 93 268 LYS B CA 1
ATOM 5536 C C . LYS B 1 268 ? -1.149 26.891 5.254 1 93 268 LYS B C 1
ATOM 5538 O O . LYS B 1 268 ? -1.797 27.562 6.062 1 93 268 LYS B O 1
ATOM 5543 N N . PHE B 1 269 ? -0.463 25.844 5.633 1 90.88 269 PHE B N 1
ATOM 5544 C CA . PHE B 1 269 ? -0.624 25.297 6.969 1 90.88 269 PHE B CA 1
ATOM 5545 C C . PHE B 1 269 ? 0.541 25.688 7.867 1 90.88 269 PHE B C 1
ATOM 5547 O O . PHE B 1 269 ? 0.767 25.078 8.914 1 90.88 269 PHE B O 1
ATOM 5554 N N . THR B 1 270 ? 1.468 26.547 7.492 1 85.06 270 THR B N 1
ATOM 5555 C CA . THR B 1 270 ? 2.602 27.016 8.281 1 85.06 270 THR B CA 1
ATOM 5556 C C . THR B 1 270 ? 2.125 27.75 9.531 1 85.06 270 THR B C 1
ATOM 5558 O O . THR B 1 270 ? 2.754 27.656 10.586 1 85.06 270 THR B O 1
ATOM 5561 N N . GLY B 1 271 ? 1.02 28.344 9.602 1 78.31 271 GLY B N 1
ATOM 5562 C CA . GLY B 1 271 ? 0.548 29.141 10.719 1 78.31 271 GLY B CA 1
ATOM 5563 C C . GLY B 1 271 ? -0.786 28.672 11.273 1 78.31 271 GLY B C 1
ATOM 5564 O O . GLY B 1 271 ? -1.149 27.5 11.117 1 78.31 271 GLY B O 1
ATOM 5565 N N . ARG B 1 272 ? -1.295 29.453 12.086 1 75.38 272 ARG B N 1
ATOM 5566 C CA . ARG B 1 272 ? -2.594 29.141 12.68 1 75.38 272 ARG B CA 1
ATOM 5567 C C . ARG B 1 272 ? -3.713 29.297 11.656 1 75.38 272 ARG B C 1
ATOM 5569 O O . ARG B 1 272 ? -3.598 30.078 10.719 1 75.38 272 ARG B O 1
ATOM 5576 N N . PRO B 1 273 ? -4.648 28.391 11.836 1 78.25 273 PRO B N 1
ATOM 5577 C CA . PRO B 1 273 ? -5.809 28.578 10.961 1 78.25 273 PRO B CA 1
ATOM 5578 C C . PRO B 1 273 ? -6.535 29.891 11.227 1 78.25 273 PRO B C 1
ATOM 5580 O O . PRO B 1 273 ? -6.277 30.562 12.234 1 78.25 273 PRO B O 1
ATOM 5583 N N . LYS B 1 274 ? -7.238 30.297 10.156 1 72.5 274 LYS B N 1
ATOM 5584 C CA . LYS B 1 274 ? -8.133 31.422 10.398 1 72.5 274 LYS B CA 1
ATOM 5585 C C . LYS B 1 274 ? -8.945 31.219 11.672 1 72.5 274 LYS B C 1
ATOM 5587 O O . LYS B 1 274 ? -9.297 30.094 12.016 1 72.5 274 LYS B O 1
ATOM 5592 N N . ALA B 1 275 ? -9.086 32.281 12.359 1 63.47 275 ALA B N 1
ATOM 5593 C CA . ALA B 1 275 ? -9.742 32.312 13.664 1 63.47 275 ALA B CA 1
ATOM 5594 C C . ALA B 1 275 ? -10.969 31.406 13.68 1 63.47 275 ALA B C 1
ATOM 5596 O O . ALA B 1 275 ? -11.883 31.578 12.867 1 63.47 275 ALA B O 1
ATOM 5597 N N . ILE B 1 276 ? -10.742 30.203 14.164 1 64.62 276 ILE B N 1
ATOM 5598 C CA . ILE B 1 276 ? -11.836 29.234 14.289 1 64.62 276 ILE B CA 1
ATOM 5599 C C . ILE B 1 276 ? -12.578 29.484 15.602 1 64.62 276 ILE B C 1
ATOM 5601 O O . ILE B 1 276 ? -11.961 29.75 16.641 1 64.62 276 ILE B O 1
ATOM 5605 N N . ASN B 1 277 ? -13.914 29.688 15.43 1 72.44 277 ASN B N 1
ATOM 5606 C CA . ASN B 1 277 ? -14.711 29.594 16.656 1 72.44 277 ASN B CA 1
ATOM 5607 C C . ASN B 1 277 ? -14.438 28.297 17.406 1 72.44 277 ASN B C 1
ATOM 5609 O O . ASN B 1 277 ? -14.797 27.219 16.938 1 72.44 277 ASN B O 1
ATOM 5613 N N . ILE B 1 278 ? -13.781 28.391 18.5 1 77.94 278 ILE B N 1
ATOM 5614 C CA . ILE B 1 278 ? -13.25 27.25 19.219 1 77.94 278 ILE B CA 1
ATOM 5615 C C . ILE B 1 278 ? -14.398 26.422 19.812 1 77.94 278 ILE B C 1
ATOM 5617 O O . ILE B 1 278 ? -14.219 25.281 20.203 1 77.94 278 ILE B O 1
ATOM 5621 N N . PHE B 1 279 ? -15.539 27 19.828 1 82.25 279 PHE B N 1
ATOM 5622 C CA . PHE B 1 279 ? -16.641 26.297 20.469 1 82.25 279 PHE B CA 1
ATOM 5623 C C . PHE B 1 279 ? -17.562 25.672 19.422 1 82.25 279 PHE B C 1
ATOM 5625 O O . PHE B 1 279 ? -18.609 25.109 19.781 1 82.25 279 PHE B O 1
ATOM 5632 N N . THR B 1 280 ? -17.188 25.766 18.156 1 78.88 280 THR B N 1
ATOM 5633 C CA . THR B 1 280 ? -17.953 25.047 17.141 1 78.88 280 THR B CA 1
ATOM 5634 C C . THR B 1 280 ? -17.812 23.531 17.328 1 78.88 280 THR B C 1
ATOM 5636 O O . THR B 1 280 ? -16.766 23.047 17.75 1 78.88 280 THR B O 1
ATOM 5639 N N . PRO B 1 281 ? -18.922 22.797 17 1 76.38 281 PRO B N 1
ATOM 5640 C CA . PRO B 1 281 ? -18.859 21.344 17.172 1 76.38 281 PRO B CA 1
ATOM 5641 C C . PRO B 1 281 ? -17.734 20.703 16.375 1 76.38 281 PRO B C 1
ATOM 5643 O O . PRO B 1 281 ? -17.25 19.625 16.734 1 76.38 281 PRO B O 1
ATOM 5646 N N . THR B 1 282 ? -17.359 21.359 15.289 1 78.06 282 THR B N 1
ATOM 5647 C CA . THR B 1 282 ? -16.375 20.75 14.398 1 78.06 282 THR B CA 1
ATOM 5648 C C . THR B 1 282 ? -14.969 21.219 14.742 1 78.06 282 THR B C 1
ATOM 5650 O O . THR B 1 282 ? -14.008 20.859 14.07 1 78.06 282 THR B O 1
ATOM 5653 N N . TYR B 1 283 ? -14.844 21.984 15.812 1 78.5 283 TYR B N 1
ATOM 5654 C CA . TYR B 1 283 ? -13.57 22.625 16.141 1 78.5 283 TYR B CA 1
ATOM 5655 C C . TYR B 1 283 ? -12.477 21.578 16.328 1 78.5 283 TYR B C 1
ATOM 5657 O O . TYR B 1 283 ? -11.406 21.672 15.711 1 78.5 283 TYR B O 1
ATOM 5665 N N . ALA B 1 284 ? -12.789 20.594 17.141 1 74 284 ALA B N 1
ATOM 5666 C CA . ALA B 1 284 ? -11.781 19.578 17.469 1 74 284 ALA B CA 1
ATOM 5667 C C . ALA B 1 284 ? -11.328 18.844 16.203 1 74 284 ALA B C 1
ATOM 5669 O O . ALA B 1 284 ? -10.133 18.609 16.016 1 74 284 ALA B O 1
ATOM 5670 N N . THR B 1 285 ? -12.297 18.562 15.375 1 79.06 285 THR B N 1
ATOM 5671 C CA . THR B 1 285 ? -12 17.812 14.156 1 79.06 285 THR B CA 1
ATOM 5672 C C . THR B 1 285 ? -11.188 18.672 13.188 1 79.06 285 THR B C 1
ATOM 5674 O O . THR B 1 285 ? -10.234 18.188 12.562 1 79.06 285 THR B O 1
ATOM 5677 N N . ARG B 1 286 ? -11.523 19.891 13.172 1 81.88 286 ARG B N 1
ATOM 5678 C CA . ARG B 1 286 ? -10.82 20.812 12.273 1 81.88 286 ARG B CA 1
ATOM 5679 C C . ARG B 1 286 ? -9.391 21.062 12.742 1 81.88 286 ARG B C 1
ATOM 5681 O O . ARG B 1 286 ? -8.469 21.141 11.93 1 81.88 286 ARG B O 1
ATOM 5688 N N . MET B 1 287 ? -9.305 21.172 14 1 81.19 287 MET B N 1
ATOM 5689 C CA . MET B 1 287 ? -7.973 21.406 14.547 1 81.19 287 MET B CA 1
ATOM 5690 C C . MET B 1 287 ? -7.086 20.172 14.383 1 81.19 287 MET B C 1
ATOM 5692 O O . MET B 1 287 ? -5.891 20.297 14.102 1 81.19 287 MET B O 1
ATOM 5696 N N . ARG B 1 288 ? -7.695 19.062 14.586 1 79.94 288 ARG B N 1
ATOM 5697 C CA . ARG B 1 288 ? -6.949 17.828 14.359 1 79.94 288 ARG B CA 1
ATOM 5698 C C . ARG B 1 288 ? -6.473 17.734 12.914 1 79.94 288 ARG B C 1
ATOM 5700 O O . ARG B 1 288 ? -5.324 17.359 12.656 1 79.94 288 ARG B O 1
ATOM 5707 N N . LEU B 1 289 ? -7.348 18.062 12.039 1 87.06 289 LEU B N 1
ATOM 5708 C CA . LEU B 1 289 ? -7.004 18.062 10.617 1 87.06 289 LEU B CA 1
ATOM 5709 C C . LEU B 1 289 ? -5.898 19.078 10.336 1 87.06 289 LEU B C 1
ATOM 5711 O O . LEU B 1 289 ? -4.938 18.766 9.625 1 87.06 289 LEU B O 1
ATOM 5715 N N . TRP B 1 290 ? -6.039 20.234 10.953 1 87.81 290 TRP B N 1
ATOM 5716 C CA . TRP B 1 290 ? -5.039 21.266 10.742 1 87.81 290 TRP B CA 1
ATOM 5717 C C . TRP B 1 290 ? -3.668 20.812 11.234 1 87.81 290 TRP B C 1
ATOM 5719 O O . TRP B 1 290 ? -2.666 20.984 10.531 1 87.81 290 TRP B O 1
ATOM 5729 N N . LYS B 1 291 ? -3.686 20.266 12.367 1 84.38 291 LYS B N 1
ATOM 5730 C CA . LYS B 1 291 ? -2.432 19.781 12.938 1 84.38 291 LYS B CA 1
ATOM 5731 C C . LYS B 1 291 ? -1.837 18.656 12.094 1 84.38 291 LYS B C 1
ATOM 5733 O O . LYS B 1 291 ? -0.621 18.594 11.898 1 84.38 291 LYS B O 1
ATOM 5738 N N . PHE B 1 292 ? -2.654 17.797 11.656 1 88.69 292 PHE B N 1
ATOM 5739 C CA . PHE B 1 292 ? -2.207 16.734 10.773 1 88.69 292 PHE B CA 1
ATOM 5740 C C . PHE B 1 292 ? -1.571 17.297 9.508 1 88.69 292 PHE B C 1
ATOM 5742 O O . PHE B 1 292 ? -0.485 16.875 9.109 1 88.69 292 PHE B O 1
ATOM 5749 N N . MET B 1 293 ? -2.207 18.266 8.961 1 91.69 293 MET B N 1
ATOM 5750 C CA . MET B 1 293 ? -1.725 18.859 7.719 1 91.69 293 MET B CA 1
ATOM 5751 C C . MET B 1 293 ? -0.42 19.609 7.949 1 91.69 293 MET B C 1
ATOM 5753 O O . MET B 1 293 ? 0.459 19.625 7.086 1 91.69 293 MET B O 1
ATOM 5757 N N . THR B 1 294 ? -0.366 20.219 9.078 1 89.69 294 THR B N 1
ATOM 5758 C CA . THR B 1 294 ? 0.88 20.891 9.43 1 89.69 294 THR B CA 1
ATOM 5759 C C . THR B 1 294 ? 2.031 19.891 9.508 1 89.69 294 THR B C 1
ATOM 5761 O O . THR B 1 294 ? 3.117 20.156 8.984 1 89.69 294 THR B O 1
ATOM 5764 N N . THR B 1 295 ? 1.762 18.828 10.148 1 89 295 THR B N 1
ATOM 5765 C CA . THR B 1 295 ? 2.773 17.781 10.25 1 89 295 THR B CA 1
ATOM 5766 C C . THR B 1 295 ? 3.131 17.25 8.867 1 89 295 THR B C 1
ATOM 5768 O O . THR B 1 295 ? 4.309 17.078 8.547 1 89 295 THR B O 1
ATOM 5771 N N . PHE B 1 296 ? 2.133 17 8.102 1 91.88 296 PHE B N 1
ATOM 5772 C CA . PHE B 1 296 ? 2.336 16.531 6.738 1 91.88 296 PHE B CA 1
ATOM 5773 C C . PHE B 1 296 ? 3.195 17.516 5.953 1 91.88 296 PHE B C 1
ATOM 5775 O O . PHE B 1 296 ? 4.156 17.109 5.289 1 91.88 296 PHE B O 1
ATOM 5782 N N . MET B 1 297 ? 2.852 18.75 6.047 1 91.62 297 MET B N 1
ATOM 5783 C CA . MET B 1 297 ? 3.605 19.812 5.398 1 91.62 297 MET B CA 1
ATOM 5784 C C . MET B 1 297 ? 5.074 19.766 5.805 1 91.62 297 MET B C 1
ATOM 5786 O O . MET B 1 297 ? 5.961 19.812 4.949 1 91.62 297 MET B O 1
ATOM 5790 N N . ASN B 1 298 ? 5.293 19.578 7.027 1 89.12 298 ASN B N 1
ATOM 5791 C CA . ASN B 1 298 ? 6.656 19.562 7.543 1 89.12 298 ASN B CA 1
ATOM 5792 C C . ASN B 1 298 ? 7.41 18.312 7.09 1 89.12 298 ASN B C 1
ATOM 5794 O O . ASN B 1 298 ? 8.594 18.391 6.746 1 89.12 298 ASN B O 1
ATOM 5798 N N . GLU B 1 299 ? 6.727 17.219 7.086 1 89 299 GLU B N 1
ATOM 5799 C CA . GLU B 1 299 ? 7.348 15.961 6.707 1 89 299 GLU B CA 1
ATOM 5800 C C . GLU B 1 299 ? 7.766 15.969 5.238 1 89 299 GLU B C 1
ATOM 5802 O O . GLU B 1 299 ? 8.859 15.516 4.898 1 89 299 GLU B O 1
ATOM 5807 N N . ILE B 1 300 ? 6.93 16.469 4.383 1 90.56 300 ILE B N 1
ATOM 5808 C CA . ILE B 1 300 ? 7.219 16.438 2.953 1 90.56 300 ILE B CA 1
ATOM 5809 C C . ILE B 1 300 ? 8.359 17.422 2.646 1 90.56 300 ILE B C 1
ATOM 5811 O O . ILE B 1 300 ? 9.125 17.203 1.702 1 90.56 300 ILE B O 1
ATOM 5815 N N . ALA B 1 301 ? 8.492 18.422 3.455 1 87.94 301 ALA B N 1
ATOM 5816 C CA . ALA B 1 301 ? 9.484 19.453 3.209 1 87.94 301 ALA B CA 1
ATOM 5817 C C . ALA B 1 301 ? 10.836 19.094 3.82 1 87.94 301 ALA B C 1
ATOM 5819 O O . ALA B 1 301 ? 11.828 19.781 3.605 1 87.94 301 ALA B O 1
ATOM 5820 N N . ARG B 1 302 ? 10.867 17.969 4.508 1 83.19 302 ARG B N 1
ATOM 5821 C CA . ARG B 1 302 ? 12.102 17.562 5.164 1 83.19 302 ARG B CA 1
ATOM 5822 C C . ARG B 1 302 ? 13.125 17.062 4.145 1 83.19 302 ARG B C 1
ATOM 5824 O O . ARG B 1 302 ? 12.781 16.344 3.201 1 83.19 302 ARG B O 1
ATOM 5831 N N . PRO B 1 303 ? 14.414 17.531 4.336 1 76.69 303 PRO B N 1
ATOM 5832 C CA . PRO B 1 303 ? 15.445 17.031 3.424 1 76.69 303 PRO B CA 1
ATOM 5833 C C . PRO B 1 303 ? 15.719 15.539 3.588 1 76.69 303 PRO B C 1
ATOM 5835 O O . PRO B 1 303 ? 15.625 15.016 4.699 1 76.69 303 PRO B O 1
ATOM 5838 N N . CYS B 1 304 ? 15.828 14.867 2.496 1 64.69 304 CYS B N 1
ATOM 5839 C CA . CYS B 1 304 ? 16.172 13.453 2.535 1 64.69 304 CYS B CA 1
ATOM 5840 C C . CYS B 1 304 ? 17.672 13.25 2.707 1 64.69 304 CYS B C 1
ATOM 5842 O O . CYS B 1 304 ? 18.469 13.859 1.995 1 64.69 304 CYS B O 1
ATOM 5844 N N . LEU B 1 305 ? 18.016 12.547 3.82 1 60.28 305 LEU B N 1
ATOM 5845 C CA . LEU B 1 305 ? 19.406 12.164 3.945 1 60.28 305 LEU B CA 1
ATOM 5846 C C . LEU B 1 305 ? 19.719 10.922 3.121 1 60.28 305 LEU B C 1
ATOM 5848 O O . LEU B 1 305 ? 18.859 10.047 2.965 1 60.28 305 LEU B O 1
ATOM 5852 N N . PRO B 1 306 ? 20.859 11.039 2.398 1 57.06 306 PRO B N 1
ATOM 5853 C CA . PRO B 1 306 ? 21.234 9.922 1.536 1 57.06 306 PRO B CA 1
ATOM 5854 C C . PRO B 1 306 ? 20.984 8.562 2.189 1 57.06 306 PRO B C 1
ATOM 5856 O O . PRO B 1 306 ? 20.609 7.605 1.511 1 57.06 306 PRO B O 1
ATOM 5859 N N . ASP B 1 307 ? 21.297 8.586 3.514 1 53.62 307 ASP B N 1
ATOM 5860 C CA . ASP B 1 307 ? 21.172 7.309 4.203 1 53.62 307 ASP B CA 1
ATOM 5861 C C . ASP B 1 307 ? 19.734 7.066 4.652 1 53.62 307 ASP B C 1
ATOM 5863 O O . ASP B 1 307 ? 19.438 6.043 5.273 1 53.62 307 ASP B O 1
ATOM 5867 N N . ASP B 1 308 ? 19.047 8.211 4.445 1 55.41 308 ASP B N 1
ATOM 5868 C CA . ASP B 1 308 ? 17.688 8.086 4.941 1 55.41 308 ASP B CA 1
ATOM 5869 C C . ASP B 1 308 ? 16.938 6.98 4.195 1 55.41 308 ASP B C 1
ATOM 5871 O O . ASP B 1 308 ? 16.938 6.945 2.965 1 55.41 308 ASP B O 1
ATOM 5875 N N . GLU B 1 309 ? 16.688 6.016 4.977 1 56.19 309 GLU B N 1
ATOM 5876 C CA . GLU B 1 309 ? 16.062 4.746 4.633 1 56.19 309 GLU B CA 1
ATOM 5877 C C . GLU B 1 309 ? 14.766 4.969 3.859 1 56.19 309 GLU B C 1
ATOM 5879 O O . GLU B 1 309 ? 14.055 5.949 4.094 1 56.19 309 GLU B O 1
ATOM 5884 N N . HIS B 1 310 ? 14.578 4.328 2.729 1 62.78 310 HIS B N 1
ATOM 5885 C CA . HIS B 1 310 ? 13.414 4.164 1.862 1 62.78 310 HIS B CA 1
ATOM 5886 C C . HIS B 1 310 ? 12.117 4.219 2.664 1 62.78 310 HIS B C 1
ATOM 5888 O O . HIS B 1 310 ? 11.07 4.57 2.127 1 62.78 310 HIS B O 1
ATOM 5894 N N . LEU B 1 311 ? 12.266 4.406 4.047 1 77.31 311 LEU B N 1
ATOM 5895 C CA . LEU B 1 311 ? 11.047 4.254 4.844 1 77.31 311 LEU B CA 1
ATOM 5896 C C . LEU B 1 311 ? 10.469 5.617 5.207 1 77.31 311 LEU B C 1
ATOM 5898 O O . LEU B 1 311 ? 9.258 5.734 5.441 1 77.31 311 LEU B O 1
ATOM 5902 N N . ASP B 1 312 ? 11.305 6.648 5.137 1 81.12 312 ASP B N 1
ATOM 5903 C CA . ASP B 1 312 ? 10.883 7.93 5.691 1 81.12 312 ASP B CA 1
ATOM 5904 C C . ASP B 1 312 ? 9.797 8.57 4.828 1 81.12 312 ASP B C 1
ATOM 5906 O O . ASP B 1 312 ? 8.938 9.289 5.34 1 81.12 312 ASP B O 1
ATOM 5910 N N . TYR B 1 313 ? 9.852 8.211 3.584 1 87.94 313 TYR B N 1
ATOM 5911 C CA . TYR B 1 313 ? 8.914 8.875 2.689 1 87.94 313 TYR B CA 1
ATOM 5912 C C . TYR B 1 313 ? 7.633 8.07 2.545 1 87.94 313 TYR B C 1
ATOM 5914 O O . TYR B 1 313 ? 6.641 8.562 1.998 1 87.94 313 TYR B O 1
ATOM 5922 N N . VAL B 1 314 ? 7.613 6.926 3.152 1 92.38 314 VAL B N 1
ATOM 5923 C CA . VAL B 1 314 ? 6.473 6.043 2.928 1 92.38 314 VAL B CA 1
ATOM 5924 C C . VAL B 1 314 ? 5.203 6.695 3.467 1 92.38 314 VAL B C 1
ATOM 5926 O O . VAL B 1 314 ? 4.188 6.758 2.768 1 92.38 314 VAL B O 1
ATOM 5929 N N . PRO B 1 315 ? 5.223 7.281 4.641 1 93.06 315 PRO B N 1
ATOM 5930 C CA . PRO B 1 315 ? 3.984 7.875 5.148 1 93.06 315 PRO B CA 1
ATOM 5931 C C . PRO B 1 315 ? 3.467 9.008 4.27 1 93.06 315 PRO B C 1
ATOM 5933 O O . PRO B 1 315 ? 2.264 9.094 4.008 1 93.06 315 PRO B O 1
ATOM 5936 N N . THR B 1 316 ? 4.359 9.875 3.824 1 95 316 THR B N 1
ATOM 5937 C CA . THR B 1 316 ? 3.924 10.977 2.973 1 95 316 THR B CA 1
ATOM 5938 C C . THR B 1 316 ? 3.447 10.453 1.619 1 95 316 THR B C 1
ATOM 5940 O O . THR B 1 316 ? 2.535 11.023 1.017 1 95 316 THR B O 1
ATOM 5943 N N . GLN B 1 317 ? 4.043 9.367 1.136 1 96.06 317 GLN B N 1
ATOM 5944 C CA . GLN B 1 317 ? 3.592 8.742 -0.1 1 96.06 317 GLN B CA 1
ATOM 5945 C C . GLN B 1 317 ? 2.172 8.195 0.045 1 96.06 317 GLN B C 1
ATOM 5947 O O . GLN B 1 317 ? 1.345 8.359 -0.854 1 96.06 317 GLN B O 1
ATOM 5952 N N . VAL B 1 318 ? 1.917 7.602 1.15 1 97.06 318 VAL B N 1
ATOM 5953 C CA . VAL B 1 318 ? 0.605 7.02 1.413 1 97.06 318 VAL B CA 1
ATOM 5954 C C . VAL B 1 318 ? -0.451 8.117 1.454 1 97.06 318 VAL B C 1
ATOM 5956 O O . VAL B 1 318 ? -1.508 8 0.831 1 97.06 318 VAL B O 1
ATOM 5959 N N . VAL B 1 319 ? -0.189 9.18 2.129 1 96.56 319 VAL B N 1
ATOM 5960 C CA . VAL B 1 319 ? -1.126 10.289 2.23 1 96.56 319 VAL B CA 1
ATOM 5961 C C . VAL B 1 319 ? -1.353 10.906 0.85 1 96.56 319 VAL B C 1
ATOM 5963 O O . VAL B 1 319 ? -2.49 11.188 0.471 1 96.56 319 VAL B O 1
ATOM 5966 N N . SER B 1 320 ? -0.303 11.062 0.124 1 97.06 320 SER B N 1
ATOM 5967 C CA . SER B 1 320 ? -0.403 11.633 -1.216 1 97.06 320 SER B CA 1
ATOM 5968 C C . SER B 1 320 ? -1.277 10.773 -2.121 1 97.06 320 SER B C 1
ATOM 5970 O O . SER B 1 320 ? -2.111 11.289 -2.863 1 97.06 320 SER B O 1
ATOM 5972 N N . GLU B 1 321 ? -1.054 9.492 -2.07 1 96.5 321 GLU B N 1
ATOM 5973 C CA . GLU B 1 321 ? -1.872 8.617 -2.9 1 96.5 321 GLU B CA 1
ATOM 5974 C C . GLU B 1 321 ? -3.342 8.68 -2.494 1 96.5 321 GLU B C 1
ATOM 5976 O O . GLU B 1 321 ? -4.23 8.633 -3.348 1 96.5 321 GLU B O 1
ATOM 5981 N N . TYR B 1 322 ? -3.623 8.781 -1.211 1 97.06 322 TYR B N 1
ATOM 5982 C CA . TYR B 1 322 ? -5 8.945 -0.761 1 97.06 322 TYR B CA 1
ATOM 5983 C C . TYR B 1 322 ? -5.617 10.211 -1.334 1 97.06 322 TYR B C 1
ATOM 5985 O O . TYR B 1 322 ? -6.734 10.188 -1.855 1 97.06 322 TYR B O 1
ATOM 5993 N N . LEU B 1 323 ? -4.914 11.266 -1.223 1 96.56 323 LEU B N 1
ATOM 5994 C CA . LEU B 1 323 ? -5.414 12.57 -1.649 1 96.56 323 LEU B CA 1
ATOM 5995 C C . LEU B 1 323 ? -5.617 12.609 -3.16 1 96.56 323 LEU B C 1
ATOM 5997 O O . LEU B 1 323 ? -6.582 13.203 -3.646 1 96.56 323 LEU B O 1
ATOM 6001 N N . THR B 1 324 ? -4.758 11.938 -3.924 1 95.88 324 THR B N 1
ATOM 6002 C CA . THR B 1 324 ? -4.75 12.078 -5.375 1 95.88 324 THR B CA 1
ATOM 6003 C C . THR B 1 324 ? -5.641 11.031 -6.027 1 95.88 324 THR B C 1
ATOM 6005 O O . THR B 1 324 ? -6.055 11.18 -7.18 1 95.88 324 THR B O 1
ATOM 6008 N N . HIS B 1 325 ? -5.992 9.922 -5.305 1 94.62 325 HIS B N 1
ATOM 6009 C CA . HIS B 1 325 ? -6.75 8.852 -5.938 1 94.62 325 HIS B CA 1
ATOM 6010 C C . HIS B 1 325 ? -8.117 8.68 -5.277 1 94.62 325 HIS B C 1
ATOM 6012 O O . HIS B 1 325 ? -9.07 8.242 -5.926 1 94.62 325 HIS B O 1
ATOM 6018 N N . LEU B 1 326 ? -8.227 9.039 -3.988 1 94.25 326 LEU B N 1
ATOM 6019 C CA . LEU B 1 326 ? -9.414 8.578 -3.277 1 94.25 326 LEU B CA 1
ATOM 6020 C C . LEU B 1 326 ? -10.195 9.75 -2.701 1 94.25 326 LEU B C 1
ATOM 6022 O O . LEU B 1 326 ? -11.43 9.711 -2.641 1 94.25 326 LEU B O 1
ATOM 6026 N N . HIS B 1 327 ? -9.508 10.758 -2.242 1 95.06 327 HIS B N 1
ATOM 6027 C CA . HIS B 1 327 ? -10.195 11.883 -1.62 1 95.06 327 HIS B CA 1
ATOM 6028 C C . HIS B 1 327 ? -10.898 12.742 -2.664 1 95.06 327 HIS B C 1
ATOM 6030 O O . HIS B 1 327 ? -10.242 13.445 -3.439 1 95.06 327 HIS B O 1
ATOM 6036 N N . LYS B 1 328 ? -12.156 12.742 -2.6 1 93.44 328 LYS B N 1
ATOM 6037 C CA . LYS B 1 328 ? -12.93 13.508 -3.572 1 93.44 328 LYS B CA 1
ATOM 6038 C C . LYS B 1 328 ? -13.312 14.875 -3.018 1 93.44 328 LYS B C 1
ATOM 6040 O O . LYS B 1 328 ? -13.75 14.992 -1.868 1 93.44 328 LYS B O 1
ATOM 6045 N N . VAL B 1 329 ? -13.055 15.859 -3.82 1 92 329 VAL B N 1
ATOM 6046 C CA . VAL B 1 329 ? -13.422 17.234 -3.508 1 92 329 VAL B CA 1
ATOM 6047 C C . VAL B 1 329 ? -14.562 17.688 -4.426 1 92 329 VAL B C 1
ATOM 6049 O O . VAL B 1 329 ? -14.484 17.531 -5.645 1 92 329 VAL B O 1
ATOM 6052 N N . LYS B 1 330 ? -15.586 18.188 -3.795 1 87.88 330 LYS B N 1
ATOM 6053 C CA . LYS B 1 330 ? -16.719 18.656 -4.574 1 87.88 330 LYS B CA 1
ATOM 6054 C C . LYS B 1 330 ? -16.453 20.047 -5.16 1 87.88 330 LYS B C 1
ATOM 6056 O O . LYS B 1 330 ? -16.062 20.969 -4.438 1 87.88 330 LYS B O 1
ATOM 6061 N N . ARG B 1 331 ? -16.547 20.125 -6.391 1 84.06 331 ARG B N 1
ATOM 6062 C CA . ARG B 1 331 ? -16.469 21.391 -7.121 1 84.06 331 ARG B CA 1
ATOM 6063 C C . ARG B 1 331 ? -17.641 21.547 -8.07 1 84.06 331 ARG B C 1
ATOM 6065 O O . ARG B 1 331 ? -17.641 21 -9.172 1 84.06 331 ARG B O 1
ATOM 6072 N N . GLY B 1 332 ? -18.531 22.406 -7.582 1 82.19 332 GLY B N 1
ATOM 6073 C CA . GLY B 1 332 ? -19.766 22.469 -8.344 1 82.19 332 GLY B CA 1
ATOM 6074 C C . GLY B 1 332 ? -20.5 21.141 -8.398 1 82.19 332 GLY B C 1
ATOM 6075 O O . GLY B 1 332 ? -20.797 20.547 -7.359 1 82.19 332 GLY B O 1
ATOM 6076 N N . ASP B 1 333 ? -20.672 20.594 -9.625 1 84.81 333 ASP B N 1
ATOM 6077 C CA . ASP B 1 333 ? -21.406 19.344 -9.812 1 84.81 333 ASP B CA 1
ATOM 6078 C C . ASP B 1 333 ? -20.453 18.172 -10.062 1 84.81 333 ASP B C 1
ATOM 6080 O O . ASP B 1 333 ? -20.875 17.047 -10.273 1 84.81 333 ASP B O 1
ATOM 6084 N N . LYS B 1 334 ? -19.203 18.5 -9.922 1 88.25 334 LYS B N 1
ATOM 6085 C CA . LYS B 1 334 ? -18.219 17.453 -10.219 1 88.25 334 LYS B CA 1
ATOM 6086 C C . LYS B 1 334 ? -17.422 17.094 -8.977 1 88.25 334 LYS B C 1
ATOM 6088 O O . LYS B 1 334 ? -17.266 17.906 -8.07 1 88.25 334 LYS B O 1
ATOM 6093 N N . GLN B 1 335 ? -17.047 15.852 -8.898 1 91.25 335 GLN B N 1
ATOM 6094 C CA . GLN B 1 335 ? -16.109 15.367 -7.891 1 91.25 335 GLN B CA 1
ATOM 6095 C C . GLN B 1 335 ? -14.734 15.125 -8.5 1 91.25 335 GLN B C 1
ATOM 6097 O O . GLN B 1 335 ? -14.609 14.43 -9.516 1 91.25 335 GLN B O 1
ATOM 6102 N N . MET B 1 336 ? -13.797 15.789 -7.875 1 92.44 336 MET B N 1
ATOM 6103 C CA . MET B 1 336 ? -12.43 15.688 -8.375 1 92.44 336 MET B CA 1
ATOM 6104 C C . MET B 1 336 ? -11.469 15.273 -7.266 1 92.44 336 MET B C 1
ATOM 6106 O O . MET B 1 336 ? -11.742 15.5 -6.086 1 92.44 336 MET B O 1
ATOM 6110 N N . THR B 1 337 ? -10.367 14.641 -7.715 1 93.81 337 THR B N 1
ATOM 6111 C CA . THR B 1 337 ? -9.258 14.414 -6.797 1 93.81 337 THR B CA 1
ATOM 6112 C C . THR B 1 337 ? -8.156 15.445 -7.008 1 93.81 337 THR B C 1
ATOM 6114 O O . THR B 1 337 ? -8.156 16.156 -8.008 1 93.81 337 THR B O 1
ATOM 6117 N N . ILE B 1 338 ? -7.34 15.555 -6.07 1 96.69 338 ILE B N 1
ATOM 6118 C CA . ILE B 1 338 ? -6.219 16.484 -6.133 1 96.69 338 ILE B CA 1
ATOM 6119 C C . ILE B 1 338 ? -5.238 16.047 -7.219 1 96.69 338 ILE B C 1
ATOM 6121 O O . ILE B 1 338 ? -4.867 14.867 -7.285 1 96.69 338 ILE B O 1
ATOM 6125 N N . ASP B 1 339 ? -4.836 17 -8.062 1 97.25 339 ASP B N 1
ATOM 6126 C CA . ASP B 1 339 ? -3.904 16.688 -9.148 1 97.25 339 ASP B CA 1
ATOM 6127 C C . ASP B 1 339 ? -2.463 16.969 -8.719 1 97.25 339 ASP B C 1
ATOM 6129 O O . ASP B 1 339 ? -1.527 16.391 -9.289 1 97.25 339 ASP B O 1
ATOM 6133 N N . ALA B 1 340 ? -2.359 17.906 -7.797 1 97.88 340 ALA B N 1
ATOM 6134 C CA . ALA B 1 340 ? -1.005 18.328 -7.461 1 97.88 340 ALA B CA 1
ATOM 6135 C C . ALA B 1 340 ? -0.924 18.828 -6.016 1 97.88 340 ALA B C 1
ATOM 6137 O O . ALA B 1 340 ? -1.93 19.25 -5.441 1 97.88 340 ALA B O 1
ATOM 6138 N N . ILE B 1 341 ? 0.253 18.75 -5.484 1 97.88 341 ILE B N 1
ATOM 6139 C CA . ILE B 1 341 ? 0.526 19.219 -4.125 1 97.88 341 ILE B CA 1
ATOM 6140 C C . ILE B 1 341 ? 1.696 20.203 -4.137 1 97.88 341 ILE B C 1
ATOM 6142 O O . ILE B 1 341 ? 2.77 19.891 -4.66 1 97.88 341 ILE B O 1
ATOM 6146 N N . ILE B 1 342 ? 1.432 21.359 -3.615 1 96.88 342 ILE B N 1
ATOM 6147 C CA . ILE B 1 342 ? 2.459 22.375 -3.461 1 96.88 342 ILE B CA 1
ATOM 6148 C C . ILE B 1 342 ? 3.074 22.281 -2.066 1 96.88 342 ILE B C 1
ATOM 6150 O O . ILE B 1 342 ? 2.359 22.109 -1.076 1 96.88 342 ILE B O 1
ATOM 6154 N N . TYR B 1 343 ? 4.406 22.391 -1.989 1 96 343 TYR B N 1
ATOM 6155 C CA . TYR B 1 343 ? 5.105 22.266 -0.717 1 96 343 TYR B CA 1
ATOM 6156 C C . TYR B 1 343 ? 6.359 23.125 -0.69 1 96 343 TYR B C 1
ATOM 6158 O O . TYR B 1 343 ? 6.867 23.531 -1.739 1 96 343 TYR B O 1
ATOM 6166 N N . GLY B 1 344 ? 6.805 23.438 0.475 1 94.25 344 GLY B N 1
ATOM 6167 C CA . GLY B 1 344 ? 7.977 24.281 0.634 1 94.25 344 GLY B CA 1
ATOM 6168 C C . GLY B 1 344 ? 9.273 23.562 0.289 1 94.25 344 GLY B C 1
ATOM 6169 O O . GLY B 1 344 ? 9.391 22.344 0.468 1 94.25 344 GLY B O 1
ATOM 6170 N N . SER B 1 345 ? 10.211 24.344 -0.17 1 91.5 345 SER B N 1
ATOM 6171 C CA . SER B 1 345 ? 11.516 23.797 -0.534 1 91.5 345 SER B CA 1
ATOM 6172 C C . SER B 1 345 ? 12.352 23.5 0.704 1 91.5 345 SER B C 1
ATOM 6174 O O . SER B 1 345 ? 12.383 24.281 1.649 1 91.5 345 SER B O 1
ATOM 6176 N N . ALA B 1 346 ? 12.977 22.391 0.696 1 81.06 346 ALA B N 1
ATOM 6177 C CA . ALA B 1 346 ? 13.898 22.016 1.77 1 81.06 346 ALA B CA 1
ATOM 6178 C C . ALA B 1 346 ? 15.219 22.766 1.652 1 81.06 346 ALA B C 1
ATOM 6180 O O . ALA B 1 346 ? 15.938 22.922 2.639 1 81.06 346 ALA B O 1
ATOM 6181 N N . GLN B 1 347 ? 15.562 23.188 0.484 1 79.88 347 GLN B N 1
ATOM 6182 C CA . GLN B 1 347 ? 16.875 23.766 0.2 1 79.88 347 GLN B CA 1
ATOM 6183 C C . GLN B 1 347 ? 16.812 25.297 0.214 1 79.88 347 GLN B C 1
ATOM 6185 O O . GLN B 1 347 ? 17.812 25.953 0.513 1 79.88 347 GLN B O 1
ATOM 6190 N N . ASN B 1 348 ? 15.703 25.781 -0.186 1 81.06 348 ASN B N 1
ATOM 6191 C CA . ASN B 1 348 ? 15.484 27.219 -0.243 1 81.06 348 ASN B CA 1
ATOM 6192 C C . ASN B 1 348 ? 14.273 27.641 0.59 1 81.06 348 ASN B C 1
ATOM 6194 O O . ASN B 1 348 ? 13.125 27.438 0.176 1 81.06 348 ASN B O 1
ATOM 6198 N N . GLY B 1 349 ? 14.469 28.172 1.726 1 80.31 349 GLY B N 1
ATOM 6199 C CA . GLY B 1 349 ? 13.445 28.484 2.717 1 80.31 349 GLY B CA 1
ATOM 6200 C C . GLY B 1 349 ? 12.258 29.219 2.141 1 80.31 349 GLY B C 1
ATOM 6201 O O . GLY B 1 349 ? 11.133 29.094 2.639 1 80.31 349 GLY B O 1
ATOM 6202 N N . LYS B 1 350 ? 12.352 30 1.126 1 85.44 350 LYS B N 1
ATOM 6203 C CA . LYS B 1 350 ? 11.242 30.766 0.567 1 85.44 350 LYS B CA 1
ATOM 6204 C C . LYS B 1 350 ? 10.727 30.125 -0.717 1 85.44 350 LYS B C 1
ATOM 6206 O O . LYS B 1 350 ? 9.742 30.594 -1.297 1 85.44 350 LYS B O 1
ATOM 6211 N N . GLY B 1 351 ? 11.367 29.141 -1.138 1 92.06 351 GLY B N 1
ATOM 6212 C CA . GLY B 1 351 ? 11 28.5 -2.391 1 92.06 351 GLY B CA 1
ATOM 6213 C C . GLY B 1 351 ? 9.844 27.531 -2.252 1 92.06 351 GLY B C 1
ATOM 6214 O O . GLY B 1 351 ? 9.617 26.984 -1.174 1 92.06 351 GLY B O 1
ATOM 6215 N N . LYS B 1 352 ? 9.07 27.375 -3.363 1 94 352 LYS B N 1
ATOM 6216 C CA . LYS B 1 352 ? 7.957 26.438 -3.406 1 94 352 LYS B CA 1
ATOM 6217 C C . LYS B 1 352 ? 8.133 25.438 -4.535 1 94 352 LYS B C 1
ATOM 6219 O O . LYS B 1 352 ? 8.609 25.781 -5.617 1 94 352 LYS B O 1
ATOM 6224 N N . ASN B 1 353 ? 7.82 24.25 -4.219 1 95.75 353 ASN B N 1
ATOM 6225 C CA . ASN B 1 353 ? 7.82 23.156 -5.176 1 95.75 353 ASN B CA 1
ATOM 6226 C C . ASN B 1 353 ? 6.406 22.656 -5.465 1 95.75 353 ASN B C 1
ATOM 6228 O O . ASN B 1 353 ? 5.465 23.016 -4.75 1 95.75 353 ASN B O 1
ATOM 6232 N N . ILE B 1 354 ? 6.312 21.922 -6.539 1 96.56 354 ILE B N 1
ATOM 6233 C CA . ILE B 1 354 ? 5.035 21.312 -6.898 1 96.56 354 ILE B CA 1
ATOM 6234 C C . ILE B 1 354 ? 5.262 19.875 -7.363 1 96.56 354 ILE B C 1
ATOM 6236 O O . ILE B 1 354 ? 6.219 19.594 -8.086 1 96.56 354 ILE B O 1
ATOM 6240 N N . ALA B 1 355 ? 4.5 18.984 -6.852 1 97.38 355 ALA B N 1
ATOM 6241 C CA . ALA B 1 355 ? 4.422 17.609 -7.348 1 97.38 355 ALA B CA 1
ATOM 6242 C C . ALA B 1 355 ? 3.086 17.344 -8.039 1 97.38 355 ALA B C 1
ATOM 6244 O O . ALA B 1 355 ? 2.023 17.547 -7.449 1 97.38 355 ALA B O 1
ATOM 6245 N N . ILE B 1 356 ? 3.133 16.891 -9.266 1 97.44 356 ILE B N 1
ATOM 6246 C CA . ILE B 1 356 ? 1.938 16.656 -10.07 1 97.44 356 ILE B CA 1
ATOM 6247 C C . ILE B 1 356 ? 1.787 15.164 -10.344 1 97.44 356 ILE B C 1
ATOM 6249 O O . ILE B 1 356 ? 2.775 14.469 -10.602 1 97.44 356 ILE B O 1
ATOM 6253 N N . PHE B 1 357 ? 0.533 14.75 -10.375 1 97.06 357 PHE B N 1
ATOM 6254 C CA . PHE B 1 357 ? 0.302 13.312 -10.375 1 97.06 357 PHE B CA 1
ATOM 6255 C C . PHE B 1 357 ? -0.666 12.922 -11.484 1 97.06 357 PHE B C 1
ATOM 6257 O O . PHE B 1 357 ? -1.309 13.781 -12.094 1 97.06 357 PHE B O 1
ATOM 6264 N N . GLY B 1 358 ? -0.721 11.641 -11.773 1 93 358 GLY B N 1
ATOM 6265 C CA . GLY B 1 358 ? -1.681 11.109 -12.727 1 93 358 GLY B CA 1
ATOM 6266 C C . GLY B 1 358 ? -1.516 11.688 -14.125 1 93 358 GLY B C 1
ATOM 6267 O O . GLY B 1 358 ? -0.396 11.961 -14.562 1 93 358 GLY B O 1
ATOM 6268 N N . ASP B 1 359 ? -2.631 11.812 -14.742 1 91.31 359 ASP B N 1
ATOM 6269 C CA . ASP B 1 359 ? -2.635 12.328 -16.109 1 91.31 359 ASP B CA 1
ATOM 6270 C C . ASP B 1 359 ? -2.078 13.75 -16.156 1 91.31 359 ASP B C 1
ATOM 6272 O O . ASP B 1 359 ? -1.491 14.148 -17.172 1 91.31 359 ASP B O 1
ATOM 6276 N N . ALA B 1 360 ? -2.289 14.414 -15.07 1 95.38 360 ALA B N 1
ATOM 6277 C CA . ALA B 1 360 ? -1.841 15.805 -15.031 1 95.38 360 ALA B CA 1
ATOM 6278 C C . ALA B 1 360 ? -0.317 15.891 -15.078 1 95.38 360 ALA B C 1
ATOM 6280 O O . ALA B 1 360 ? 0.243 16.938 -15.422 1 95.38 360 ALA B O 1
ATOM 6281 N N . ALA B 1 361 ? 0.343 14.812 -14.711 1 96.06 361 ALA B N 1
ATOM 6282 C CA . ALA B 1 361 ? 1.802 14.805 -14.648 1 96.06 361 ALA B CA 1
ATOM 6283 C C . ALA B 1 361 ? 2.406 14.555 -16.031 1 96.06 361 ALA B C 1
ATOM 6285 O O . ALA B 1 361 ? 3.611 14.734 -16.234 1 96.06 361 ALA B O 1
ATOM 6286 N N . VAL B 1 362 ? 1.589 14.188 -16.969 1 93.44 362 VAL B N 1
ATOM 6287 C CA . VAL B 1 362 ? 2.057 13.867 -18.312 1 93.44 362 VAL B CA 1
ATOM 6288 C C . VAL B 1 362 ? 2.344 15.148 -19.078 1 93.44 362 VAL B C 1
ATOM 6290 O O . VAL B 1 362 ? 1.582 16.109 -19 1 93.44 362 VAL B O 1
ATOM 6293 N N . VAL B 1 363 ? 3.479 15.117 -19.766 1 94.88 363 VAL B N 1
ATOM 6294 C CA . VAL B 1 363 ? 3.873 16.25 -20.578 1 94.88 363 VAL B CA 1
ATOM 6295 C C . VAL B 1 363 ? 3.461 16.016 -22.031 1 94.88 363 VAL B C 1
ATOM 6297 O O . VAL B 1 363 ? 3.76 14.961 -22.609 1 94.88 363 VAL B O 1
ATOM 6300 N N . GLU B 1 364 ? 2.775 16.953 -22.547 1 92.69 364 GLU B N 1
ATOM 6301 C CA . GLU B 1 364 ? 2.363 16.844 -23.938 1 92.69 364 GLU B CA 1
ATOM 6302 C C . GLU B 1 364 ? 3.564 16.609 -24.844 1 92.69 364 GLU B C 1
ATOM 6304 O O . GLU B 1 364 ? 4.578 17.297 -24.75 1 92.69 364 GLU B O 1
ATOM 6309 N N . GLY B 1 365 ? 3.412 15.609 -25.672 1 86.75 365 GLY B N 1
ATOM 6310 C CA . GLY B 1 365 ? 4.469 15.32 -26.625 1 86.75 365 GLY B CA 1
ATOM 6311 C C . GLY B 1 365 ? 5.453 14.281 -26.125 1 86.75 365 GLY B C 1
ATOM 6312 O O . GLY B 1 365 ? 6.336 13.844 -26.875 1 86.75 365 GLY B O 1
ATOM 6313 N N . SER B 1 366 ? 5.355 13.938 -24.859 1 86.19 366 SER B N 1
ATOM 6314 C CA . SER B 1 366 ? 6.258 12.922 -24.328 1 86.19 366 SER B CA 1
ATOM 6315 C C . SER B 1 366 ? 5.918 11.539 -24.859 1 86.19 366 SER B C 1
ATOM 6317 O O . SER B 1 366 ? 4.746 11.195 -25.031 1 86.19 366 SER B O 1
ATOM 6319 N N . LYS B 1 367 ? 6.871 10.703 -25.328 1 68.69 367 LYS B N 1
ATOM 6320 C CA . LYS B 1 367 ? 6.699 9.352 -25.859 1 68.69 367 LYS B CA 1
ATOM 6321 C C . LYS B 1 367 ? 6.691 8.312 -24.734 1 68.69 367 LYS B C 1
ATOM 6323 O O . LYS B 1 367 ? 6.395 7.141 -24.969 1 68.69 367 LYS B O 1
ATOM 6328 N N . SER B 1 368 ? 7.145 8.664 -23.688 1 56.94 368 SER B N 1
ATOM 6329 C CA . SER B 1 368 ? 7.441 7.719 -22.625 1 56.94 368 SER B CA 1
ATOM 6330 C C . SER B 1 368 ? 6.168 7.066 -22.094 1 56.94 368 SER B C 1
ATOM 6332 O O . SER B 1 368 ? 6.219 6.012 -21.453 1 56.94 368 SER B O 1
ATOM 6334 N N . ASN B 1 369 ? 4.977 7.641 -22.328 1 53.34 369 ASN B N 1
ATOM 6335 C CA . ASN B 1 369 ? 3.832 7.105 -21.594 1 53.34 369 ASN B CA 1
ATOM 6336 C C . ASN B 1 369 ? 2.949 6.238 -22.484 1 53.34 369 ASN B C 1
ATOM 6338 O O . ASN B 1 369 ? 1.77 6.035 -22.188 1 53.34 369 ASN B O 1
ATOM 6342 N N . PHE B 1 370 ? 3.436 5.762 -23.578 1 43.44 370 PHE B N 1
ATOM 6343 C CA . PHE B 1 370 ? 2.557 5.246 -24.625 1 43.44 370 PHE B CA 1
ATOM 6344 C C . PHE B 1 370 ? 1.844 3.982 -24.156 1 43.44 370 PHE B C 1
ATOM 6346 O O . PHE B 1 370 ? 1.036 3.41 -24.891 1 43.44 370 PHE B O 1
ATOM 6353 N N . ASN B 1 371 ? 2.373 3.311 -23.219 1 42.66 371 ASN B N 1
ATOM 6354 C CA . ASN B 1 371 ? 1.81 1.968 -23.312 1 42.66 371 ASN B CA 1
ATOM 6355 C C . ASN B 1 371 ? 0.341 1.948 -22.891 1 42.66 371 ASN B C 1
ATOM 6357 O O . ASN B 1 371 ? -0.244 0.878 -22.719 1 42.66 371 ASN B O 1
ATOM 6361 N N . TYR B 1 372 ? -0.059 2.844 -22.109 1 39.69 372 TYR B N 1
ATOM 6362 C CA . TYR B 1 372 ? -1.397 2.391 -21.75 1 39.69 372 TYR B CA 1
ATOM 6363 C C . TYR B 1 372 ? -2.354 2.525 -22.922 1 39.69 372 TYR B C 1
ATOM 6365 O O . TYR B 1 372 ? -2.469 3.6 -23.516 1 39.69 372 TYR B O 1
ATOM 6373 N N . ILE B 1 373 ? -2.6 1.554 -23.641 1 38.09 373 ILE B N 1
ATOM 6374 C CA . ILE B 1 373 ? -3.49 1.4 -24.781 1 38.09 373 ILE B CA 1
ATOM 6375 C C . ILE B 1 373 ? -4.594 2.457 -24.734 1 38.09 373 ILE B C 1
ATOM 6377 O O . ILE B 1 373 ? -4.871 3.127 -25.719 1 38.09 373 ILE B O 1
ATOM 6381 N N . ASN B 1 374 ? -5.668 2.197 -23.859 1 38.88 374 ASN B N 1
ATOM 6382 C CA . ASN B 1 374 ? -6.992 2.779 -24.016 1 38.88 374 ASN B CA 1
ATOM 6383 C C . ASN B 1 374 ? -7.098 4.141 -23.328 1 38.88 374 ASN B C 1
ATOM 6385 O O . ASN B 1 374 ? -8.164 4.758 -23.328 1 38.88 374 ASN B O 1
ATOM 6389 N N . SER B 1 375 ? -6.371 4.426 -22.328 1 45.97 375 SER B N 1
ATOM 6390 C CA . SER B 1 375 ? -6.852 5.613 -21.641 1 45.97 375 SER B CA 1
ATOM 6391 C C . SER B 1 375 ? -6.254 6.887 -22.234 1 45.97 375 SER B C 1
ATOM 6393 O O . SER B 1 375 ? -5.043 6.965 -22.453 1 45.97 375 SER B O 1
ATOM 6395 N N . ILE B 1 376 ? -6.984 7.488 -23.047 1 49.69 376 ILE B N 1
ATOM 6396 C CA . ILE B 1 376 ? -6.676 8.836 -23.531 1 49.69 376 ILE B CA 1
ATOM 6397 C C . ILE B 1 376 ? -6.039 9.648 -22.406 1 49.69 376 ILE B C 1
ATOM 6399 O O . ILE B 1 376 ? -6.699 9.977 -21.406 1 49.69 376 ILE B O 1
ATOM 6403 N N . GLU B 1 377 ? -4.711 9.633 -22.328 1 63.31 377 GLU B N 1
ATOM 6404 C CA . GLU B 1 377 ? -4.051 10.547 -21.391 1 63.31 377 GLU B CA 1
ATOM 6405 C C . GLU B 1 377 ? -4.48 11.992 -21.641 1 63.31 377 GLU B C 1
ATOM 6407 O O . GLU B 1 377 ? -4.762 12.375 -22.781 1 63.31 377 GLU B O 1
ATOM 6412 N N . LYS B 1 378 ? -4.879 12.68 -20.594 1 83.06 378 LYS B N 1
ATOM 6413 C CA . LYS B 1 378 ? -5.164 14.109 -20.625 1 83.06 378 LYS B CA 1
ATOM 6414 C C . LYS B 1 378 ? -4.02 14.906 -20 1 83.06 378 LYS B C 1
ATOM 6416 O O . LYS B 1 378 ? -4.129 15.383 -18.875 1 83.06 378 LYS B O 1
ATOM 6421 N N . PRO B 1 379 ? -2.908 15.07 -20.844 1 89.44 379 PRO B N 1
ATOM 6422 C CA . PRO B 1 379 ? -1.765 15.812 -20.312 1 89.44 379 PRO B CA 1
ATOM 6423 C C . PRO B 1 379 ? -2.143 17.203 -19.812 1 89.44 379 PRO B C 1
ATOM 6425 O O . PRO B 1 379 ? -3.086 17.812 -20.328 1 89.44 379 PRO B O 1
ATOM 6428 N N . ALA B 1 380 ? -1.384 17.641 -18.797 1 94.38 380 ALA B N 1
ATOM 6429 C CA . ALA B 1 380 ? -1.666 18.969 -18.281 1 94.38 380 ALA B CA 1
ATOM 6430 C C . ALA B 1 380 ? -0.452 19.891 -18.422 1 94.38 380 ALA B C 1
ATOM 6432 O O . ALA B 1 380 ? -0.524 21.078 -18.125 1 94.38 380 ALA B O 1
ATOM 6433 N N . LEU B 1 381 ? 0.632 19.375 -18.906 1 95.5 381 LEU B N 1
ATOM 6434 C CA . LEU B 1 381 ? 1.87 20.141 -18.969 1 95.5 381 LEU B CA 1
ATOM 6435 C C . LEU B 1 381 ? 2.402 20.203 -20.391 1 95.5 381 LEU B C 1
ATOM 6437 O O . LEU B 1 381 ? 2.219 19.266 -21.172 1 95.5 381 LEU B O 1
ATOM 6441 N N . LYS B 1 382 ? 3.051 21.266 -20.672 1 95 382 LYS B N 1
ATOM 6442 C CA . LYS B 1 382 ? 3.754 21.469 -21.938 1 95 382 LYS B CA 1
ATOM 6443 C C . LYS B 1 382 ? 5.062 22.219 -21.719 1 95 382 LYS B C 1
ATOM 6445 O O . LYS B 1 382 ? 5.125 23.141 -20.906 1 95 382 LYS B O 1
ATOM 6450 N N . VAL B 1 383 ? 6.066 21.812 -22.484 1 95.12 383 VAL B N 1
ATOM 6451 C CA . VAL B 1 383 ? 7.332 22.531 -22.422 1 95.12 383 VAL B CA 1
ATOM 6452 C C . VAL B 1 383 ? 7.18 23.891 -23.094 1 95.12 383 VAL B C 1
ATOM 6454 O O . VAL B 1 383 ? 6.609 24 -24.188 1 95.12 383 VAL B O 1
ATOM 6457 N N . VAL B 1 384 ? 7.652 24.891 -22.406 1 93.88 384 VAL B N 1
ATOM 6458 C CA . VAL B 1 384 ? 7.629 26.219 -23.016 1 93.88 384 VAL B CA 1
ATOM 6459 C C . VAL B 1 384 ? 8.719 26.328 -24.078 1 93.88 384 VAL B C 1
ATOM 6461 O O . VAL B 1 384 ? 9.906 26.203 -23.766 1 93.88 384 VAL B O 1
ATOM 6464 N N . GLU B 1 385 ? 8.297 26.688 -25.234 1 91.25 385 GLU B N 1
ATOM 6465 C CA . GLU B 1 385 ? 9.234 26.781 -26.344 1 91.25 385 GLU B CA 1
ATOM 6466 C C . GLU B 1 385 ? 10.312 27.828 -26.062 1 91.25 385 GLU B C 1
ATOM 6468 O O . GLU B 1 385 ? 10.016 28.938 -25.594 1 91.25 385 GLU B O 1
ATOM 6473 N N . GLY B 1 386 ? 11.562 27.469 -26.312 1 91.56 386 GLY B N 1
ATOM 6474 C CA . GLY B 1 386 ? 12.68 28.391 -26.156 1 91.56 386 GLY B CA 1
ATOM 6475 C C . GLY B 1 386 ? 13.117 28.547 -24.719 1 91.56 386 GLY B C 1
ATOM 6476 O O . GLY B 1 386 ? 13.977 29.391 -24.422 1 91.56 386 GLY B O 1
ATOM 6477 N N . SER B 1 387 ? 12.57 27.734 -23.844 1 92.44 387 SER B N 1
ATOM 6478 C CA . SER B 1 387 ? 12.852 27.938 -22.438 1 92.44 387 SER B CA 1
ATOM 6479 C C . SER B 1 387 ? 14.055 27.109 -21.984 1 92.44 387 SER B C 1
ATOM 6481 O O . SER B 1 387 ? 14.547 27.266 -20.859 1 92.44 387 SER B O 1
ATOM 6483 N N . LEU B 1 388 ? 14.578 26.281 -22.781 1 94.06 388 LEU B N 1
ATOM 6484 C CA . LEU B 1 388 ? 15.688 25.422 -22.406 1 94.06 388 LEU B CA 1
ATOM 6485 C C . LEU B 1 388 ? 16.938 26.234 -22.094 1 94.06 388 LEU B C 1
ATOM 6487 O O . LEU B 1 388 ? 17.25 27.188 -22.812 1 94.06 388 LEU B O 1
ATOM 6491 N N . ALA B 1 389 ? 17.531 25.922 -21 1 91.56 389 ALA B N 1
ATOM 6492 C CA . ALA B 1 389 ? 18.75 26.594 -20.594 1 91.56 389 ALA B CA 1
ATOM 6493 C C . ALA B 1 389 ? 19.688 25.656 -19.844 1 91.56 389 ALA B C 1
ATOM 6495 O O . ALA B 1 389 ? 19.234 24.719 -19.172 1 91.56 389 ALA B O 1
ATOM 6496 N N . SER B 1 390 ? 20.953 25.844 -20.062 1 91.06 390 SER B N 1
ATOM 6497 C CA . SER B 1 390 ? 21.969 25.078 -19.359 1 91.06 390 SER B CA 1
ATOM 6498 C C . SER B 1 390 ? 22.812 25.984 -18.453 1 91.06 390 SER B C 1
ATOM 6500 O O . SER B 1 390 ? 23.141 27.094 -18.828 1 91.06 390 SER B O 1
ATOM 6502 N N . HIS B 1 391 ? 23.031 25.516 -17.25 1 88.38 391 HIS B N 1
ATOM 6503 C CA . HIS B 1 391 ? 23.812 26.266 -16.281 1 88.38 391 HIS B CA 1
ATOM 6504 C C . HIS B 1 391 ? 24.906 25.406 -15.68 1 88.38 391 HIS B C 1
ATOM 6506 O O . HIS B 1 391 ? 24.656 24.266 -15.289 1 88.38 391 HIS B O 1
ATOM 6512 N N . GLU B 1 392 ? 26.031 25.875 -15.617 1 88.75 392 GLU B N 1
ATOM 6513 C CA . GLU B 1 392 ? 27.125 25.25 -14.867 1 88.75 392 GLU B CA 1
ATOM 6514 C C . GLU B 1 392 ? 27.234 25.828 -13.461 1 88.75 392 GLU B C 1
ATOM 6516 O O . GLU B 1 392 ? 27.172 27.047 -13.281 1 88.75 392 GLU B O 1
ATOM 6521 N N . VAL B 1 393 ? 27.422 24.922 -12.5 1 83.19 393 VAL B N 1
ATOM 6522 C CA . VAL B 1 393 ? 27.484 25.375 -11.109 1 83.19 393 VAL B CA 1
ATOM 6523 C C . VAL B 1 393 ? 28.906 25.828 -10.781 1 83.19 393 VAL B C 1
ATOM 6525 O O . VAL B 1 393 ? 29.859 25.047 -10.867 1 83.19 393 VAL B O 1
ATOM 6528 N N . SER B 1 394 ? 28.984 27.047 -10.438 1 82.69 394 SER B N 1
ATOM 6529 C CA . SER B 1 394 ? 30.297 27.625 -10.164 1 82.69 394 SER B CA 1
ATOM 6530 C C . SER B 1 394 ? 30.562 27.719 -8.664 1 82.69 394 SER B C 1
ATOM 6532 O O . SER B 1 394 ? 31.719 27.781 -8.234 1 82.69 394 SER B O 1
ATOM 6534 N N . GLY B 1 395 ? 29.594 27.781 -7.773 1 72.75 395 GLY B N 1
ATOM 6535 C CA . GLY B 1 395 ? 29.719 27.844 -6.328 1 72.75 395 GLY B CA 1
ATOM 6536 C C . GLY B 1 395 ? 28.469 27.453 -5.59 1 72.75 395 GLY B C 1
ATOM 6537 O O . GLY B 1 395 ? 27.375 27.469 -6.156 1 72.75 395 GLY B O 1
ATOM 6538 N N . VAL B 1 396 ? 28.703 26.828 -4.457 1 69.31 396 VAL B N 1
ATOM 6539 C CA . VAL B 1 396 ? 27.578 26.469 -3.594 1 69.31 396 VAL B CA 1
ATOM 6540 C C . VAL B 1 396 ? 27.719 27.156 -2.242 1 69.31 396 VAL B C 1
ATOM 6542 O O . VAL B 1 396 ? 28.797 27.156 -1.642 1 69.31 396 VAL B O 1
ATOM 6545 N N . ARG B 1 397 ? 26.734 27.938 -1.931 1 62.47 397 ARG B N 1
ATOM 6546 C CA . ARG B 1 397 ? 26.734 28.578 -0.619 1 62.47 397 ARG B CA 1
ATOM 6547 C C . ARG B 1 397 ? 25.953 27.75 0.394 1 62.47 397 ARG B C 1
ATOM 6549 O O . ARG B 1 397 ? 24.797 27.406 0.163 1 62.47 397 ARG B O 1
ATOM 6556 N N . HIS B 1 398 ? 26.734 27.203 1.508 1 59.12 398 HIS B N 1
ATOM 6557 C CA . HIS B 1 398 ? 26.094 26.453 2.578 1 59.12 398 HIS B CA 1
ATOM 6558 C C . HIS B 1 398 ? 25.797 27.328 3.779 1 59.12 398 HIS B C 1
ATOM 6560 O O . HIS B 1 398 ? 26.609 28.188 4.148 1 59.12 398 HIS B O 1
ATOM 6566 N N . VAL B 1 399 ? 24.547 27.438 4.168 1 52.69 399 VAL B N 1
ATOM 6567 C CA . VAL B 1 399 ? 24.234 28.078 5.438 1 52.69 399 VAL B CA 1
ATOM 6568 C C . VAL B 1 399 ? 24.297 27.047 6.566 1 52.69 399 VAL B C 1
ATOM 6570 O O . VAL B 1 399 ? 23.562 26.047 6.539 1 52.69 399 VAL B O 1
ATOM 6573 N N . THR B 1 400 ? 25.359 27.062 7.477 1 52.28 400 THR B N 1
ATOM 6574 C CA . THR B 1 400 ? 25.578 26.078 8.531 1 52.28 400 THR B CA 1
ATOM 6575 C C . THR B 1 400 ? 25.25 26.656 9.898 1 52.28 400 THR B C 1
ATOM 6577 O O . THR B 1 400 ? 25.312 27.875 10.086 1 52.28 400 THR B O 1
ATOM 6580 N N . TYR B 1 401 ? 24.422 26.016 10.625 1 49.84 401 TYR B N 1
ATOM 6581 C CA . TYR B 1 401 ? 24.281 26.375 12.031 1 49.84 401 TYR B CA 1
ATOM 6582 C C . TYR B 1 401 ? 25 25.375 12.922 1 49.84 401 TYR B C 1
ATOM 6584 O O . TYR B 1 401 ? 25.062 24.188 12.609 1 49.84 401 TYR B O 1
ATOM 6592 N N . GLU B 1 402 ? 25.781 25.891 13.883 1 44.44 402 GLU B N 1
ATOM 6593 C CA . GLU B 1 402 ? 26.547 25.047 14.797 1 44.44 402 GLU B CA 1
ATOM 6594 C C . GLU B 1 402 ? 25.641 24.234 15.703 1 44.44 402 GLU B C 1
ATOM 6596 O O . GLU B 1 402 ? 24.734 24.781 16.344 1 44.44 402 GLU B O 1
ATOM 6601 N N . VAL B 1 403 ? 25.359 22.969 15.383 1 48.91 403 VAL B N 1
ATOM 6602 C CA . VAL B 1 403 ? 24.516 22.188 16.281 1 48.91 403 VAL B CA 1
ATOM 6603 C C . VAL B 1 403 ? 25.328 21.781 17.516 1 48.91 403 VAL B C 1
ATOM 6605 O O . VAL B 1 403 ? 24.828 21.844 18.641 1 48.91 403 VAL B O 1
ATOM 6608 N N . TYR B 1 404 ? 26.25 20.859 17.5 1 40.56 404 TYR B N 1
ATOM 6609 C CA . TYR B 1 404 ? 27.031 20.422 18.641 1 40.56 404 TYR B CA 1
ATOM 6610 C C . TYR B 1 404 ? 28.438 21.031 18.609 1 40.56 404 TYR B C 1
ATOM 6612 O O . TYR B 1 404 ? 29.078 21.062 17.562 1 40.56 404 TYR B O 1
ATOM 6620 N N . THR B 1 405 ? 28.578 22.203 19.203 1 35.66 405 THR B N 1
ATOM 6621 C CA . THR B 1 405 ? 29.969 22.562 19.438 1 35.66 405 THR B CA 1
ATOM 6622 C C . THR B 1 405 ? 30.594 21.672 20.516 1 35.66 405 THR B C 1
ATOM 6624 O O . THR B 1 405 ? 30.031 21.516 21.594 1 35.66 405 THR B O 1
ATOM 6627 N N . SER B 1 406 ? 31.016 20.516 20.109 1 35.28 406 SER B N 1
ATOM 6628 C CA . SER B 1 406 ? 31.766 19.75 21.094 1 35.28 406 SER B CA 1
ATOM 6629 C C . SER B 1 406 ? 32.719 20.656 21.891 1 35.28 406 SER B C 1
ATOM 6631 O O . SER B 1 406 ? 33.938 20.562 21.734 1 35.28 406 SER B O 1
ATOM 6633 N N . ASN B 1 407 ? 32.562 22.016 21.891 1 31.33 407 ASN B N 1
ATOM 6634 C CA . ASN B 1 407 ? 33.562 22.516 22.828 1 31.33 407 ASN B CA 1
ATOM 6635 C C . ASN B 1 407 ? 33.438 21.828 24.188 1 31.33 407 ASN B C 1
ATOM 6637 O O . ASN B 1 407 ? 32.375 21.875 24.828 1 31.33 407 ASN B O 1
ATOM 6641 N N . PRO B 1 408 ? 34.219 20.672 24.375 1 33.53 408 PRO B N 1
ATOM 6642 C CA . PRO B 1 408 ? 34.312 20.25 25.766 1 33.53 408 PRO B CA 1
ATOM 6643 C C . PRO B 1 408 ? 34.375 21.422 26.75 1 33.53 408 PRO B C 1
ATOM 6645 O O . PRO B 1 408 ? 35.094 22.391 26.516 1 33.53 408 PRO B O 1
ATOM 6648 N N . GLU B 1 409 ? 33.281 21.906 27.062 1 30.47 409 GLU B N 1
ATOM 6649 C CA . GLU B 1 409 ? 33.562 22.797 28.188 1 30.47 409 GLU B CA 1
ATOM 6650 C C . GLU B 1 409 ? 34.656 22.219 29.094 1 30.47 409 GLU B C 1
ATOM 6652 O O . GLU B 1 409 ? 34.625 21.031 29.406 1 30.47 409 GLU B O 1
ATOM 6657 N N . PRO B 1 410 ? 35.906 22.734 29.016 1 29.03 410 PRO B N 1
ATOM 6658 C CA . PRO B 1 410 ? 36.906 22.281 29.969 1 29.03 410 PRO B CA 1
ATOM 6659 C C . PRO B 1 410 ? 36.312 21.969 31.344 1 29.03 410 PRO B C 1
ATOM 6661 O O . PRO B 1 410 ? 35.344 22.594 31.766 1 29.03 410 PRO B O 1
ATOM 6664 N N . GLU B 1 411 ? 36.219 20.594 31.578 1 28.58 411 GLU B N 1
ATOM 6665 C CA . GLU B 1 411 ? 36.062 20.312 33 1 28.58 411 GLU B CA 1
ATOM 6666 C C . GLU B 1 411 ? 36.844 21.344 33.844 1 28.58 411 GLU B C 1
ATOM 6668 O O . GLU B 1 411 ? 38 21.641 33.562 1 28.58 411 GLU B O 1
ATOM 6673 N N . ALA B 1 412 ? 36.156 22.297 34.25 1 27.56 412 ALA B N 1
ATOM 6674 C CA . ALA B 1 412 ? 36.719 23.047 35.375 1 27.56 412 ALA B CA 1
ATOM 6675 C C . ALA B 1 412 ? 37.562 22.141 36.281 1 27.56 412 ALA B C 1
ATOM 6677 O O . ALA B 1 412 ? 37.062 21.156 36.812 1 27.56 412 ALA B O 1
ATOM 6678 N N . LEU B 1 413 ? 38.938 21.828 35.812 1 24.75 413 LEU B N 1
ATOM 6679 C CA . LEU B 1 413 ? 40 21.406 36.75 1 24.75 413 LEU B CA 1
ATOM 6680 C C . LEU B 1 413 ? 39.812 22.062 38.094 1 24.75 413 LEU B C 1
ATOM 6682 O O . LEU B 1 413 ? 39.906 23.297 38.219 1 24.75 413 LEU B O 1
ATOM 6686 N N . ASN B 1 414 ? 38.781 21.719 38.844 1 19.95 414 ASN B N 1
ATOM 6687 C CA . ASN B 1 414 ? 39.094 21.812 40.281 1 19.95 414 ASN B CA 1
ATOM 6688 C C . ASN B 1 414 ? 40.438 21.156 40.594 1 19.95 414 ASN B C 1
ATOM 6690 O O . ASN B 1 414 ? 40.531 19.938 40.656 1 19.95 414 ASN B O 1
ATOM 6694 N N . LYS B 1 415 ? 41.562 21.484 39.812 1 21.83 415 LYS B N 1
ATOM 6695 C CA . LYS B 1 415 ? 42.875 21.578 40.406 1 21.83 415 LYS B CA 1
ATOM 6696 C C . LYS B 1 415 ? 42.812 22.188 41.781 1 21.83 415 LYS B C 1
ATOM 6698 O O . LYS B 1 415 ? 42.531 23.375 41.938 1 21.83 415 LYS B O 1
ATOM 6703 N N . ASP B 1 416 ? 42.312 21.375 42.781 1 20.36 416 ASP B N 1
ATOM 6704 C CA . ASP B 1 416 ? 43.156 21.219 43.969 1 20.36 416 ASP B CA 1
ATOM 6705 C C . ASP B 1 416 ? 44.625 21.031 43.625 1 20.36 416 ASP B C 1
ATOM 6707 O O . ASP B 1 416 ? 44.969 20.109 42.875 1 20.36 416 ASP B O 1
ATOM 6711 N N . ASN B 1 417 ? 45.406 22.016 43.219 1 19.75 417 ASN B N 1
ATOM 6712 C CA . ASN B 1 417 ? 46.75 22.406 43.562 1 19.75 417 ASN B CA 1
ATOM 6713 C C . ASN B 1 417 ? 47.188 21.828 44.906 1 19.75 417 ASN B C 1
ATOM 6715 O O . ASN B 1 417 ? 46.938 22.438 45.938 1 19.75 417 ASN B O 1
ATOM 6719 N N . ASN B 1 418 ? 47.062 20.422 45.188 1 20.95 418 ASN B N 1
ATOM 6720 C CA . ASN B 1 418 ? 48.188 19.844 45.906 1 20.95 418 ASN B CA 1
ATOM 6721 C C . ASN B 1 418 ? 49.469 19.891 45.062 1 20.95 418 ASN B C 1
ATOM 6723 O O . ASN B 1 418 ? 49.406 19.828 43.844 1 20.95 418 ASN B O 1
ATOM 6727 N N . ASP B 1 419 ? 50.75 20.266 45.531 1 21.98 419 ASP B N 1
ATOM 6728 C CA . ASP B 1 419 ? 52.156 20.578 45.25 1 21.98 419 ASP B CA 1
ATOM 6729 C C . ASP B 1 419 ? 52.875 19.359 44.688 1 21.98 419 ASP B C 1
ATOM 6731 O O . ASP B 1 419 ? 53.938 19.5 44.094 1 21.98 419 ASP B O 1
ATOM 6735 N N . ILE B 1 420 ? 52.469 18.094 44.156 1 22.86 420 ILE B N 1
ATOM 6736 C CA . ILE B 1 420 ? 53.594 17.188 44.281 1 22.86 420 ILE B CA 1
ATOM 6737 C C . ILE B 1 420 ? 54.719 17.641 43.375 1 22.86 420 ILE B C 1
ATOM 6739 O O . ILE B 1 420 ? 54.5 17.984 42.219 1 22.86 420 ILE B O 1
ATOM 6743 N N . SER B 1 421 ? 55.969 18.016 43.969 1 21.19 421 SER B N 1
ATOM 6744 C CA . SER B 1 421 ? 57.406 18.25 43.688 1 21.19 421 SER B CA 1
ATOM 6745 C C . SER B 1 421 ? 58.031 17.078 42.938 1 21.19 421 SER B C 1
ATOM 6747 O O . SER B 1 421 ? 57.906 15.93 43.375 1 21.19 421 SER B O 1
ATOM 6749 N N . PHE B 1 422 ? 57.656 16.484 41.781 1 18.81 422 PHE B N 1
ATOM 6750 C CA . PHE B 1 422 ? 58.719 15.57 41.375 1 18.81 422 PHE B CA 1
ATOM 6751 C C . PHE B 1 422 ? 60.062 16.266 41.312 1 18.81 422 PHE B C 1
ATOM 6753 O O . PHE B 1 422 ? 60.219 17.281 40.625 1 18.81 422 PHE B O 1
ATOM 6760 N N . PHE B 1 423 ? 60.625 16.078 42.562 1 19.22 423 PHE B N 1
ATOM 6761 C CA . PHE B 1 423 ? 61.969 15.523 42.844 1 19.22 423 PHE B CA 1
ATOM 6762 C C . PHE B 1 423 ? 62.125 14.156 42.188 1 19.22 423 PHE B C 1
ATOM 6764 O O . PHE B 1 423 ? 61.125 13.422 42.031 1 19.22 423 PHE B O 1
#

Foldseek 3Di:
DQWAALLQFDDVLLNVVRVVCQVVDDQAAHPVGRVDGTDPLLVSLVLCVLLDVLFKAFDPPPPDDPPPPADFQLVVQCVVGVGPDSVSSVSNLVSNQVPQDDDVVVVTDGGRDRPTGMDTPPCCLVPQHPLLVVLLCCCQPNPVPPPPVSLVSLCQLCVCLQVFFFQVRHRQKDKDFFPPLQDKWKAKDWDADPVLVVVCVVPVQASRAWDFQQPADDALAAHRRFHKGKTWSDDVLNVLLRVDDAFIKMKMFIKTWPGMFMEGELVRLCDDTHDDSSSDPCNSSVVSSSSNSSVLLVQSQADADPPRDPSSSSSNNVSNCCQQPPDWDDDPPDTHGHQKYKHAHNRDRPIIMMMGHDLQSREPPHPNPPPPPPDPRDYTMYTDPPGMDMDGHNDDDDDDDDDDPPPPPPPPPPPPPDDDPDD/DQWAALLQFDDPLLNVVRVVCQVVDDQAAHPVGRVDGTDDLLVSLVLCVLLDVLFKAFDPPPPDDPDPPAAFQLVVQCVVGVGPDSVSSVSNLVSNQVPQDDDVVVVTDGGRDRPTGMDTPPCCLVPQHPLLVVLLCCCQPNPPDPPPVSLVVLCQLCVCLQVFFFQVRHRQKDKDFFPPLQFKWKAKDWDADPVLVVVCVVPVQASRAWDFQQPADDALAAHRSFHKGKTWSDDVLNVLLNVDDAFIKMKMFIKTFPGMFMEGELVRLCDDTHDDSSSDPCNSSVVSSSSNSSVLLVQSQADDDPPRPPSSSSSNNVSNCCQQPPDWDDDPPDTHGHQKYKHAHNRDRPIIMMMGHDLQSREPPHPSPPPPPPDPRDYTMYTDPPGMDMDGHRDDDDDDDDDDPPPVPPPPPPPPPPDPPPD

Sequence (846 aa):
MTLVCPECFGDPDLQRRIKEVRPKFPNEPCNFHLSKKGVPISEIAKIVDPVFRNQYTFANNHFLDDEFMGDTLSGTLYDLTEADDDRVVTALAEALIASDEYWPPDGEDAFYIFERSYVENDSGYEEHSHTWRHFRSEILHGQRFFNQGALGRLREIFDGLHILRDDTNSPAIYMLEPGDQAVQIYRARKANTIRERESIVQDPASQLGPPPKKLRRAGRMNPSGVLAFYGAFDLRTCVAELRPAVGETVILAKFELIRPILVLDTTKFTGRPKAINIFTPTYATRMRLWKFMTTFMNEIARPCLPDDEHLDYVPTQVVSEYLTHLHKVKRGDKQMTIDAIIYGSAQNGKGKNIAIFGDAAVVEGSKSNFNYINSIEKPALKVVEGSLASHEVSGVRHVTYEVYTSNPEPEALNKDNNDISFFMTLVCPECFGDPDLQRRIKEVRPKFPNEPCNFHLSKKGVPISEIAKIVDPVFRNQYTFANNHFLDDEFMGDTLSGTLYDLTEADDDRVVTALAEALIASDEYWPPDGEDAFYIFERSYVENDSGYEEHSHTWRHFRSEILHGQRFFNQGALGRLREIFDGLHILRDDTNSPAIYMLEPGDQAVQIYRARKANTIRERESIVQDPASQLGPPPKKLRRAGRMNPSGVLAFYGAFDLRTCVAELRPAVGETVILAKFELIRPILVLDTTKFTGRPKAINIFTPTYATRMRLWKFMTTFMNEIARPCLPDDEHLDYVPTQVVSEYLTHLHKVKRGDKQMTIDAIIYGSAQNGKGKNIAIFGDAAVVEGSKSNFNYINSIEKPALKVVEGSLASHEVSGVRHVTYEVYTSNPEPEALNKDNNDISFF

Nearest PDB structures (foldseek):
  3edy-assembly1_A  TM=1.499E-01  e=5.225E+00  Homo sapiens

pLDDT: mean 82.37, std 18.73, range [18.81, 97.94]

Solvent-accessible surface area (backbone atoms only — not comparable to full-atom values): 46495 Å² total; per-residue (Å²): 131,63,28,38,39,41,81,49,34,60,31,66,53,52,23,52,46,42,59,70,54,39,77,82,44,68,93,38,56,9,73,86,45,69,90,38,63,16,33,54,37,59,60,51,24,62,56,44,46,55,43,47,62,64,42,35,35,73,37,76,79,72,72,67,78,93,66,78,67,51,33,37,42,56,54,47,47,31,68,71,38,34,44,73,42,72,67,56,35,52,51,35,50,51,34,39,40,72,64,55,83,59,52,53,93,82,68,40,63,76,83,63,44,75,89,41,36,36,25,72,37,64,59,53,61,72,43,64,28,69,65,48,53,51,49,40,46,40,42,42,45,62,43,63,50,67,35,60,69,60,51,52,49,49,54,58,44,52,56,60,53,80,74,40,33,16,66,84,66,46,63,29,52,49,78,47,50,51,80,44,80,84,48,44,31,21,36,65,44,81,37,81,45,68,67,53,43,50,52,30,68,74,37,44,35,41,61,66,34,44,60,39,57,93,66,25,60,60,48,56,52,31,52,53,24,27,69,52,26,69,33,11,58,39,67,68,40,32,52,50,71,64,65,70,51,72,73,38,28,35,39,34,36,35,33,36,43,75,41,68,41,38,31,37,37,38,64,49,39,78,60,61,60,33,89,65,61,62,52,43,91,56,29,56,58,50,49,51,32,47,30,41,45,28,35,49,39,50,60,61,25,50,74,81,47,92,79,53,56,87,61,75,34,43,55,45,17,49,52,39,46,40,41,44,73,65,43,69,43,79,52,90,95,42,74,41,44,38,32,28,43,31,38,50,36,62,72,34,88,86,28,47,30,35,41,24,30,65,46,47,26,34,34,51,85,35,69,58,70,63,74,61,80,80,64,80,74,58,51,19,29,32,68,42,84,88,41,67,47,76,48,70,36,82,73,82,90,81,87,82,75,88,80,77,69,76,66,67,67,73,71,78,70,79,70,68,83,79,70,91,75,82,128,134,61,28,38,38,42,81,49,34,60,33,65,53,54,23,51,46,42,60,68,54,40,76,80,44,66,94,38,56,9,75,85,44,69,90,39,63,16,33,56,37,59,59,52,25,63,55,44,46,56,43,48,61,65,42,37,36,72,38,75,77,69,73,66,76,93,65,79,66,51,33,38,43,57,53,46,47,32,69,71,38,34,44,75,43,71,69,57,34,51,50,33,51,51,36,41,41,72,64,55,84,59,53,54,93,79,68,40,64,77,83,61,43,74,91,39,34,36,27,71,37,66,60,53,60,71,42,63,27,68,64,49,54,50,49,41,47,38,41,42,45,60,43,66,40,76,35,60,67,59,50,52,50,50,56,60,44,53,57,60,54,80,73,41,35,16,68,84,66,45,62,28,52,47,76,46,50,52,80,45,80,84,46,44,32,22,37,65,44,80,34,79,44,69,65,53,44,52,51,32,70,74,36,45,35,41,60,69,34,46,59,40,57,93,65,26,61,61,47,55,52,32,51,53,24,25,69,51,27,69,32,10,58,40,67,70,41,32,52,49,70,65,63,70,51,72,74,37,27,36,38,33,36,36,32,36,44,75,41,69,41,38,30,38,38,40,65,50,39,79,60,61,61,33,90,65,62,63,49,44,91,57,30,54,58,50,48,51,31,47,31,42,44,26,35,49,37,52,59,61,26,49,74,80,49,90,79,53,54,88,60,76,34,44,55,47,18,48,53,40,47,40,40,45,74,65,43,68,42,79,54,90,96,41,75,40,45,40,32,28,42,32,38,49,35,62,70,33,86,85,26,48,30,36,40,24,29,66,45,48,27,34,33,51,85,34,68,58,69,62,75,60,80,80,63,80,74,57,50,20,29,33,68,41,84,88,42,67,46,76,46,70,36,83,72,80,88,80,88,80,74,87,78,76,70,77,64,69,67,72,71,77,72,78,66,74,81,74,76,87,72,85,122

Radius of gyration: 35.2 Å; Cα contacts (8 Å, |Δi|>4): 1461; chains: 2; bounding box: 102×76×102 Å

InterPro domains:
  IPR014914 RES domain [PF08808] (201-361)
  IPR014914 RES domain [SM00953] (204-369)

Organism: NCBI:txid391626